Protein AF-0000000085131436 (afdb_homodimer)

pLDDT: mean 86.66, std 15.29, range [22.52, 98.75]

Structure (mmCIF, N/CA/C/O backbone):
data_AF-0000000085131436-model_v1
#
loop_
_entity.id
_entity.type
_entity.pdbx_description
1 polymer '4Fe-4S ferredoxin iron-sulfur binding domain protein'
#
loop_
_atom_site.group_PDB
_atom_site.id
_atom_site.type_symbol
_atom_site.label_atom_id
_atom_site.label_alt_id
_atom_site.label_comp_id
_atom_site.label_asym_id
_atom_site.label_entity_id
_atom_site.label_seq_id
_atom_site.pdbx_PDB_ins_code
_atom_site.Cartn_x
_atom_site.Cartn_y
_atom_site.Cartn_z
_atom_site.occupancy
_atom_site.B_iso_or_equiv
_atom_site.auth_seq_id
_atom_site.auth_comp_id
_atom_site.auth_asym_id
_atom_site.auth_atom_id
_atom_site.pdbx_PDB_model_num
ATOM 1 N N . MET A 1 1 ? -22.047 29.578 -36.719 1 22.52 1 MET A N 1
ATOM 2 C CA . MET A 1 1 ? -22.578 30.125 -35.469 1 22.52 1 MET A CA 1
ATOM 3 C C . MET A 1 1 ? -22.047 29.375 -34.25 1 22.52 1 MET A C 1
ATOM 5 O O . MET A 1 1 ? -22.516 28.281 -33.938 1 22.52 1 MET A O 1
ATOM 9 N N . LEU A 1 2 ? -20.734 29.328 -33.969 1 23.81 2 LEU A N 1
ATOM 10 C CA . LEU A 1 2 ? -19.859 28.5 -33.125 1 23.81 2 LEU A CA 1
ATOM 11 C C . LEU A 1 2 ? -20.188 28.703 -31.656 1 23.81 2 LEU A C 1
ATOM 13 O O . LEU A 1 2 ? -20.031 29.797 -31.125 1 23.81 2 LEU A O 1
ATOM 17 N N . THR A 1 3 ? -21.359 28.156 -31.219 1 27.39 3 THR A N 1
ATOM 18 C CA . THR A 1 3 ? -21.906 28.406 -29.891 1 27.39 3 THR A CA 1
ATOM 19 C C . THR A 1 3 ? -20.812 28.297 -28.828 1 27.39 3 THR A C 1
ATOM 21 O O . THR A 1 3 ? -20.031 27.344 -28.812 1 27.39 3 THR A O 1
ATOM 24 N N . GLU A 1 4 ? -20.234 29.391 -28.438 1 27.55 4 GLU A N 1
ATOM 25 C CA . GLU A 1 4 ? -19.281 29.672 -27.359 1 27.55 4 GLU A CA 1
ATOM 26 C C . GLU A 1 4 ? -19.656 28.922 -26.094 1 27.55 4 GLU A C 1
ATOM 28 O O . GLU A 1 4 ? -20.672 29.219 -25.453 1 27.55 4 GLU A O 1
ATOM 33 N N . GLN A 1 5 ? -19.688 27.609 -26.141 1 30.61 5 GLN A N 1
ATOM 34 C CA . GLN A 1 5 ? -19.984 26.875 -24.922 1 30.61 5 GLN A CA 1
ATOM 35 C C . GLN A 1 5 ? -19.281 27.484 -23.719 1 30.61 5 GLN A C 1
ATOM 37 O O . GLN A 1 5 ? -18.047 27.469 -23.641 1 30.61 5 GLN A O 1
ATOM 42 N N . ARG A 1 6 ? -19.781 28.688 -23.297 1 32.56 6 ARG A N 1
ATOM 43 C CA . ARG A 1 6 ? -19.469 29.359 -22.031 1 32.56 6 ARG A CA 1
ATOM 44 C C . ARG A 1 6 ? -19.125 28.328 -20.953 1 32.56 6 ARG A C 1
ATOM 46 O O . ARG A 1 6 ? -19.984 27.531 -20.562 1 32.56 6 ARG A O 1
ATOM 53 N N . THR A 1 7 ? -17.969 27.844 -20.812 1 35.59 7 THR A N 1
ATOM 54 C CA . THR A 1 7 ? -17.391 27.109 -19.703 1 35.59 7 THR A CA 1
ATOM 55 C C . THR A 1 7 ? -17.859 27.672 -18.375 1 35.59 7 THR A C 1
ATOM 57 O O . THR A 1 7 ? -17.422 28.766 -17.969 1 35.59 7 THR A O 1
ATOM 60 N N . THR A 1 8 ? -19.172 27.812 -18.062 1 40.19 8 THR A N 1
ATOM 61 C CA . THR A 1 8 ? -19.781 28.281 -16.828 1 40.19 8 THR A CA 1
ATOM 62 C C . THR A 1 8 ? -18.891 27.984 -15.625 1 40.19 8 THR A C 1
ATOM 64 O O . THR A 1 8 ? -18.469 26.859 -15.43 1 40.19 8 THR A O 1
ATOM 67 N N . SER A 1 9 ? -18.188 28.859 -15.188 1 47.72 9 SER A N 1
ATOM 68 C CA . SER A 1 9 ? -17.266 28.953 -14.062 1 47.72 9 SER A CA 1
ATOM 69 C C . SER A 1 9 ? -17.766 28.172 -12.859 1 47.72 9 SER A C 1
ATOM 71 O O . SER A 1 9 ? -18.844 28.453 -12.336 1 47.72 9 SER A O 1
ATOM 73 N N . LYS A 1 10 ? -17.766 26.922 -12.719 1 59.16 10 LYS A N 1
ATOM 74 C CA . LYS A 1 10 ? -18.25 25.953 -11.742 1 59.16 10 LYS A CA 1
ATOM 75 C C . LYS A 1 10 ? -17.953 26.406 -10.32 1 59.16 10 LYS A C 1
ATOM 77 O O . LYS A 1 10 ? -16.797 26.609 -9.961 1 59.16 10 LYS A O 1
ATOM 82 N N . GLU A 1 11 ? -18.906 27.156 -9.578 1 78.69 11 GLU A N 1
ATOM 83 C CA . GLU A 1 11 ? -18.875 27.547 -8.164 1 78.69 11 GLU A CA 1
ATOM 84 C C . GLU A 1 11 ? -18.828 26.312 -7.258 1 78.69 11 GLU A C 1
ATOM 86 O O . GLU A 1 11 ? -19.547 25.344 -7.488 1 78.69 11 GLU A O 1
ATOM 91 N N . THR A 1 12 ? -17.797 26.391 -6.355 1 90.06 12 THR A N 1
ATOM 92 C CA . THR A 1 12 ? -17.594 25.266 -5.457 1 90.06 12 THR A CA 1
ATOM 93 C C . THR A 1 12 ? -17.734 25.688 -4.004 1 90.06 12 THR A C 1
ATOM 95 O O . THR A 1 12 ? -17.062 26.609 -3.549 1 90.06 12 THR A O 1
ATOM 98 N N . TRP A 1 13 ? -18.688 25.078 -3.312 1 93.88 13 TRP A N 1
ATOM 99 C CA . TRP A 1 13 ? -18.891 25.359 -1.897 1 93.88 13 TRP A CA 1
ATOM 100 C C . TRP A 1 13 ? -17.766 24.781 -1.048 1 93.88 13 TRP A C 1
ATOM 102 O O . TRP A 1 13 ? -17.297 23.672 -1.3 1 93.88 13 TRP A O 1
ATOM 112 N N . ILE A 1 14 ? -17.328 25.578 -0.087 1 93.75 14 ILE A N 1
ATOM 113 C CA . ILE A 1 14 ? -16.344 25.109 0.881 1 93.75 14 ILE A CA 1
ATOM 114 C C . ILE A 1 14 ? -16.781 25.516 2.291 1 93.75 14 ILE A C 1
ATOM 116 O O . ILE A 1 14 ? -17.594 26.422 2.465 1 93.75 14 ILE A O 1
ATOM 120 N N . LYS A 1 15 ? -16.328 24.797 3.268 1 95.62 15 LYS A N 1
ATOM 121 C CA . LYS A 1 15 ? -16.5 25.156 4.672 1 95.62 15 LYS A CA 1
ATOM 122 C C . LYS A 1 15 ? -15.156 25.266 5.379 1 95.62 15 LYS A C 1
ATOM 124 O O . LYS A 1 15 ? -14.188 24.594 4.992 1 95.62 15 LYS A O 1
ATOM 129 N N . VAL A 1 16 ? -15.102 26.141 6.297 1 94.69 16 VAL A N 1
ATOM 130 C CA . VAL A 1 16 ? -13.93 26.281 7.16 1 94.69 16 VAL A CA 1
ATOM 131 C C . VAL A 1 16 ? -14.344 26.109 8.617 1 94.69 16 VAL A C 1
ATOM 133 O O . VAL A 1 16 ? -15.32 26.703 9.07 1 94.69 16 VAL A O 1
ATOM 136 N N . LEU A 1 17 ? -13.727 25.266 9.281 1 95.19 17 LEU A N 1
ATOM 137 C CA . LEU A 1 17 ? -13.891 25.078 10.719 1 95.19 17 LEU A CA 1
ATOM 138 C C . LEU A 1 17 ? -12.727 25.703 11.477 1 95.19 17 LEU A C 1
ATOM 140 O O . LEU A 1 17 ? -11.602 25.219 11.406 1 95.19 17 LEU A O 1
ATOM 144 N N . ASP A 1 18 ? -13.023 26.75 12.164 1 93.19 18 ASP A N 1
ATOM 145 C CA . ASP A 1 18 ? -12.008 27.453 12.953 1 93.19 18 ASP A CA 1
ATOM 146 C C . ASP A 1 18 ? -11.922 26.875 14.359 1 93.19 18 ASP A C 1
ATOM 148 O O . ASP A 1 18 ? -12.648 27.297 15.258 1 93.19 18 ASP A O 1
ATOM 152 N N . GLN A 1 19 ? -10.961 26.109 14.547 1 89.19 19 GLN A N 1
ATOM 153 C CA . GLN A 1 19 ? -10.82 25.406 15.812 1 89.19 19 GLN A CA 1
ATOM 154 C C . GLN A 1 19 ? -10.367 26.344 16.922 1 89.19 19 GLN A C 1
ATOM 156 O O . GLN A 1 19 ? -10.508 26.031 18.109 1 89.19 19 GLN A O 1
ATOM 161 N N . THR A 1 20 ? -9.828 27.469 16.562 1 86.88 20 THR A N 1
ATOM 162 C CA . THR A 1 20 ? -9.391 28.438 17.562 1 86.88 20 THR A CA 1
ATOM 163 C C . THR A 1 20 ? -10.586 29.125 18.219 1 86.88 20 THR A C 1
ATOM 165 O O . THR A 1 20 ? -10.461 29.688 19.312 1 86.88 20 THR A O 1
ATOM 168 N N . LYS A 1 21 ? -11.688 29.016 17.594 1 91.19 21 LYS A N 1
ATOM 169 C CA . LYS A 1 21 ? -12.883 29.703 18.094 1 91.19 21 LYS A CA 1
ATOM 170 C C . LYS A 1 21 ? -13.883 28.703 18.672 1 91.19 21 LYS A C 1
ATOM 172 O O . LYS A 1 21 ? -14.797 29.078 19.406 1 91.19 21 LYS A O 1
ATOM 177 N N . CYS A 1 22 ? -13.719 27.484 18.344 1 90.44 22 CYS A N 1
ATOM 178 C CA . CYS A 1 22 ? -14.664 26.453 18.781 1 90.44 22 CYS A CA 1
ATOM 179 C C . CYS A 1 22 ? -14.562 26.219 20.281 1 90.44 22 CYS A C 1
ATOM 181 O O . CYS A 1 22 ? -13.469 26.047 20.812 1 90.44 22 CYS A O 1
ATOM 183 N N . ILE A 1 23 ? -15.672 26.188 20.938 1 87.25 23 ILE A N 1
ATOM 184 C CA . ILE A 1 23 ? -15.641 26 22.391 1 87.25 23 ILE A CA 1
ATOM 185 C C . ILE A 1 23 ? -16.234 24.641 22.75 1 87.25 23 ILE A C 1
ATOM 187 O O . ILE A 1 23 ? -16.516 24.359 23.906 1 87.25 23 ILE A O 1
ATOM 191 N N . GLY A 1 24 ? -16.516 23.812 21.812 1 87.62 24 GLY A N 1
ATOM 192 C CA . GLY A 1 24 ? -16.938 22.438 22.031 1 87.62 24 GLY A CA 1
ATOM 193 C C . GLY A 1 24 ? -18.344 22.344 22.594 1 87.62 24 GLY A C 1
ATOM 194 O O . GLY A 1 24 ? -18.656 21.422 23.344 1 87.62 24 GLY A O 1
ATOM 195 N N . CYS A 1 25 ? -19.234 23.219 22.281 1 83.81 25 CYS A N 1
ATOM 196 C CA . CYS A 1 25 ? -20.547 23.312 22.922 1 83.81 25 CYS A CA 1
ATOM 197 C C . CYS A 1 25 ? -21.531 22.344 22.281 1 83.81 25 CYS A C 1
ATOM 199 O O . CYS A 1 25 ? -22.625 22.125 22.828 1 83.81 25 CYS A O 1
ATOM 201 N N . HIS A 1 26 ? -21.281 21.844 21.078 1 89.56 26 HIS A N 1
ATOM 202 C CA . HIS A 1 26 ? -22.078 20.828 20.375 1 89.56 26 HIS A CA 1
ATOM 203 C C . HIS A 1 26 ? -23.375 21.422 19.844 1 89.56 26 HIS A C 1
ATOM 205 O O . HIS A 1 26 ? -24.281 20.688 19.453 1 89.56 26 HIS A O 1
ATOM 211 N N . ALA A 1 27 ? -23.516 22.703 19.859 1 89.12 27 ALA A N 1
ATOM 212 C CA . ALA A 1 27 ? -24.688 23.344 19.281 1 89.12 27 ALA A CA 1
ATOM 213 C C . ALA A 1 27 ? -24.844 22.969 17.812 1 89.12 27 ALA A C 1
ATOM 215 O O . ALA A 1 27 ? -25.969 22.781 17.328 1 89.12 27 ALA A O 1
ATOM 216 N N . CYS A 1 28 ? -23.781 22.906 17.156 1 93.44 28 CYS A N 1
ATOM 217 C CA . CYS A 1 28 ? -23.812 22.562 15.734 1 93.44 28 CYS A CA 1
ATOM 218 C C . CYS A 1 28 ? -24.391 21.156 15.539 1 93.44 28 CYS A C 1
ATOM 220 O O . CYS A 1 28 ? -25.141 20.922 14.594 1 93.44 28 CYS A O 1
ATOM 222 N N . THR A 1 29 ? -24.078 20.234 16.453 1 92.75 29 THR A N 1
ATOM 223 C CA . THR A 1 29 ? -24.578 18.859 16.375 1 92.75 29 THR A CA 1
ATOM 224 C C . THR A 1 29 ? -26.094 18.828 16.531 1 92.75 29 THR A C 1
ATOM 226 O O . THR A 1 29 ? -26.797 18.172 15.766 1 92.75 29 THR A O 1
ATOM 229 N N . THR A 1 30 ? -26.516 19.594 17.484 1 92 30 THR A N 1
ATOM 230 C CA . THR A 1 30 ? -27.953 19.609 17.781 1 92 30 THR A CA 1
ATOM 231 C C . THR A 1 30 ? -28.719 20.281 16.656 1 92 30 THR A C 1
ATOM 233 O O . THR A 1 30 ? -29.781 19.781 16.25 1 92 30 THR A O 1
ATOM 236 N N . ALA A 1 31 ? -28.172 21.359 16.188 1 94.44 31 ALA A N 1
ATOM 237 C CA . ALA A 1 31 ? -28.828 22.078 15.094 1 94.44 31 ALA A CA 1
ATOM 238 C C . ALA A 1 31 ? -28.938 21.203 13.844 1 94.44 31 ALA A C 1
ATOM 240 O O . ALA A 1 31 ? -29.953 21.219 13.148 1 94.44 31 ALA A O 1
ATOM 241 N N . CYS A 1 32 ? -27.891 20.5 13.531 1 94.88 32 CYS A N 1
ATOM 242 C CA . CYS A 1 32 ? -27.875 19.625 12.367 1 94.88 32 CYS A CA 1
ATOM 243 C C . CYS A 1 32 ? -28.922 18.531 12.492 1 94.88 32 CYS A C 1
ATOM 245 O O . CYS A 1 32 ? -29.641 18.234 11.531 1 94.88 32 CYS A O 1
ATOM 247 N N . LYS A 1 33 ? -29 17.938 13.672 1 93.56 33 LYS A N 1
ATOM 248 C CA . LYS A 1 33 ? -29.969 16.859 13.898 1 93.56 33 LYS A CA 1
ATOM 249 C C . LYS A 1 33 ? -31.406 17.375 13.75 1 93.56 33 LYS A C 1
ATOM 251 O O . LYS A 1 33 ? -32.25 16.688 13.156 1 93.56 33 LYS A O 1
ATOM 256 N N . SER A 1 34 ? -31.609 18.547 14.297 1 93.94 34 SER A N 1
ATOM 257 C CA . SER A 1 34 ? -32.938 19.125 14.242 1 93.94 34 SER A CA 1
ATOM 258 C C . SER A 1 34 ? -33.312 19.516 12.812 1 93.94 34 SER A C 1
ATOM 260 O O . SER A 1 34 ? -34.406 19.203 12.344 1 93.94 34 SER A O 1
ATOM 262 N N . GLU A 1 35 ? -32.438 20.172 12.125 1 95.94 35 GLU A N 1
ATOM 263 C CA . GLU A 1 35 ? -32.688 20.688 10.781 1 95.94 35 GLU A CA 1
ATOM 264 C C . GLU A 1 35 ? -32.906 19.547 9.789 1 95.94 35 GLU A C 1
ATOM 266 O O . GLU A 1 35 ? -33.781 19.625 8.914 1 95.94 35 GLU A O 1
ATOM 271 N N . ASN A 1 36 ? -32.125 18.516 9.922 1 95.75 36 ASN A N 1
ATOM 272 C CA . ASN A 1 36 ? -32.125 17.438 8.93 1 95.75 36 ASN A CA 1
ATOM 273 C C . ASN A 1 36 ? -32.844 16.188 9.445 1 95.75 36 ASN A C 1
ATOM 275 O O . ASN A 1 36 ? -32.812 15.148 8.789 1 95.75 36 ASN A O 1
ATOM 279 N N . GLN A 1 37 ? -33.375 16.234 10.625 1 94.69 37 GLN A N 1
ATOM 280 C CA . GLN A 1 37 ? -34.125 15.133 11.227 1 94.69 37 GLN A CA 1
ATOM 281 C C . GLN A 1 37 ? -33.25 13.875 11.305 1 94.69 37 GLN A C 1
ATOM 283 O O . GLN A 1 37 ? -33.688 12.805 10.859 1 94.69 37 GLN A O 1
ATOM 288 N N . VAL A 1 38 ? -32.094 14.094 11.789 1 93.06 38 VAL A N 1
ATOM 289 C CA . VAL A 1 38 ? -31.172 12.977 11.961 1 93.06 38 VAL A CA 1
ATOM 290 C C . VAL A 1 38 ? -31.609 12.133 13.156 1 93.06 38 VAL A C 1
ATOM 292 O O . VAL A 1 38 ? -31.812 12.656 14.25 1 93.06 38 VAL A O 1
ATOM 295 N N . PRO A 1 39 ? -31.766 10.875 12.953 1 90.88 39 PRO A N 1
ATOM 296 C CA . PRO A 1 39 ? -32.25 10.023 14.039 1 90.88 39 PRO A CA 1
ATOM 297 C C . PRO A 1 39 ? -31.281 9.953 15.211 1 90.88 39 PRO A C 1
ATOM 299 O O . PRO A 1 39 ? -30.109 10.32 15.07 1 90.88 39 PRO A O 1
ATOM 302 N N . LEU A 1 40 ? -31.797 9.414 16.297 1 83.31 40 LEU A N 1
ATOM 303 C CA . LEU A 1 40 ? -30.969 9.227 17.484 1 83.31 40 LEU A CA 1
ATOM 304 C C . LEU A 1 40 ? -29.922 8.133 17.25 1 83.31 40 LEU A C 1
ATOM 306 O O . LEU A 1 40 ? -30.156 7.191 16.5 1 83.31 40 LEU A O 1
ATOM 310 N N . GLY A 1 41 ? -28.781 8.273 17.828 1 80.75 41 GLY A N 1
ATOM 311 C CA . GLY A 1 41 ? -27.75 7.25 17.75 1 80.75 41 GLY A CA 1
ATOM 312 C C . GLY A 1 41 ? -26.75 7.488 16.641 1 80.75 41 GLY A C 1
ATOM 313 O O . GLY A 1 41 ? -25.688 6.883 16.609 1 80.75 41 GLY A O 1
ATOM 314 N N . VAL A 1 42 ? -27.172 8.273 15.695 1 87.5 42 VAL A N 1
ATOM 315 C CA . VAL A 1 42 ? -26.266 8.609 14.602 1 87.5 42 VAL A CA 1
ATOM 316 C C . VAL A 1 42 ? -26.125 10.125 14.492 1 87.5 42 VAL A C 1
ATOM 318 O O . VAL A 1 42 ? -26.922 10.875 15.07 1 87.5 42 VAL A O 1
ATOM 321 N N . THR A 1 43 ? -25 10.555 13.812 1 89.38 43 THR A N 1
ATOM 322 C CA . THR A 1 43 ? -24.766 11.984 13.688 1 89.38 43 THR A CA 1
ATOM 323 C C . THR A 1 43 ? -24.047 12.312 12.383 1 89.38 43 THR A C 1
ATOM 325 O O . THR A 1 43 ? -23.25 11.516 11.898 1 89.38 43 THR A O 1
ATOM 328 N N . ARG A 1 44 ? -24.406 13.461 11.828 1 93.69 44 ARG A N 1
ATOM 329 C CA . ARG A 1 44 ? -23.734 13.961 10.641 1 93.69 44 ARG A CA 1
ATOM 330 C C . ARG A 1 44 ? -22.5 14.773 11.023 1 93.69 44 ARG A C 1
ATOM 332 O O . ARG A 1 44 ? -21.578 14.93 10.211 1 93.69 44 ARG A O 1
ATOM 339 N N . THR A 1 45 ? -22.562 15.328 12.172 1 92.69 45 THR A N 1
ATOM 340 C CA . THR A 1 45 ? -21.469 16.156 12.688 1 92.69 45 THR A CA 1
ATOM 341 C C . THR A 1 45 ? -21.391 16.047 14.203 1 92.69 45 THR A C 1
ATOM 343 O O . THR A 1 45 ? -22.391 15.828 14.883 1 92.69 45 THR A O 1
ATOM 346 N N . TYR A 1 46 ? -20.203 16.062 14.719 1 88 46 TYR A N 1
ATOM 347 C CA . TYR A 1 46 ? -19.969 16.062 16.156 1 88 46 TYR A CA 1
ATOM 348 C C . TYR A 1 46 ? -18.641 16.75 16.484 1 88 46 TYR A C 1
ATOM 350 O O . TYR A 1 46 ? -17.844 17.031 15.586 1 88 46 TYR A O 1
ATOM 358 N N . VAL A 1 47 ? -18.484 17.125 17.75 1 87.75 47 VAL A N 1
ATOM 359 C CA . VAL A 1 47 ? -17.281 17.797 18.188 1 87.75 47 VAL A CA 1
ATOM 360 C C . VAL A 1 47 ? -16.375 16.828 18.953 1 87.75 47 VAL A C 1
ATOM 362 O O . VAL A 1 47 ? -16.703 16.453 20.078 1 87.75 47 VAL A O 1
ATOM 365 N N . LYS A 1 48 ? -15.305 16.516 18.266 1 84.69 48 LYS A N 1
ATOM 366 C CA . LYS A 1 48 ? -14.273 15.695 18.891 1 84.69 48 LYS A CA 1
ATOM 367 C C . LYS A 1 48 ? -13.43 16.531 19.859 1 84.69 48 LYS A C 1
ATOM 369 O O . LYS A 1 48 ? -13.172 17.703 19.609 1 84.69 48 LYS A O 1
ATOM 374 N N . ALA A 1 49 ? -13.055 15.898 20.984 1 80.44 49 ALA A N 1
ATOM 375 C CA . ALA A 1 49 ? -12.219 16.594 21.969 1 80.44 49 ALA A CA 1
ATOM 376 C C . ALA A 1 49 ? -10.969 15.781 22.297 1 80.44 49 ALA A C 1
ATOM 378 O O . ALA A 1 49 ? -11.047 14.57 22.547 1 80.44 49 ALA A O 1
ATOM 379 N N . VAL A 1 50 ? -9.82 16.469 22.156 1 77.25 50 VAL A N 1
ATOM 380 C CA . VAL A 1 50 ? -8.539 15.852 22.469 1 77.25 50 VAL A CA 1
ATOM 381 C C . VAL A 1 50 ? -7.785 16.719 23.484 1 77.25 50 VAL A C 1
ATOM 383 O O . VAL A 1 50 ? -7.809 17.953 23.391 1 77.25 50 VAL A O 1
ATOM 386 N N . GLU A 1 51 ? -7.242 16.062 24.5 1 75.56 51 GLU A N 1
ATOM 387 C CA . GLU A 1 51 ? -6.379 16.766 25.438 1 75.56 51 GLU A CA 1
ATOM 388 C C . GLU A 1 51 ? -4.906 16.594 25.078 1 75.56 51 GLU A C 1
ATOM 390 O O . GLU A 1 51 ? -4.438 15.469 24.859 1 75.56 51 GLU A O 1
ATOM 395 N N . VAL A 1 52 ? -4.324 17.703 24.906 1 69.62 52 VAL A N 1
ATOM 396 C CA . VAL A 1 52 ? -2.914 17.688 24.516 1 69.62 52 VAL A CA 1
ATOM 397 C C . VAL A 1 52 ? -2.064 18.234 25.656 1 69.62 52 VAL A C 1
ATOM 399 O O . VAL A 1 52 ? -2.441 19.219 26.297 1 69.62 52 VAL A O 1
ATOM 402 N N . GLY A 1 53 ? -0.892 17.531 26 1 64.38 53 GLY A N 1
ATOM 403 C CA . GLY A 1 53 ? 0.045 18.016 27 1 64.38 53 GLY A CA 1
ATOM 404 C C . GLY A 1 53 ? 0.056 17.156 28.25 1 64.38 53 GLY A C 1
ATOM 405 O O . GLY A 1 53 ? -0.493 16.062 28.266 1 64.38 53 GLY A O 1
ATOM 406 N N . THR A 1 54 ? 1.03 17.438 29.141 1 58.5 54 THR A N 1
ATOM 407 C CA . THR A 1 54 ? 1.157 16.797 30.438 1 58.5 54 THR A CA 1
ATOM 408 C C . THR A 1 54 ? 0.75 17.75 31.562 1 58.5 54 THR A C 1
ATOM 410 O O . THR A 1 54 ? 1.016 18.953 31.484 1 58.5 54 THR A O 1
ATOM 413 N N . PHE A 1 55 ? -0.024 17.109 32.5 1 56.31 55 PHE A N 1
ATOM 414 C CA . PHE A 1 55 ? -0.39 17.938 33.656 1 56.31 55 PHE A CA 1
ATOM 415 C C . PHE A 1 55 ? 0.832 18.656 34.219 1 56.31 55 PHE A C 1
ATOM 417 O O . PHE A 1 55 ? 1.896 18.062 34.375 1 56.31 55 PHE A O 1
ATOM 424 N N . PRO A 1 56 ? 0.622 19.859 34.438 1 52.91 56 PRO A N 1
ATOM 425 C CA . PRO A 1 56 ? -0.533 20.766 34.5 1 52.91 56 PRO A CA 1
ATOM 426 C C . PRO A 1 56 ? -0.745 21.531 33.188 1 52.91 56 PRO A C 1
ATOM 428 O O . PRO A 1 56 ? -1.728 22.266 33.062 1 52.91 56 PRO A O 1
ATOM 431 N N . GLN A 1 57 ? 0.14 21.297 32.25 1 57.72 57 GLN A N 1
ATOM 432 C CA . GLN A 1 57 ? 0.019 22.047 31 1 57.72 57 GLN A CA 1
ATOM 433 C C . GLN A 1 57 ? -0.788 21.266 29.969 1 57.72 57 GLN A C 1
ATOM 435 O O . GLN A 1 57 ? -0.222 20.672 29.047 1 57.72 57 GLN A O 1
ATOM 440 N N . VAL A 1 58 ? -2.207 21.172 30.344 1 64.25 58 VAL A N 1
ATOM 441 C CA . VAL A 1 58 ? -3.086 20.406 29.469 1 64.25 58 VAL A CA 1
ATOM 442 C C . VAL A 1 58 ? -4.074 21.344 28.781 1 64.25 58 VAL A C 1
ATOM 444 O O . VAL A 1 58 ? -4.543 22.312 29.391 1 64.25 58 VAL A O 1
ATOM 447 N N . ARG A 1 59 ? -4.109 21.25 27.484 1 71.06 59 ARG A N 1
ATOM 448 C CA . ARG A 1 59 ? -5.09 22 26.719 1 71.06 59 ARG A CA 1
ATOM 449 C C . ARG A 1 59 ? -6.039 21.062 25.969 1 71.06 59 ARG A C 1
ATOM 451 O O . ARG A 1 59 ? -5.617 20.016 25.469 1 71.06 59 ARG A O 1
ATOM 458 N N . ARG A 1 60 ? -7.348 21.438 26.109 1 78.94 60 ARG A N 1
ATOM 459 C CA . ARG A 1 60 ? -8.344 20.688 25.359 1 78.94 60 ARG A CA 1
ATOM 460 C C . ARG A 1 60 ? -8.523 21.266 23.969 1 78.94 60 ARG A C 1
ATOM 462 O O . ARG A 1 60 ? -8.656 22.484 23.812 1 78.94 60 ARG A O 1
ATOM 469 N N . SER A 1 61 ? -8.328 20.469 22.938 1 81.25 61 SER A N 1
ATOM 470 C CA . SER A 1 61 ? -8.547 20.859 21.547 1 81.25 61 SER A CA 1
ATOM 471 C C . SER A 1 61 ? -9.82 20.234 21 1 81.25 61 SER A C 1
ATOM 473 O O . SER A 1 61 ? -10.055 19.031 21.172 1 81.25 61 SER A O 1
ATOM 475 N N . PHE A 1 62 ? -10.672 21.109 20.406 1 83.81 62 PHE A N 1
ATOM 476 C CA . PHE A 1 62 ? -11.93 20.656 19.828 1 83.81 62 PHE A CA 1
ATOM 477 C C . PHE A 1 62 ? -11.852 20.594 18.312 1 83.81 62 PHE A C 1
ATOM 479 O O . PHE A 1 62 ? -11.211 21.438 17.688 1 83.81 62 PHE A O 1
ATOM 486 N N . GLN A 1 63 ? -12.461 19.578 17.781 1 86.88 63 GLN A N 1
ATOM 487 C CA . GLN A 1 63 ? -12.57 19.453 16.328 1 86.88 63 GLN A CA 1
ATOM 488 C C . GLN A 1 63 ? -14 19.094 15.922 1 86.88 63 GLN A C 1
ATOM 490 O O . GLN A 1 63 ? -14.516 18.047 16.297 1 86.88 63 GLN A O 1
ATOM 495 N N . VAL A 1 64 ? -14.547 19.969 15.219 1 89.62 64 VAL A N 1
ATOM 496 C CA . VAL A 1 64 ? -15.836 19.641 14.609 1 89.62 64 VAL A CA 1
ATOM 497 C C . VAL A 1 64 ? -15.633 18.641 13.477 1 89.62 64 VAL A C 1
ATOM 499 O O . VAL A 1 64 ? -14.922 18.938 12.508 1 89.62 64 VAL A O 1
ATOM 502 N N . THR A 1 65 ? -16.172 17.469 13.617 1 90.38 65 THR A N 1
ATOM 503 C CA . THR A 1 65 ? -15.953 16.391 12.672 1 90.38 65 THR A CA 1
ATOM 504 C C . THR A 1 65 ? -17.203 16.125 11.836 1 90.38 65 THR A C 1
ATOM 506 O O . THR A 1 65 ? -18.312 16.078 12.367 1 90.38 65 THR A O 1
ATOM 509 N N . ARG A 1 66 ? -16.984 16.047 10.562 1 93.75 66 ARG A N 1
ATOM 510 C CA . ARG A 1 66 ? -18.062 15.812 9.617 1 93.75 66 ARG A CA 1
ATOM 511 C C . ARG A 1 66 ? -17.531 15.367 8.258 1 93.75 66 ARG A C 1
ATOM 513 O O . ARG A 1 66 ? -16.328 15.141 8.109 1 93.75 66 ARG A O 1
ATOM 520 N N . CYS A 1 67 ? -18.422 15.148 7.336 1 96.06 67 CYS A N 1
ATOM 521 C CA . CYS A 1 67 ? -18.047 14.891 5.953 1 96.06 67 CYS A CA 1
ATOM 522 C C . CYS A 1 67 ? -17.156 16 5.406 1 96.06 67 CYS A C 1
ATOM 524 O O . CYS A 1 67 ? -17.375 17.172 5.699 1 96.06 67 CYS A O 1
ATOM 526 N N . ASN A 1 68 ? -16.219 15.625 4.562 1 95.25 68 ASN A N 1
ATOM 527 C CA . ASN A 1 68 ? -15.242 16.578 4.059 1 95.25 68 ASN A CA 1
ATOM 528 C C . ASN A 1 68 ? -15.602 17.078 2.662 1 95.25 68 ASN A C 1
ATOM 530 O O . ASN A 1 68 ? -14.867 17.859 2.061 1 95.25 68 ASN A O 1
ATOM 534 N N . GLN A 1 69 ? -16.688 16.609 2.15 1 96.25 69 GLN A N 1
ATOM 535 C CA . GLN A 1 69 ? -17.188 17.078 0.868 1 96.25 69 GLN A CA 1
ATOM 536 C C . GLN A 1 69 ? -16.078 17.141 -0.173 1 96.25 69 GLN A C 1
ATOM 538 O O . GLN A 1 69 ? -15.875 18.172 -0.821 1 96.25 69 GLN A O 1
ATOM 543 N N . CYS A 1 70 ? -15.484 16.062 -0.382 1 93.94 70 CYS A N 1
ATOM 544 C CA . CYS A 1 70 ? -14.258 15.93 -1.163 1 93.94 70 CYS A CA 1
ATOM 545 C C . CYS A 1 70 ? -14.5 16.281 -2.625 1 93.94 70 CYS A C 1
ATOM 547 O O . CYS A 1 70 ? -15.609 16.094 -3.135 1 93.94 70 CYS A O 1
ATOM 549 N N . THR A 1 71 ? -13.477 16.781 -3.316 1 92.06 71 THR A N 1
ATOM 550 C CA . THR A 1 71 ? -13.5 16.969 -4.762 1 92.06 71 THR A CA 1
ATOM 551 C C . THR A 1 71 ? -13.484 15.625 -5.488 1 92.06 71 THR A C 1
ATOM 553 O O . THR A 1 71 ? -14.172 15.453 -6.496 1 92.06 71 THR A O 1
ATOM 556 N N . ASN A 1 72 ? -12.688 14.727 -5.023 1 91.69 72 ASN A N 1
ATOM 557 C CA . ASN A 1 72 ? -12.664 13.336 -5.473 1 91.69 72 ASN A CA 1
ATOM 558 C C . ASN A 1 72 ? -13.258 12.406 -4.422 1 91.69 72 ASN A C 1
ATOM 560 O O . ASN A 1 72 ? -12.523 11.688 -3.732 1 91.69 72 ASN A O 1
ATOM 564 N N . PRO A 1 73 ? -14.586 12.352 -4.406 1 95.38 73 PRO A N 1
ATOM 565 C CA . PRO A 1 73 ? -15.234 11.625 -3.314 1 95.38 73 PRO A CA 1
ATOM 566 C C . PRO A 1 73 ? -15.25 10.109 -3.535 1 95.38 73 PRO A C 1
ATOM 568 O O . PRO A 1 73 ? -15.914 9.625 -4.457 1 95.38 73 PRO A O 1
ATOM 571 N N . PRO A 1 74 ? -14.594 9.406 -2.68 1 95.06 74 PRO A N 1
ATOM 572 C CA . PRO A 1 74 ? -14.602 7.949 -2.811 1 95.06 74 PRO A CA 1
ATOM 573 C C . PRO A 1 74 ? -15.992 7.344 -2.645 1 95.06 74 PRO A C 1
ATOM 575 O O . PRO A 1 74 ? -16.297 6.309 -3.242 1 95.06 74 PRO A O 1
ATOM 578 N N . CYS A 1 75 ? -16.797 7.969 -1.874 1 96.56 75 CYS A N 1
ATOM 579 C CA . CYS A 1 75 ? -18.141 7.449 -1.646 1 96.56 75 CYS A CA 1
ATOM 580 C C . CYS A 1 75 ? -18.969 7.457 -2.936 1 96.56 75 CYS A C 1
ATOM 582 O O . CYS A 1 75 ? -19.781 6.566 -3.166 1 96.56 75 CYS A O 1
ATOM 584 N N . VAL A 1 76 ? -18.734 8.461 -3.797 1 96.88 76 VAL A N 1
ATOM 585 C CA . VAL A 1 76 ? -19.438 8.539 -5.074 1 96.88 76 VAL A CA 1
ATOM 586 C C . VAL A 1 76 ? -18.906 7.461 -6.02 1 96.88 76 VAL A C 1
ATOM 588 O O . VAL A 1 76 ? -19.688 6.781 -6.688 1 96.88 76 VAL A O 1
ATOM 591 N N . ALA A 1 77 ? -17.656 7.277 -6.047 1 94.5 77 ALA A N 1
ATOM 592 C CA . ALA A 1 77 ? -17.031 6.285 -6.926 1 94.5 77 ALA A CA 1
ATOM 593 C C . ALA A 1 77 ? -17.453 4.871 -6.535 1 94.5 77 ALA A C 1
ATOM 595 O O . ALA A 1 77 ? -17.641 4.012 -7.398 1 94.5 77 ALA A O 1
ATOM 596 N N . ALA A 1 78 ? -17.688 4.656 -5.273 1 95.75 78 ALA A N 1
ATOM 597 C CA . ALA A 1 78 ? -17.984 3.318 -4.773 1 95.75 78 ALA A CA 1
ATOM 598 C C . ALA A 1 78 ? -19.484 3.008 -4.898 1 95.75 78 ALA A C 1
ATOM 600 O O . ALA A 1 78 ? -19.891 1.847 -4.82 1 95.75 78 ALA A O 1
ATOM 601 N N . CYS A 1 79 ? -20.297 3.988 -5.066 1 96.44 79 CYS A N 1
ATOM 602 C CA . CYS A 1 79 ? -21.75 3.805 -5.07 1 96.44 79 CYS A CA 1
ATOM 603 C C . CYS A 1 79 ? -22.219 3.174 -6.375 1 96.44 79 CYS A C 1
ATOM 605 O O . CYS A 1 79 ? -22.016 3.742 -7.449 1 96.44 79 CYS A O 1
ATOM 607 N N . PRO A 1 80 ? -22.891 2.111 -6.309 1 96.5 80 PRO A N 1
ATOM 608 C CA . PRO A 1 80 ? -23.25 1.391 -7.527 1 96.5 80 PRO A CA 1
ATOM 609 C C . PRO A 1 80 ? -24.469 1.988 -8.227 1 96.5 80 PRO A C 1
ATOM 611 O O . PRO A 1 80 ? -24.594 1.898 -9.453 1 96.5 80 PRO A O 1
ATOM 614 N N . THR A 1 81 ? -25.344 2.627 -7.484 1 96.44 81 THR A N 1
ATOM 615 C CA . THR A 1 81 ? -26.625 3.037 -8.062 1 96.44 81 THR A CA 1
ATOM 616 C C . THR A 1 81 ? -26.641 4.539 -8.328 1 96.44 81 THR A C 1
ATOM 618 O O . THR A 1 81 ? -27.594 5.062 -8.914 1 96.44 81 THR A O 1
ATOM 621 N N . GLY A 1 82 ? -25.609 5.168 -7.812 1 95.88 82 GLY A N 1
ATOM 622 C CA . GLY A 1 82 ? -25.594 6.613 -7.945 1 95.88 82 GLY A CA 1
ATOM 623 C C . GLY A 1 82 ? -26.359 7.32 -6.84 1 95.88 82 GLY A C 1
ATOM 624 O O . GLY A 1 82 ? -26.688 8.5 -6.965 1 95.88 82 GLY A O 1
ATOM 625 N N . ALA A 1 83 ? -26.625 6.578 -5.809 1 97.31 83 ALA A N 1
ATOM 626 C CA . ALA A 1 83 ? -27.25 7.203 -4.648 1 97.31 83 ALA A CA 1
ATOM 627 C C . ALA A 1 83 ? -26.375 8.305 -4.07 1 97.31 83 ALA A C 1
ATOM 629 O O . ALA A 1 83 ? -26.875 9.32 -3.586 1 97.31 83 ALA A O 1
ATOM 630 N N . MET A 1 84 ? -25.109 8.078 -3.992 1 97.56 84 MET A N 1
ATOM 631 C CA . MET A 1 84 ? -24.141 9.141 -3.721 1 97.56 84 MET A CA 1
ATOM 632 C C . MET A 1 84 ? -23.734 9.844 -5.012 1 97.56 84 MET A C 1
ATOM 634 O O . MET A 1 84 ? -23.359 9.195 -5.992 1 97.56 84 MET A O 1
ATOM 638 N N . TYR A 1 85 ? -23.844 11.102 -5.012 1 96.94 85 TYR A N 1
ATOM 639 C CA . TYR A 1 85 ? -23.5 11.836 -6.23 1 96.94 85 TYR A CA 1
ATOM 640 C C . TYR A 1 85 ? -22.938 13.211 -5.902 1 96.94 85 TYR A C 1
ATOM 642 O O . TYR A 1 85 ? -23.031 13.672 -4.766 1 96.94 85 TYR A O 1
ATOM 650 N N . GLN A 1 86 ? -22.312 13.828 -6.844 1 96.44 86 GLN A N 1
ATOM 651 C CA . GLN A 1 86 ? -21.75 15.164 -6.699 1 96.44 86 GLN A CA 1
ATOM 652 C C . GLN A 1 86 ? -22.5 16.172 -7.582 1 96.44 86 GLN A C 1
ATOM 654 O O . GLN A 1 86 ? -22.641 15.953 -8.789 1 96.44 86 GLN A O 1
ATOM 659 N N . ARG A 1 87 ? -22.891 17.219 -7.012 1 96.25 87 ARG A N 1
ATOM 660 C CA . ARG A 1 87 ? -23.562 18.297 -7.719 1 96.25 87 ARG A CA 1
ATOM 661 C C . ARG A 1 87 ? -22.562 19.172 -8.477 1 96.25 87 ARG A C 1
ATOM 663 O O . ARG A 1 87 ? -21.375 19.125 -8.203 1 96.25 87 ARG A O 1
ATOM 670 N N . PRO A 1 88 ? -23.094 19.953 -9.438 1 92.81 88 PRO A N 1
ATOM 671 C CA . PRO A 1 88 ? -22.219 20.859 -10.172 1 92.81 88 PRO A CA 1
ATOM 672 C C . PRO A 1 88 ? -21.547 21.891 -9.273 1 92.81 88 PRO A C 1
ATOM 674 O O . PRO A 1 88 ? -20.453 22.359 -9.578 1 92.81 88 PRO A O 1
ATOM 677 N N . ASP A 1 89 ? -22.188 22.203 -8.164 1 93.31 89 ASP A N 1
ATOM 678 C CA . ASP A 1 89 ? -21.641 23.203 -7.258 1 93.31 89 ASP A CA 1
ATOM 679 C C . ASP A 1 89 ? -20.641 22.562 -6.285 1 93.31 89 ASP A C 1
ATOM 681 O O . ASP A 1 89 ? -20.219 23.219 -5.324 1 93.31 89 ASP A O 1
ATOM 685 N N . GLY A 1 90 ? -20.359 21.266 -6.465 1 93.12 90 GLY A N 1
ATOM 686 C CA . GLY A 1 90 ? -19.312 20.594 -5.699 1 93.12 90 GLY A CA 1
ATOM 687 C C . GLY A 1 90 ? -19.844 19.844 -4.496 1 93.12 90 GLY A C 1
ATOM 688 O O . GLY A 1 90 ? -19.125 19.062 -3.871 1 93.12 90 GLY A O 1
ATOM 689 N N . ILE A 1 91 ? -21.109 20.062 -4.145 1 96.75 91 ILE A N 1
ATOM 690 C CA . ILE A 1 91 ? -21.688 19.391 -2.982 1 96.75 91 ILE A CA 1
ATOM 691 C C . ILE A 1 91 ? -21.859 17.906 -3.273 1 96.75 91 ILE A C 1
ATOM 693 O O . ILE A 1 91 ? -22.375 17.531 -4.328 1 96.75 91 ILE A O 1
ATOM 697 N N . VAL A 1 92 ? -21.312 17.094 -2.428 1 97.56 92 VAL A N 1
ATOM 698 C CA . VAL A 1 92 ? -21.562 15.664 -2.48 1 97.56 92 VAL A CA 1
ATOM 699 C C . VAL A 1 92 ? -22.828 15.328 -1.703 1 97.56 92 VAL A C 1
ATOM 701 O O . VAL A 1 92 ? -22.891 15.508 -0.483 1 97.56 92 VAL A O 1
ATOM 704 N N . ASP A 1 93 ? -23.781 14.891 -2.396 1 97.94 93 ASP A N 1
ATOM 705 C CA . ASP A 1 93 ? -25.094 14.656 -1.825 1 97.94 93 ASP A CA 1
ATOM 706 C C . ASP A 1 93 ? -25.516 13.195 -1.986 1 97.94 93 ASP A C 1
ATOM 708 O O . ASP A 1 93 ? -24.703 12.352 -2.383 1 97.94 93 ASP A O 1
ATOM 712 N N . PHE A 1 94 ? -26.719 12.852 -1.483 1 98 94 PHE A N 1
ATOM 713 C CA . PHE A 1 94 ? -27.203 11.469 -1.544 1 98 94 PHE A CA 1
ATOM 714 C C . PHE A 1 94 ? -28.703 11.43 -1.831 1 98 94 PHE A C 1
ATOM 716 O O . PHE A 1 94 ? -29.422 12.383 -1.527 1 98 94 PHE A O 1
ATOM 723 N N . ASN A 1 95 ? -29.125 10.422 -2.492 1 97.31 95 ASN A N 1
ATOM 724 C CA . ASN A 1 95 ? -30.516 10.117 -2.801 1 97.31 95 ASN A CA 1
ATOM 725 C C . ASN A 1 95 ? -30.969 8.812 -2.148 1 97.31 95 ASN A C 1
ATOM 727 O O . ASN A 1 95 ? -30.641 7.727 -2.635 1 97.31 95 ASN A O 1
ATOM 731 N N . LYS A 1 96 ? -31.844 8.945 -1.155 1 96.44 96 LYS A N 1
ATOM 732 C CA . LYS A 1 96 ? -32.25 7.797 -0.356 1 96.44 96 LYS A CA 1
ATOM 733 C C . LYS A 1 96 ? -33.125 6.836 -1.182 1 96.44 96 LYS A C 1
ATOM 735 O O . LYS A 1 96 ? -33.125 5.629 -0.925 1 96.44 96 LYS A O 1
ATOM 740 N N . ALA A 1 97 ? -33.75 7.262 -2.137 1 95.88 97 ALA A N 1
ATOM 741 C CA . ALA A 1 97 ? -34.75 6.484 -2.883 1 95.88 97 ALA A CA 1
ATOM 742 C C . ALA A 1 97 ? -34.062 5.379 -3.693 1 95.88 97 ALA A C 1
ATOM 744 O O . ALA A 1 97 ? -34.656 4.332 -3.945 1 95.88 97 ALA A O 1
ATOM 745 N N . ILE A 1 98 ? -32.844 5.605 -4.066 1 97 98 ILE A N 1
ATOM 746 C CA . ILE A 1 98 ? -32.188 4.617 -4.922 1 97 98 ILE A CA 1
ATOM 747 C C . ILE A 1 98 ? -31.047 3.965 -4.172 1 97 98 ILE A C 1
ATOM 749 O O . ILE A 1 98 ? -30.219 3.264 -4.773 1 97 98 ILE A O 1
ATOM 753 N N . CYS A 1 99 ? -30.938 4.277 -2.904 1 97.06 99 CYS A N 1
ATOM 754 C CA . CYS A 1 99 ? -29.953 3.607 -2.066 1 97.06 99 CYS A CA 1
ATOM 755 C C . CYS A 1 99 ? -30.344 2.156 -1.815 1 97.06 99 CYS A C 1
ATOM 757 O O . CYS A 1 99 ? -31.484 1.871 -1.459 1 97.06 99 CYS A O 1
ATOM 759 N N . ILE A 1 100 ? -29.406 1.262 -1.993 1 96.69 100 ILE A N 1
ATOM 760 C CA . ILE A 1 100 ? -29.734 -0.143 -1.777 1 96.69 100 ILE A CA 1
ATOM 761 C C . ILE A 1 100 ? -29.156 -0.608 -0.442 1 96.69 100 ILE A C 1
ATOM 763 O O . ILE A 1 100 ? -29.297 -1.775 -0.07 1 96.69 100 ILE A O 1
ATOM 767 N N . GLY A 1 101 ? -28.438 0.228 0.228 1 96.19 101 GLY A N 1
ATOM 768 C CA . GLY A 1 101 ? -27.938 -0.081 1.555 1 96.19 101 GLY A CA 1
ATOM 769 C C . GLY A 1 101 ? -26.766 -1.047 1.535 1 96.19 101 GLY A C 1
ATOM 770 O O . GLY A 1 101 ? -26.641 -1.887 2.428 1 96.19 101 GLY A O 1
ATOM 771 N N . CYS A 1 102 ? -25.938 -1.008 0.509 1 94.56 102 CYS A N 1
ATOM 772 C CA . CYS A 1 102 ? -24.828 -1.951 0.376 1 94.56 102 CYS A CA 1
ATOM 773 C C . CYS A 1 102 ? -23.656 -1.543 1.256 1 94.56 102 CYS A C 1
ATOM 775 O O . CYS A 1 102 ? -22.734 -2.334 1.479 1 94.56 102 CYS A O 1
ATOM 777 N N . LYS A 1 103 ? -23.578 -0.314 1.707 1 95.69 103 LYS A N 1
ATOM 778 C CA . LYS A 1 103 ? -22.609 0.208 2.664 1 95.69 103 LYS A CA 1
ATOM 779 C C . LYS A 1 103 ? -21.234 0.363 2.02 1 95.69 103 LYS A C 1
ATOM 781 O O . LYS A 1 103 ? -20.219 0.505 2.717 1 95.69 103 LYS A O 1
ATOM 786 N N . ALA A 1 104 ? -21.125 0.321 0.687 1 95.69 104 ALA A N 1
ATOM 787 C CA . ALA A 1 104 ? -19.859 0.535 -0.015 1 95.69 104 ALA A CA 1
ATOM 788 C C . ALA A 1 104 ? -19.344 1.953 0.207 1 95.69 104 ALA A C 1
ATOM 790 O O . ALA A 1 104 ? -18.141 2.168 0.328 1 95.69 104 ALA A O 1
ATOM 791 N N . CYS A 1 105 ? -20.266 2.887 0.259 1 95.94 105 CYS A N 1
ATOM 792 C CA . CYS A 1 105 ? -19.875 4.273 0.5 1 95.94 105 CYS A CA 1
ATOM 793 C C . CYS A 1 105 ? -19.25 4.434 1.881 1 95.94 105 CYS A C 1
ATOM 795 O O . CYS A 1 105 ? -18.281 5.176 2.047 1 95.94 105 CYS A O 1
ATOM 797 N N . MET A 1 106 ? -19.797 3.736 2.873 1 94.56 106 MET A N 1
ATOM 798 C CA . MET A 1 106 ? -19.25 3.771 4.227 1 94.56 106 MET A CA 1
ATOM 799 C C . MET A 1 106 ? -17.844 3.168 4.266 1 94.56 106 MET A C 1
ATOM 801 O O . MET A 1 106 ? -16.953 3.709 4.918 1 94.56 106 MET A O 1
ATOM 805 N N . ALA A 1 107 ? -17.719 2.115 3.547 1 93.94 107 ALA A N 1
ATOM 806 C CA . ALA A 1 107 ? -16.422 1.439 3.51 1 93.94 107 ALA A CA 1
ATOM 807 C C . ALA A 1 107 ? -15.375 2.287 2.783 1 93.94 107 ALA A C 1
ATOM 809 O O . ALA A 1 107 ? -14.188 2.23 3.104 1 93.94 107 ALA A O 1
ATOM 810 N N . ALA A 1 108 ? -15.797 3.105 1.933 1 95.12 108 ALA A N 1
ATOM 811 C CA . ALA A 1 108 ? -14.898 3.861 1.07 1 95.12 108 ALA A CA 1
ATOM 812 C C . ALA A 1 108 ? -14.469 5.168 1.73 1 95.12 108 ALA A C 1
ATOM 814 O O . ALA A 1 108 ? -13.398 5.703 1.436 1 95.12 108 ALA A O 1
ATOM 815 N N . CYS A 1 109 ? -15.195 5.738 2.605 1 94.94 109 CYS A N 1
ATOM 816 C CA . CYS A 1 109 ? -14.969 7.074 3.146 1 94.94 109 CYS A CA 1
ATOM 817 C C . CYS A 1 109 ? -13.859 7.059 4.191 1 94.94 109 CYS A C 1
ATOM 819 O O . CYS A 1 109 ? -14.016 6.465 5.262 1 94.94 109 CYS A O 1
ATOM 821 N N . PRO A 1 110 ? -12.852 7.75 3.941 1 93 110 PRO A N 1
ATOM 822 C CA . PRO A 1 110 ? -11.742 7.715 4.895 1 93 110 PRO A CA 1
ATOM 823 C C . PRO A 1 110 ? -11.977 8.594 6.113 1 93 110 PRO A C 1
ATOM 825 O O . PRO A 1 110 ? -11.117 8.688 6.996 1 93 110 PRO A O 1
ATOM 828 N N . TYR A 1 111 ? -13.172 9.195 6.266 1 92.94 111 TYR A N 1
ATOM 829 C CA . TYR A 1 111 ? -13.422 10.164 7.328 1 92.94 111 TYR A CA 1
ATOM 830 C C . TYR A 1 111 ? -14.523 9.672 8.266 1 92.94 111 TYR A C 1
ATOM 832 O O . TYR A 1 111 ? -14.93 10.391 9.188 1 92.94 111 TYR A O 1
ATOM 840 N N . ASP A 1 112 ? -15.016 8.461 8.016 1 90 112 ASP A N 1
ATOM 841 C CA . ASP A 1 112 ? -16.094 7.906 8.836 1 90 112 ASP A CA 1
ATOM 842 C C . ASP A 1 112 ? -17.281 8.867 8.898 1 90 112 ASP A C 1
ATOM 844 O O . ASP A 1 112 ? -17.812 9.133 9.984 1 90 112 ASP A O 1
ATOM 848 N N . ALA A 1 113 ? -17.672 9.375 7.746 1 94.25 113 ALA A N 1
ATOM 849 C CA . ALA A 1 113 ? -18.641 10.469 7.723 1 94.25 113 ALA A CA 1
ATOM 850 C C . ALA A 1 113 ? -20.016 9.969 7.293 1 94.25 113 ALA A C 1
ATOM 852 O O . ALA A 1 113 ? -20.969 10.75 7.219 1 94.25 113 ALA A O 1
ATOM 853 N N . ILE A 1 114 ? -20.141 8.711 6.992 1 95.5 114 ILE A N 1
ATOM 854 C CA . ILE A 1 114 ? -21.375 8.172 6.453 1 95.5 114 ILE A CA 1
ATOM 855 C C . ILE A 1 114 ? -21.938 7.117 7.402 1 95.5 114 ILE A C 1
ATOM 857 O O . ILE A 1 114 ? -21.188 6.305 7.949 1 95.5 114 ILE A O 1
ATOM 861 N N . PHE A 1 115 ? -23.219 7.137 7.605 1 92.81 115 PHE A N 1
ATOM 862 C CA . PHE A 1 115 ? -23.875 6.133 8.43 1 92.81 115 PHE A CA 1
ATOM 863 C C . PHE A 1 115 ? -25.156 5.633 7.754 1 92.81 115 PHE A C 1
ATOM 865 O O . PHE A 1 115 ? -25.641 6.25 6.805 1 92.81 115 PHE A O 1
ATOM 872 N N . ILE A 1 116 ? -25.625 4.531 8.227 1 94.25 116 ILE A N 1
ATOM 873 C CA . ILE A 1 116 ? -26.922 4.02 7.809 1 94.25 116 ILE A CA 1
ATOM 874 C C . ILE A 1 116 ? -28 4.52 8.758 1 94.25 116 ILE A C 1
ATOM 876 O O . ILE A 1 116 ? -27.922 4.309 9.977 1 94.25 116 ILE A O 1
ATOM 880 N N . ASN A 1 117 ? -28.922 5.199 8.156 1 94.69 117 ASN A N 1
ATOM 881 C CA . ASN A 1 117 ? -30.062 5.645 8.945 1 94.69 117 ASN A CA 1
ATOM 882 C C . ASN A 1 117 ? -30.812 4.461 9.547 1 94.69 117 ASN A C 1
ATOM 884 O O . ASN A 1 117 ? -31.312 3.598 8.82 1 94.69 117 ASN A O 1
ATOM 888 N N . PRO A 1 118 ? -30.906 4.441 10.867 1 91.5 118 PRO A N 1
ATOM 889 C CA . PRO A 1 118 ? -31.547 3.287 11.5 1 91.5 118 PRO A CA 1
ATOM 890 C C . PRO A 1 118 ? -33.062 3.219 11.227 1 91.5 118 PRO A C 1
ATOM 892 O O . PRO A 1 118 ? -33.656 2.164 11.398 1 91.5 118 PRO A O 1
ATOM 895 N N . GLU A 1 119 ? -33.656 4.258 10.797 1 94.12 119 GLU A N 1
ATOM 896 C CA . GLU A 1 119 ? -35.094 4.301 10.562 1 94.12 119 GLU A CA 1
ATOM 897 C C . GLU A 1 119 ? -35.438 3.861 9.141 1 94.12 119 GLU A C 1
ATOM 899 O O . GLU A 1 119 ? -36.312 3.016 8.938 1 94.12 119 GLU A O 1
ATOM 904 N N . ASP A 1 120 ? -34.719 4.383 8.172 1 94.5 120 ASP A N 1
ATOM 905 C CA . ASP A 1 120 ? -35.094 4.059 6.801 1 94.5 120 ASP A CA 1
ATOM 906 C C . ASP A 1 120 ? -34.031 3.182 6.137 1 94.5 120 ASP A C 1
ATOM 908 O O . ASP A 1 120 ? -34.219 2.746 4.996 1 94.5 120 ASP A O 1
ATOM 912 N N . HIS A 1 121 ? -32.906 2.967 6.738 1 95.69 121 HIS A N 1
ATOM 913 C CA . HIS A 1 121 ? -31.875 1.999 6.363 1 95.69 121 HIS A CA 1
ATOM 914 C C . HIS A 1 121 ? -31.125 2.453 5.121 1 95.69 121 HIS A C 1
ATOM 916 O O . HIS A 1 121 ? -30.562 1.63 4.398 1 95.69 121 HIS A O 1
ATOM 922 N N . SER A 1 122 ? -31.141 3.738 4.867 1 96.69 122 SER A N 1
ATOM 923 C CA . SER A 1 122 ? -30.391 4.32 3.764 1 96.69 122 SER A CA 1
ATOM 924 C C . SER A 1 122 ? -29.156 5.059 4.273 1 96.69 122 SER A C 1
ATOM 926 O O . SER A 1 122 ? -29.109 5.473 5.434 1 96.69 122 SER A O 1
ATOM 928 N N . ALA A 1 123 ? -28.203 5.164 3.406 1 96.69 123 ALA A N 1
ATOM 929 C CA . ALA A 1 123 ? -26.984 5.871 3.771 1 96.69 123 ALA A CA 1
ATOM 930 C C . ALA A 1 123 ? -27.203 7.383 3.787 1 96.69 123 ALA A C 1
ATOM 932 O O . ALA A 1 123 ? -27.891 7.926 2.922 1 96.69 123 ALA A O 1
ATOM 933 N N . GLU A 1 124 ? -26.641 7.996 4.816 1 96.44 124 GLU A N 1
ATOM 934 C CA . GLU A 1 124 ? -26.766 9.445 4.973 1 96.44 124 GLU A CA 1
ATOM 935 C C . GLU A 1 124 ? -25.438 10.062 5.43 1 96.44 124 GLU A C 1
ATOM 937 O O . GLU A 1 124 ? -24.578 9.367 5.977 1 96.44 124 GLU A O 1
ATOM 942 N N . LYS A 1 125 ? -25.328 11.305 5.152 1 96.31 125 LYS A N 1
ATOM 943 C CA . LYS A 1 125 ? -24.172 12.102 5.559 1 96.31 125 LYS A CA 1
ATOM 944 C C . LYS A 1 125 ? -24.469 13.594 5.496 1 96.31 125 LYS A C 1
ATOM 946 O O . LYS A 1 125 ? -25.578 13.992 5.129 1 96.31 125 LYS A O 1
ATOM 951 N N . CYS A 1 126 ? -23.484 14.375 5.914 1 96.88 126 CYS A N 1
ATOM 952 C CA . CYS A 1 126 ? -23.594 15.82 5.715 1 96.88 126 CYS A CA 1
ATOM 953 C C . CYS A 1 126 ? -23.688 16.156 4.234 1 96.88 126 CYS A C 1
ATOM 955 O O . CYS A 1 126 ? -22.969 15.586 3.41 1 96.88 126 CYS A O 1
ATOM 957 N N . ASN A 1 127 ? -24.641 16.969 3.91 1 97.06 127 ASN A N 1
ATOM 958 C CA . ASN A 1 127 ? -24.766 17.438 2.533 1 97.06 127 ASN A CA 1
ATOM 959 C C . ASN A 1 127 ? -24.703 18.969 2.453 1 97.06 127 ASN A C 1
ATOM 961 O O . ASN A 1 127 ? -25.344 19.578 1.59 1 97.06 127 ASN A O 1
ATOM 965 N N . PHE A 1 128 ? -24.062 19.609 3.426 1 96.94 128 PHE A N 1
ATOM 966 C CA . PHE A 1 128 ? -23.891 21.047 3.502 1 96.94 128 PHE A CA 1
ATOM 967 C C . PHE A 1 128 ? -25.219 21.766 3.572 1 96.94 128 PHE A C 1
ATOM 969 O O . PHE A 1 128 ? -25.344 22.922 3.164 1 96.94 128 PHE A O 1
ATOM 976 N N . CYS A 1 129 ? -26.281 21.062 4.02 1 96.94 129 CYS A N 1
ATOM 977 C CA . CYS A 1 129 ? -27.609 21.641 4 1 96.94 129 CYS A CA 1
ATOM 978 C C . CYS A 1 129 ? -27.938 22.234 2.635 1 96.94 129 CYS A C 1
ATOM 980 O O . CYS A 1 129 ? -28.344 23.406 2.535 1 96.94 129 CYS A O 1
ATOM 982 N N . ALA A 1 130 ? -27.781 21.406 1.708 1 97 130 ALA A N 1
ATOM 983 C CA . ALA A 1 130 ? -28 21.828 0.329 1 97 130 ALA A CA 1
ATOM 984 C C . ALA A 1 130 ? -29.375 22.453 0.159 1 97 130 ALA A C 1
ATOM 986 O O . ALA A 1 130 ? -29.547 23.406 -0.603 1 97 130 ALA A O 1
ATOM 987 N N . HIS A 1 131 ? -30.391 21.953 0.798 1 96.31 131 HIS A N 1
ATOM 988 C CA . HIS A 1 131 ? -31.766 22.453 0.687 1 96.31 131 HIS A CA 1
ATOM 989 C C . HIS A 1 131 ? -31.859 23.906 1.181 1 96.31 131 HIS A C 1
ATOM 991 O O . HIS A 1 131 ? -32.656 24.672 0.685 1 96.31 131 HIS A O 1
ATOM 997 N N . ARG A 1 132 ? -31.031 24.25 2.166 1 97.06 132 ARG A N 1
ATOM 998 C CA . ARG A 1 132 ? -30.984 25.625 2.643 1 97.06 132 ARG A CA 1
ATOM 999 C C . ARG A 1 132 ? -30.188 26.516 1.69 1 97.06 132 ARG A C 1
ATOM 1001 O O . ARG A 1 132 ? -30.625 27.609 1.334 1 97.06 132 ARG A O 1
ATOM 1008 N N . LEU A 1 133 ? -29.031 26.016 1.265 1 96.25 133 LEU A N 1
ATOM 1009 C CA . LEU A 1 133 ? -28.188 26.781 0.354 1 96.25 133 LEU A CA 1
ATOM 1010 C C . LEU A 1 133 ? -28.922 27.094 -0.94 1 96.25 133 LEU A C 1
ATOM 1012 O O . LEU A 1 133 ? -28.734 28.172 -1.516 1 96.25 133 LEU A O 1
ATOM 1016 N N . ASP A 1 134 ? -29.781 26.203 -1.375 1 96.06 134 ASP A N 1
ATOM 1017 C CA . ASP A 1 134 ? -30.5 26.359 -2.639 1 96.06 134 ASP A CA 1
ATOM 1018 C C . ASP A 1 134 ? -31.453 27.531 -2.59 1 96.06 134 ASP A C 1
ATOM 1020 O O . ASP A 1 134 ? -31.797 28.109 -3.627 1 96.06 134 ASP A O 1
ATOM 1024 N N . ILE A 1 135 ? -31.875 27.922 -1.454 1 96.69 135 ILE A N 1
ATOM 1025 C CA . ILE A 1 135 ? -32.812 29.016 -1.355 1 96.69 135 ILE A CA 1
ATOM 1026 C C . ILE A 1 135 ? -32.125 30.234 -0.72 1 96.69 135 ILE A C 1
ATOM 1028 O O . ILE A 1 135 ? -32.781 31.109 -0.156 1 96.69 135 ILE A O 1
ATOM 1032 N N . GLY A 1 136 ? -30.812 30.188 -0.596 1 94.12 136 GLY A N 1
ATOM 1033 C CA . GLY A 1 136 ? -30.031 31.344 -0.209 1 94.12 136 GLY A CA 1
ATOM 1034 C C . GLY A 1 136 ? -29.797 31.438 1.287 1 94.12 136 GLY A C 1
ATOM 1035 O O . GLY A 1 136 ? -29.359 32.469 1.791 1 94.12 136 GLY A O 1
ATOM 1036 N N . LEU A 1 137 ? -30.078 30.391 2.059 1 96.12 137 LEU A N 1
ATOM 1037 C CA . LEU A 1 137 ? -29.844 30.359 3.5 1 96.12 137 LEU A CA 1
ATOM 1038 C C . LEU A 1 137 ? -28.531 29.641 3.828 1 96.12 137 LEU A C 1
ATOM 1040 O O . LEU A 1 137 ? -28.062 28.812 3.043 1 96.12 137 LEU A O 1
ATOM 1044 N N . GLU A 1 138 ? -27.984 29.984 4.949 1 96.75 138 GLU A N 1
ATOM 1045 C CA . GLU A 1 138 ? -26.797 29.297 5.422 1 96.75 138 GLU A CA 1
ATOM 1046 C C . GLU A 1 138 ? -27.141 27.984 6.129 1 96.75 138 GLU A C 1
ATOM 1048 O O . GLU A 1 138 ? -28.25 27.844 6.645 1 96.75 138 GLU A O 1
ATOM 1053 N N . PRO A 1 139 ? -26.266 27.078 6.16 1 97.44 139 PRO A N 1
ATOM 1054 C CA . PRO A 1 139 ? -26.5 25.828 6.879 1 97.44 139 PRO A CA 1
ATOM 1055 C C . PRO A 1 139 ? -26.797 26.031 8.359 1 97.44 139 PRO A C 1
ATOM 1057 O O . PRO A 1 139 ? -26.312 27 8.961 1 97.44 139 PRO A O 1
ATOM 1060 N N . ALA A 1 140 ? -27.531 25.125 8.945 1 96.88 140 ALA A N 1
ATOM 1061 C CA . ALA A 1 140 ? -27.969 25.234 10.336 1 96.88 140 ALA A CA 1
ATOM 1062 C C . ALA A 1 140 ? -26.766 25.312 11.281 1 96.88 140 ALA A C 1
ATOM 1064 O O . ALA A 1 140 ? -26.812 26.031 12.289 1 96.88 140 ALA A O 1
ATOM 1065 N N . CYS A 1 141 ? -25.734 24.562 10.984 1 96.19 141 CYS A N 1
ATOM 1066 C CA . CYS A 1 141 ? -24.562 24.516 11.859 1 96.19 141 CYS A CA 1
ATOM 1067 C C . CYS A 1 141 ? -23.812 25.844 11.844 1 96.19 141 CYS A C 1
ATOM 1069 O O . CYS A 1 141 ? -23.141 26.188 12.812 1 96.19 141 CYS A O 1
ATOM 1071 N N . VAL A 1 142 ? -23.906 26.547 10.734 1 96.94 142 VAL A N 1
ATOM 1072 C CA . VAL A 1 142 ? -23.25 27.844 10.609 1 96.94 142 VAL A CA 1
ATOM 1073 C C . VAL A 1 142 ? -24.047 28.891 11.391 1 96.94 142 VAL A C 1
ATOM 1075 O O . VAL A 1 142 ? -23.453 29.672 12.141 1 96.94 142 VAL A O 1
ATOM 1078 N N . VAL A 1 143 ? -25.359 28.859 11.266 1 95.88 143 VAL A N 1
ATOM 1079 C CA . VAL A 1 143 ? -26.234 29.875 11.852 1 95.88 143 VAL A CA 1
ATOM 1080 C C . VAL A 1 143 ? -26.203 29.75 13.375 1 95.88 143 VAL A C 1
ATOM 1082 O O . VAL A 1 143 ? -26.203 30.766 14.086 1 95.88 143 VAL A O 1
ATOM 1085 N N . VAL A 1 144 ? -26.078 28.578 13.844 1 95.06 144 VAL A N 1
ATOM 1086 C CA . VAL A 1 144 ? -26.266 28.344 15.273 1 95.06 144 VAL A CA 1
ATOM 1087 C C . VAL A 1 144 ? -24.953 28.625 16 1 95.06 144 VAL A C 1
ATOM 1089 O O . VAL A 1 144 ? -24.953 28.844 17.219 1 95.06 144 VAL A O 1
ATOM 1092 N N . CYS A 1 145 ? -23.859 28.641 15.352 1 94.94 145 CYS A N 1
ATOM 1093 C CA . CYS A 1 145 ? -22.547 28.734 16 1 94.94 145 CYS A CA 1
ATOM 1094 C C . CYS A 1 145 ? -22.375 30.094 16.656 1 94.94 145 CYS A C 1
ATOM 1096 O O . CYS A 1 145 ? -22.234 31.109 15.969 1 94.94 145 CYS A O 1
ATOM 1098 N N . PRO A 1 146 ? -22.266 30.141 17.953 1 91.62 146 PRO A N 1
ATOM 1099 C CA . PRO A 1 146 ? -22.203 31.438 18.625 1 91.62 146 PRO A CA 1
ATOM 1100 C C . PRO A 1 146 ? -20.875 32.156 18.406 1 91.62 146 PRO A C 1
ATOM 1102 O O . PRO A 1 146 ? -20.812 33.375 18.484 1 91.62 146 PRO A O 1
ATOM 1105 N N . THR A 1 147 ? -19.844 31.422 18.188 1 93.5 147 THR A N 1
ATOM 1106 C CA . THR A 1 147 ? -18.516 32 18.062 1 93.5 147 THR A CA 1
ATOM 1107 C C . THR A 1 147 ? -18.125 32.156 16.594 1 93.5 147 THR A C 1
ATOM 1109 O O . THR A 1 147 ? -17.016 32.562 16.281 1 93.5 147 THR A O 1
ATOM 1112 N N . GLU A 1 148 ? -19.031 31.766 15.695 1 94.94 148 GLU A N 1
ATOM 1113 C CA . GLU A 1 148 ? -18.781 31.828 14.258 1 94.94 148 GLU A CA 1
ATOM 1114 C C . GLU A 1 148 ? -17.547 31.016 13.867 1 94.94 148 GLU A C 1
ATOM 1116 O O . GLU A 1 148 ? -16.688 31.5 13.125 1 94.94 148 GLU A O 1
ATOM 1121 N N . ALA A 1 149 ? -17.469 29.828 14.477 1 94.94 149 ALA A N 1
ATOM 1122 C CA . ALA A 1 149 ? -16.359 28.922 14.211 1 94.94 149 ALA A CA 1
ATOM 1123 C C . ALA A 1 149 ? -16.594 28.141 12.922 1 94.94 149 ALA A C 1
ATOM 1125 O O . ALA A 1 149 ? -15.656 27.531 12.383 1 94.94 149 ALA A O 1
ATOM 1126 N N . ILE A 1 150 ? -17.797 28.109 12.469 1 96.94 150 ILE A N 1
ATOM 1127 C CA . ILE A 1 150 ? -18.125 27.406 11.227 1 96.94 150 ILE A CA 1
ATOM 1128 C C . ILE A 1 150 ? -18.484 28.438 10.148 1 96.94 150 ILE A C 1
ATOM 1130 O O . ILE A 1 150 ? -19.422 29.219 10.312 1 96.94 150 ILE A O 1
ATOM 1134 N N . LEU A 1 151 ? -17.703 28.375 9.094 1 96.62 151 LEU A N 1
ATOM 1135 C CA . LEU A 1 151 ? -17.906 29.312 7.996 1 96.62 151 LEU A CA 1
ATOM 1136 C C . LEU A 1 151 ? -18.234 28.578 6.703 1 96.62 151 LEU A C 1
ATOM 1138 O O . LEU A 1 151 ? -17.812 27.422 6.52 1 96.62 151 LEU A O 1
ATOM 1142 N N . ILE A 1 152 ? -18.969 29.188 5.871 1 96.31 152 ILE A N 1
ATOM 1143 C CA . ILE A 1 152 ? -19.312 28.625 4.566 1 96.31 152 ILE A CA 1
ATOM 1144 C C . ILE A 1 152 ? -19.109 29.688 3.484 1 96.31 152 ILE A C 1
ATOM 1146 O O . ILE A 1 152 ? -19.172 30.891 3.76 1 96.31 152 ILE A O 1
ATOM 1150 N N . GLY A 1 153 ? -18.688 29.266 2.289 1 93.88 153 GLY A N 1
ATOM 1151 C CA . GLY A 1 153 ? -18.531 30.156 1.157 1 93.88 153 GLY A CA 1
ATOM 1152 C C . GLY A 1 153 ? -18.188 29.438 -0.131 1 93.88 153 GLY A C 1
ATOM 1153 O O . GLY A 1 153 ? -17.953 28.234 -0.127 1 93.88 153 GLY A O 1
ATOM 1154 N N . LYS A 1 154 ? -18.281 30.219 -1.166 1 91.5 154 LYS A N 1
ATOM 1155 C CA . LYS A 1 154 ? -17.844 29.703 -2.461 1 91.5 154 LYS A CA 1
ATOM 1156 C C . LYS A 1 154 ? -16.375 30.016 -2.703 1 91.5 154 LYS A C 1
ATOM 1158 O O . LYS A 1 154 ? -15.898 31.094 -2.363 1 91.5 154 LYS A O 1
ATOM 1163 N N . LEU A 1 155 ? -15.68 29.016 -3.195 1 85 155 LEU A N 1
ATOM 1164 C CA . LEU A 1 155 ? -14.234 29.125 -3.387 1 85 155 LEU A CA 1
ATOM 1165 C C . LEU A 1 155 ? -13.898 30.266 -4.34 1 85 155 LEU A C 1
ATOM 1167 O O . LEU A 1 155 ? -12.844 30.891 -4.215 1 85 155 LEU A O 1
ATOM 1171 N N . GLU A 1 156 ? -14.828 30.578 -5.266 1 82 156 GLU A N 1
ATOM 1172 C CA . GLU A 1 156 ? -14.586 31.594 -6.293 1 82 156 GLU A CA 1
ATOM 1173 C C . GLU A 1 156 ? -15.016 32.969 -5.824 1 82 156 GLU A C 1
ATOM 1175 O O . GLU A 1 156 ? -14.758 33.969 -6.504 1 82 156 GLU A O 1
ATOM 1180 N N . ASP A 1 157 ? -15.602 33.031 -4.691 1 85.62 157 ASP A N 1
ATOM 1181 C CA . ASP A 1 157 ? -16.047 34.312 -4.133 1 85.62 157 ASP A CA 1
ATOM 1182 C C . ASP A 1 157 ? -15.047 34.844 -3.109 1 85.62 157 ASP A C 1
ATOM 1184 O O . ASP A 1 157 ? -15.102 34.5 -1.934 1 85.62 157 ASP A O 1
ATOM 1188 N N . ASP A 1 158 ? -14.312 35.781 -3.426 1 81.75 158 ASP A N 1
ATOM 1189 C CA . ASP A 1 158 ? -13.258 36.344 -2.58 1 81.75 158 ASP A CA 1
ATOM 1190 C C . ASP A 1 158 ? -13.836 37.156 -1.44 1 81.75 158 ASP A C 1
ATOM 1192 O O . ASP A 1 158 ? -13.133 37.5 -0.479 1 81.75 158 ASP A O 1
ATOM 1196 N N . THR A 1 159 ? -15.016 37.469 -1.555 1 86.12 159 THR A N 1
ATOM 1197 C CA . THR A 1 159 ? -15.625 38.281 -0.514 1 86.12 159 THR A CA 1
ATOM 1198 C C . THR A 1 159 ? -16.141 37.406 0.634 1 86.12 159 THR A C 1
ATOM 1200 O O . THR A 1 159 ? -16.391 37.906 1.729 1 86.12 159 THR A O 1
ATOM 1203 N N . ALA A 1 160 ? -16.266 36.188 0.404 1 89.75 160 ALA A N 1
ATOM 1204 C CA . ALA A 1 160 ? -16.734 35.281 1.443 1 89.75 160 ALA A CA 1
ATOM 1205 C C . ALA A 1 160 ? -15.688 35.094 2.529 1 89.75 160 ALA A C 1
ATOM 1207 O O . ALA A 1 160 ? -14.5 34.938 2.23 1 89.75 160 ALA A O 1
ATOM 1208 N N . ARG A 1 161 ? -16.109 35.094 3.713 1 90.75 161 ARG A N 1
ATOM 1209 C CA . ARG A 1 161 ? -15.195 34.938 4.844 1 90.75 161 ARG A CA 1
ATOM 1210 C C . ARG A 1 161 ? -14.461 33.625 4.785 1 90.75 161 ARG A C 1
ATOM 1212 O O . ARG A 1 161 ? -13.258 33.562 5.059 1 90.75 161 ARG A O 1
ATOM 1219 N N . ALA A 1 162 ? -15.164 32.594 4.488 1 92.38 162 ALA A N 1
ATOM 1220 C CA . ALA A 1 162 ? -14.555 31.266 4.406 1 92.38 162 ALA A CA 1
ATOM 1221 C C . ALA A 1 162 ? -13.398 31.25 3.406 1 92.38 162 ALA A C 1
ATOM 1223 O O . ALA A 1 162 ? -12.32 30.719 3.695 1 92.38 162 ALA A O 1
ATOM 1224 N N . THR A 1 163 ? -13.594 31.828 2.295 1 87.31 163 THR A N 1
ATOM 1225 C CA . THR A 1 163 ? -12.594 31.844 1.229 1 87.31 163 THR A CA 1
ATOM 1226 C C . THR A 1 163 ? -11.391 32.688 1.627 1 87.31 163 THR A C 1
ATOM 1228 O O . THR A 1 163 ? -10.25 32.344 1.324 1 87.31 163 THR A O 1
ATOM 1231 N N . ARG A 1 164 ? -11.609 33.75 2.318 1 84.94 164 ARG A N 1
ATOM 1232 C CA . ARG A 1 164 ? -10.516 34.594 2.787 1 84.94 164 ARG A CA 1
ATOM 1233 C C . ARG A 1 164 ? -9.625 33.844 3.766 1 84.94 164 ARG A C 1
ATOM 1235 O O . ARG A 1 164 ? -8.398 33.969 3.717 1 84.94 164 ARG A O 1
ATOM 1242 N N . VAL A 1 165 ? -10.273 33.094 4.59 1 86.75 165 VAL A N 1
ATOM 1243 C CA . VAL A 1 165 ? -9.5 32.344 5.562 1 86.75 165 VAL A CA 1
ATOM 1244 C C . VAL A 1 165 ? -8.625 31.328 4.84 1 86.75 165 VAL A C 1
ATOM 1246 O O . VAL A 1 165 ? -7.438 31.188 5.152 1 86.75 165 VAL A O 1
ATOM 1249 N N . VAL A 1 166 ? -9.117 30.703 3.885 1 84 166 VAL A N 1
ATOM 1250 C CA . VAL A 1 166 ? -8.398 29.641 3.174 1 84 166 VAL A CA 1
ATOM 1251 C C . VAL A 1 166 ? -7.23 30.234 2.396 1 84 166 VAL A C 1
ATOM 1253 O O . VAL A 1 166 ? -6.172 29.609 2.279 1 84 166 VAL A O 1
ATOM 1256 N N . HIS A 1 167 ? -7.43 31.438 1.956 1 75.88 167 HIS A N 1
ATOM 1257 C CA . HIS A 1 167 ? -6.41 32.031 1.104 1 75.88 167 HIS A CA 1
ATOM 1258 C C . HIS A 1 167 ? -5.367 32.781 1.933 1 75.88 167 HIS A C 1
ATOM 1260 O O . HIS A 1 167 ? -4.227 32.938 1.496 1 75.88 167 HIS A O 1
ATOM 1266 N N . ARG A 1 168 ? -5.738 33.156 3.156 1 75.75 168 ARG A N 1
ATOM 1267 C CA . ARG A 1 168 ? -4.855 34.094 3.859 1 75.75 168 ARG A CA 1
ATOM 1268 C C . ARG A 1 168 ? -4.219 33.438 5.074 1 75.75 168 ARG A C 1
ATOM 1270 O O . ARG A 1 168 ? -3.246 33.938 5.633 1 75.75 168 ARG A O 1
ATOM 1277 N N . THR A 1 169 ? -4.781 32.312 5.48 1 78.38 169 THR A N 1
ATOM 1278 C CA . THR A 1 169 ? -4.262 31.688 6.684 1 78.38 169 THR A CA 1
ATOM 1279 C C . THR A 1 169 ? -3.969 30.203 6.426 1 78.38 169 THR A C 1
ATOM 1281 O O . THR A 1 169 ? -4.547 29.609 5.52 1 78.38 169 THR A O 1
ATOM 1284 N N . PRO A 1 170 ? -3 29.719 7.23 1 79 170 PRO A N 1
ATOM 1285 C CA . PRO A 1 170 ? -2.756 28.281 7.105 1 79 170 PRO A CA 1
ATOM 1286 C C . PRO A 1 170 ? -3.951 27.438 7.547 1 79 170 PRO A C 1
ATOM 1288 O O . PRO A 1 170 ? -4.496 27.656 8.633 1 79 170 PRO A O 1
ATOM 1291 N N . VAL A 1 171 ? -4.348 26.594 6.582 1 84.25 171 VAL A N 1
ATOM 1292 C CA . VAL A 1 171 ? -5.434 25.656 6.887 1 84.25 171 VAL A CA 1
ATOM 1293 C C . VAL A 1 171 ? -4.977 24.234 6.621 1 84.25 171 VAL A C 1
ATOM 1295 O O . VAL A 1 171 ? -4.035 24 5.855 1 84.25 171 VAL A O 1
ATOM 1298 N N . ALA A 1 172 ? -5.582 23.312 7.359 1 84.19 172 ALA A N 1
ATOM 1299 C CA . ALA A 1 172 ? -5.262 21.891 7.207 1 84.19 172 ALA A CA 1
ATOM 1300 C C . ALA A 1 172 ? -6.484 21.094 6.754 1 84.19 172 ALA A C 1
ATOM 1302 O O . ALA A 1 172 ? -7.609 21.609 6.793 1 84.19 172 ALA A O 1
ATOM 1303 N N . VAL A 1 173 ? -6.191 20 6.137 1 87.81 173 VAL A N 1
ATOM 1304 C CA . VAL A 1 173 ? -7.238 19.047 5.773 1 87.81 173 VAL A CA 1
ATOM 1305 C C . VAL A 1 173 ? -6.934 17.672 6.383 1 87.81 173 VAL A C 1
ATOM 1307 O O . VAL A 1 173 ? -5.801 17.406 6.789 1 87.81 173 VAL A O 1
ATOM 1310 N N . ARG A 1 174 ? -7.949 16.844 6.488 1 88.44 174 ARG A N 1
ATOM 1311 C CA . ARG A 1 174 ? -7.773 15.5 7.02 1 88.44 174 ARG A CA 1
ATOM 1312 C C . ARG A 1 174 ? -7.348 14.523 5.922 1 88.44 174 ARG A C 1
ATOM 1314 O O . ARG A 1 174 ? -7.887 14.562 4.812 1 88.44 174 ARG A O 1
ATOM 1321 N N . ASN A 1 175 ? -6.363 13.727 6.195 1 87.31 175 ASN A N 1
ATOM 1322 C CA . ASN A 1 175 ? -5.891 12.633 5.355 1 87.31 175 ASN A CA 1
ATOM 1323 C C . ASN A 1 175 ? -5.547 13.117 3.949 1 87.31 175 ASN A C 1
ATOM 1325 O O . ASN A 1 175 ? -6.031 12.562 2.963 1 87.31 175 ASN A O 1
ATOM 1329 N N . PRO A 1 176 ? -4.656 14.047 3.84 1 85.12 176 PRO A N 1
ATOM 1330 C CA . PRO A 1 176 ? -4.293 14.516 2.502 1 85.12 176 PRO A CA 1
ATOM 1331 C C . PRO A 1 176 ? -3.643 13.43 1.647 1 85.12 176 PRO A C 1
ATOM 1333 O O . PRO A 1 176 ? -3.74 13.461 0.418 1 85.12 176 PRO A O 1
ATOM 1336 N N . GLU A 1 177 ? -3.115 12.414 2.248 1 83.25 177 GLU A N 1
ATOM 1337 C CA . GLU A 1 177 ? -2.402 11.359 1.539 1 83.25 177 GLU A CA 1
ATOM 1338 C C . GLU A 1 177 ? -3.357 10.508 0.709 1 83.25 177 GLU A C 1
ATOM 1340 O O . GLU A 1 177 ? -2.928 9.766 -0.179 1 83.25 177 GLU A O 1
ATOM 1345 N N . LYS A 1 178 ? -4.66 10.641 0.984 1 88.56 178 LYS A N 1
ATOM 1346 C CA . LYS A 1 178 ? -5.633 9.812 0.278 1 88.56 178 LYS A CA 1
ATOM 1347 C C . LYS A 1 178 ? -6.012 10.43 -1.064 1 88.56 178 LYS A C 1
ATOM 1349 O O . LYS A 1 178 ? -6.684 9.797 -1.881 1 88.56 178 LYS A O 1
ATOM 1354 N N . GLY A 1 179 ? -5.676 11.672 -1.281 1 83.69 179 GLY A N 1
ATOM 1355 C CA . GLY A 1 179 ? -5.91 12.312 -2.564 1 83.69 179 GLY A CA 1
ATOM 1356 C C . GLY A 1 179 ? -7.375 12.625 -2.816 1 83.69 179 GLY A C 1
ATOM 1357 O O . GLY A 1 179 ? -7.812 12.688 -3.967 1 83.69 179 GLY A O 1
ATOM 1358 N N . THR A 1 180 ? -8.18 12.766 -1.751 1 89.12 180 THR A N 1
ATOM 1359 C CA . THR A 1 180 ? -9.602 13.047 -1.914 1 89.12 180 THR A CA 1
ATOM 1360 C C . THR A 1 180 ? -9.836 14.539 -2.139 1 89.12 180 THR A C 1
ATOM 1362 O O . THR A 1 180 ? -10.93 14.953 -2.529 1 89.12 180 THR A O 1
ATOM 1365 N N . ARG A 1 181 ? -8.891 15.414 -1.824 1 87.88 181 ARG A N 1
ATOM 1366 C CA . ARG A 1 181 ? -8.977 16.859 -1.984 1 87.88 181 ARG A CA 1
ATOM 1367 C C . ARG A 1 181 ? -10.211 17.422 -1.282 1 87.88 181 ARG A C 1
ATOM 1369 O O . ARG A 1 181 ? -11.094 17.984 -1.927 1 87.88 181 ARG A O 1
ATOM 1376 N N . PRO A 1 182 ? -10.211 17.359 0.027 1 91.12 182 PRO A N 1
ATOM 1377 C CA . PRO A 1 182 ? -11.359 17.828 0.809 1 91.12 182 PRO A CA 1
ATOM 1378 C C . PRO A 1 182 ? -11.633 19.312 0.631 1 91.12 182 PRO A C 1
ATOM 1380 O O . PRO A 1 182 ? -10.695 20.094 0.426 1 91.12 182 PRO A O 1
ATOM 1383 N N . LYS A 1 183 ? -12.875 19.656 0.68 1 92.19 183 LYS A N 1
ATOM 1384 C CA . LYS A 1 183 ? -13.289 21.062 0.628 1 92.19 183 LYS A CA 1
ATOM 1385 C C . LYS A 1 183 ? -13.711 21.562 2.004 1 92.19 183 LYS A C 1
ATOM 1387 O O . LYS A 1 183 ? -14.438 22.547 2.113 1 92.19 183 LYS A O 1
ATOM 1392 N N . LEU A 1 184 ? -13.422 20.781 2.996 1 93.5 184 LEU A N 1
ATOM 1393 C CA . LEU A 1 184 ? -13.523 21.172 4.398 1 93.5 184 LEU A CA 1
ATOM 1394 C C . LEU A 1 184 ? -12.148 21.453 4.988 1 93.5 184 LEU A C 1
ATOM 1396 O O . LEU A 1 184 ? -11.289 20.562 5.027 1 93.5 184 LEU A O 1
ATOM 1400 N N . PHE A 1 185 ? -12 22.688 5.438 1 91 185 PHE A N 1
ATOM 1401 C CA . PHE A 1 185 ? -10.688 23.109 5.914 1 91 185 PHE A CA 1
ATOM 1402 C C . PHE A 1 185 ? -10.719 23.375 7.414 1 91 185 PHE A C 1
ATOM 1404 O O . PHE A 1 185 ? -11.734 23.844 7.945 1 91 185 PHE A O 1
ATOM 1411 N N . TYR A 1 186 ? -9.656 23.094 8.047 1 90.56 186 TYR A N 1
ATOM 1412 C CA . TYR A 1 186 ? -9.508 23.328 9.484 1 90.56 186 TYR A CA 1
ATOM 1413 C C . TYR A 1 186 ? -8.461 24.391 9.758 1 90.56 186 TYR A C 1
ATOM 1415 O O . TYR A 1 186 ? -7.309 24.266 9.336 1 90.56 186 TYR A O 1
ATOM 1423 N N . ARG A 1 187 ? -8.867 25.406 10.391 1 88.88 187 ARG A N 1
ATOM 1424 C CA . ARG A 1 187 ? -7.926 26.422 10.852 1 88.88 187 ARG A CA 1
ATOM 1425 C C . ARG A 1 187 ? -7.535 26.188 12.312 1 88.88 187 ARG A C 1
ATOM 1427 O O . ARG A 1 187 ? -8.406 26 13.164 1 88.88 187 ARG A O 1
ATOM 1434 N N . GLY A 1 188 ? -6.281 26.141 12.586 1 82.94 188 GLY A N 1
ATOM 1435 C CA . GLY A 1 188 ? -5.801 26 13.953 1 82.94 188 GLY A CA 1
ATOM 1436 C C . GLY A 1 188 ? -5.949 24.594 14.492 1 82.94 188 GLY A C 1
ATOM 1437 O O . GLY A 1 188 ? -6.113 24.406 15.703 1 82.94 188 GLY A O 1
ATOM 1438 N N . ALA A 1 189 ? -5.895 23.641 13.625 1 82.81 189 ALA A N 1
ATOM 1439 C CA . ALA A 1 189 ? -6.109 22.266 14.039 1 82.81 189 ALA A CA 1
ATOM 1440 C C . ALA A 1 189 ? -4.82 21.641 14.578 1 82.81 189 ALA A C 1
ATOM 1442 O O . ALA A 1 189 ? -3.727 21.969 14.102 1 82.81 189 ALA A O 1
ATOM 1443 N N . HIS A 1 190 ? -5.062 20.797 15.586 1 77 190 HIS A N 1
ATOM 1444 C CA . HIS A 1 190 ? -3.961 20 16.109 1 77 190 HIS A CA 1
ATOM 1445 C C . HIS A 1 190 ? -3.852 18.656 15.367 1 77 190 HIS A C 1
ATOM 1447 O O . HIS A 1 190 ? -4.867 18.062 15.008 1 77 190 HIS A O 1
ATOM 1453 N N . GLN A 1 191 ? -2.615 18.25 15.258 1 74.62 191 GLN A N 1
ATOM 1454 C CA . GLN A 1 191 ? -2.375 16.984 14.578 1 74.62 191 GLN A CA 1
ATOM 1455 C C . GLN A 1 191 ? -3.102 15.844 15.281 1 74.62 191 GLN A C 1
ATOM 1457 O O . GLN A 1 191 ? -3.576 14.906 14.633 1 74.62 191 GLN A O 1
ATOM 1462 N N . ALA A 1 192 ? -3.203 15.938 16.5 1 74.06 192 ALA A N 1
ATOM 1463 C CA . ALA A 1 192 ? -3.832 14.883 17.297 1 74.06 192 ALA A CA 1
ATOM 1464 C C . ALA A 1 192 ? -5.324 14.789 16.984 1 74.06 192 ALA A C 1
ATOM 1466 O O . ALA A 1 192 ? -5.938 13.734 17.188 1 74.06 192 ALA A O 1
ATOM 1467 N N . THR A 1 193 ? -5.812 15.859 16.516 1 78.19 193 THR A N 1
ATOM 1468 C CA . THR A 1 193 ? -7.234 15.82 16.188 1 78.19 193 THR A CA 1
ATOM 1469 C C . THR A 1 193 ? -7.445 15.406 14.742 1 78.19 193 THR A C 1
ATOM 1471 O O . THR A 1 193 ? -8.445 14.766 14.414 1 78.19 193 THR A O 1
ATOM 1474 N N . LEU A 1 194 ? -6.469 15.758 13.898 1 81.19 194 LEU A N 1
ATOM 1475 C CA . LEU A 1 194 ? -6.605 15.484 12.469 1 81.19 194 LEU A CA 1
ATOM 1476 C C . LEU A 1 194 ? -6.344 14.016 12.172 1 81.19 194 LEU A C 1
ATOM 1478 O O . LEU A 1 194 ? -6.961 13.438 11.273 1 81.19 194 LEU A O 1
ATOM 1482 N N . ASP A 1 195 ? -5.461 13.445 12.953 1 76.44 195 ASP A N 1
ATOM 1483 C CA . ASP A 1 195 ? -5.055 12.055 12.75 1 76.44 195 ASP A CA 1
ATOM 1484 C C . ASP A 1 195 ? -5.656 11.148 13.828 1 76.44 195 ASP A C 1
ATOM 1486 O O . ASP A 1 195 ? -5.305 11.258 15 1 76.44 195 ASP A O 1
ATOM 1490 N N . PRO A 1 196 ? -6.391 10.242 13.398 1 75.38 196 PRO A N 1
ATOM 1491 C CA . PRO A 1 196 ? -7.105 9.414 14.367 1 75.38 196 PRO A CA 1
ATOM 1492 C C . PRO A 1 196 ? -6.172 8.516 15.172 1 75.38 196 PRO A C 1
ATOM 1494 O O . PRO A 1 196 ? -6.547 8.031 16.25 1 75.38 196 PRO A O 1
ATOM 1497 N N . ILE A 1 197 ? -5.004 8.289 14.664 1 74.62 197 ILE A N 1
ATOM 1498 C CA . ILE A 1 197 ? -4.16 7.352 15.391 1 74.62 197 ILE A CA 1
ATOM 1499 C C . ILE A 1 197 ? -3.033 8.102 16.094 1 74.62 197 ILE A C 1
ATOM 1501 O O . ILE A 1 197 ? -2.104 7.492 16.625 1 74.62 197 ILE A O 1
ATOM 1505 N N . ALA A 1 198 ? -3.094 9.367 16.109 1 71.19 198 ALA A N 1
ATOM 1506 C CA . ALA A 1 198 ? -2.061 10.18 16.75 1 71.19 198 ALA A CA 1
ATOM 1507 C C . ALA A 1 198 ? -2.273 10.25 18.25 1 71.19 198 ALA A C 1
ATOM 1509 O O . ALA A 1 198 ? -1.312 10.336 19.016 1 71.19 198 ALA A O 1
ATOM 1510 N N . ALA A 1 199 ? -3.506 10.219 18.641 1 67.94 199 ALA A N 1
ATOM 1511 C CA . ALA A 1 199 ? -3.814 10.359 20.062 1 67.94 199 ALA A CA 1
ATOM 1512 C C . ALA A 1 199 ? -4 9 20.719 1 67.94 199 ALA A C 1
ATOM 1514 O O . ALA A 1 199 ? -4.488 8.055 20.078 1 67.94 199 ALA A O 1
ATOM 1515 N N . GLU A 1 200 ? -3.512 8.961 21.938 1 68.5 200 GLU A N 1
ATOM 1516 C CA . GLU A 1 200 ? -3.734 7.746 22.719 1 68.5 200 GLU A CA 1
ATOM 1517 C C . GLU A 1 200 ? -5.215 7.559 23.031 1 68.5 200 GLU A C 1
ATOM 1519 O O . GLU A 1 200 ? -5.902 8.523 23.391 1 68.5 200 GLU A O 1
ATOM 1524 N N . ARG A 1 201 ? -5.613 6.402 22.719 1 63.66 201 ARG A N 1
ATOM 1525 C CA . ARG A 1 201 ? -7.004 6.082 23.047 1 63.66 201 ARG A CA 1
ATOM 1526 C C . ARG A 1 201 ? -7.102 5.297 24.344 1 63.66 201 ARG A C 1
ATOM 1528 O O . ARG A 1 201 ? -6.266 4.434 24.625 1 63.66 201 ARG A O 1
ATOM 1535 N N . PRO A 1 202 ? -7.887 5.883 25.359 1 56.06 202 PRO A N 1
ATOM 1536 C CA . PRO A 1 202 ? -8 5.184 26.641 1 56.06 202 PRO A CA 1
ATOM 1537 C C . PRO A 1 202 ? -8.445 3.732 26.484 1 56.06 202 PRO A C 1
ATOM 1539 O O . PRO A 1 202 ? -9.133 3.395 25.531 1 56.06 202 PRO A O 1
ATOM 1542 N N . ARG A 1 203 ? -7.586 2.969 27.328 1 47.72 203 ARG A N 1
ATOM 1543 C CA . ARG A 1 203 ? -7.941 1.564 27.5 1 47.72 203 ARG A CA 1
ATOM 1544 C C . ARG A 1 203 ? -9.328 1.421 28.109 1 47.72 203 ARG A C 1
ATOM 1546 O O . ARG A 1 203 ? -9.688 2.16 29.031 1 47.72 203 ARG A O 1
ATOM 1553 N N . GLY A 1 204 ? -10.414 1.011 27.344 1 45.56 204 GLY A N 1
ATOM 1554 C CA . GLY A 1 204 ? -11.719 0.71 27.922 1 45.56 204 GLY A CA 1
ATOM 1555 C C . GLY A 1 204 ? -12.867 1.346 27.156 1 45.56 204 GLY A C 1
ATOM 1556 O O . GLY A 1 204 ? -12.656 2.012 26.141 1 45.56 204 GLY A O 1
ATOM 1557 N N . ASP A 1 205 ? -14.086 0.883 27.438 1 43.78 205 ASP A N 1
ATOM 1558 C CA . ASP A 1 205 ? -15.398 1.239 26.906 1 43.78 205 ASP A CA 1
ATOM 1559 C C . ASP A 1 205 ? -15.695 2.725 27.109 1 43.78 205 ASP A C 1
ATOM 1561 O O . ASP A 1 205 ? -16.812 3.178 26.891 1 43.78 205 ASP A O 1
ATOM 1565 N N . THR A 1 206 ? -15.094 3.412 27.969 1 40.94 206 THR A N 1
ATOM 1566 C CA . THR A 1 206 ? -15.656 4.691 28.391 1 40.94 206 THR A CA 1
ATOM 1567 C C . THR A 1 206 ? -14.828 5.852 27.828 1 40.94 206 THR A C 1
ATOM 1569 O O . THR A 1 206 ? -13.602 5.828 27.891 1 40.94 206 THR A O 1
ATOM 1572 N N . TYR A 1 207 ? -15.227 6.422 26.797 1 46.97 207 TYR A N 1
ATOM 1573 C CA . TYR A 1 207 ? -14.648 7.746 26.641 1 46.97 207 TYR A CA 1
ATOM 1574 C C . TYR A 1 207 ? -14.75 8.555 27.922 1 46.97 207 TYR A C 1
ATOM 1576 O O . TYR A 1 207 ? -15.531 8.211 28.812 1 46.97 207 TYR A O 1
ATOM 1584 N N . MET A 1 208 ? -13.867 9.297 28.344 1 43.31 208 MET A N 1
ATOM 1585 C CA . MET A 1 208 ? -14 10 29.609 1 43.31 208 MET A CA 1
ATOM 1586 C C . MET A 1 208 ? -15.461 10.312 29.906 1 43.31 208 MET A C 1
ATOM 1588 O O . MET A 1 208 ? -15.898 10.195 31.062 1 43.31 208 MET A O 1
ATOM 1592 N N . TRP A 1 209 ? -16.25 10.891 28.953 1 42.03 209 TRP A N 1
ATOM 1593 C CA . TRP A 1 209 ? -17.562 11.406 29.297 1 42.03 209 TRP A CA 1
ATOM 1594 C C . TRP A 1 209 ? -18.656 10.703 28.484 1 42.03 209 TRP A C 1
ATOM 1596 O O . TRP A 1 209 ? -19.797 11.164 28.438 1 42.03 209 TRP A O 1
ATOM 1606 N N . SER A 1 210 ? -18.328 9.875 27.562 1 45.75 210 SER A N 1
ATOM 1607 C CA . SER A 1 210 ? -19.438 9.25 26.859 1 45.75 210 SER A CA 1
ATOM 1608 C C . SER A 1 210 ? -19.203 7.762 26.641 1 45.75 210 SER A C 1
ATOM 1610 O O . SER A 1 210 ? -18.047 7.324 26.531 1 45.75 210 SER A O 1
ATOM 1612 N N . GLN A 1 211 ? -20.172 7.039 27.125 1 43.62 211 GLN A N 1
ATOM 1613 C CA . GLN A 1 211 ? -20.156 5.602 26.875 1 43.62 211 GLN A CA 1
ATOM 1614 C C . GLN A 1 211 ? -20.172 5.297 25.375 1 43.62 211 GLN A C 1
ATOM 1616 O O . GLN A 1 211 ? -20.938 5.902 24.625 1 43.62 211 GLN A O 1
ATOM 1621 N N . ILE A 1 212 ? -19.156 4.805 24.844 1 50.5 212 ILE A N 1
ATOM 1622 C CA . ILE A 1 212 ? -19.156 4.348 23.453 1 50.5 212 ILE A CA 1
ATOM 1623 C C . ILE A 1 212 ? -20.234 3.279 23.281 1 50.5 212 ILE A C 1
ATOM 1625 O O . ILE A 1 212 ? -20.25 2.273 23.984 1 50.5 212 ILE A O 1
ATOM 1629 N N . PRO A 1 213 ? -21.312 3.658 22.531 1 46.56 213 PRO A N 1
ATOM 1630 C CA . PRO A 1 213 ? -22.312 2.621 22.328 1 46.56 213 PRO A CA 1
ATOM 1631 C C . PRO A 1 213 ? -21.719 1.289 21.891 1 46.56 213 PRO A C 1
ATOM 1633 O O . PRO A 1 213 ? -20.734 1.267 21.156 1 46.56 213 PRO A O 1
ATOM 1636 N N . SER A 1 214 ? -21.922 0.293 22.719 1 48.06 214 SER A N 1
ATOM 1637 C CA . SER A 1 214 ? -21.562 -1.097 22.438 1 48.06 214 SER A CA 1
ATOM 1638 C C . SER A 1 214 ? -22.516 -1.711 21.422 1 48.06 214 SER A C 1
ATOM 1640 O O . SER A 1 214 ? -23.719 -1.419 21.422 1 48.06 214 SER A O 1
ATOM 1642 N N . GLY A 1 215 ? -22.125 -1.947 20.047 1 46.19 215 GLY A N 1
ATOM 1643 C CA . GLY A 1 215 ? -22.859 -2.719 19.062 1 46.19 215 GLY A CA 1
ATOM 1644 C C . GLY A 1 215 ? -21.969 -3.619 18.219 1 46.19 215 GLY A C 1
ATOM 1645 O O . GLY A 1 215 ? -20.734 -3.504 18.266 1 46.19 215 GLY A O 1
ATOM 1646 N N . PRO A 1 216 ? -22.625 -4.637 17.781 1 43.69 216 PRO A N 1
ATOM 1647 C CA . PRO A 1 216 ? -21.875 -5.648 17.031 1 43.69 216 PRO A CA 1
ATOM 1648 C C . PRO A 1 216 ? -20.938 -5.039 15.984 1 43.69 216 PRO A C 1
ATOM 1650 O O . PRO A 1 216 ? -19.953 -5.668 15.594 1 43.69 216 PRO A O 1
ATOM 1653 N N . HIS A 1 217 ? -21.297 -3.764 15.672 1 50.19 217 HIS A N 1
ATOM 1654 C CA . HIS A 1 217 ? -20.5 -3.207 14.594 1 50.19 217 HIS A CA 1
ATOM 1655 C C . HIS A 1 217 ? -19.719 -1.981 15.055 1 50.19 217 HIS A C 1
ATOM 1657 O O . HIS A 1 217 ? -19.219 -1.211 14.234 1 50.19 217 HIS A O 1
ATOM 1663 N N . VAL A 1 218 ? -19.703 -1.933 16.391 1 49.94 218 VAL A N 1
ATOM 1664 C CA . VAL A 1 218 ? -19 -0.772 16.922 1 49.94 218 VAL A CA 1
ATOM 1665 C C . VAL A 1 218 ? -17.594 -1.181 17.359 1 49.94 218 VAL A C 1
ATOM 1667 O O . VAL A 1 218 ? -17.422 -2.16 18.094 1 49.94 218 VAL A O 1
ATOM 1670 N N . ILE A 1 219 ? -16.578 -0.811 16.688 1 51.94 219 ILE A N 1
ATOM 1671 C CA . ILE A 1 219 ? -15.188 -1.063 17.062 1 51.94 219 ILE A CA 1
ATOM 1672 C C . ILE A 1 219 ? -14.688 0.068 17.953 1 51.94 219 ILE A C 1
ATOM 1674 O O . ILE A 1 219 ? -14.82 1.245 17.609 1 51.94 219 ILE A O 1
ATOM 1678 N N . ALA A 1 220 ? -14.57 -0.322 19.25 1 46.41 220 ALA A N 1
ATOM 1679 C CA . ALA A 1 220 ? -13.977 0.665 20.156 1 46.41 220 ALA A CA 1
ATOM 1680 C C . ALA A 1 220 ? -12.641 1.167 19.609 1 46.41 220 ALA A C 1
ATOM 1682 O O . ALA A 1 220 ? -11.859 0.394 19.062 1 46.41 220 ALA A O 1
ATOM 1683 N N . SER A 1 221 ? -12.523 2.318 19.344 1 46.16 221 SER A N 1
ATOM 1684 C CA . SER A 1 221 ? -11.383 3.035 18.781 1 46.16 221 SER A CA 1
ATOM 1685 C C . SER A 1 221 ? -10.125 2.799 19.609 1 46.16 221 SER A C 1
ATOM 1687 O O . SER A 1 221 ? -9.102 3.451 19.406 1 46.16 221 SER A O 1
ATOM 1689 N N . GLY A 1 222 ? -10.031 1.813 20.641 1 43.62 222 GLY A N 1
ATOM 1690 C CA . GLY A 1 222 ? -8.859 1.841 21.5 1 43.62 222 GLY A CA 1
ATOM 1691 C C . GLY A 1 222 ? -7.66 1.123 20.906 1 43.62 222 GLY A C 1
ATOM 1692 O O . GLY A 1 222 ? -7.816 0.227 20.078 1 43.62 222 GLY A O 1
ATOM 1693 N N . HIS A 1 223 ? -6.578 1.767 20.531 1 47.47 223 HIS A N 1
ATOM 1694 C CA . HIS A 1 223 ? -5.359 1.021 20.234 1 47.47 223 HIS A CA 1
ATOM 1695 C C . HIS A 1 223 ? -4.648 0.593 21.516 1 47.47 223 HIS A C 1
ATOM 1697 O O . HIS A 1 223 ? -4.566 1.365 22.484 1 47.47 223 HIS A O 1
ATOM 1703 N N . PRO A 1 224 ? -4.574 -0.609 21.812 1 41.16 224 PRO A N 1
ATOM 1704 C CA . PRO A 1 224 ? -3.838 -0.941 23.031 1 41.16 224 PRO A CA 1
ATOM 1705 C C . PRO A 1 224 ? -2.51 -0.194 23.141 1 41.16 224 PRO A C 1
ATOM 1707 O O . PRO A 1 224 ? -1.918 0.171 22.109 1 41.16 224 PRO A O 1
ATOM 1710 N N . ALA A 1 225 ? -2.189 0.226 24.297 1 42.06 225 ALA A N 1
ATOM 1711 C CA . ALA A 1 225 ? -0.969 0.905 24.719 1 42.06 225 ALA A CA 1
ATOM 1712 C C . ALA A 1 225 ? 0.256 0.316 24.031 1 42.06 225 ALA A C 1
ATOM 1714 O O . ALA A 1 225 ? 1.178 1.046 23.656 1 42.06 225 ALA A O 1
ATOM 1715 N N . ASP A 1 226 ? 0.334 -0.95 24.078 1 43 226 ASP A N 1
ATOM 1716 C CA . ASP A 1 226 ? 1.554 -1.624 23.641 1 43 226 ASP A CA 1
ATOM 1717 C C . ASP A 1 226 ? 1.676 -1.605 22.125 1 43 226 ASP A C 1
ATOM 1719 O O . ASP A 1 226 ? 2.744 -1.892 21.578 1 43 226 ASP A O 1
ATOM 1723 N N . ALA A 1 227 ? 0.659 -1.673 21.469 1 42.59 227 ALA A N 1
ATOM 1724 C CA . ALA A 1 227 ? 0.677 -1.808 20.016 1 42.59 227 ALA A CA 1
ATOM 1725 C C . ALA A 1 227 ? 1.054 -0.488 19.344 1 42.59 227 ALA A C 1
ATOM 1727 O O . ALA A 1 227 ? 1.638 -0.479 18.266 1 42.59 227 ALA A O 1
ATOM 1728 N N . HIS A 1 228 ? 0.366 0.787 19.734 1 45.22 228 HIS A N 1
ATOM 1729 C CA . HIS A 1 228 ? 0.631 2.053 19.062 1 45.22 228 HIS A CA 1
ATOM 1730 C C . HIS A 1 228 ? 1.195 3.086 20.031 1 45.22 228 HIS A C 1
ATOM 1732 O O . HIS A 1 228 ? 0.557 3.418 21.031 1 45.22 228 HIS A O 1
ATOM 1738 N N . VAL A 1 229 ? 2.441 2.979 20.203 1 46.47 229 VAL A N 1
ATOM 1739 C CA . VAL A 1 229 ? 2.973 4.238 20.719 1 46.47 229 VAL A CA 1
ATOM 1740 C C . VAL A 1 229 ? 2.416 5.402 19.891 1 46.47 229 VAL A C 1
ATOM 1742 O O . VAL A 1 229 ? 2.402 5.348 18.656 1 46.47 229 VAL A O 1
ATOM 1745 N N . PRO A 1 230 ? 1.575 6.188 20.531 1 49 230 PRO A N 1
ATOM 1746 C CA . PRO A 1 230 ? 0.988 7.328 19.812 1 49 230 PRO A CA 1
ATOM 1747 C C . PRO A 1 230 ? 1.951 7.961 18.812 1 49 230 PRO A C 1
ATOM 1749 O O . PRO A 1 230 ? 3.148 8.078 19.094 1 49 230 PRO A O 1
ATOM 1752 N N . ASN A 1 231 ? 1.483 8 17.641 1 47.06 231 ASN A N 1
ATOM 1753 C CA . ASN A 1 231 ? 2.252 8.547 16.516 1 47.06 231 ASN A CA 1
ATOM 1754 C C . ASN A 1 231 ? 2.498 10.047 16.688 1 47.06 231 ASN A C 1
ATOM 1756 O O . ASN A 1 231 ? 2.652 10.766 15.711 1 47.06 231 ASN A O 1
ATOM 1760 N N . SER A 1 232 ? 2.121 10.617 17.953 1 51.34 232 SER A N 1
ATOM 1761 C CA . SER A 1 232 ? 2.477 12.008 18.203 1 51.34 232 SER A CA 1
ATOM 1762 C C . SER A 1 232 ? 3.572 12.125 19.25 1 51.34 232 SER A C 1
ATOM 1764 O O . SER A 1 232 ? 3.635 11.32 20.188 1 51.34 232 SER A O 1
ATOM 1766 N N . SER A 1 233 ? 4.496 12.844 18.891 1 51.56 233 SER A N 1
ATOM 1767 C CA . SER A 1 233 ? 5.516 13.117 19.906 1 51.56 233 SER A CA 1
ATOM 1768 C C . SER A 1 233 ? 4.934 13.914 21.062 1 51.56 233 SER A C 1
ATOM 1770 O O . SER A 1 233 ? 5.484 13.898 22.172 1 51.56 233 SER A O 1
ATOM 1772 N N . ALA A 1 234 ? 3.686 14.586 20.719 1 56.5 234 ALA A N 1
ATOM 1773 C CA . ALA A 1 234 ? 3.051 15.273 21.844 1 56.5 234 ALA A CA 1
ATOM 1774 C C . ALA A 1 234 ? 2.09 14.344 22.578 1 56.5 234 ALA A C 1
ATOM 1776 O O . ALA A 1 234 ? 1.414 13.523 21.953 1 56.5 234 ALA A O 1
ATOM 1777 N N . LYS A 1 235 ? 2.301 14.18 23.75 1 62.62 235 LYS A N 1
ATOM 1778 C CA . LYS A 1 235 ? 1.374 13.375 24.547 1 62.62 235 LYS A CA 1
ATOM 1779 C C . LYS A 1 235 ? -0.061 13.867 24.375 1 62.62 235 LYS A C 1
ATOM 1781 O O . LYS A 1 235 ? -0.358 15.031 24.672 1 62.62 235 LYS A O 1
ATOM 1786 N N . ALA A 1 236 ? -0.872 13.164 23.594 1 68.75 236 ALA A N 1
ATOM 1787 C CA . ALA A 1 236 ? -2.275 13.516 23.391 1 68.75 236 ALA A CA 1
ATOM 1788 C C . ALA A 1 236 ? -3.191 12.352 23.766 1 68.75 236 ALA A C 1
ATOM 1790 O O . ALA A 1 236 ? -2.867 11.188 23.5 1 68.75 236 ALA A O 1
ATOM 1791 N N . LYS A 1 237 ? -4.277 12.75 24.5 1 68 237 LYS A N 1
ATOM 1792 C CA . LYS A 1 237 ? -5.27 11.75 24.891 1 68 237 LYS A CA 1
ATOM 1793 C C . LYS A 1 237 ? -6.656 12.117 24.375 1 68 237 LYS A C 1
ATOM 1795 O O . LYS A 1 237 ? -7.074 13.273 24.453 1 68 237 LYS A O 1
ATOM 1800 N N . LEU A 1 238 ? -7.266 11.156 23.766 1 71.38 238 LEU A N 1
ATOM 1801 C CA . LEU A 1 238 ? -8.625 11.359 23.266 1 71.38 238 LEU A CA 1
ATOM 1802 C C . LEU A 1 238 ? -9.625 11.414 24.422 1 71.38 238 LEU A C 1
ATOM 1804 O O . LEU A 1 238 ? -9.648 10.523 25.266 1 71.38 238 LEU A O 1
ATOM 1808 N N . VAL A 1 239 ? -10.414 12.469 24.391 1 67.62 239 VAL A N 1
ATOM 1809 C CA . VAL A 1 239 ? -11.375 12.688 25.469 1 67.62 239 VAL A CA 1
ATOM 1810 C C . VAL A 1 239 ? -12.773 12.281 25 1 67.62 239 VAL A C 1
ATOM 1812 O O . VAL A 1 239 ? -13.508 11.617 25.734 1 67.62 239 VAL A O 1
ATOM 1815 N N . TYR A 1 240 ? -13.125 12.695 23.844 1 70.56 240 TYR A N 1
ATOM 1816 C CA . TYR A 1 240 ? -14.445 12.391 23.312 1 70.56 240 TYR A CA 1
ATOM 1817 C C . TYR A 1 240 ? -14.375 12.094 21.812 1 70.56 240 TYR A C 1
ATOM 1819 O O . TYR A 1 240 ? -13.672 12.781 21.062 1 70.56 240 TYR A O 1
ATOM 1827 N N . ASP A 1 241 ? -15.062 10.945 21.5 1 72.81 241 ASP A N 1
ATOM 1828 C CA . ASP A 1 241 ? -15.211 10.555 20.094 1 72.81 241 ASP A CA 1
ATOM 1829 C C . ASP A 1 241 ? -16.453 9.688 19.906 1 72.81 241 ASP A C 1
ATOM 1831 O O . ASP A 1 241 ? -17.141 9.359 20.875 1 72.81 241 ASP A O 1
ATOM 1835 N N . VAL A 1 242 ? -16.875 9.594 18.656 1 67.81 242 VAL A N 1
ATOM 1836 C CA . VAL A 1 242 ? -18.016 8.734 18.344 1 67.81 242 VAL A CA 1
ATOM 1837 C C . VAL A 1 242 ? -17.5 7.355 17.906 1 67.81 242 VAL A C 1
ATOM 1839 O O . VAL A 1 242 ? -16.359 7.211 17.5 1 67.81 242 VAL A O 1
ATOM 1842 N N . ALA A 1 243 ? -18.422 6.434 18.016 1 67.69 243 ALA A N 1
ATOM 1843 C CA . ALA A 1 243 ? -18.062 5.051 17.734 1 67.69 243 ALA A CA 1
ATOM 1844 C C . ALA A 1 243 ? -17.859 4.836 16.234 1 67.69 243 ALA A C 1
ATOM 1846 O O . ALA A 1 243 ? -18.578 5.41 15.422 1 67.69 243 ALA A O 1
ATOM 1847 N N . HIS A 1 244 ? -16.766 4.086 16.016 1 72.06 244 HIS A N 1
ATOM 1848 C CA . HIS A 1 244 ? -16.453 3.652 14.656 1 72.06 244 HIS A CA 1
ATOM 1849 C C . HIS A 1 244 ? -17.234 2.398 14.281 1 72.06 244 HIS A C 1
ATOM 1851 O O . HIS A 1 244 ? -17.359 1.475 15.094 1 72.06 244 HIS A O 1
ATOM 1857 N N . ASN A 1 245 ? -17.875 2.4 13.07 1 76.12 245 ASN A N 1
ATOM 1858 C CA . ASN A 1 245 ? -18.672 1.263 12.617 1 76.12 245 ASN A CA 1
ATOM 1859 C C . ASN A 1 245 ? -17.938 0.456 11.555 1 76.12 245 ASN A C 1
ATOM 1861 O O . ASN A 1 245 ? -17.219 1.022 10.727 1 76.12 245 ASN A O 1
ATOM 1865 N N . ALA A 1 246 ? -18.141 -0.823 11.695 1 83.25 246 ALA A N 1
ATOM 1866 C CA . ALA A 1 246 ? -17.734 -1.738 10.641 1 83.25 246 ALA A CA 1
ATOM 1867 C C . ALA A 1 246 ? -18.906 -2.115 9.742 1 83.25 246 ALA A C 1
ATOM 1869 O O . ALA A 1 246 ? -19.734 -2.941 10.117 1 83.25 246 ALA A O 1
ATOM 1870 N N . PRO A 1 247 ? -18.938 -1.658 8.57 1 87.06 247 PRO A N 1
ATOM 1871 C CA . PRO A 1 247 ? -20.109 -1.853 7.727 1 87.06 247 PRO A CA 1
ATOM 1872 C C . PRO A 1 247 ? -20.281 -3.299 7.27 1 87.06 247 PRO A C 1
ATOM 1874 O O . PRO A 1 247 ? -21.406 -3.762 7.066 1 87.06 247 PRO A O 1
ATOM 1877 N N . TRP A 1 248 ? -19.203 -3.965 7.066 1 89.56 248 TRP A N 1
ATOM 1878 C CA . TRP A 1 248 ? -19.297 -5.32 6.527 1 89.56 248 TRP A CA 1
ATOM 1879 C C . TRP A 1 248 ? -18.922 -6.348 7.594 1 89.56 248 TRP A C 1
ATOM 1881 O O . TRP A 1 248 ? -17.828 -6.293 8.164 1 89.56 248 TRP A O 1
ATOM 1891 N N . GLY A 1 249 ? -19.859 -7.266 7.773 1 89.81 249 GLY A N 1
ATOM 1892 C CA . GLY A 1 249 ? -19.703 -8.266 8.812 1 89.81 249 GLY A CA 1
ATOM 1893 C C . GLY A 1 249 ? -19.438 -9.656 8.266 1 89.81 249 GLY A C 1
ATOM 1894 O O . GLY A 1 249 ? -18.688 -9.828 7.309 1 89.81 249 GLY A O 1
ATOM 1895 N N . GLY A 1 250 ? -20.031 -10.609 8.914 1 90.31 250 GLY A N 1
ATOM 1896 C CA . GLY A 1 250 ? -19.781 -12.008 8.602 1 90.31 250 GLY A CA 1
ATOM 1897 C C . GLY A 1 250 ? -20.375 -12.43 7.266 1 90.31 250 GLY A C 1
ATOM 1898 O O . GLY A 1 250 ? -19.828 -13.312 6.602 1 90.31 250 GLY A O 1
ATOM 1899 N N . LEU A 1 251 ? -21.391 -11.82 6.824 1 91.56 251 LEU A N 1
ATOM 1900 C CA . LEU A 1 251 ? -22.016 -12.188 5.555 1 91.56 251 LEU A CA 1
ATOM 1901 C C . LEU A 1 251 ? -21.062 -11.906 4.387 1 91.56 251 LEU A C 1
ATOM 1903 O O . LEU A 1 251 ? -21 -12.688 3.436 1 91.56 251 LEU A O 1
ATOM 1907 N N . VAL A 1 252 ? -20.359 -10.867 4.535 1 89.62 252 VAL A N 1
ATOM 1908 C CA . VAL A 1 252 ? -19.438 -10.5 3.463 1 89.62 252 VAL A CA 1
ATOM 1909 C C . VAL A 1 252 ? -18.266 -11.477 3.424 1 89.62 252 VAL A C 1
ATOM 1911 O O . VAL A 1 252 ? -17.859 -11.922 2.348 1 89.62 252 VAL A O 1
ATOM 1914 N N . SER A 1 253 ? -17.75 -11.859 4.559 1 92.38 253 SER A N 1
ATOM 1915 C CA . SER A 1 253 ? -16.688 -12.852 4.598 1 92.38 253 SER A CA 1
ATOM 1916 C C . SER A 1 253 ? -17.156 -14.195 4.047 1 92.38 253 SER A C 1
ATOM 1918 O O . SER A 1 253 ? -16.422 -14.875 3.336 1 92.38 253 SER A O 1
ATOM 1920 N N . LEU A 1 254 ? -18.359 -14.484 4.363 1 93.94 254 LEU A N 1
ATOM 1921 C CA . LEU A 1 254 ? -18.906 -15.758 3.92 1 93.94 254 LEU A CA 1
ATOM 1922 C C . LEU A 1 254 ? -19.094 -15.773 2.406 1 93.94 254 LEU A C 1
ATOM 1924 O O . LEU A 1 254 ? -18.844 -16.797 1.754 1 93.94 254 LEU A O 1
ATOM 1928 N N . TYR A 1 255 ? -19.484 -14.711 1.863 1 93.81 255 TYR A N 1
ATOM 1929 C CA . TYR A 1 255 ? -19.734 -14.766 0.427 1 93.81 255 TYR A CA 1
ATOM 1930 C C . TYR A 1 255 ? -18.422 -14.828 -0.348 1 93.81 255 TYR A C 1
ATOM 1932 O O . TYR A 1 255 ? -18.391 -15.328 -1.474 1 93.81 255 TYR A O 1
ATOM 1940 N N . THR A 1 256 ? -17.328 -14.273 0.223 1 93.44 256 THR A N 1
ATOM 1941 C CA . THR A 1 256 ? -16.047 -14.438 -0.442 1 93.44 256 THR A CA 1
ATOM 1942 C C . THR A 1 256 ? -15.641 -15.906 -0.479 1 93.44 256 THR A C 1
ATOM 1944 O O . THR A 1 256 ? -15.07 -16.375 -1.467 1 93.44 256 THR A O 1
ATOM 1947 N N . TRP A 1 257 ? -15.969 -16.625 0.521 1 96.06 257 TRP A N 1
ATOM 1948 C CA . TRP A 1 257 ? -15.68 -18.047 0.589 1 96.06 257 TRP A CA 1
ATOM 1949 C C . TRP A 1 257 ? -16.547 -18.828 -0.397 1 96.06 257 TRP A C 1
ATOM 1951 O O . TRP A 1 257 ? -16.047 -19.672 -1.144 1 96.06 257 TRP A O 1
ATOM 1961 N N . THR A 1 258 ? -17.812 -18.5 -0.457 1 97.5 258 THR A N 1
ATOM 1962 C CA . THR A 1 258 ? -18.719 -19.234 -1.333 1 97.5 258 THR A CA 1
ATOM 1963 C C . THR A 1 258 ? -18.438 -18.922 -2.797 1 97.5 258 THR A C 1
ATOM 1965 O O . THR A 1 258 ? -18.531 -19.797 -3.66 1 97.5 258 THR A O 1
ATOM 1968 N N . LYS A 1 259 ? -18.125 -17.75 -3.055 1 96.62 259 LYS A N 1
ATOM 1969 C CA . LYS A 1 259 ? -17.797 -17.375 -4.43 1 96.62 259 LYS A CA 1
ATOM 1970 C C . LYS A 1 259 ? -16.5 -18.031 -4.887 1 96.62 259 LYS A C 1
ATOM 1972 O O . LYS A 1 259 ? -16.375 -18.438 -6.043 1 96.62 259 LYS A O 1
ATOM 1977 N N . GLY A 1 260 ? -15.555 -18.062 -3.953 1 97.25 260 GLY A N 1
ATOM 1978 C CA . GLY A 1 260 ? -14.336 -18.797 -4.266 1 97.25 260 GLY A CA 1
ATOM 1979 C C . GLY A 1 260 ? -14.578 -20.266 -4.57 1 97.25 260 GLY A C 1
ATOM 1980 O O . GLY A 1 260 ? -13.984 -20.812 -5.5 1 97.25 260 GLY A O 1
ATOM 1981 N N . LEU A 1 261 ? -15.43 -20.812 -3.801 1 97.81 261 LEU A N 1
ATOM 1982 C CA . LEU A 1 261 ? -15.781 -22.203 -4.016 1 97.81 261 LEU A CA 1
ATOM 1983 C C . LEU A 1 261 ? -16.484 -22.391 -5.359 1 97.81 261 LEU A C 1
ATOM 1985 O O . LEU A 1 261 ? -16.219 -23.359 -6.074 1 97.81 261 LEU A O 1
ATOM 1989 N N . SER A 1 262 ? -17.312 -21.469 -5.691 1 98.56 262 SER A N 1
ATOM 1990 C CA . SER A 1 262 ? -18 -21.516 -6.977 1 98.56 262 SER A CA 1
ATOM 1991 C C . SER A 1 262 ? -17.016 -21.422 -8.133 1 98.56 262 SER A C 1
ATOM 1993 O O . SER A 1 262 ? -17 -22.266 -9.023 1 98.56 262 SER A O 1
ATOM 1995 N N . ALA A 1 263 ? -16.203 -20.422 -8.086 1 98.62 263 ALA A N 1
ATOM 1996 C CA . ALA A 1 263 ? -15.219 -20.219 -9.148 1 98.62 263 ALA A CA 1
ATOM 1997 C C . ALA A 1 263 ? -14.25 -21.391 -9.234 1 98.62 263 ALA A C 1
ATOM 1999 O O . ALA A 1 263 ? -13.953 -21.875 -10.328 1 98.62 263 ALA A O 1
ATOM 2000 N N . GLY A 1 264 ? -13.812 -21.891 -8.102 1 98.38 264 GLY A N 1
ATOM 2001 C CA . GLY A 1 264 ? -12.867 -22.984 -8.078 1 98.38 264 GLY A CA 1
ATOM 2002 C C . GLY A 1 264 ? -13.453 -24.297 -8.562 1 98.38 264 GLY A C 1
ATOM 2003 O O . GLY A 1 264 ? -12.789 -25.062 -9.266 1 98.38 264 GLY A O 1
ATOM 2004 N N . ALA A 1 265 ? -14.68 -24.562 -8.211 1 98.25 265 ALA A N 1
ATOM 2005 C CA . ALA A 1 265 ? -15.352 -25.797 -8.609 1 98.25 265 ALA A CA 1
ATOM 2006 C C . ALA A 1 265 ? -15.508 -25.859 -10.133 1 98.25 265 ALA A C 1
ATOM 2008 O O . ALA A 1 265 ? -15.57 -26.953 -10.703 1 98.25 265 ALA A O 1
ATOM 2009 N N . TYR A 1 266 ? -15.602 -24.688 -10.734 1 98.44 266 TYR A N 1
ATOM 2010 C CA . TYR A 1 266 ? -15.656 -24.609 -12.188 1 98.44 266 TYR A CA 1
ATOM 2011 C C . TYR A 1 266 ? -14.266 -24.688 -12.797 1 98.44 266 TYR A C 1
ATOM 2013 O O . TYR A 1 266 ? -14.016 -25.469 -13.719 1 98.44 266 TYR A O 1
ATOM 2021 N N . LEU A 1 267 ? -13.297 -23.984 -12.273 1 97.81 267 LEU A N 1
ATOM 2022 C CA . LEU A 1 267 ? -11.977 -23.781 -12.867 1 97.81 267 LEU A CA 1
ATOM 2023 C C . LEU A 1 267 ? -11.148 -25.047 -12.797 1 97.81 267 LEU A C 1
ATOM 2025 O O . LEU A 1 267 ? -10.531 -25.453 -13.789 1 97.81 267 LEU A O 1
ATOM 2029 N N . VAL A 1 268 ? -11.195 -25.75 -11.711 1 96.69 268 VAL A N 1
ATOM 2030 C CA . VAL A 1 268 ? -10.234 -26.828 -11.469 1 96.69 268 VAL A CA 1
ATOM 2031 C C . VAL A 1 268 ? -10.555 -28.016 -12.375 1 96.69 268 VAL A C 1
ATOM 2033 O O . VAL A 1 268 ? -9.719 -28.422 -13.18 1 96.69 268 VAL A O 1
ATOM 2036 N N . PRO A 1 269 ? -11.797 -28.562 -12.383 1 95.69 269 PRO A N 1
ATOM 2037 C CA . PRO A 1 269 ? -12.055 -29.719 -13.25 1 95.69 269 PRO A CA 1
ATOM 2038 C C . PRO A 1 269 ? -11.953 -29.375 -14.734 1 95.69 269 PRO A C 1
ATOM 2040 O O . PRO A 1 269 ? -11.422 -30.156 -15.516 1 95.69 269 PRO A O 1
ATOM 2043 N N . ILE A 1 270 ? -12.383 -28.219 -15.109 1 95.81 270 ILE A N 1
ATOM 2044 C CA . ILE A 1 270 ? -12.398 -27.844 -16.516 1 95.81 270 ILE A CA 1
ATOM 2045 C C . ILE A 1 270 ? -10.969 -27.625 -17.016 1 95.81 270 ILE A C 1
ATOM 2047 O O . ILE A 1 270 ? -10.602 -28.062 -18.094 1 95.81 270 ILE A O 1
ATOM 2051 N N . THR A 1 271 ? -10.172 -26.953 -16.234 1 93.06 271 THR A N 1
ATOM 2052 C CA . THR A 1 271 ? -8.781 -26.719 -16.625 1 93.06 271 THR A CA 1
ATOM 2053 C C . THR A 1 271 ? -8 -28.031 -16.672 1 93.06 271 THR A C 1
ATOM 2055 O O . THR A 1 271 ? -7.18 -28.234 -17.562 1 93.06 271 THR A O 1
ATOM 2058 N N . LEU A 1 272 ? -8.273 -28.922 -15.789 1 91.5 272 LEU A N 1
ATOM 2059 C CA . LEU A 1 272 ? -7.598 -30.219 -15.781 1 91.5 272 LEU A CA 1
ATOM 2060 C C . LEU A 1 272 ? -8.016 -31.047 -16.984 1 91.5 272 LEU A C 1
ATOM 2062 O O . LEU A 1 272 ? -7.203 -31.812 -17.531 1 91.5 272 LEU A O 1
ATOM 2066 N N . TRP A 1 273 ? -9.234 -30.922 -17.328 1 93 273 TRP A N 1
ATOM 2067 C CA . TRP A 1 273 ? -9.703 -31.594 -18.531 1 93 273 TRP A CA 1
ATOM 2068 C C . TRP A 1 273 ? -9.008 -31.031 -19.781 1 93 273 TRP A C 1
ATOM 2070 O O . TRP A 1 273 ? -8.508 -31.797 -20.609 1 93 273 TRP A O 1
ATOM 2080 N N . LEU A 1 274 ? -8.969 -29.766 -19.859 1 90.38 274 LEU A N 1
ATOM 2081 C CA . LEU A 1 274 ? -8.359 -29.109 -21.016 1 90.38 274 LEU A CA 1
ATOM 2082 C C . LEU A 1 274 ? -6.867 -29.438 -21.094 1 90.38 274 LEU A C 1
ATOM 2084 O O . LEU A 1 274 ? -6.301 -29.5 -22.188 1 90.38 274 LEU A O 1
ATOM 2088 N N . LEU A 1 275 ? -6.254 -29.672 -19.938 1 84.19 275 LEU A N 1
ATOM 2089 C CA . LEU A 1 275 ? -4.832 -30 -19.891 1 84.19 275 LEU A CA 1
ATOM 2090 C C . LEU A 1 275 ? -4.609 -31.5 -20.078 1 84.19 275 LEU A C 1
ATOM 2092 O O . LEU A 1 275 ? -3.467 -31.969 -20.078 1 84.19 275 LEU A O 1
ATOM 2096 N N . GLY A 1 276 ? -5.707 -32.312 -20.188 1 86.06 276 GLY A N 1
ATOM 2097 C CA . GLY A 1 276 ? -5.617 -33.719 -20.453 1 86.06 276 GLY A CA 1
ATOM 2098 C C . GLY A 1 276 ? -5.359 -34.562 -19.219 1 86.06 276 GLY A C 1
ATOM 2099 O O . GLY A 1 276 ? -4.988 -35.719 -19.312 1 86.06 276 GLY A O 1
ATOM 2100 N N . LYS A 1 277 ? -5.586 -34.031 -18.125 1 85.62 277 LYS A N 1
ATOM 2101 C CA . LYS A 1 277 ? -5.316 -34.75 -16.875 1 85.62 277 LYS A CA 1
ATOM 2102 C C . LYS A 1 277 ? -6.562 -35.469 -16.375 1 85.62 277 LYS A C 1
ATOM 2104 O O . LYS A 1 277 ? -6.465 -36.406 -15.586 1 85.62 277 LYS A O 1
ATOM 2109 N N . LEU A 1 278 ? -7.727 -34.969 -16.797 1 88.94 278 LEU A N 1
ATOM 2110 C CA . LEU A 1 278 ? -9 -35.625 -16.516 1 88.94 278 LEU A CA 1
ATOM 2111 C C . LEU A 1 278 ? -9.758 -35.906 -17.812 1 88.94 278 LEU A C 1
ATOM 2113 O O . LEU A 1 278 ? -9.758 -35.094 -18.734 1 88.94 278 LEU A O 1
ATOM 2117 N N . PRO A 1 279 ? -10.234 -37.062 -17.859 1 90.25 279 PRO A N 1
ATOM 2118 C CA . PRO A 1 279 ? -11.023 -37.344 -19.062 1 90.25 279 PRO A CA 1
ATOM 2119 C C . PRO A 1 279 ? -12.375 -36.625 -19.062 1 90.25 279 PRO A C 1
ATOM 2121 O O . PRO A 1 279 ? -12.93 -36.344 -18 1 90.25 279 PRO A O 1
ATOM 2124 N N . PHE A 1 280 ? -12.891 -36.375 -20.219 1 92 280 PHE A N 1
ATOM 2125 C CA . PHE A 1 280 ? -14.188 -35.719 -20.359 1 92 280 PHE A CA 1
ATOM 2126 C C . PHE A 1 280 ? -15.305 -36.594 -19.797 1 92 280 PHE A C 1
ATOM 2128 O O . PHE A 1 280 ? -16.344 -36.094 -19.359 1 92 280 PHE A O 1
ATOM 2135 N N . SER A 1 281 ? -15.047 -37.844 -19.797 1 89.75 281 SER A N 1
ATOM 2136 C CA . SER A 1 281 ? -16.062 -38.812 -19.344 1 89.75 281 SER A CA 1
ATOM 2137 C C . SER A 1 281 ? -16.219 -38.75 -17.828 1 89.75 281 SER A C 1
ATOM 2139 O O . SER A 1 281 ? -17.188 -39.281 -17.281 1 89.75 281 SER A O 1
ATOM 2141 N N . SER A 1 282 ? -15.391 -38.062 -17.219 1 90.25 282 SER A N 1
ATOM 2142 C CA . SER A 1 282 ? -15.477 -37.969 -15.758 1 90.25 282 SER A CA 1
ATOM 2143 C C . SER A 1 282 ? -16.703 -37.156 -15.328 1 90.25 282 SER A C 1
ATOM 2145 O O . SER A 1 282 ? -16.953 -36.062 -15.852 1 90.25 282 SER A O 1
ATOM 2147 N N . ASP A 1 283 ? -17.391 -37.625 -14.367 1 92.12 283 ASP A N 1
ATOM 2148 C CA . ASP A 1 283 ? -18.578 -36.938 -13.844 1 92.12 283 ASP A CA 1
ATOM 2149 C C . ASP A 1 283 ? -18.188 -35.625 -13.156 1 92.12 283 ASP A C 1
ATOM 2151 O O . ASP A 1 283 ? -18.984 -34.688 -13.078 1 92.12 283 ASP A O 1
ATOM 2155 N N . LEU A 1 284 ? -16.969 -35.625 -12.648 1 93.5 284 LEU A N 1
ATOM 2156 C CA . LEU A 1 284 ? -16.469 -34.406 -12.008 1 93.5 284 LEU A CA 1
ATOM 2157 C C . LEU A 1 284 ? -16.438 -33.25 -12.992 1 93.5 284 LEU A C 1
ATOM 2159 O O . LEU A 1 284 ? -16.828 -32.125 -12.648 1 93.5 284 LEU A O 1
ATOM 2163 N N . VAL A 1 285 ? -16.062 -33.469 -14.164 1 94.69 285 VAL A N 1
ATOM 2164 C CA . VAL A 1 285 ? -15.914 -32.438 -15.18 1 94.69 285 VAL A CA 1
ATOM 2165 C C . VAL A 1 285 ? -17.281 -32.094 -15.758 1 94.69 285 VAL A C 1
ATOM 2167 O O . VAL A 1 285 ? -17.625 -30.906 -15.867 1 94.69 285 VAL A O 1
ATOM 2170 N N . ARG A 1 286 ? -18.094 -33.062 -15.984 1 95.19 286 ARG A N 1
ATOM 2171 C CA . ARG A 1 286 ? -19.312 -32.875 -16.766 1 95.19 286 ARG A CA 1
ATOM 2172 C C . ARG A 1 286 ? -20.453 -32.375 -15.867 1 95.19 286 ARG A C 1
ATOM 2174 O O . ARG A 1 286 ? -21.25 -31.531 -16.266 1 95.19 286 ARG A O 1
ATOM 2181 N N . ILE A 1 287 ? -20.516 -32.938 -14.664 1 96.12 287 ILE A N 1
ATOM 2182 C CA . ILE A 1 287 ? -21.75 -32.75 -13.906 1 96.12 287 ILE A CA 1
ATOM 2183 C C . ILE A 1 287 ? -21.438 -32.094 -12.57 1 96.12 287 ILE A C 1
ATOM 2185 O O . ILE A 1 287 ? -21.953 -31 -12.273 1 96.12 287 ILE A O 1
ATOM 2189 N N . TRP A 1 288 ? -20.578 -32.625 -11.812 1 96.5 288 TRP A N 1
ATOM 2190 C CA . TRP A 1 288 ? -20.438 -32.188 -10.422 1 96.5 288 TRP A CA 1
ATOM 2191 C C . TRP A 1 288 ? -19.734 -30.844 -10.336 1 96.5 288 TRP A C 1
ATOM 2193 O O . TRP A 1 288 ? -20.109 -30 -9.531 1 96.5 288 TRP A O 1
ATOM 2203 N N . GLY A 1 289 ? -18.656 -30.656 -11.102 1 96.94 289 GLY A N 1
ATOM 2204 C CA . GLY A 1 289 ? -17.984 -29.359 -11.102 1 96.94 289 GLY A CA 1
ATOM 2205 C C . GLY A 1 289 ? -18.938 -28.203 -11.359 1 96.94 289 GLY A C 1
ATOM 2206 O O . GLY A 1 289 ? -19.125 -27.359 -10.484 1 96.94 289 GLY A O 1
ATOM 2207 N N . PRO A 1 290 ? -19.594 -28.25 -12.484 1 98.12 290 PRO A N 1
ATOM 2208 C CA . PRO A 1 290 ? -20.516 -27.156 -12.812 1 98.12 290 PRO A CA 1
ATOM 2209 C C . PRO A 1 290 ? -21.703 -27.109 -11.859 1 98.12 290 PRO A C 1
ATOM 2211 O O . PRO A 1 290 ? -22.203 -26.016 -11.539 1 98.12 290 PRO A O 1
ATOM 2214 N N . SER A 1 291 ? -22.203 -28.203 -11.359 1 98.38 291 SER A N 1
ATOM 2215 C CA . SER A 1 291 ? -23.344 -28.203 -10.445 1 98.38 291 SER A CA 1
ATOM 2216 C C . SER A 1 291 ? -22.984 -27.562 -9.109 1 98.38 291 SER A C 1
ATOM 2218 O O . SER A 1 291 ? -23.75 -26.75 -8.594 1 98.38 291 SER A O 1
ATOM 2220 N N . ILE A 1 292 ? -21.844 -27.938 -8.586 1 98.31 292 ILE A N 1
ATOM 2221 C CA . ILE A 1 292 ? -21.406 -27.359 -7.324 1 98.31 292 ILE A CA 1
ATOM 2222 C C . ILE A 1 292 ? -21.141 -25.859 -7.516 1 98.31 292 ILE A C 1
ATOM 2224 O O . ILE A 1 292 ? -21.484 -25.047 -6.656 1 98.31 292 ILE A O 1
ATOM 2228 N N . SER A 1 293 ? -20.531 -25.531 -8.625 1 98.75 293 SER A N 1
ATOM 2229 C CA . SER A 1 293 ? -20.297 -24.125 -8.953 1 98.75 293 SER A CA 1
ATOM 2230 C C . SER A 1 293 ? -21.594 -23.328 -8.961 1 98.75 293 SER A C 1
ATOM 2232 O O . SER A 1 293 ? -21.688 -22.266 -8.336 1 98.75 293 SER A O 1
ATOM 2234 N N . LEU A 1 294 ? -22.609 -23.875 -9.594 1 98.62 294 LEU A N 1
ATOM 2235 C CA . LEU A 1 294 ? -23.891 -23.188 -9.703 1 98.62 294 LEU A CA 1
ATOM 2236 C C . LEU A 1 294 ? -24.562 -23.094 -8.344 1 98.62 294 LEU A C 1
ATOM 2238 O O . LEU A 1 294 ? -25.188 -22.062 -8.023 1 98.62 294 LEU A O 1
ATOM 2242 N N . ALA A 1 295 ? -24.484 -24.125 -7.59 1 98.62 295 ALA A N 1
ATOM 2243 C CA . ALA A 1 295 ? -25.094 -24.125 -6.266 1 98.62 295 ALA A CA 1
ATOM 2244 C C . ALA A 1 295 ? -24.484 -23.047 -5.375 1 98.62 295 ALA A C 1
ATOM 2246 O O . ALA A 1 295 ? -25.188 -22.281 -4.723 1 98.62 295 ALA A O 1
ATOM 2247 N N . PHE A 1 296 ? -23.188 -22.969 -5.375 1 98.5 296 PHE A N 1
ATOM 2248 C CA . PHE A 1 296 ? -22.516 -22.016 -4.5 1 98.5 296 PHE A CA 1
ATOM 2249 C C . PHE A 1 296 ? -22.609 -20.609 -5.07 1 98.5 296 PHE A C 1
ATOM 2251 O O . PHE A 1 296 ? -22.547 -19.625 -4.324 1 98.5 296 PHE A O 1
ATOM 2258 N N . LEU A 1 297 ? -22.75 -20.484 -6.336 1 98.38 297 LEU A N 1
ATOM 2259 C CA . LEU A 1 297 ? -23.016 -19.172 -6.91 1 98.38 297 LEU A CA 1
ATOM 2260 C C . LEU A 1 297 ? -24.375 -18.641 -6.441 1 98.38 297 LEU A C 1
ATOM 2262 O O . LEU A 1 297 ? -24.516 -17.469 -6.129 1 98.38 297 LEU A O 1
ATOM 2266 N N . ALA A 1 298 ? -25.312 -19.562 -6.422 1 98.12 298 ALA A N 1
ATOM 2267 C CA . ALA A 1 298 ? -26.641 -19.203 -5.941 1 98.12 298 ALA A CA 1
ATOM 2268 C C . ALA A 1 298 ? -26.594 -18.781 -4.473 1 98.12 298 ALA A C 1
ATOM 2270 O O . ALA A 1 298 ? -27.25 -17.812 -4.074 1 98.12 298 ALA A O 1
ATOM 2271 N N . ILE A 1 299 ? -25.859 -19.516 -3.697 1 97.94 299 ILE A N 1
ATOM 2272 C CA . ILE A 1 299 ? -25.703 -19.188 -2.287 1 97.94 299 ILE A CA 1
ATOM 2273 C C . ILE A 1 299 ? -25.047 -17.812 -2.156 1 97.94 299 ILE A C 1
ATOM 2275 O O . ILE A 1 299 ? -25.469 -16.984 -1.334 1 97.94 299 ILE A O 1
ATOM 2279 N N . THR A 1 300 ? -24.031 -17.562 -2.955 1 97.44 300 THR A N 1
ATOM 2280 C CA . THR A 1 300 ? -23.359 -16.266 -2.965 1 97.44 300 THR A CA 1
ATOM 2281 C C . THR A 1 300 ? -24.359 -15.156 -3.273 1 97.44 300 THR A C 1
ATOM 2283 O O . THR A 1 300 ? -24.391 -14.133 -2.592 1 97.44 300 THR A O 1
ATOM 2286 N N . GLY A 1 301 ? -25.172 -15.391 -4.273 1 95.56 301 GLY A N 1
ATOM 2287 C CA . GLY A 1 301 ? -26.203 -14.414 -4.602 1 95.56 301 GLY A CA 1
ATOM 2288 C C . GLY A 1 301 ? -27.172 -14.156 -3.459 1 95.56 301 GLY A C 1
ATOM 2289 O O . GLY A 1 301 ? -27.5 -13 -3.168 1 95.56 301 GLY A O 1
ATOM 2290 N N . GLY A 1 302 ? -27.578 -15.188 -2.832 1 96.44 302 GLY A N 1
ATOM 2291 C CA . GLY A 1 302 ? -28.453 -15.039 -1.68 1 96.44 302 GLY A CA 1
ATOM 2292 C C . GLY A 1 302 ? -27.828 -14.258 -0.547 1 96.44 302 GLY A C 1
ATOM 2293 O O . GLY A 1 302 ? -28.469 -13.406 0.065 1 96.44 302 GLY A O 1
ATOM 2294 N N . LEU A 1 303 ? -26.578 -14.492 -0.278 1 95.88 303 LEU A N 1
ATOM 2295 C CA . LEU A 1 303 ? -25.875 -13.797 0.79 1 95.88 303 LEU A CA 1
ATOM 2296 C C . LEU A 1 303 ? -25.672 -12.328 0.447 1 95.88 303 LEU A C 1
ATOM 2298 O O . LEU A 1 303 ? -25.812 -11.461 1.314 1 95.88 303 LEU A O 1
ATOM 2302 N N . LEU A 1 304 ? -25.391 -12.055 -0.796 1 94.44 304 LEU A N 1
ATOM 2303 C CA . LEU A 1 304 ? -25.172 -10.68 -1.236 1 94.44 304 LEU A CA 1
ATOM 2304 C C . LEU A 1 304 ? -26.469 -9.867 -1.109 1 94.44 304 LEU A C 1
ATOM 2306 O O . LEU A 1 304 ? -26.438 -8.742 -0.606 1 94.44 304 LEU A O 1
ATOM 2310 N N . ILE A 1 305 ? -27.531 -10.461 -1.5 1 95 305 ILE A N 1
ATOM 2311 C CA . ILE A 1 305 ? -28.812 -9.773 -1.442 1 95 305 ILE A CA 1
ATOM 2312 C C . ILE A 1 305 ? -29.25 -9.633 0.011 1 95 305 ILE A C 1
ATOM 2314 O O . ILE A 1 305 ? -29.781 -8.586 0.404 1 95 305 ILE A O 1
ATOM 2318 N N . GLY A 1 306 ? -28.953 -10.625 0.785 1 94.06 306 GLY A N 1
ATOM 2319 C CA . GLY A 1 306 ? -29.328 -10.609 2.191 1 94.06 306 GLY A CA 1
ATOM 2320 C C . GLY A 1 306 ? -28.547 -9.578 2.996 1 94.06 306 GLY A C 1
ATOM 2321 O O . GLY A 1 306 ? -29.031 -9.109 4.035 1 94.06 306 GLY A O 1
ATOM 2322 N N . ASP A 1 307 ? -27.422 -9.156 2.537 1 93.5 307 ASP A N 1
ATOM 2323 C CA . ASP A 1 307 ? -26.578 -8.195 3.254 1 93.5 307 ASP A CA 1
ATOM 2324 C C . ASP A 1 307 ? -27.047 -6.766 2.988 1 93.5 307 ASP A C 1
ATOM 2326 O O . ASP A 1 307 ? -26.688 -5.844 3.723 1 93.5 307 ASP A O 1
ATOM 2330 N N . LEU A 1 308 ? -27.828 -6.586 1.972 1 94.19 308 LEU A N 1
ATOM 2331 C CA . LEU A 1 308 ? -28.344 -5.254 1.661 1 94.19 308 LEU A CA 1
ATOM 2332 C C . LEU A 1 308 ? -29.375 -4.805 2.695 1 94.19 308 LEU A C 1
ATOM 2334 O O . LEU A 1 308 ? -30.109 -5.633 3.236 1 94.19 308 LEU A O 1
ATOM 2338 N N . LYS A 1 309 ? -29.375 -3.555 2.936 1 94.81 309 LYS A N 1
ATOM 2339 C CA . LYS A 1 309 ? -30.391 -3.031 3.846 1 94.81 309 LYS A CA 1
ATOM 2340 C C . LYS A 1 309 ? -31.719 -2.822 3.127 1 94.81 309 LYS A C 1
ATOM 2342 O O . LYS A 1 309 ? -32.75 -2.73 3.768 1 94.81 309 LYS A O 1
ATOM 2347 N N . HIS A 1 310 ? -31.609 -2.732 1.787 1 96.25 310 HIS A N 1
ATOM 2348 C CA . HIS A 1 310 ? -32.781 -2.732 0.915 1 96.25 310 HIS A CA 1
ATOM 2349 C C . HIS A 1 310 ? -32.688 -3.83 -0.138 1 96.25 310 HIS A C 1
ATOM 2351 O O . HIS A 1 310 ? -32.5 -3.545 -1.327 1 96.25 310 HIS A O 1
ATOM 2357 N N . PRO A 1 311 ? -32.938 -5.047 0.298 1 95.75 311 PRO A N 1
ATOM 2358 C CA . PRO A 1 311 ? -32.812 -6.152 -0.649 1 95.75 311 PRO A CA 1
ATOM 2359 C C . PRO A 1 311 ? -33.812 -6.082 -1.798 1 95.75 311 PRO A C 1
ATOM 2361 O O . PRO A 1 311 ? -33.531 -6.57 -2.895 1 95.75 311 PRO A O 1
ATOM 2364 N N . GLU A 1 312 ? -34.938 -5.422 -1.534 1 95.12 312 GLU A N 1
ATOM 2365 C CA . GLU A 1 312 ? -35.969 -5.305 -2.557 1 95.12 312 GLU A CA 1
ATOM 2366 C C . GLU A 1 312 ? -35.5 -4.398 -3.697 1 95.12 312 GLU A C 1
ATOM 2368 O O . GLU A 1 312 ? -36.094 -4.422 -4.781 1 95.12 312 GLU A O 1
ATOM 2373 N N . ARG A 1 313 ? -34.469 -3.676 -3.451 1 95.94 313 ARG A N 1
ATOM 2374 C CA . ARG A 1 313 ? -34 -2.744 -4.469 1 95.94 313 ARG A CA 1
ATOM 2375 C C . ARG A 1 313 ? -32.781 -3.297 -5.191 1 95.94 313 ARG A C 1
ATOM 2377 O O . ARG A 1 313 ? -32.062 -2.564 -5.891 1 95.94 313 ARG A O 1
ATOM 2384 N N . PHE A 1 314 ? -32.594 -4.52 -5.012 1 94.5 314 PHE A N 1
ATOM 2385 C CA . PHE A 1 314 ? -31.406 -5.141 -5.617 1 94.5 314 PHE A CA 1
ATOM 2386 C C . PHE A 1 314 ? -31.422 -4.949 -7.129 1 94.5 314 PHE A C 1
ATOM 2388 O O . PHE A 1 314 ? -30.359 -4.816 -7.75 1 94.5 314 PHE A O 1
ATOM 2395 N N . TYR A 1 315 ? -32.531 -4.859 -7.73 1 94.38 315 TYR A N 1
ATOM 2396 C CA . TYR A 1 315 ? -32.656 -4.742 -9.18 1 94.38 315 TYR A CA 1
ATOM 2397 C C . TYR A 1 315 ? -32.031 -3.438 -9.672 1 94.38 315 TYR A C 1
ATOM 2399 O O . TYR A 1 315 ? -31.656 -3.328 -10.844 1 94.38 315 TYR A O 1
ATOM 2407 N N . LEU A 1 316 ? -31.859 -2.453 -8.883 1 95.19 316 LEU A N 1
ATOM 2408 C CA . LEU A 1 316 ? -31.297 -1.157 -9.266 1 95.19 316 LEU A CA 1
ATOM 2409 C C . LEU A 1 316 ? -29.828 -1.274 -9.609 1 95.19 316 LEU A C 1
ATOM 2411 O O . LEU A 1 316 ? -29.281 -0.431 -10.32 1 95.19 316 LEU A O 1
ATOM 2415 N N . LEU A 1 317 ? -29.234 -2.273 -9.07 1 93.25 317 LEU A N 1
ATOM 2416 C CA . LEU A 1 317 ? -27.828 -2.52 -9.383 1 93.25 317 LEU A CA 1
ATOM 2417 C C . LEU A 1 317 ? -27.641 -2.75 -10.875 1 93.25 317 LEU A C 1
ATOM 2419 O O . LEU A 1 317 ? -26.625 -2.348 -11.438 1 93.25 317 LEU A O 1
ATOM 2423 N N . PHE A 1 318 ? -28.594 -3.299 -11.508 1 92.69 318 PHE A N 1
ATOM 2424 C CA . PHE A 1 318 ? -28.469 -3.646 -12.914 1 92.69 318 PHE A CA 1
ATOM 2425 C C . PHE A 1 318 ? -29.125 -2.592 -13.797 1 92.69 318 PHE A C 1
ATOM 2427 O O . PHE A 1 318 ? -28.703 -2.361 -14.93 1 92.69 318 PHE A O 1
ATOM 2434 N N . LEU A 1 319 ? -30.078 -1.87 -13.32 1 92.12 319 LEU A N 1
ATOM 2435 C CA . LEU A 1 319 ? -30.812 -0.908 -14.133 1 92.12 319 LEU A CA 1
ATOM 2436 C C . LEU A 1 319 ? -30.172 0.468 -14.07 1 92.12 319 LEU A C 1
ATOM 2438 O O . LEU A 1 319 ? -30.141 1.19 -15.07 1 92.12 319 LEU A O 1
ATOM 2442 N N . LYS A 1 320 ? -29.656 0.84 -12.945 1 90.19 320 LYS A N 1
ATOM 2443 C CA . LYS A 1 320 ? -29.062 2.16 -12.758 1 90.19 320 LYS A CA 1
ATOM 2444 C C . LYS A 1 320 ? -27.594 2.051 -12.344 1 90.19 320 LYS A C 1
ATOM 2446 O O . LYS A 1 320 ? -27.062 2.932 -11.656 1 90.19 320 LYS A O 1
ATOM 2451 N N . GLY A 1 321 ? -27.078 1.017 -12.734 1 91.88 321 GLY A N 1
ATOM 2452 C CA . GLY A 1 321 ? -25.719 0.76 -12.273 1 91.88 321 GLY A CA 1
ATOM 2453 C C . GLY A 1 321 ? -24.688 1.67 -12.906 1 91.88 321 GLY A C 1
ATOM 2454 O O . GLY A 1 321 ? -24.766 1.965 -14.102 1 91.88 321 GLY A O 1
ATOM 2455 N N . ARG A 1 322 ? -23.75 2.125 -12.031 1 92.25 322 ARG A N 1
ATOM 2456 C CA . ARG A 1 322 ? -22.609 2.895 -12.508 1 92.25 322 ARG A CA 1
ATOM 2457 C C . ARG A 1 322 ? -21.406 1.989 -12.75 1 92.25 322 ARG A C 1
ATOM 2459 O O . ARG A 1 322 ? -20.906 1.34 -11.828 1 92.25 322 ARG A O 1
ATOM 2466 N N . PRO A 1 323 ? -20.891 2.002 -13.883 1 91.44 323 PRO A N 1
ATOM 2467 C CA . PRO A 1 323 ? -19.797 1.076 -14.203 1 91.44 323 PRO A CA 1
ATOM 2468 C C . PRO A 1 323 ? -18.516 1.387 -13.445 1 91.44 323 PRO A C 1
ATOM 2470 O O . PRO A 1 323 ? -17.609 0.555 -13.398 1 91.44 323 PRO A O 1
ATOM 2473 N N . GLU A 1 324 ? -18.422 2.52 -12.867 1 89.62 324 GLU A N 1
ATOM 2474 C CA . GLU A 1 324 ? -17.234 2.867 -12.094 1 89.62 324 GLU A CA 1
ATOM 2475 C C . GLU A 1 324 ? -17.172 2.068 -10.797 1 89.62 324 GLU A C 1
ATOM 2477 O O . GLU A 1 324 ? -16.094 1.858 -10.242 1 89.62 324 GLU A O 1
ATOM 2482 N N . SER A 1 325 ? -18.312 1.626 -10.398 1 93.38 325 SER A N 1
ATOM 2483 C CA . SER A 1 325 ? -18.359 0.856 -9.156 1 93.38 325 SER A CA 1
ATOM 2484 C C . SER A 1 325 ? -18.062 -0.616 -9.406 1 93.38 325 SER A C 1
ATOM 2486 O O . SER A 1 325 ? -18.625 -1.229 -10.312 1 93.38 325 SER A O 1
ATOM 2488 N N . TRP A 1 326 ? -17.234 -1.198 -8.656 1 93.75 326 TRP A N 1
ATOM 2489 C CA . TRP A 1 326 ? -16.859 -2.602 -8.805 1 93.75 326 TRP A CA 1
ATOM 2490 C C . TRP A 1 326 ? -17.969 -3.516 -8.297 1 93.75 326 TRP A C 1
ATOM 2492 O O . TRP A 1 326 ? -17.969 -4.719 -8.578 1 93.75 326 TRP A O 1
ATOM 2502 N N . LEU A 1 327 ? -18.875 -2.939 -7.496 1 94.38 327 LEU A N 1
ATOM 2503 C CA . LEU A 1 327 ? -20.062 -3.721 -7.129 1 94.38 327 LEU A CA 1
ATOM 2504 C C . LEU A 1 327 ? -20.906 -4.039 -8.359 1 94.38 327 LEU A C 1
ATOM 2506 O O . LEU A 1 327 ? -21.406 -5.156 -8.492 1 94.38 327 LEU A O 1
ATOM 2510 N N . VAL A 1 328 ? -20.969 -3.086 -9.227 1 95.62 328 VAL A N 1
ATOM 2511 C CA . VAL A 1 328 ? -21.734 -3.275 -10.453 1 95.62 328 VAL A CA 1
ATOM 2512 C C . VAL A 1 328 ? -21 -4.219 -11.391 1 95.62 328 VAL A C 1
ATOM 2514 O O . VAL A 1 328 ? -21.578 -5.164 -11.93 1 95.62 328 VAL A O 1
ATOM 2517 N N . ARG A 1 329 ? -19.719 -3.994 -11.562 1 94.94 329 ARG A N 1
ATOM 2518 C CA . ARG A 1 329 ? -18.922 -4.852 -12.422 1 94.94 329 ARG A CA 1
ATOM 2519 C C . ARG A 1 329 ? -18.922 -6.293 -11.922 1 94.94 329 ARG A C 1
ATOM 2521 O O . ARG A 1 329 ? -19.016 -7.234 -12.711 1 94.94 329 ARG A O 1
ATOM 2528 N N . GLY A 1 330 ? -18.812 -6.406 -10.648 1 94.88 330 GLY A N 1
ATOM 2529 C CA . GLY A 1 330 ? -18.891 -7.734 -10.062 1 94.88 330 GLY A CA 1
ATOM 2530 C C . GLY A 1 330 ? -20.25 -8.391 -10.242 1 94.88 330 GLY A C 1
ATOM 2531 O O . GLY A 1 330 ? -20.328 -9.586 -10.539 1 94.88 330 GLY A O 1
ATOM 2532 N N . GLY A 1 331 ? -21.344 -7.617 -10.039 1 94.75 331 GLY A N 1
ATOM 2533 C CA . GLY A 1 331 ? -22.688 -8.148 -10.266 1 94.75 331 GLY A CA 1
ATOM 2534 C C . GLY A 1 331 ? -22.891 -8.68 -11.672 1 94.75 331 GLY A C 1
ATOM 2535 O O . GLY A 1 331 ? -23.375 -9.797 -11.852 1 94.75 331 GLY A O 1
ATOM 2536 N N . TYR A 1 332 ? -22.438 -7.918 -12.609 1 95.62 332 TYR A N 1
ATOM 2537 C CA . TYR A 1 332 ? -22.547 -8.359 -13.992 1 95.62 332 TYR A CA 1
ATOM 2538 C C . TYR A 1 332 ? -21.641 -9.562 -14.258 1 95.62 332 TYR A C 1
ATOM 2540 O O . TYR A 1 332 ? -22 -10.469 -15.008 1 95.62 332 TYR A O 1
ATOM 2548 N N . GLY A 1 333 ? -20.484 -9.539 -13.719 1 96 333 GLY A N 1
ATOM 2549 C CA . GLY A 1 333 ? -19.578 -10.672 -13.859 1 96 333 GLY A CA 1
ATOM 2550 C C . GLY A 1 333 ? -20.172 -11.969 -13.32 1 96 333 GLY A C 1
ATOM 2551 O O . GLY A 1 333 ? -20.078 -13.008 -13.977 1 96 333 GLY A O 1
ATOM 2552 N N . LEU A 1 334 ? -20.797 -11.875 -12.188 1 96.94 334 LEU A N 1
ATOM 2553 C CA . LEU A 1 334 ? -21.406 -13.055 -11.586 1 96.94 334 LEU A CA 1
ATOM 2554 C C . LEU A 1 334 ? -22.594 -13.539 -12.422 1 96.94 334 LEU A C 1
ATOM 2556 O O . LEU A 1 334 ? -22.781 -14.75 -12.586 1 96.94 334 LEU A O 1
ATOM 2560 N N . LEU A 1 335 ? -23.312 -12.609 -12.969 1 96.12 335 LEU A N 1
ATOM 2561 C CA . LEU A 1 335 ? -24.453 -12.961 -13.812 1 96.12 335 LEU A CA 1
ATOM 2562 C C . LEU A 1 335 ? -24 -13.68 -15.078 1 96.12 335 LEU A C 1
ATOM 2564 O O . LEU A 1 335 ? -24.547 -14.727 -15.43 1 96.12 335 LEU A O 1
ATOM 2568 N N . LEU A 1 336 ? -23.016 -13.117 -15.695 1 97.56 336 LEU A N 1
ATOM 2569 C CA . LEU A 1 336 ? -22.5 -13.719 -16.922 1 97.56 336 LEU A CA 1
ATOM 2570 C C . LEU A 1 336 ? -21.859 -15.078 -16.641 1 97.56 336 LEU A C 1
ATOM 2572 O O . LEU A 1 336 ? -22.031 -16.016 -17.406 1 97.56 336 LEU A O 1
ATOM 2576 N N . PHE A 1 337 ? -21.188 -15.172 -15.578 1 98.44 337 PHE A N 1
ATOM 2577 C CA . PHE A 1 337 ? -20.594 -16.438 -15.188 1 98.44 337 PHE A CA 1
ATOM 2578 C C . PHE A 1 337 ? -21.656 -17.484 -14.914 1 98.44 337 PHE A C 1
ATOM 2580 O O . PHE A 1 337 ? -21.531 -18.641 -15.32 1 98.44 337 PHE A O 1
ATOM 2587 N N . GLY A 1 338 ? -22.688 -17.062 -14.188 1 98.31 338 GLY A N 1
ATOM 2588 C CA . GLY A 1 338 ? -23.797 -17.984 -13.953 1 98.31 338 GLY A CA 1
ATOM 2589 C C . GLY A 1 338 ? -24.422 -18.5 -15.234 1 98.31 338 GLY A C 1
ATOM 2590 O O . GLY A 1 338 ? -24.75 -19.672 -15.344 1 98.31 338 GLY A O 1
ATOM 2591 N N . GLY A 1 339 ? -24.547 -17.625 -16.203 1 98.44 339 GLY A N 1
ATOM 2592 C CA . GLY A 1 339 ? -25.062 -18.031 -17.5 1 98.44 339 GLY A CA 1
ATOM 2593 C C . GLY A 1 339 ? -24.172 -19.047 -18.203 1 98.44 339 GLY A C 1
ATOM 2594 O O . GLY A 1 339 ? -24.656 -20.078 -18.656 1 98.44 339 GLY A O 1
ATOM 2595 N N . ILE A 1 340 ? -22.906 -18.75 -18.188 1 98.44 340 ILE A N 1
ATOM 2596 C CA . ILE A 1 340 ? -21.953 -19.625 -18.859 1 98.44 340 ILE A CA 1
ATOM 2597 C C . ILE A 1 340 ? -21.875 -20.953 -18.125 1 98.44 340 ILE A C 1
ATOM 2599 O O . ILE A 1 340 ? -21.75 -22.016 -18.75 1 98.44 340 ILE A O 1
ATOM 2603 N N . ASP A 1 341 ? -21.875 -20.922 -16.859 1 98.44 341 ASP A N 1
ATOM 2604 C CA . ASP A 1 341 ? -21.812 -22.125 -16.047 1 98.44 341 ASP A CA 1
ATOM 2605 C C . ASP A 1 341 ? -23.047 -23.016 -16.281 1 98.44 341 ASP A C 1
ATOM 2607 O O . ASP A 1 341 ? -22.922 -24.234 -16.359 1 98.44 341 ASP A O 1
ATOM 2611 N N . THR A 1 342 ? -24.188 -22.422 -16.391 1 98.69 342 THR A N 1
ATOM 2612 C CA . THR A 1 342 ? -25.406 -23.156 -16.688 1 98.69 342 THR A CA 1
ATOM 2613 C C . THR A 1 342 ? -25.312 -23.844 -18.031 1 98.69 342 THR A C 1
ATOM 2615 O O . THR A 1 342 ? -25.656 -25.031 -18.172 1 98.69 342 THR A O 1
ATOM 2618 N N . LEU A 1 343 ? -24.844 -23.125 -19 1 98.56 343 LEU A N 1
ATOM 2619 C CA . LEU A 1 343 ? -24.656 -23.703 -20.328 1 98.56 343 LEU A CA 1
ATOM 2620 C C . LEU A 1 343 ? -23.625 -24.828 -20.312 1 98.56 343 LEU A C 1
ATOM 2622 O O . LEU A 1 343 ? -23.75 -25.812 -21.047 1 98.56 343 LEU A O 1
ATOM 2626 N N . THR A 1 344 ? -22.609 -24.609 -19.531 1 98.31 344 THR A N 1
ATOM 2627 C CA . THR A 1 344 ? -21.594 -25.641 -19.391 1 98.31 344 THR A CA 1
ATOM 2628 C C . THR A 1 344 ? -22.172 -26.922 -18.797 1 98.31 344 THR A C 1
ATOM 2630 O O . THR A 1 344 ? -21.859 -28.016 -19.25 1 98.31 344 THR A O 1
ATOM 2633 N N . LEU A 1 345 ? -23.016 -26.766 -17.781 1 98.12 345 LEU A N 1
ATOM 2634 C CA . LEU A 1 345 ? -23.672 -27.922 -17.172 1 98.12 345 LEU A CA 1
ATOM 2635 C C . LEU A 1 345 ? -24.562 -28.641 -18.203 1 98.12 345 LEU A C 1
ATOM 2637 O O . LEU A 1 345 ? -24.578 -29.875 -18.266 1 98.12 345 LEU A O 1
ATOM 2641 N N . ILE A 1 346 ? -25.234 -27.875 -19 1 98.25 346 ILE A N 1
ATOM 2642 C CA . ILE A 1 346 ? -26.094 -28.453 -20.047 1 98.25 346 ILE A CA 1
ATOM 2643 C C . ILE A 1 346 ? -25.234 -29.219 -21.047 1 98.25 346 ILE A C 1
ATOM 2645 O O . ILE A 1 346 ? -25.594 -30.328 -21.453 1 98.25 346 ILE A O 1
ATOM 2649 N N . ALA A 1 347 ? -24.172 -28.609 -21.375 1 98 347 ALA A N 1
ATOM 2650 C CA . ALA A 1 347 ? -23.25 -29.297 -22.297 1 98 347 ALA A CA 1
ATOM 2651 C C . ALA A 1 347 ? -22.734 -30.594 -21.688 1 98 347 ALA A C 1
ATOM 2653 O O . ALA A 1 347 ? -22.547 -31.578 -22.391 1 98 347 ALA A O 1
ATOM 2654 N N . GLY A 1 348 ? -22.453 -30.531 -20.406 1 96.62 348 GLY A N 1
ATOM 2655 C CA . GLY A 1 348 ? -22.016 -31.734 -19.719 1 96.62 348 GLY A CA 1
ATOM 2656 C C . GLY A 1 348 ? -23.078 -32.812 -19.688 1 96.62 348 GLY A C 1
ATOM 2657 O O . GLY A 1 348 ? -22.781 -34 -19.906 1 96.62 348 GLY A O 1
ATOM 2658 N N . ILE A 1 349 ? -24.312 -32.5 -19.484 1 96.94 349 ILE A N 1
ATOM 2659 C CA . ILE A 1 349 ? -25.422 -33.438 -19.438 1 96.94 349 ILE A CA 1
ATOM 2660 C C . ILE A 1 349 ? -25.641 -34.031 -20.812 1 96.94 349 ILE A C 1
ATOM 2662 O O . ILE A 1 349 ? -25.922 -35.25 -20.938 1 96.94 349 ILE A O 1
ATOM 2666 N N . LEU A 1 350 ? -25.375 -33.281 -21.859 1 97 350 LEU A N 1
ATOM 2667 C CA . LEU A 1 350 ? -25.578 -33.719 -23.219 1 97 350 LEU A CA 1
ATOM 2668 C C . LEU A 1 350 ? -24.344 -34.438 -23.75 1 97 350 LEU A C 1
ATOM 2670 O O . LEU A 1 350 ? -24.344 -34.906 -24.891 1 97 350 LEU A O 1
ATOM 2674 N N . HIS A 1 351 ? -23.359 -34.531 -22.969 1 96.19 351 HIS A N 1
ATOM 2675 C CA . HIS A 1 351 ? -22.125 -35.25 -23.297 1 96.19 351 HIS A CA 1
ATOM 2676 C C . HIS A 1 351 ? -21.469 -34.656 -24.547 1 96.19 351 HIS A C 1
ATOM 2678 O O . HIS A 1 351 ? -20.984 -35.375 -25.406 1 96.19 351 HIS A O 1
ATOM 2684 N N . SER A 1 352 ? -21.578 -33.375 -24.688 1 96.62 352 SER A N 1
ATOM 2685 C CA . SER A 1 352 ? -20.938 -32.688 -25.797 1 96.62 352 SER A CA 1
ATOM 2686 C C . SER A 1 352 ? -19.609 -32.062 -25.391 1 96.62 352 SER A C 1
ATOM 2688 O O . SER A 1 352 ? -19.578 -30.953 -24.859 1 96.62 352 SER A O 1
ATOM 2690 N N . SER A 1 353 ? -18.562 -32.656 -25.766 1 95.44 353 SER A N 1
ATOM 2691 C CA . SER A 1 353 ? -17.25 -32.156 -25.406 1 95.44 353 SER A CA 1
ATOM 2692 C C . SER A 1 353 ? -16.906 -30.906 -26.203 1 95.44 353 SER A C 1
ATOM 2694 O O . SER A 1 353 ? -16.219 -30.016 -25.703 1 95.44 353 SER A O 1
ATOM 2696 N N . THR A 1 354 ? -17.406 -30.812 -27.375 1 96.25 354 THR A N 1
ATOM 2697 C CA . THR A 1 354 ? -17.141 -29.656 -28.219 1 96.25 354 THR A CA 1
ATOM 2698 C C . THR A 1 354 ? -17.812 -28.406 -27.641 1 96.25 354 THR A C 1
ATOM 2700 O O . THR A 1 354 ? -17.188 -27.359 -27.547 1 96.25 354 THR A O 1
ATOM 2703 N N . ALA A 1 355 ? -19.031 -28.578 -27.281 1 97.12 355 ALA A N 1
ATOM 2704 C CA . ALA A 1 355 ? -19.766 -27.453 -26.703 1 97.12 355 ALA A CA 1
ATOM 2705 C C . ALA A 1 355 ? -19.109 -26.969 -25.406 1 97.12 355 ALA A C 1
ATOM 2707 O O . ALA A 1 355 ? -18.969 -25.766 -25.188 1 97.12 355 ALA A O 1
ATOM 2708 N N . MET A 1 356 ? -18.719 -27.875 -24.625 1 96.75 356 MET A N 1
ATOM 2709 C CA . MET A 1 356 ? -18.078 -27.516 -23.359 1 96.75 356 MET A CA 1
ATOM 2710 C C . MET A 1 356 ? -16.75 -26.812 -23.594 1 96.75 356 MET A C 1
ATOM 2712 O O . MET A 1 356 ? -16.391 -25.891 -22.859 1 96.75 356 MET A O 1
ATOM 2716 N N . GLY A 1 357 ? -16.062 -27.25 -24.562 1 96.12 357 GLY A N 1
ATOM 2717 C CA . GLY A 1 357 ? -14.805 -26.609 -24.922 1 96.12 357 GLY A CA 1
ATOM 2718 C C . GLY A 1 357 ? -14.977 -25.172 -25.359 1 96.12 357 GLY A C 1
ATOM 2719 O O . GLY A 1 357 ? -14.188 -24.297 -24.969 1 96.12 357 GLY A O 1
ATOM 2720 N N . ILE A 1 358 ? -15.969 -24.922 -26.125 1 97.06 358 ILE A N 1
ATOM 2721 C CA . ILE A 1 358 ? -16.25 -23.578 -26.609 1 97.06 358 ILE A CA 1
ATOM 2722 C C . ILE A 1 358 ? -16.688 -22.688 -25.438 1 97.06 358 ILE A C 1
ATOM 2724 O O . ILE A 1 358 ? -16.25 -21.547 -25.328 1 97.06 358 ILE A O 1
ATOM 2728 N N . LEU A 1 359 ? -17.406 -23.266 -24.562 1 97.69 359 LEU A N 1
ATOM 2729 C CA . LEU A 1 359 ? -17.922 -22.516 -23.422 1 97.69 359 LEU A CA 1
ATOM 2730 C C . LEU A 1 359 ? -16.812 -22.219 -22.422 1 97.69 359 LEU A C 1
ATOM 2732 O O . LEU A 1 359 ? -16.906 -21.266 -21.641 1 97.69 359 LEU A O 1
ATOM 2736 N N . ALA A 1 360 ? -15.781 -23.016 -22.406 1 96.81 360 ALA A N 1
ATOM 2737 C CA . ALA A 1 360 ? -14.664 -22.812 -21.5 1 96.81 360 ALA A CA 1
ATOM 2738 C C . ALA A 1 360 ? -13.883 -21.547 -21.828 1 96.81 360 ALA A C 1
ATOM 2740 O O . ALA A 1 360 ? -13.242 -20.953 -20.969 1 96.81 360 ALA A O 1
ATOM 2741 N N . ILE A 1 361 ? -13.977 -21.094 -23.062 1 94.06 361 ILE A N 1
ATOM 2742 C CA . ILE A 1 361 ? -13.234 -19.922 -23.531 1 94.06 361 ILE A CA 1
ATOM 2743 C C . ILE A 1 361 ? -13.695 -18.688 -22.75 1 94.06 361 ILE A C 1
ATOM 2745 O O . ILE A 1 361 ? -12.898 -18.031 -22.094 1 94.06 361 ILE A O 1
ATOM 2749 N N . PRO A 1 362 ? -14.867 -18.375 -22.703 1 96.62 362 PRO A N 1
ATOM 2750 C CA . PRO A 1 362 ? -15.281 -17.281 -21.828 1 96.62 362 PRO A CA 1
ATOM 2751 C C . PRO A 1 362 ? -15.453 -17.703 -20.375 1 96.62 362 PRO A C 1
ATOM 2753 O O . PRO A 1 362 ? -15.383 -16.875 -19.469 1 96.62 362 PRO A O 1
ATOM 2756 N N . GLY A 1 363 ? -15.711 -19.016 -20.188 1 97.81 363 GLY A N 1
ATOM 2757 C CA . GLY A 1 363 ? -15.992 -19.516 -18.844 1 97.81 363 GLY A CA 1
ATOM 2758 C C . GLY A 1 363 ? -14.828 -19.359 -17.891 1 97.81 363 GLY A C 1
ATOM 2759 O O . GLY A 1 363 ? -15.008 -18.922 -16.75 1 97.81 363 GLY A O 1
ATOM 2760 N N . ILE A 1 364 ? -13.672 -19.672 -18.344 1 96.69 364 ILE A N 1
ATOM 2761 C CA . ILE A 1 364 ? -12.484 -19.625 -17.5 1 96.69 364 ILE A CA 1
ATOM 2762 C C . ILE A 1 364 ? -12.203 -18.188 -17.062 1 96.69 364 ILE A C 1
ATOM 2764 O O . ILE A 1 364 ? -12.086 -17.906 -15.875 1 96.69 364 ILE A O 1
ATOM 2768 N N . PRO A 1 365 ? -12.156 -17.172 -17.969 1 95.31 365 PRO A N 1
ATOM 2769 C CA . PRO A 1 365 ? -11.93 -15.797 -17.547 1 95.31 365 PRO A CA 1
ATOM 2770 C C . PRO A 1 365 ? -13.047 -15.258 -16.656 1 95.31 365 PRO A C 1
ATOM 2772 O O . PRO A 1 365 ? -12.789 -14.5 -15.719 1 95.31 365 PRO A O 1
ATOM 2775 N N . LEU A 1 366 ? -14.234 -15.688 -16.922 1 97.5 366 LEU A N 1
ATOM 2776 C CA . LEU A 1 366 ? -15.359 -15.211 -16.125 1 97.5 366 LEU A CA 1
ATOM 2777 C C . LEU A 1 366 ? -15.32 -15.812 -14.719 1 97.5 366 LEU A C 1
ATOM 2779 O O . LEU A 1 366 ? -15.672 -15.148 -13.742 1 97.5 366 LEU A O 1
ATOM 2783 N N . ALA A 1 367 ? -14.93 -17.062 -14.648 1 98.12 367 ALA A N 1
ATOM 2784 C CA . ALA A 1 367 ? -14.766 -17.688 -13.336 1 98.12 367 ALA A CA 1
ATOM 2785 C C . ALA A 1 367 ? -13.641 -17 -12.547 1 98.12 367 ALA A C 1
ATOM 2787 O O . ALA A 1 367 ? -13.773 -16.766 -11.344 1 98.12 367 ALA A O 1
ATOM 2788 N N . ALA A 1 368 ? -12.594 -16.703 -13.211 1 95.69 368 ALA A N 1
ATOM 2789 C CA . ALA A 1 368 ? -11.5 -15.977 -12.57 1 95.69 368 ALA A CA 1
ATOM 2790 C C . ALA A 1 368 ? -11.945 -14.602 -12.094 1 95.69 368 ALA A C 1
ATOM 2792 O O . ALA A 1 368 ? -11.594 -14.18 -10.992 1 95.69 368 ALA A O 1
ATOM 2793 N N . LEU A 1 369 ? -12.695 -13.977 -12.891 1 95.38 369 LEU A N 1
ATOM 2794 C CA . LEU A 1 369 ? -13.219 -12.664 -12.516 1 95.38 369 LEU A CA 1
ATOM 2795 C C . LEU A 1 369 ? -14.133 -12.766 -11.305 1 95.38 369 LEU A C 1
ATOM 2797 O O . LEU A 1 369 ? -14.094 -11.914 -10.414 1 95.38 369 LEU A O 1
ATOM 2801 N N . ALA A 1 370 ? -14.914 -13.805 -11.32 1 96.69 370 ALA A N 1
ATOM 2802 C CA . ALA A 1 370 ? -15.797 -14.016 -10.172 1 96.69 370 ALA A CA 1
ATOM 2803 C C . ALA A 1 370 ? -14.992 -14.18 -8.891 1 96.69 370 ALA A C 1
ATOM 2805 O O . ALA A 1 370 ? -15.406 -13.719 -7.824 1 96.69 370 ALA A O 1
ATOM 2806 N N . ALA A 1 371 ? -13.859 -14.742 -9.055 1 95.69 371 ALA A N 1
ATOM 2807 C CA . ALA A 1 371 ? -13.016 -14.969 -7.883 1 95.69 371 ALA A CA 1
ATOM 2808 C C . ALA A 1 371 ? -12.297 -13.68 -7.473 1 95.69 371 ALA A C 1
ATOM 2810 O O . ALA A 1 371 ? -12.164 -13.398 -6.281 1 95.69 371 ALA A O 1
ATOM 2811 N N . LEU A 1 372 ? -11.938 -12.898 -8.43 1 94 372 LEU A N 1
ATOM 2812 C CA . LEU A 1 372 ? -10.953 -11.883 -8.039 1 94 372 LEU A CA 1
ATOM 2813 C C . LEU A 1 372 ? -11.594 -10.5 -7.98 1 94 372 LEU A C 1
ATOM 2815 O O . LEU A 1 372 ? -10.992 -9.555 -7.469 1 94 372 LEU A O 1
ATOM 2819 N N . TYR A 1 373 ? -12.82 -10.273 -8.398 1 94.56 373 TYR A N 1
ATOM 2820 C CA . TYR A 1 373 ? -13.344 -8.914 -8.492 1 94.56 373 TYR A CA 1
ATOM 2821 C C . TYR A 1 373 ? -13.445 -8.281 -7.105 1 94.56 373 TYR A C 1
ATOM 2823 O O . TYR A 1 373 ? -13.375 -7.059 -6.973 1 94.56 373 TYR A O 1
ATOM 2831 N N . THR A 1 374 ? -13.648 -9.102 -6.105 1 94.62 374 THR A N 1
ATOM 2832 C CA . THR A 1 374 ? -13.773 -8.562 -4.754 1 94.62 374 THR A CA 1
ATOM 2833 C C . THR A 1 374 ? -12.492 -7.855 -4.332 1 94.62 374 THR A C 1
ATOM 2835 O O . THR A 1 374 ? -12.523 -6.945 -3.5 1 94.62 374 THR A O 1
ATOM 2838 N N . ALA A 1 375 ? -11.391 -8.266 -4.863 1 94.12 375 ALA A N 1
ATOM 2839 C CA . ALA A 1 375 ? -10.141 -7.57 -4.582 1 94.12 375 ALA A CA 1
ATOM 2840 C C . ALA A 1 375 ? -10.211 -6.109 -5.016 1 94.12 375 ALA A C 1
ATOM 2842 O O . ALA A 1 375 ? -9.758 -5.219 -4.297 1 94.12 375 ALA A O 1
ATOM 2843 N N . PHE A 1 376 ? -10.82 -5.891 -6.102 1 93.5 376 PHE A N 1
ATOM 2844 C CA . PHE A 1 376 ? -10.93 -4.531 -6.621 1 93.5 376 PHE A CA 1
ATOM 2845 C C . PHE A 1 376 ? -12.016 -3.756 -5.883 1 93.5 376 PHE A C 1
ATOM 2847 O O . PHE A 1 376 ? -11.906 -2.539 -5.711 1 93.5 376 PHE A O 1
ATOM 2854 N N . LEU A 1 377 ? -13.008 -4.504 -5.488 1 93.94 377 LEU A N 1
ATOM 2855 C CA . LEU A 1 377 ? -14.016 -3.879 -4.645 1 93.94 377 LEU A CA 1
ATOM 2856 C C . LEU A 1 377 ? -13.414 -3.402 -3.33 1 93.94 377 LEU A C 1
ATOM 2858 O O . LEU A 1 377 ? -13.664 -2.275 -2.896 1 93.94 377 LEU A O 1
ATOM 2862 N N . PHE A 1 378 ? -12.609 -4.246 -2.732 1 93.94 378 PHE A N 1
ATOM 2863 C CA . PHE A 1 378 ? -11.906 -3.875 -1.507 1 93.94 378 PHE A CA 1
ATOM 2864 C C . PHE A 1 378 ? -10.953 -2.713 -1.759 1 93.94 378 PHE A C 1
ATOM 2866 O O . PHE A 1 378 ? -10.859 -1.791 -0.945 1 93.94 378 PHE A O 1
ATOM 2873 N N . ALA A 1 379 ? -10.359 -2.719 -2.861 1 92.81 379 ALA A N 1
ATOM 2874 C CA . ALA A 1 379 ? -9.375 -1.692 -3.178 1 92.81 379 ALA A CA 1
ATOM 2875 C C . ALA A 1 379 ? -10.039 -0.339 -3.404 1 92.81 379 ALA A C 1
ATOM 2877 O O . ALA A 1 379 ? -9.398 0.706 -3.275 1 92.81 379 ALA A O 1
ATOM 2878 N N . GLN A 1 380 ? -11.25 -0.361 -3.738 1 92.31 380 GLN A N 1
ATOM 2879 C CA . GLN A 1 380 ? -11.984 0.887 -3.922 1 92.31 380 GLN A CA 1
ATOM 2880 C C . GLN A 1 380 ? -12.328 1.528 -2.582 1 92.31 380 GLN A C 1
ATOM 2882 O O . GLN A 1 380 ? -12.688 2.707 -2.523 1 92.31 380 GLN A O 1
ATOM 2887 N N . ALA A 1 381 ? -12.234 0.774 -1.542 1 92.81 381 ALA A N 1
ATOM 2888 C CA . ALA A 1 381 ? -12.43 1.307 -0.196 1 92.81 381 ALA A CA 1
ATOM 2889 C C . ALA A 1 381 ? -11.195 2.055 0.285 1 92.81 381 ALA A C 1
ATOM 2891 O O . ALA A 1 381 ? -10.383 1.509 1.039 1 92.81 381 ALA A O 1
ATOM 2892 N N . LYS A 1 382 ? -11.156 3.322 0.02 1 89.81 382 LYS A N 1
ATOM 2893 C CA . LYS A 1 382 ? -9.969 4.129 0.282 1 89.81 382 LYS A CA 1
ATOM 2894 C C . LYS A 1 382 ? -9.727 4.289 1.781 1 89.81 382 LYS A C 1
ATOM 2896 O O . LYS A 1 382 ? -8.641 4.672 2.205 1 89.81 382 LYS A O 1
ATOM 2901 N N . ALA A 1 383 ? -10.773 3.98 2.51 1 90.81 383 ALA A N 1
ATOM 2902 C CA . ALA A 1 383 ? -10.68 4.125 3.961 1 90.81 383 ALA A CA 1
ATOM 2903 C C . ALA A 1 383 ? -9.844 3 4.566 1 90.81 383 ALA A C 1
ATOM 2905 O O . ALA A 1 383 ? -9.32 3.137 5.676 1 90.81 383 ALA A O 1
ATOM 2906 N N . ARG A 1 384 ? -9.711 1.958 3.859 1 93 384 ARG A N 1
ATOM 2907 C CA . ARG A 1 384 ? -9.117 0.748 4.418 1 93 384 ARG A CA 1
ATOM 2908 C C . ARG A 1 384 ? -7.812 0.405 3.715 1 93 384 ARG A C 1
ATOM 2910 O O . ARG A 1 384 ? -7.801 -0.365 2.752 1 93 384 ARG A O 1
ATOM 2917 N N . ASP A 1 385 ? -6.719 0.786 4.301 1 91.81 385 ASP A N 1
ATOM 2918 C CA . ASP A 1 385 ? -5.414 0.706 3.65 1 91.81 385 ASP A CA 1
ATOM 2919 C C . ASP A 1 385 ? -4.984 -0.747 3.451 1 91.81 385 ASP A C 1
ATOM 2921 O O . ASP A 1 385 ? -4.367 -1.085 2.438 1 91.81 385 ASP A O 1
ATOM 2925 N N . LEU A 1 386 ? -5.312 -1.595 4.359 1 93.12 386 LEU A N 1
ATOM 2926 C CA . LEU A 1 386 ? -4.938 -3 4.246 1 93.12 386 LEU A CA 1
ATOM 2927 C C . LEU A 1 386 ? -5.574 -3.635 3.016 1 93.12 386 LEU A C 1
ATOM 2929 O O . LEU A 1 386 ? -4.969 -4.496 2.375 1 93.12 386 LEU A O 1
ATOM 2933 N N . TRP A 1 387 ? -6.812 -3.191 2.689 1 94.38 387 TRP A N 1
ATOM 2934 C CA . TRP A 1 387 ? -7.566 -3.781 1.588 1 94.38 387 TRP A CA 1
ATOM 2935 C C . TRP A 1 387 ? -6.977 -3.371 0.242 1 94.38 387 TRP A C 1
ATOM 2937 O O . TRP A 1 387 ? -7.254 -4 -0.781 1 94.38 387 TRP A O 1
ATOM 2947 N N . GLN A 1 388 ? -6.238 -2.32 0.233 1 91.94 388 GLN A N 1
ATOM 2948 C CA . GLN A 1 388 ? -5.621 -1.849 -1.002 1 91.94 388 GLN A CA 1
ATOM 2949 C C . GLN A 1 388 ? -4.262 -2.508 -1.223 1 91.94 388 GLN A C 1
ATOM 2951 O O . GLN A 1 388 ? -3.236 -1.825 -1.289 1 91.94 388 GLN A O 1
ATOM 2956 N N . SER A 1 389 ? -4.312 -3.766 -1.336 1 90.88 389 SER A N 1
ATOM 2957 C CA . SER A 1 389 ? -3.123 -4.586 -1.538 1 90.88 389 SER A CA 1
ATOM 2958 C C . SER A 1 389 ? -3.088 -5.168 -2.947 1 90.88 389 SER A C 1
ATOM 2960 O O . SER A 1 389 ? -4.031 -5.84 -3.373 1 90.88 389 SER A O 1
ATOM 2962 N N . PRO A 1 390 ? -2.02 -4.965 -3.625 1 90.69 390 PRO A N 1
ATOM 2963 C CA . PRO A 1 390 ? -1.913 -5.559 -4.961 1 90.69 390 PRO A CA 1
ATOM 2964 C C . PRO A 1 390 ? -1.84 -7.082 -4.926 1 90.69 390 PRO A C 1
ATOM 2966 O O . PRO A 1 390 ? -1.967 -7.734 -5.969 1 90.69 390 PRO A O 1
ATOM 2969 N N . LEU A 1 391 ? -1.677 -7.637 -3.795 1 91.94 391 LEU A N 1
ATOM 2970 C CA . LEU A 1 391 ? -1.587 -9.086 -3.646 1 91.94 391 LEU A CA 1
ATOM 2971 C C . LEU A 1 391 ? -2.975 -9.719 -3.609 1 91.94 391 LEU A C 1
ATOM 2973 O O . LEU A 1 391 ? -3.121 -10.922 -3.84 1 91.94 391 LEU A O 1
ATOM 2977 N N . MET A 1 392 ? -3.988 -8.945 -3.389 1 92.5 392 MET A N 1
ATOM 2978 C CA . MET A 1 392 ? -5.312 -9.469 -3.068 1 92.5 392 MET A CA 1
ATOM 2979 C C . MET A 1 392 ? -5.914 -10.195 -4.266 1 92.5 392 MET A C 1
ATOM 2981 O O . MET A 1 392 ? -6.523 -11.258 -4.113 1 92.5 392 MET A O 1
ATOM 2985 N N . PRO A 1 393 ? -5.75 -9.703 -5.496 1 92.12 393 PRO A N 1
ATOM 2986 C CA . PRO A 1 393 ? -6.316 -10.453 -6.617 1 92.12 393 PRO A CA 1
ATOM 2987 C C . PRO A 1 393 ? -5.727 -11.859 -6.746 1 92.12 393 PRO A C 1
ATOM 2989 O O . PRO A 1 393 ? -6.465 -12.828 -6.926 1 92.12 393 PRO A O 1
ATOM 2992 N N . ILE A 1 394 ? -4.484 -12 -6.562 1 91.25 394 ILE A N 1
ATOM 2993 C CA . ILE A 1 394 ? -3.83 -13.297 -6.664 1 91.25 394 ILE A CA 1
ATOM 2994 C C . ILE A 1 394 ? -4.23 -14.172 -5.477 1 91.25 394 ILE A C 1
ATOM 2996 O O . ILE A 1 394 ? -4.438 -15.375 -5.629 1 91.25 394 ILE A O 1
ATOM 3000 N N . HIS A 1 395 ? -4.277 -13.492 -4.41 1 92.88 395 HIS A N 1
ATOM 3001 C CA . HIS A 1 395 ? -4.676 -14.211 -3.209 1 92.88 395 HIS A CA 1
ATOM 3002 C C . HIS A 1 395 ? -6.051 -14.852 -3.379 1 92.88 395 HIS A C 1
ATOM 3004 O O . HIS A 1 395 ? -6.238 -16.031 -3.049 1 92.88 395 HIS A O 1
ATOM 3010 N N . LEU A 1 396 ? -6.953 -14.156 -3.953 1 95 396 LEU A N 1
ATOM 3011 C CA . LEU A 1 396 ? -8.32 -14.648 -4.094 1 95 396 LEU A CA 1
ATOM 3012 C C . LEU A 1 396 ? -8.398 -15.727 -5.168 1 95 396 LEU A C 1
ATOM 3014 O O . LEU A 1 396 ? -9.164 -16.688 -5.031 1 95 396 LEU A O 1
ATOM 3018 N N . VAL A 1 397 ? -7.602 -15.641 -6.18 1 94.38 397 VAL A N 1
ATOM 3019 C CA . VAL A 1 397 ? -7.598 -16.656 -7.223 1 94.38 397 VAL A CA 1
ATOM 3020 C C . VAL A 1 397 ? -7.012 -17.953 -6.676 1 94.38 397 VAL A C 1
ATOM 3022 O O . VAL A 1 397 ? -7.562 -19.031 -6.902 1 94.38 397 VAL A O 1
ATOM 3025 N N . ILE A 1 398 ? -5.922 -17.844 -5.922 1 94.69 398 ILE A N 1
ATOM 3026 C CA . ILE A 1 398 ? -5.289 -19.016 -5.348 1 94.69 398 ILE A CA 1
ATOM 3027 C C . ILE A 1 398 ? -6.227 -19.672 -4.336 1 94.69 398 ILE A C 1
ATOM 3029 O O . ILE A 1 398 ? -6.324 -20.906 -4.273 1 94.69 398 ILE A O 1
ATOM 3033 N N . GLN A 1 399 ? -6.934 -18.922 -3.639 1 96.44 399 GLN A N 1
ATOM 3034 C CA . GLN A 1 399 ? -7.895 -19.469 -2.684 1 96.44 399 GLN A CA 1
ATOM 3035 C C . GLN A 1 399 ? -9.055 -20.156 -3.4 1 96.44 399 GLN A C 1
ATOM 3037 O O . GLN A 1 399 ? -9.523 -21.203 -2.957 1 96.44 399 GLN A O 1
ATOM 3042 N N . ALA A 1 400 ? -9.438 -19.547 -4.48 1 97.75 400 ALA A N 1
ATOM 3043 C CA . ALA A 1 400 ? -10.492 -20.188 -5.262 1 97.75 400 ALA A CA 1
ATOM 3044 C C . ALA A 1 400 ? -10.031 -21.531 -5.805 1 97.75 400 ALA A C 1
ATOM 3046 O O . ALA A 1 400 ? -10.773 -22.516 -5.75 1 97.75 400 ALA A O 1
ATOM 3047 N N . LEU A 1 401 ? -8.836 -21.594 -6.281 1 97.19 401 LEU A N 1
ATOM 3048 C CA . LEU A 1 401 ? -8.297 -22.844 -6.801 1 97.19 401 LEU A CA 1
ATOM 3049 C C . LEU A 1 401 ? -8.125 -23.859 -5.684 1 97.19 401 LEU A C 1
ATOM 3051 O O . LEU A 1 401 ? -8.352 -25.062 -5.887 1 97.19 401 LEU A O 1
ATOM 3055 N N . LEU A 1 402 ? -7.727 -23.359 -4.535 1 96.44 402 LEU A N 1
ATOM 3056 C CA . LEU A 1 402 ? -7.582 -24.25 -3.377 1 96.44 402 LEU A CA 1
ATOM 3057 C C . LEU A 1 402 ? -8.93 -24.844 -2.975 1 96.44 402 LEU A C 1
ATOM 3059 O O . LEU A 1 402 ? -9.039 -26.047 -2.762 1 96.44 402 LEU A O 1
ATOM 3063 N N . LEU A 1 403 ? -9.914 -24.062 -2.951 1 97.19 403 LEU A N 1
ATOM 3064 C CA . LEU A 1 403 ? -11.258 -24.516 -2.617 1 97.19 403 LEU A CA 1
ATOM 3065 C C . LEU A 1 403 ? -11.789 -25.469 -3.682 1 97.19 403 LEU A C 1
ATOM 3067 O O . LEU A 1 403 ? -12.367 -26.516 -3.355 1 97.19 403 LEU A O 1
ATOM 3071 N N . GLY A 1 404 ? -11.562 -25.109 -4.906 1 97.12 404 GLY A N 1
ATOM 3072 C CA . GLY A 1 404 ? -12 -25.953 -6 1 97.12 404 GLY A CA 1
ATOM 3073 C C . GLY A 1 404 ? -11.328 -27.312 -6.004 1 97.12 404 GLY A C 1
ATOM 3074 O O . GLY A 1 404 ? -11.977 -28.328 -6.238 1 97.12 404 GLY A O 1
ATOM 3075 N N . SER A 1 405 ? -10.055 -27.312 -5.758 1 95.31 405 SER A N 1
ATOM 3076 C CA . SER A 1 405 ? -9.328 -28.578 -5.711 1 95.31 405 SER A CA 1
ATOM 3077 C C . SER A 1 405 ? -9.781 -29.438 -4.535 1 95.31 405 SER A C 1
ATOM 3079 O O . SER A 1 405 ? -9.906 -30.656 -4.66 1 95.31 405 SER A O 1
ATOM 3081 N N . ALA A 1 406 ? -10.016 -28.797 -3.453 1 94.81 406 ALA A N 1
ATOM 3082 C CA . ALA A 1 406 ? -10.453 -29.516 -2.264 1 94.81 406 ALA A CA 1
ATOM 3083 C C . ALA A 1 406 ? -11.812 -30.172 -2.49 1 94.81 406 ALA A C 1
ATOM 3085 O O . ALA A 1 406 ? -12.008 -31.344 -2.16 1 94.81 406 ALA A O 1
ATOM 3086 N N . VAL A 1 407 ? -12.695 -29.438 -3.059 1 94.81 407 VAL A N 1
ATOM 3087 C CA . VAL A 1 407 ? -14.023 -29.984 -3.305 1 94.81 407 VAL A CA 1
ATOM 3088 C C . VAL A 1 407 ? -13.93 -31.094 -4.352 1 94.81 407 VAL A C 1
ATOM 3090 O O . VAL A 1 407 ? -14.656 -32.094 -4.273 1 94.81 407 VAL A O 1
ATOM 3093 N N . SER A 1 408 ? -13.094 -30.953 -5.324 1 94.44 408 SER A N 1
ATOM 3094 C CA . SER A 1 408 ? -12.898 -31.969 -6.348 1 94.44 408 SER A CA 1
ATOM 3095 C C . SER A 1 408 ? -12.367 -33.281 -5.738 1 94.44 408 SER A C 1
ATOM 3097 O O . SER A 1 408 ? -12.703 -34.375 -6.203 1 94.44 408 SER A O 1
ATOM 3099 N N . VAL A 1 409 ? -11.5 -33.125 -4.758 1 91.62 409 VAL A N 1
ATOM 3100 C CA . VAL A 1 409 ? -11.008 -34.312 -4.059 1 91.62 409 VAL A CA 1
ATOM 3101 C C . VAL A 1 409 ? -12.164 -35.031 -3.389 1 91.62 409 VAL A C 1
ATOM 3103 O O . VAL A 1 409 ? -12.266 -36.25 -3.469 1 91.62 409 VAL A O 1
ATOM 3106 N N . PHE A 1 410 ? -13.062 -34.312 -2.762 1 90.06 410 PHE A N 1
ATOM 3107 C CA . PHE A 1 410 ? -14.219 -34.875 -2.09 1 90.06 410 PHE A CA 1
ATOM 3108 C C . PHE A 1 410 ? -15.102 -35.625 -3.082 1 90.06 410 PHE A C 1
ATOM 3110 O O . PHE A 1 410 ? -15.516 -36.781 -2.824 1 90.06 410 PHE A O 1
ATOM 3117 N N . VAL A 1 411 ? -15.328 -35.031 -4.199 1 90.69 411 VAL A N 1
ATOM 3118 C CA . VAL A 1 411 ? -16.219 -35.625 -5.191 1 90.69 411 VAL A CA 1
ATOM 3119 C C . VAL A 1 411 ? -15.555 -36.844 -5.836 1 90.69 411 VAL A C 1
ATOM 3121 O O . VAL A 1 411 ? -16.188 -37.875 -6.012 1 90.69 411 VAL A O 1
ATOM 3124 N N . ALA A 1 412 ? -14.336 -36.688 -6.176 1 88.88 412 ALA A N 1
ATOM 3125 C CA . ALA A 1 412 ? -13.609 -37.781 -6.816 1 88.88 412 ALA A CA 1
ATOM 3126 C C . ALA A 1 412 ? -13.492 -38.969 -5.883 1 88.88 412 ALA A C 1
ATOM 3128 O O . ALA A 1 412 ? -13.523 -40.125 -6.332 1 88.88 412 ALA A O 1
ATOM 3129 N N . ALA A 1 413 ? -13.305 -38.719 -4.637 1 85.44 413 ALA A N 1
ATOM 3130 C CA . ALA A 1 413 ? -13.18 -39.781 -3.656 1 85.44 413 ALA A CA 1
ATOM 3131 C C . ALA A 1 413 ? -14.461 -40.625 -3.594 1 85.44 413 ALA A C 1
ATOM 3133 O O . ALA A 1 413 ? -14.414 -41.812 -3.293 1 85.44 413 ALA A O 1
ATOM 3134 N N . ILE A 1 414 ? -15.508 -40.031 -3.947 1 84.38 414 ILE A N 1
ATOM 3135 C CA . ILE A 1 414 ? -16.797 -40.688 -3.865 1 84.38 414 ILE A CA 1
ATOM 3136 C C . ILE A 1 414 ? -17.141 -41.312 -5.215 1 84.38 414 ILE A C 1
ATOM 3138 O O . ILE A 1 414 ? -17.625 -42.469 -5.277 1 84.38 414 ILE A O 1
ATOM 3142 N N . THR A 1 415 ? -16.828 -40.688 -6.297 1 83.44 415 THR A N 1
ATOM 3143 C CA . THR A 1 415 ? -17.312 -41.125 -7.609 1 83.44 415 THR A CA 1
ATOM 3144 C C . THR A 1 415 ? -16.25 -41.938 -8.328 1 83.44 415 THR A C 1
ATOM 3146 O O . THR A 1 415 ? -16.594 -42.812 -9.133 1 83.44 415 THR A O 1
ATOM 3149 N N . ASP A 1 416 ? -15.055 -41.594 -8.227 1 76.5 416 ASP A N 1
ATOM 3150 C CA . ASP A 1 416 ? -13.992 -42.25 -8.961 1 76.5 416 ASP A CA 1
ATOM 3151 C C . ASP A 1 416 ? -12.727 -42.375 -8.117 1 76.5 416 ASP A C 1
ATOM 3153 O O . ASP A 1 416 ? -11.75 -41.656 -8.352 1 76.5 416 ASP A O 1
ATOM 3157 N N . PRO A 1 417 ? -12.891 -43.406 -7.211 1 70.31 417 PRO A N 1
ATOM 3158 C CA . PRO A 1 417 ? -11.75 -43.531 -6.297 1 70.31 417 PRO A CA 1
ATOM 3159 C C . PRO A 1 417 ? -10.531 -44.156 -6.973 1 70.31 417 PRO A C 1
ATOM 3161 O O . PRO A 1 417 ? -10.625 -45.219 -7.594 1 70.31 417 PRO A O 1
ATOM 3164 N N . GLY A 1 418 ? -9.68 -43.344 -7.883 1 70.06 418 GLY A N 1
ATOM 3165 C CA . GLY A 1 418 ? -8.469 -43.812 -8.547 1 70.06 418 GLY A CA 1
ATOM 3166 C C . GLY A 1 418 ? -7.383 -42.75 -8.594 1 70.06 418 GLY A C 1
ATOM 3167 O O . GLY A 1 418 ? -7.238 -41.938 -7.664 1 70.06 418 GLY A O 1
ATOM 3168 N N . SER A 1 419 ? -6.656 -42.938 -9.617 1 66.81 419 SER A N 1
ATOM 3169 C CA . SER A 1 419 ? -5.461 -42.125 -9.836 1 66.81 419 SER A CA 1
ATOM 3170 C C . SER A 1 419 ? -5.797 -40.656 -9.906 1 66.81 419 SER A C 1
ATOM 3172 O O . SER A 1 419 ? -4.969 -39.781 -9.57 1 66.81 419 SER A O 1
ATOM 3174 N N . THR A 1 420 ? -7.027 -40.375 -10.086 1 78.38 420 THR A N 1
ATOM 3175 C CA . THR A 1 420 ? -7.445 -38.969 -10.188 1 78.38 420 THR A CA 1
ATOM 3176 C C . THR A 1 420 ? -7.398 -38.281 -8.828 1 78.38 420 THR A C 1
ATOM 3178 O O . THR A 1 420 ? -6.992 -37.125 -8.719 1 78.38 420 THR A O 1
ATOM 3181 N N . VAL A 1 421 ? -7.598 -39.094 -7.875 1 80.88 421 VAL A N 1
ATOM 3182 C CA . VAL A 1 421 ? -7.641 -38.531 -6.52 1 80.88 421 VAL A CA 1
ATOM 3183 C C . VAL A 1 421 ? -6.234 -38.156 -6.07 1 80.88 421 VAL A C 1
ATOM 3185 O O . VAL A 1 421 ? -6.035 -37.094 -5.465 1 80.88 421 VAL A O 1
ATOM 3188 N N . GLY A 1 422 ? -5.316 -38.969 -6.488 1 79.06 422 GLY A N 1
ATOM 3189 C CA . GLY A 1 422 ? -3.943 -38.688 -6.105 1 79.06 422 GLY A CA 1
ATOM 3190 C C . GLY A 1 422 ? -3.42 -37.375 -6.691 1 79.06 422 GLY A C 1
ATOM 3191 O O . GLY A 1 422 ? -2.77 -36.594 -5.996 1 79.06 422 GLY A O 1
ATOM 3192 N N . TYR A 1 423 ? -3.758 -37.156 -7.852 1 82.56 423 TYR A N 1
ATOM 3193 C CA . TYR A 1 423 ? -3.338 -35.906 -8.516 1 82.56 423 TYR A CA 1
ATOM 3194 C C . TYR A 1 423 ? -4 -34.688 -7.883 1 82.56 423 TYR A C 1
ATOM 3196 O O . TYR A 1 423 ? -3.35 -33.688 -7.648 1 82.56 423 TYR A O 1
ATOM 3204 N N . LEU A 1 424 ? -5.207 -34.844 -7.613 1 88.81 424 LEU A N 1
ATOM 3205 C CA . LEU A 1 424 ? -5.961 -33.719 -7.02 1 88.81 424 LEU A CA 1
ATOM 3206 C C . LEU A 1 424 ? -5.461 -33.438 -5.613 1 88.81 424 LEU A C 1
ATOM 3208 O O . LEU A 1 424 ? -5.414 -32.25 -5.203 1 88.81 424 LEU A O 1
ATOM 3212 N N . GLU A 1 425 ? -5.066 -34.438 -4.973 1 87.81 425 GLU A N 1
ATOM 3213 C CA . GLU A 1 425 ? -4.527 -34.25 -3.627 1 87.81 425 GLU A CA 1
ATOM 3214 C C . GLU A 1 425 ? -3.201 -33.5 -3.66 1 87.81 425 GLU A C 1
ATOM 3216 O O . GLU A 1 425 ? -2.961 -32.594 -2.834 1 87.81 425 GLU A O 1
ATOM 3221 N N . ARG A 1 426 ? -2.402 -33.844 -4.57 1 84.69 426 ARG A N 1
ATOM 3222 C CA . ARG A 1 426 ? -1.129 -33.156 -4.711 1 84.69 426 ARG A CA 1
ATOM 3223 C C . ARG A 1 426 ? -1.346 -31.688 -5.109 1 84.69 426 ARG A C 1
ATOM 3225 O O . ARG A 1 426 ? -0.645 -30.797 -4.629 1 84.69 426 ARG A O 1
ATOM 3232 N N . LEU A 1 427 ? -2.283 -31.516 -5.949 1 89.06 427 LEU A N 1
ATOM 3233 C CA . LEU A 1 427 ? -2.615 -30.156 -6.352 1 89.06 427 LEU A CA 1
ATOM 3234 C C . LEU A 1 427 ? -3.113 -29.344 -5.16 1 89.06 427 LEU A C 1
ATOM 3236 O O . LEU A 1 427 ? -2.715 -28.188 -4.98 1 89.06 427 LEU A O 1
ATOM 3240 N N . THR A 1 428 ? -3.971 -29.953 -4.387 1 92.44 428 THR A N 1
ATOM 3241 C CA . THR A 1 428 ? -4.504 -29.281 -3.207 1 92.44 428 THR A CA 1
ATOM 3242 C C . THR A 1 428 ? -3.383 -28.938 -2.229 1 92.44 428 THR A C 1
ATOM 3244 O O . THR A 1 428 ? -3.346 -27.828 -1.679 1 92.44 428 THR A O 1
ATOM 3247 N N . GLY A 1 429 ? -2.48 -29.859 -2.074 1 89.12 429 GLY A N 1
ATOM 3248 C CA . GLY A 1 429 ? -1.339 -29.594 -1.213 1 89.12 429 GLY A CA 1
ATOM 3249 C C . GLY A 1 429 ? -0.466 -28.453 -1.707 1 89.12 429 GLY A C 1
ATOM 3250 O O . GLY A 1 429 ? -0.059 -27.594 -0.925 1 89.12 429 GLY A O 1
ATOM 3251 N N . ALA A 1 430 ? -0.194 -28.422 -2.951 1 87.62 430 ALA A N 1
ATOM 3252 C CA . ALA A 1 430 ? 0.621 -27.375 -3.543 1 87.62 430 ALA A CA 1
ATOM 3253 C C . ALA A 1 430 ? -0.059 -26.016 -3.4 1 87.62 430 ALA A C 1
ATOM 3255 O O . ALA A 1 430 ? 0.597 -25.016 -3.102 1 87.62 430 ALA A O 1
ATOM 3256 N N . LEU A 1 431 ? -1.336 -26 -3.621 1 93.12 431 LEU A N 1
ATOM 3257 C CA . LEU A 1 431 ? -2.088 -24.766 -3.514 1 93.12 431 LEU A CA 1
ATOM 3258 C C . LEU A 1 431 ? -2.162 -24.297 -2.064 1 93.12 431 LEU A C 1
ATOM 3260 O O . LEU A 1 431 ? -2.172 -23.094 -1.796 1 93.12 431 LEU A O 1
ATOM 3264 N N . ALA A 1 432 ? -2.209 -25.219 -1.172 1 93.69 432 ALA A N 1
ATOM 3265 C CA . ALA A 1 432 ? -2.189 -24.875 0.245 1 93.69 432 ALA A CA 1
ATOM 3266 C C . ALA A 1 432 ? -0.867 -24.219 0.63 1 93.69 432 ALA A C 1
ATOM 3268 O O . ALA A 1 432 ? -0.845 -23.25 1.398 1 93.69 432 ALA A O 1
ATOM 3269 N N . ILE A 1 433 ? 0.184 -24.734 0.118 1 89.94 433 ILE A N 1
ATOM 3270 C CA . ILE A 1 433 ? 1.498 -24.141 0.358 1 89.94 433 ILE A CA 1
ATOM 3271 C C . ILE A 1 433 ? 1.545 -22.734 -0.212 1 89.94 433 ILE A C 1
ATOM 3273 O O . ILE A 1 433 ? 2.014 -21.797 0.451 1 89.94 433 ILE A O 1
ATOM 3277 N N . LEU A 1 434 ? 1.032 -22.609 -1.384 1 90.31 434 LEU A N 1
ATOM 3278 C CA . LEU A 1 434 ? 1.021 -21.297 -2.021 1 90.31 434 LEU A CA 1
ATOM 3279 C C . LEU A 1 434 ? 0.176 -20.312 -1.221 1 90.31 434 LEU A C 1
ATOM 3281 O O . LEU A 1 434 ? 0.555 -19.141 -1.061 1 90.31 434 LEU A O 1
ATOM 3285 N N . ASN A 1 435 ? -0.95 -20.766 -0.752 1 94.19 435 ASN A N 1
ATOM 3286 C CA . ASN A 1 435 ? -1.784 -19.906 0.087 1 94.19 435 ASN A CA 1
ATOM 3287 C C . ASN A 1 435 ? -1.046 -19.469 1.349 1 94.19 435 ASN A C 1
ATOM 3289 O O . ASN A 1 435 ? -1.091 -18.297 1.722 1 94.19 435 ASN A O 1
ATOM 3293 N N . ALA A 1 436 ? -0.357 -20.406 1.93 1 93.31 436 ALA A N 1
ATOM 3294 C CA . ALA A 1 436 ? 0.397 -20.094 3.143 1 93.31 436 ALA A CA 1
ATOM 3295 C C . ALA A 1 436 ? 1.492 -19.062 2.863 1 93.31 436 ALA A C 1
ATOM 3297 O O . ALA A 1 436 ? 1.695 -18.141 3.648 1 93.31 436 ALA A O 1
ATOM 3298 N N . LEU A 1 437 ? 2.119 -19.203 1.754 1 88.75 437 LEU A N 1
ATOM 3299 C CA . LEU A 1 437 ? 3.188 -18.281 1.385 1 88.75 437 LEU A CA 1
ATOM 3300 C C . LEU A 1 437 ? 2.639 -16.891 1.138 1 88.75 437 LEU A C 1
ATOM 3302 O O . LEU A 1 437 ? 3.258 -15.891 1.524 1 88.75 437 LEU A O 1
ATOM 3306 N N . LEU A 1 438 ? 1.513 -16.812 0.546 1 92.06 438 LEU A N 1
ATOM 3307 C CA . LEU A 1 438 ? 0.901 -15.523 0.278 1 92.06 438 LEU A CA 1
ATOM 3308 C C . LEU A 1 438 ? 0.466 -14.852 1.574 1 92.06 438 LEU A C 1
ATOM 3310 O O . LEU A 1 438 ? 0.654 -13.641 1.744 1 92.06 438 LEU A O 1
ATOM 3314 N N . VAL A 1 439 ? -0.063 -15.648 2.457 1 93.56 439 VAL A N 1
ATOM 3315 C CA . VAL A 1 439 ? -0.504 -15.117 3.742 1 93.56 439 VAL A CA 1
ATOM 3316 C C . VAL A 1 439 ? 0.701 -14.617 4.531 1 93.56 439 VAL A C 1
ATOM 3318 O O . VAL A 1 439 ? 0.677 -13.508 5.07 1 93.56 439 VAL A O 1
ATOM 3321 N N . VAL A 1 440 ? 1.755 -15.344 4.492 1 90.69 440 VAL A N 1
ATOM 3322 C CA . VAL A 1 440 ? 2.963 -14.961 5.215 1 90.69 440 VAL A CA 1
ATOM 3323 C C . VAL A 1 440 ? 3.576 -13.719 4.57 1 90.69 440 VAL A C 1
ATOM 3325 O O . VAL A 1 440 ? 4.043 -12.82 5.27 1 90.69 440 VAL A O 1
ATOM 3328 N N . GLY A 1 441 ? 3.543 -13.719 3.312 1 87.12 441 GLY A N 1
ATOM 3329 C CA . GLY A 1 441 ? 4.043 -12.547 2.617 1 87.12 441 GLY A CA 1
ATOM 3330 C C . GLY A 1 441 ? 3.285 -11.281 2.967 1 87.12 441 GLY A C 1
ATOM 3331 O O . GLY A 1 441 ? 3.893 -10.227 3.188 1 87.12 441 GLY A O 1
ATOM 3332 N N . GLU A 1 442 ? 2.035 -11.367 3.092 1 89.56 442 GLU A N 1
ATOM 3333 C CA . GLU A 1 442 ? 1.181 -10.227 3.389 1 89.56 442 GLU A CA 1
ATOM 3334 C C . GLU A 1 442 ? 1.432 -9.703 4.801 1 89.56 442 GLU A C 1
ATOM 3336 O O . GLU A 1 442 ? 1.424 -8.492 5.031 1 89.56 442 GLU A O 1
ATOM 3341 N N . ILE A 1 443 ? 1.737 -10.57 5.727 1 91.12 443 ILE A N 1
ATOM 3342 C CA . ILE A 1 443 ? 1.81 -10.117 7.109 1 91.12 443 ILE A CA 1
ATOM 3343 C C . ILE A 1 443 ? 3.248 -9.742 7.457 1 91.12 443 ILE A C 1
ATOM 3345 O O . ILE A 1 443 ? 3.5 -9.094 8.477 1 91.12 443 ILE A O 1
ATOM 3349 N N . THR A 1 444 ? 4.223 -10.055 6.582 1 87.69 444 THR A N 1
ATOM 3350 C CA . THR A 1 444 ? 5.613 -9.805 6.938 1 87.69 444 THR A CA 1
ATOM 3351 C C . THR A 1 444 ? 6.145 -8.578 6.203 1 87.69 444 THR A C 1
ATOM 3353 O O . THR A 1 444 ? 7.062 -7.91 6.684 1 87.69 444 THR A O 1
ATOM 3356 N N . ILE A 1 445 ? 5.586 -8.281 5.137 1 86.44 445 ILE A N 1
ATOM 3357 C CA . ILE A 1 445 ? 6.098 -7.148 4.379 1 86.44 445 ILE A CA 1
ATOM 3358 C C . ILE A 1 445 ? 5.648 -5.844 5.035 1 86.44 445 ILE A C 1
ATOM 3360 O O . ILE A 1 445 ? 4.598 -5.797 5.68 1 86.44 445 ILE A O 1
ATOM 3364 N N . THR A 1 446 ? 6.484 -4.844 4.926 1 84.38 446 THR A N 1
ATOM 3365 C CA . THR A 1 446 ? 6.137 -3.537 5.469 1 84.38 446 THR A CA 1
ATOM 3366 C C . THR A 1 446 ? 5.145 -2.818 4.559 1 84.38 446 THR A C 1
ATOM 3368 O O . THR A 1 446 ? 5.395 -2.654 3.365 1 84.38 446 THR A O 1
ATOM 3371 N N . HIS A 1 447 ? 4.047 -2.42 5.184 1 86.31 447 HIS A N 1
ATOM 3372 C CA . HIS A 1 447 ? 3.031 -1.668 4.457 1 86.31 447 HIS A CA 1
ATOM 3373 C C . HIS A 1 447 ? 3.352 -0.177 4.445 1 86.31 447 HIS A C 1
ATOM 3375 O O . HIS A 1 447 ? 4.105 0.308 5.293 1 86.31 447 HIS A O 1
ATOM 3381 N N . PRO A 1 448 ? 2.783 0.52 3.51 1 86 448 PRO A N 1
ATOM 3382 C CA . PRO A 1 448 ? 3.189 1.912 3.311 1 86 448 PRO A CA 1
ATOM 3383 C C . PRO A 1 448 ? 2.635 2.85 4.379 1 86 448 PRO A C 1
ATOM 3385 O O . PRO A 1 448 ? 3.176 3.938 4.594 1 86 448 PRO A O 1
ATOM 3388 N N . THR A 1 449 ? 1.588 2.449 5.039 1 88.62 449 THR A N 1
ATOM 3389 C CA . THR A 1 449 ? 0.954 3.373 5.977 1 88.62 449 THR A CA 1
ATOM 3390 C C . THR A 1 449 ? 0.893 2.77 7.375 1 88.62 449 THR A C 1
ATOM 3392 O O . THR A 1 449 ? 0.825 1.548 7.527 1 88.62 449 THR A O 1
ATOM 3395 N N . ALA A 1 450 ? 0.882 3.67 8.336 1 86.19 450 ALA A N 1
ATOM 3396 C CA . ALA A 1 450 ? 0.743 3.244 9.727 1 86.19 450 ALA A CA 1
ATOM 3397 C C . ALA A 1 450 ? -0.608 2.576 9.961 1 86.19 450 ALA A C 1
ATOM 3399 O O . ALA A 1 450 ? -0.716 1.646 10.766 1 86.19 450 ALA A O 1
ATOM 3400 N N . LYS A 1 451 ? -1.599 2.988 9.234 1 87.69 451 LYS A N 1
ATOM 3401 C CA . LYS A 1 451 ? -2.932 2.406 9.367 1 87.69 451 LYS A CA 1
ATOM 3402 C C . LYS A 1 451 ? -2.941 0.949 8.922 1 87.69 451 LYS A C 1
ATOM 3404 O O . LYS A 1 451 ? -3.553 0.098 9.57 1 87.69 451 LYS A O 1
ATOM 3409 N N . ALA A 1 452 ? -2.279 0.705 7.859 1 90.56 452 ALA A N 1
ATOM 3410 C CA . ALA A 1 452 ? -2.188 -0.675 7.391 1 90.56 452 ALA A CA 1
ATOM 3411 C C . ALA A 1 452 ? -1.42 -1.543 8.383 1 90.56 452 ALA A C 1
ATOM 3413 O O . ALA A 1 452 ? -1.775 -2.703 8.609 1 90.56 452 ALA A O 1
ATOM 3414 N N . HIS A 1 453 ? -0.378 -0.989 8.938 1 88.44 453 HIS A N 1
ATOM 3415 C CA . HIS A 1 453 ? 0.385 -1.727 9.938 1 88.44 453 HIS A CA 1
ATOM 3416 C C . HIS A 1 453 ? -0.478 -2.068 11.148 1 88.44 453 HIS A C 1
ATOM 3418 O O . HIS A 1 453 ? -0.393 -3.176 11.688 1 88.44 453 HIS A O 1
ATOM 3424 N N . LEU A 1 454 ? -1.247 -1.116 11.555 1 87.62 454 LEU A N 1
ATOM 3425 C CA . LEU A 1 454 ? -2.135 -1.339 12.695 1 87.62 454 LEU A CA 1
ATOM 3426 C C . LEU A 1 454 ? -3.162 -2.42 12.375 1 87.62 454 LEU A C 1
ATOM 3428 O O . LEU A 1 454 ? -3.471 -3.258 13.227 1 87.62 454 LEU A O 1
ATOM 3432 N N . ALA A 1 455 ? -3.68 -2.414 11.211 1 91.5 455 ALA A N 1
ATOM 3433 C CA . ALA A 1 455 ? -4.648 -3.426 10.805 1 91.5 455 ALA A CA 1
ATOM 3434 C C . ALA A 1 455 ? -4.031 -4.824 10.836 1 91.5 455 ALA A C 1
ATOM 3436 O O . ALA A 1 455 ? -4.66 -5.773 11.312 1 91.5 455 ALA A O 1
ATOM 3437 N N . VAL A 1 456 ? -2.809 -4.91 10.352 1 92.69 456 VAL A N 1
ATOM 3438 C CA . VAL A 1 456 ? -2.121 -6.195 10.359 1 92.69 456 VAL A CA 1
ATOM 3439 C C . VAL A 1 456 ? -1.872 -6.645 11.797 1 92.69 456 VAL A C 1
ATOM 3441 O O . VAL A 1 456 ? -2.004 -7.828 12.109 1 92.69 456 VAL A O 1
ATOM 3444 N N . TRP A 1 457 ? -1.514 -5.73 12.617 1 90 457 TRP A N 1
ATOM 3445 C CA . TRP A 1 457 ? -1.301 -6.055 14.023 1 90 457 TRP A CA 1
ATOM 3446 C C . TRP A 1 457 ? -2.582 -6.586 14.656 1 90 457 TRP A C 1
ATOM 3448 O O . TRP A 1 457 ? -2.557 -7.586 15.383 1 90 457 TRP A O 1
ATOM 3458 N N . GLU A 1 458 ? -3.699 -5.957 14.383 1 89.56 458 GLU A N 1
ATOM 3459 C CA . GLU A 1 458 ? -4.988 -6.406 14.906 1 89.56 458 GLU A CA 1
ATOM 3460 C C . GLU A 1 458 ? -5.328 -7.805 14.391 1 89.56 458 GLU A C 1
ATOM 3462 O O . GLU A 1 458 ? -5.938 -8.602 15.109 1 89.56 458 GLU A O 1
ATOM 3467 N N . MET A 1 459 ? -4.941 -8.086 13.211 1 93.56 459 MET A N 1
ATOM 3468 C CA . MET A 1 459 ? -5.234 -9.359 12.562 1 93.56 459 MET A CA 1
ATOM 3469 C C . MET A 1 459 ? -4.391 -10.484 13.164 1 93.56 459 MET A C 1
ATOM 3471 O O . MET A 1 459 ? -4.883 -11.594 13.367 1 93.56 459 MET A O 1
ATOM 3475 N N . THR A 1 460 ? -3.172 -10.203 13.539 1 94.31 460 THR A N 1
ATOM 3476 C CA . THR A 1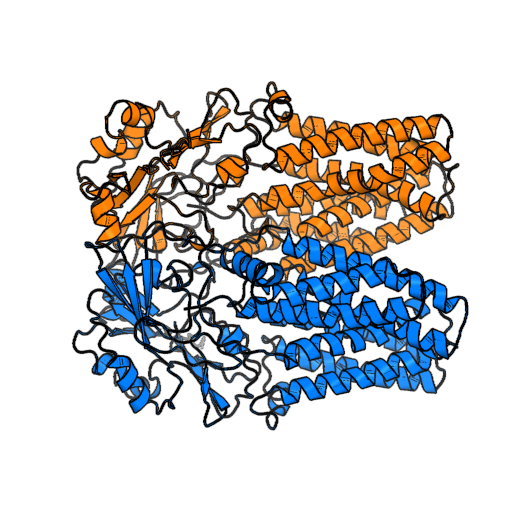 460 ? -2.25 -11.266 13.93 1 94.31 460 THR A CA 1
ATOM 3477 C C . THR A 1 460 ? -2.076 -11.297 15.445 1 94.31 460 THR A C 1
ATOM 3479 O O . THR A 1 460 ? -1.892 -12.367 16.031 1 94.31 460 THR A O 1
ATOM 3482 N N . HIS A 1 461 ? -2.098 -10.102 16.109 1 90.19 461 HIS A N 1
ATOM 3483 C CA . HIS A 1 461 ? -1.783 -10.047 17.531 1 90.19 461 HIS A CA 1
ATOM 3484 C C . HIS A 1 461 ? -2.955 -9.492 18.328 1 90.19 461 HIS A C 1
ATOM 3486 O O . HIS A 1 461 ? -3.025 -9.68 19.547 1 90.19 461 HIS A O 1
ATOM 3492 N N . GLY A 1 462 ? -3.83 -8.844 17.688 1 88.62 462 GLY A N 1
ATO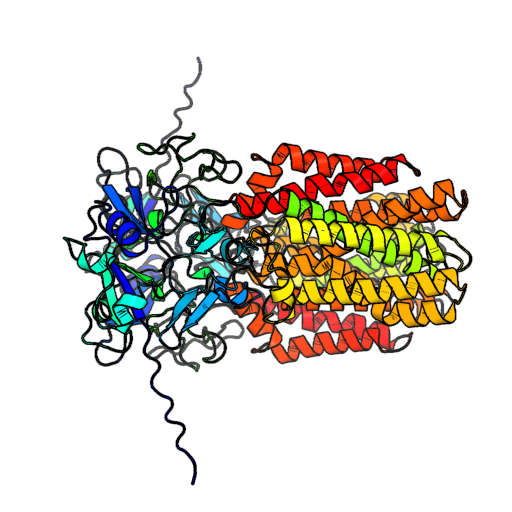M 3493 C CA . GLY A 1 462 ? -4.918 -8.172 18.375 1 88.62 462 GLY A CA 1
ATOM 3494 C C . GLY A 1 462 ? -6.141 -9.047 18.562 1 88.62 462 GLY A C 1
ATOM 3495 O O . GLY A 1 462 ? -6.023 -10.227 18.891 1 88.62 462 GLY A O 1
ATOM 3496 N N . ALA A 1 463 ? -7.316 -8.453 18.406 1 86.25 463 ALA A N 1
ATOM 3497 C CA . ALA A 1 463 ? -8.602 -9.086 18.688 1 86.25 463 ALA A CA 1
ATOM 3498 C C . ALA A 1 463 ? -8.859 -10.25 17.734 1 86.25 463 ALA A C 1
ATOM 3500 O O . ALA A 1 463 ? -9.539 -11.219 18.094 1 86.25 463 ALA A O 1
ATOM 3501 N N . LEU A 1 464 ? -8.211 -10.219 16.562 1 93.38 464 LEU A N 1
ATOM 3502 C CA . LEU A 1 464 ? -8.492 -11.234 15.555 1 93.38 464 LEU A CA 1
ATOM 3503 C C . LEU A 1 464 ? -7.383 -12.281 15.508 1 93.38 464 LEU A C 1
ATOM 3505 O O . LEU A 1 464 ? -7.391 -13.156 14.641 1 93.38 464 LEU A O 1
ATOM 3509 N N . GLY A 1 465 ? -6.445 -12.164 16.406 1 94.69 465 GLY A N 1
ATOM 3510 C CA . GLY A 1 465 ? -5.273 -13.023 16.391 1 94.69 465 GLY A CA 1
ATOM 3511 C C . GLY A 1 465 ? -5.621 -14.5 16.484 1 94.69 465 GLY A C 1
ATOM 3512 O O . GLY A 1 465 ? -5.113 -15.312 15.711 1 94.69 465 GLY A O 1
ATOM 3513 N N . ARG A 1 466 ? -6.473 -14.828 17.359 1 95.69 466 ARG A N 1
ATOM 3514 C CA . ARG A 1 466 ? -6.836 -16.234 17.547 1 95.69 466 ARG A CA 1
ATOM 3515 C C . ARG A 1 466 ? -7.5 -16.781 16.281 1 95.69 466 ARG A C 1
ATOM 3517 O O . ARG A 1 466 ? -7.199 -17.906 15.867 1 95.69 466 ARG A O 1
ATOM 3524 N N . LEU A 1 467 ? -8.367 -16.047 15.766 1 95.81 467 LEU A N 1
ATOM 3525 C CA . LEU A 1 467 ? -9.07 -16.469 14.555 1 95.81 467 LEU A CA 1
ATOM 3526 C C . LEU A 1 467 ? -8.102 -16.625 13.391 1 95.81 467 LEU A C 1
ATOM 3528 O O . LEU A 1 467 ? -8.172 -17.594 12.641 1 95.81 467 LEU A O 1
ATOM 3532 N N . PHE A 1 468 ? -7.238 -15.703 13.25 1 97 468 PHE A N 1
ATOM 3533 C CA . PHE A 1 468 ? -6.258 -15.711 12.164 1 97 468 PHE A CA 1
ATOM 3534 C C . PHE A 1 468 ? -5.348 -16.938 12.273 1 97 468 PHE A C 1
ATOM 3536 O O . PHE A 1 468 ? -5.141 -17.656 11.297 1 97 468 PHE A O 1
ATOM 3543 N N . TRP A 1 469 ? -4.828 -17.125 13.438 1 97.12 469 TRP A N 1
ATOM 3544 C CA . TRP A 1 469 ? -3.877 -18.203 13.617 1 97.12 469 TRP A CA 1
ATOM 3545 C C . TRP A 1 469 ? -4.578 -19.562 13.555 1 97.12 469 TRP A C 1
ATOM 3547 O O . TRP A 1 469 ? -3.971 -20.562 13.18 1 97.12 469 TRP A O 1
ATOM 3557 N N . LEU A 1 470 ? -5.844 -19.594 13.844 1 96.75 470 LEU A N 1
ATOM 3558 C CA . LEU A 1 470 ? -6.621 -20.812 13.625 1 96.75 470 LEU A CA 1
ATOM 3559 C C . LEU A 1 470 ? -6.695 -21.141 12.141 1 96.75 470 LEU A C 1
ATOM 3561 O O . LEU A 1 470 ? -6.492 -22.297 11.75 1 96.75 470 LEU A O 1
ATOM 3565 N N . GLY A 1 471 ? -7.016 -20.188 11.352 1 96.69 471 GLY A N 1
ATOM 3566 C CA . GLY A 1 471 ? -7.039 -20.391 9.914 1 96.69 471 GLY A CA 1
ATOM 3567 C C . GLY A 1 471 ? -5.699 -20.828 9.352 1 96.69 471 GLY A C 1
ATOM 3568 O O . GLY A 1 471 ? -5.633 -21.75 8.539 1 96.69 471 GLY A O 1
ATOM 3569 N N . PHE A 1 472 ? -4.688 -20.188 9.836 1 96.12 472 PHE A N 1
ATOM 3570 C CA . PHE A 1 472 ? -3.354 -20.516 9.352 1 96.12 472 PHE A CA 1
ATOM 3571 C C . PHE A 1 472 ? -2.955 -21.922 9.781 1 96.12 472 PHE A C 1
ATOM 3573 O O . PHE A 1 472 ? -2.32 -22.656 9.023 1 96.12 472 PHE A O 1
ATOM 3580 N N . ALA A 1 473 ? -3.285 -22.297 11 1 95.75 473 ALA A N 1
ATOM 3581 C CA . ALA A 1 473 ? -3.02 -23.656 11.484 1 95.75 473 ALA A CA 1
ATOM 3582 C C . ALA A 1 473 ? -3.738 -24.688 10.633 1 95.75 473 ALA A C 1
ATOM 3584 O O . ALA A 1 473 ? -3.17 -25.734 10.305 1 95.75 473 ALA A O 1
ATOM 3585 N N . LEU A 1 474 ? -4.953 -24.422 10.281 1 94.19 474 LEU A N 1
ATOM 3586 C CA . LEU A 1 474 ? -5.703 -25.328 9.422 1 94.19 474 LEU A CA 1
ATOM 3587 C C . LEU A 1 474 ? -5.051 -25.438 8.047 1 94.19 474 LEU A C 1
ATOM 3589 O O . LEU A 1 474 ? -5.043 -26.516 7.441 1 94.19 474 LEU A O 1
ATOM 3593 N N . ASP A 1 475 ? -4.602 -24.297 7.57 1 94.31 475 ASP A N 1
ATOM 3594 C CA . ASP A 1 475 ? -3.865 -24.312 6.309 1 94.31 475 ASP A CA 1
ATOM 3595 C C . ASP A 1 475 ? -2.641 -25.219 6.398 1 94.31 475 ASP A C 1
ATOM 3597 O O . ASP A 1 475 ? -2.385 -26.016 5.5 1 94.31 475 ASP A O 1
ATOM 3601 N N . LEU A 1 476 ? -1.924 -25.156 7.516 1 91.38 476 LEU A N 1
ATOM 3602 C CA . LEU A 1 476 ? -0.742 -25.984 7.723 1 91.38 476 LEU A CA 1
ATOM 3603 C C . LEU A 1 476 ? -1.123 -27.469 7.836 1 91.38 476 LEU A C 1
ATOM 3605 O O . LEU A 1 476 ? -0.388 -28.328 7.371 1 91.38 476 LEU A O 1
ATOM 3609 N N . VAL A 1 477 ? -2.23 -27.688 8.414 1 88.44 477 VAL A N 1
ATOM 3610 C CA . VAL A 1 477 ? -2.727 -29.062 8.492 1 88.44 477 VAL A CA 1
ATOM 3611 C C . VAL A 1 477 ? -2.977 -29.609 7.09 1 88.44 477 VAL A C 1
ATOM 3613 O O . VAL A 1 477 ? -2.67 -30.766 6.801 1 88.44 477 VAL A O 1
ATOM 3616 N N . GLY A 1 478 ? -3.51 -28.766 6.258 1 83.62 478 GLY A N 1
ATOM 3617 C CA . GLY A 1 478 ? -3.727 -29.156 4.875 1 83.62 478 GLY A CA 1
ATOM 3618 C C . GLY A 1 478 ? -2.439 -29.469 4.137 1 83.62 478 GLY A C 1
ATOM 3619 O O . GLY A 1 478 ? -2.428 -30.312 3.229 1 83.62 478 GLY A O 1
ATOM 3620 N N . ILE A 1 479 ? -1.379 -28.906 4.551 1 81.69 479 ILE A N 1
ATOM 3621 C CA . ILE A 1 479 ? -0.079 -29.125 3.924 1 81.69 479 ILE A CA 1
ATOM 3622 C C . ILE A 1 479 ? 0.547 -30.406 4.473 1 81.69 479 ILE A C 1
ATOM 3624 O O . ILE A 1 479 ? 1.12 -31.188 3.721 1 81.69 479 ILE A O 1
ATOM 3628 N N . LEU A 1 480 ? 0.382 -30.594 5.809 1 80.12 480 LEU A N 1
ATOM 3629 C CA . LEU A 1 480 ? 1.113 -31.641 6.496 1 80.12 480 LEU A CA 1
ATOM 3630 C C . LEU A 1 480 ? 0.354 -32.969 6.422 1 80.12 480 LEU A C 1
ATOM 3632 O O . LEU A 1 480 ? 0.95 -34.031 6.555 1 80.12 480 LEU A O 1
ATOM 3636 N N . THR A 1 481 ? -0.981 -32.844 6.449 1 75.88 481 THR A N 1
ATOM 3637 C CA . THR A 1 481 ? -1.774 -34.062 6.461 1 75.88 481 THR A CA 1
ATOM 3638 C C . THR A 1 481 ? -1.637 -34.812 5.137 1 75.88 481 THR A C 1
ATOM 3640 O O . THR A 1 481 ? -1.675 -34.188 4.066 1 75.88 481 THR A O 1
ATOM 3643 N N . PRO A 1 482 ? -1.226 -36 5.348 1 68.56 482 PRO A N 1
ATOM 3644 C CA . PRO A 1 482 ? -1.146 -36.812 4.125 1 68.56 482 PRO A CA 1
ATOM 3645 C C . PRO A 1 482 ? -2.414 -36.719 3.279 1 68.56 482 PRO A C 1
ATOM 3647 O O . PRO A 1 482 ? -3.449 -36.25 3.758 1 68.56 482 PRO A O 1
ATOM 3650 N N . LEU A 1 483 ? -2.443 -37.281 1.998 1 63.88 483 LEU A N 1
ATOM 3651 C CA . LEU A 1 483 ? -3.408 -37.281 0.903 1 63.88 483 LEU A CA 1
ATOM 3652 C C . LEU A 1 483 ? -4.734 -37.875 1.352 1 63.88 483 LEU A C 1
ATOM 3654 O O . LEU A 1 483 ? -4.766 -38.75 2.238 1 63.88 483 LEU A O 1
ATOM 3658 N N . GLY A 1 484 ? -5.793 -37.156 1.156 1 76.06 484 GLY A N 1
ATOM 3659 C CA . GLY A 1 484 ? -7.141 -37.688 1.321 1 76.06 484 GLY A CA 1
ATOM 3660 C C . GLY A 1 484 ? -8.141 -36.625 1.747 1 76.06 484 GLY A C 1
ATOM 3661 O O . GLY A 1 484 ? -7.984 -35.438 1.426 1 76.06 484 GLY A O 1
ATOM 3662 N N . MET A 1 485 ? -9.227 -37.031 2.508 1 80.81 485 MET A N 1
ATOM 3663 C CA . MET A 1 485 ? -10.398 -36.25 2.844 1 80.81 485 MET A CA 1
ATOM 3664 C C . MET A 1 485 ? -10.07 -35.219 3.934 1 80.81 485 MET A C 1
ATOM 3666 O O . MET A 1 485 ? -10.625 -34.125 3.953 1 80.81 485 MET A O 1
ATOM 3670 N N . ALA A 1 486 ? -9.141 -35.562 4.742 1 83.69 486 ALA A N 1
ATOM 3671 C CA . ALA A 1 486 ? -8.758 -34.656 5.809 1 83.69 486 ALA A CA 1
ATOM 3672 C C . ALA A 1 486 ? -8.062 -33.406 5.246 1 83.69 486 ALA A C 1
ATOM 3674 O O . ALA A 1 486 ? -8.297 -32.281 5.707 1 83.69 486 ALA A O 1
ATOM 3675 N N . LEU A 1 487 ? -7.281 -33.625 4.25 1 85.12 487 LEU A N 1
ATOM 3676 C CA . LEU A 1 487 ? -6.617 -32.531 3.57 1 85.12 487 LEU A CA 1
ATOM 3677 C C . LEU A 1 487 ? -7.641 -31.609 2.918 1 85.12 487 LEU A C 1
ATOM 3679 O O . LEU A 1 487 ? -7.551 -30.375 3.047 1 85.12 487 LEU A O 1
ATOM 3683 N N . ALA A 1 488 ? -8.547 -32.25 2.318 1 89.44 488 ALA A N 1
ATOM 3684 C CA . ALA A 1 488 ? -9.57 -31.484 1.617 1 89.44 488 ALA A CA 1
ATOM 3685 C C . ALA A 1 488 ? -10.43 -30.688 2.6 1 89.44 488 ALA A C 1
ATOM 3687 O O . ALA A 1 488 ? -10.734 -29.516 2.359 1 89.44 488 ALA A O 1
ATOM 3688 N N . ALA A 1 489 ? -10.727 -31.297 3.656 1 92 489 ALA A N 1
ATOM 3689 C CA . ALA A 1 489 ? -11.539 -30.625 4.668 1 92 489 ALA A CA 1
ATOM 3690 C C . ALA A 1 489 ? -10.781 -29.438 5.277 1 92 489 ALA A C 1
ATOM 3692 O O . ALA A 1 489 ? -11.352 -28.359 5.449 1 92 489 ALA A O 1
ATOM 3693 N N . ALA A 1 490 ? -9.539 -29.641 5.578 1 92.81 490 ALA A N 1
ATOM 3694 C CA . ALA A 1 490 ? -8.727 -28.562 6.148 1 92.81 490 ALA A CA 1
ATOM 3695 C C . ALA A 1 490 ? -8.578 -27.406 5.168 1 92.81 490 ALA A C 1
ATOM 3697 O O . ALA A 1 490 ? -8.633 -26.234 5.566 1 92.81 490 ALA A O 1
ATOM 3698 N N . ALA A 1 491 ? -8.438 -27.75 3.93 1 90.81 491 ALA A N 1
ATOM 3699 C CA . ALA A 1 491 ? -8.281 -26.719 2.898 1 90.81 491 ALA A CA 1
ATOM 3700 C C . ALA A 1 491 ? -9.57 -25.922 2.729 1 90.81 491 ALA A C 1
ATOM 3702 O O . ALA A 1 491 ? -9.523 -24.703 2.512 1 90.81 491 ALA A O 1
ATOM 3703 N N . LEU A 1 492 ? -10.68 -26.578 2.881 1 92.31 492 LEU A N 1
ATOM 3704 C CA . LEU A 1 492 ? -11.969 -25.906 2.746 1 92.31 492 LEU A CA 1
ATOM 3705 C C . LEU A 1 492 ? -12.242 -25 3.943 1 92.31 492 LEU A C 1
ATOM 3707 O O . LEU A 1 492 ? -12.789 -23.906 3.791 1 92.31 492 LEU A O 1
ATOM 3711 N N . LEU A 1 493 ? -11.734 -25.406 5.031 1 94.19 493 LEU A N 1
ATOM 3712 C CA . LEU A 1 493 ? -12.117 -24.734 6.262 1 94.19 493 LEU A CA 1
ATOM 3713 C C . LEU A 1 493 ? -11.109 -23.641 6.625 1 94.19 493 LEU A C 1
ATOM 3715 O O . LEU A 1 493 ? -11.422 -22.734 7.387 1 94.19 493 LEU A O 1
ATOM 3719 N N . CYS A 1 494 ? -9.906 -23.703 6.117 1 95.19 494 CYS A N 1
ATOM 3720 C CA . CYS A 1 494 ? -8.875 -22.766 6.535 1 95.19 494 CYS A CA 1
ATOM 3721 C C . CYS A 1 494 ? -9.164 -21.375 5.992 1 95.19 494 CYS A C 1
ATOM 3723 O O . CYS A 1 494 ? -8.812 -20.375 6.617 1 95.19 494 CYS A O 1
ATOM 3725 N N . ILE A 1 495 ? -9.906 -21.297 4.934 1 95.62 495 ILE A N 1
ATOM 3726 C CA . ILE A 1 495 ? -10.102 -20.016 4.254 1 95.62 495 ILE A CA 1
ATOM 3727 C C . ILE A 1 495 ? -11.125 -19.188 5.012 1 95.62 495 ILE A C 1
ATOM 3729 O O . ILE A 1 495 ? -11.023 -17.953 5.062 1 95.62 495 ILE A O 1
ATOM 3733 N N . LEU A 1 496 ? -12.031 -19.781 5.695 1 95.44 496 LEU A N 1
ATOM 3734 C CA . LEU A 1 496 ? -13.117 -19.078 6.359 1 95.44 496 LEU A CA 1
ATOM 3735 C C . LEU A 1 496 ? -12.586 -18.156 7.457 1 95.44 496 LEU A C 1
ATOM 3737 O O . LEU A 1 496 ? -12.81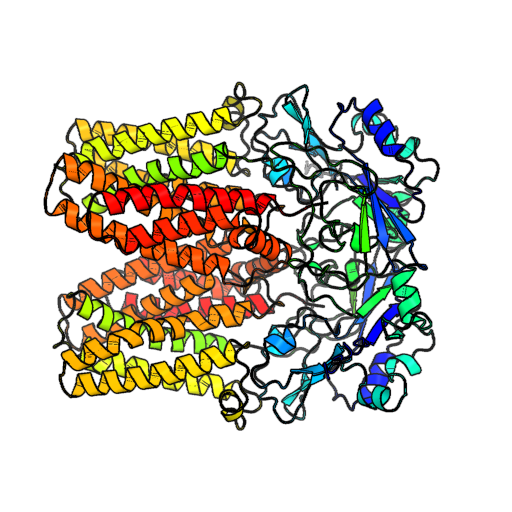2 -16.953 7.426 1 95.44 496 LEU A O 1
ATOM 3741 N N . PRO A 1 497 ? -11.781 -18.719 8.367 1 96.62 497 PRO A N 1
ATOM 3742 C CA . PRO A 1 497 ? -11.266 -17.812 9.398 1 96.62 497 PRO A CA 1
ATOM 3743 C C . PRO A 1 497 ? -10.258 -16.797 8.852 1 96.62 497 PRO A C 1
ATOM 3745 O O . PRO A 1 497 ? -10.203 -15.664 9.312 1 96.62 497 PRO A O 1
ATOM 3748 N N . LEU A 1 498 ? -9.477 -17.172 7.875 1 95.94 498 LEU A N 1
ATOM 3749 C CA . LEU A 1 498 ? -8.484 -16.266 7.312 1 95.94 498 LEU A CA 1
ATOM 3750 C C . LEU A 1 498 ? -9.148 -15.086 6.617 1 95.94 498 LEU A C 1
ATOM 3752 O O . LEU A 1 498 ? -8.758 -13.938 6.824 1 95.94 498 LEU A O 1
ATOM 3756 N N . GLU A 1 499 ? -10.219 -15.398 5.887 1 94.88 499 GLU A N 1
ATOM 3757 C CA . GLU A 1 499 ? -10.914 -14.344 5.168 1 94.88 499 GLU A CA 1
ATOM 3758 C C . GLU A 1 499 ? -11.688 -13.438 6.125 1 94.88 499 GLU A C 1
ATOM 3760 O O . GLU A 1 499 ? -11.727 -12.219 5.941 1 94.88 499 GLU A O 1
ATOM 3765 N N . HIS A 1 500 ? -12.266 -13.992 7.051 1 95.88 500 HIS A N 1
ATOM 3766 C CA . HIS A 1 500 ? -12.992 -13.188 8.023 1 95.88 500 HIS A CA 1
ATOM 3767 C C . HIS A 1 500 ? -12.047 -12.266 8.789 1 95.88 500 HIS A C 1
ATOM 3769 O O . HIS A 1 500 ? -12.359 -11.094 9.008 1 95.88 500 HIS A O 1
ATOM 3775 N N . ALA A 1 501 ? -10.938 -12.773 9.188 1 96 501 ALA A N 1
ATOM 3776 C CA . ALA A 1 501 ? -9.945 -11.953 9.891 1 96 501 ALA A CA 1
ATOM 3777 C C . ALA A 1 501 ? -9.453 -10.812 9.016 1 96 501 ALA A C 1
ATOM 3779 O O . ALA A 1 501 ? -9.289 -9.688 9.484 1 96 501 ALA A O 1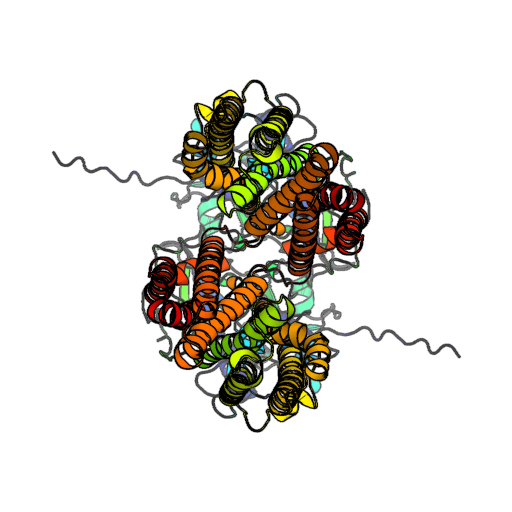
ATOM 3780 N N . TYR A 1 502 ? -9.266 -11.109 7.781 1 95.19 502 TYR A N 1
ATOM 3781 C CA . TYR A 1 502 ? -8.781 -10.094 6.855 1 95.19 502 TYR A CA 1
ATOM 3782 C C . TYR A 1 502 ? -9.812 -8.992 6.66 1 95.19 502 TYR A C 1
ATOM 3784 O O . TYR A 1 502 ? -9.477 -7.805 6.715 1 95.19 502 TYR A O 1
ATOM 3792 N N . VAL A 1 503 ? -11.078 -9.352 6.477 1 94.12 503 VAL A N 1
ATOM 3793 C CA . VAL A 1 503 ? -12.148 -8.398 6.23 1 94.12 503 VAL A CA 1
ATOM 3794 C C . VAL A 1 503 ? -12.383 -7.543 7.473 1 94.12 503 VAL A C 1
ATOM 3796 O O . VAL A 1 503 ? -12.523 -6.32 7.383 1 94.12 503 VAL A O 1
ATOM 3799 N N . GLN A 1 504 ? -12.32 -8.133 8.555 1 93.62 504 GLN A N 1
ATOM 3800 C CA . GLN A 1 504 ? -12.578 -7.402 9.789 1 93.62 504 GLN A CA 1
ATOM 3801 C C . GLN A 1 504 ? -11.383 -6.531 10.172 1 93.62 504 GLN A C 1
ATOM 3803 O O . GLN A 1 504 ? -11.555 -5.434 10.703 1 93.62 504 GLN A O 1
ATOM 3808 N N . ALA A 1 505 ? -10.211 -6.992 9.922 1 93 505 ALA A N 1
ATOM 3809 C CA . ALA A 1 505 ? -9.016 -6.238 10.273 1 93 505 ALA A CA 1
ATOM 3810 C C . ALA A 1 505 ? -9 -4.879 9.586 1 93 505 ALA A C 1
ATOM 3812 O O . ALA A 1 505 ? -8.633 -3.869 10.195 1 93 505 ALA A O 1
ATOM 3813 N N . GLY A 1 506 ? -9.383 -4.891 8.359 1 91.12 506 GLY A N 1
ATOM 3814 C CA . GLY A 1 506 ? -9.406 -3.635 7.625 1 91.12 506 GLY A CA 1
ATOM 3815 C C . GLY A 1 506 ? -10.391 -2.629 8.195 1 91.12 506 GLY A C 1
ATOM 3816 O O . GLY A 1 506 ? -10.242 -1.423 7.996 1 91.12 506 GLY A O 1
ATOM 3817 N N . GLN A 1 507 ? -11.336 -3.092 8.953 1 91 507 GLN A N 1
ATOM 3818 C CA . GLN A 1 507 ? -12.398 -2.223 9.438 1 91 507 GLN A CA 1
ATOM 3819 C C . GLN A 1 507 ? -12.18 -1.848 10.898 1 91 507 GLN A C 1
ATOM 3821 O O . GLN A 1 507 ? -12.953 -1.084 11.477 1 91 507 GLN A O 1
ATOM 3826 N N . ARG A 1 508 ? -11.109 -2.271 11.461 1 86.88 508 ARG A N 1
ATOM 3827 C CA . ARG A 1 508 ? -10.914 -2.057 12.891 1 86.88 508 ARG A CA 1
ATOM 3828 C C . ARG A 1 508 ? -10.016 -0.848 13.148 1 86.88 508 ARG A C 1
ATOM 3830 O O . ARG A 1 508 ? -9.812 -0.447 14.297 1 86.88 508 ARG A O 1
ATOM 3837 N N . VAL A 1 509 ? -9.539 -0.228 12.141 1 84.75 509 VAL A N 1
ATOM 3838 C CA . VAL A 1 509 ? -8.711 0.964 12.266 1 84.75 509 VAL A CA 1
ATOM 3839 C C . VAL A 1 509 ? -9.594 2.207 12.336 1 84.75 509 VAL A C 1
ATOM 3841 O O . VAL A 1 509 ? -10.492 2.387 11.516 1 84.75 509 VAL A O 1
ATOM 3844 N N . PRO A 1 510 ? -9.359 3.016 13.305 1 80.81 510 PRO A N 1
ATOM 3845 C CA . PRO A 1 510 ? -10.172 4.227 13.422 1 80.81 510 PRO A CA 1
ATOM 3846 C C . PRO A 1 510 ? -9.945 5.207 12.266 1 80.81 510 PRO A C 1
ATOM 3848 O O . PRO A 1 510 ? -8.812 5.352 11.797 1 80.81 510 PRO A O 1
ATOM 3851 N N . LEU A 1 511 ? -11.031 5.824 11.883 1 84.5 511 LEU A N 1
ATOM 3852 C CA . LEU A 1 511 ? -10.938 6.742 10.75 1 84.5 511 LEU A CA 1
ATOM 3853 C C . LEU A 1 511 ? -11.164 8.18 11.203 1 84.5 511 LEU A C 1
ATOM 3855 O O . LEU A 1 511 ? -10.914 9.117 10.445 1 84.5 511 LEU A O 1
ATOM 3859 N N . ALA A 1 512 ? -11.672 8.391 12.398 1 79 512 ALA A N 1
ATOM 3860 C CA . ALA A 1 512 ? -11.891 9.734 12.93 1 79 512 ALA A CA 1
ATOM 3861 C C . ALA A 1 512 ? -11.305 9.867 14.336 1 79 512 ALA A C 1
ATOM 3863 O O . ALA A 1 512 ? -11.109 8.867 15.031 1 79 512 ALA A O 1
ATOM 3864 N N . MET B 1 1 ? 21.172 -7.656 47 1 22.94 1 MET B N 1
ATOM 3865 C CA . MET B 1 1 ? 21.594 -6.301 46.688 1 22.94 1 MET B CA 1
ATOM 3866 C C . MET B 1 1 ? 20.969 -5.848 45.344 1 22.94 1 MET B C 1
ATOM 3868 O O . MET B 1 1 ? 21.422 -6.258 44.281 1 22.94 1 MET B O 1
ATOM 3872 N N . LEU B 1 2 ? 19.641 -5.746 45.188 1 24.17 2 LEU B N 1
ATOM 3873 C CA . LEU B 1 2 ? 18.703 -5.684 44.062 1 24.17 2 LEU B CA 1
ATOM 3874 C C . LEU B 1 2 ? 18.859 -4.387 43.281 1 24.17 2 LEU B C 1
ATOM 3876 O O . LEU B 1 2 ? 18.609 -3.301 43.812 1 24.17 2 LEU B O 1
ATOM 3880 N N . THR B 1 3 ? 20.016 -4.246 42.562 1 27.62 3 THR B N 1
ATOM 3881 C CA . THR B 1 3 ? 20.422 -2.992 41.938 1 27.62 3 THR B CA 1
ATOM 3882 C C . THR B 1 3 ? 19.266 -2.326 41.219 1 27.62 3 THR B C 1
ATOM 3884 O O . THR B 1 3 ? 18.531 -2.98 40.469 1 27.62 3 THR B O 1
ATOM 3887 N N . GLU B 1 4 ? 18.609 -1.386 41.812 1 27.56 4 GLU B N 1
ATOM 3888 C CA . GLU B 1 4 ? 17.562 -0.465 41.375 1 27.56 4 GLU B CA 1
ATOM 3889 C C . GLU B 1 4 ? 17.875 0.093 40 1 27.56 4 GLU B C 1
ATOM 3891 O O . GLU B 1 4 ? 18.812 0.859 39.812 1 27.56 4 GLU B O 1
ATOM 3896 N N . GLN B 1 5 ? 17.953 -0.73 39 1 30.69 5 GLN B N 1
ATOM 3897 C CA . GLN B 1 5 ? 18.188 -0.217 37.656 1 30.69 5 GLN B CA 1
ATOM 3898 C C . GLN B 1 5 ? 17.344 1.029 37.406 1 30.69 5 GLN B C 1
ATOM 3900 O O . GLN B 1 5 ? 16.109 0.951 37.312 1 30.69 5 GLN B O 1
ATOM 3905 N N . ARG B 1 6 ? 17.688 2.162 38.094 1 32.75 6 ARG B N 1
ATOM 3906 C CA . ARG B 1 6 ? 17.25 3.525 37.844 1 32.75 6 ARG B CA 1
ATOM 3907 C C . ARG B 1 6 ? 16.938 3.729 36.375 1 32.75 6 ARG B C 1
ATOM 3909 O O . ARG B 1 6 ? 17.844 3.637 35.531 1 32.75 6 ARG B O 1
ATOM 3916 N N . THR B 1 7 ? 15.82 3.432 35.844 1 35.53 7 THR B N 1
ATOM 3917 C CA . THR B 1 7 ? 15.227 3.801 34.562 1 35.53 7 THR B CA 1
ATOM 3918 C C . THR B 1 7 ? 15.539 5.254 34.219 1 35.53 7 THR B C 1
ATOM 3920 O O . THR B 1 7 ? 14.961 6.172 34.812 1 35.53 7 THR B O 1
ATOM 3923 N N . THR B 1 8 ? 16.812 5.73 34.219 1 40.09 8 THR B N 1
ATOM 3924 C CA . THR B 1 8 ? 17.297 7.062 33.875 1 40.09 8 THR B CA 1
ATOM 3925 C C . THR B 1 8 ? 16.375 7.703 32.812 1 40.09 8 THR B C 1
ATOM 3927 O O . THR B 1 8 ? 16.078 7.098 31.797 1 40.09 8 THR B O 1
ATOM 3930 N N . SER B 1 9 ? 15.531 8.5 33.188 1 47.78 9 SER B N 1
ATOM 3931 C CA . SER B 1 9 ? 14.539 9.32 32.469 1 47.78 9 SER B CA 1
ATOM 3932 C C . SER B 1 9 ? 15.086 9.82 31.141 1 47.78 9 SER B C 1
ATOM 3934 O O . SER B 1 9 ? 16.094 10.531 31.109 1 47.78 9 SER B O 1
ATOM 3936 N N . LYS B 1 10 ? 15.234 9.156 30.109 1 59.16 10 LYS B N 1
ATOM 3937 C CA . LYS B 1 10 ? 15.812 9.359 28.781 1 59.16 10 LYS B CA 1
ATOM 3938 C C . LYS B 1 10 ? 15.391 10.703 28.188 1 59.16 10 LYS B C 1
ATOM 3940 O O . LYS B 1 10 ? 14.195 10.969 28.047 1 59.16 10 LYS B O 1
ATOM 3945 N N . GLU B 1 11 ? 16.188 11.859 28.359 1 79.06 11 GLU B N 1
ATOM 3946 C CA . GLU B 1 11 ? 16.031 13.18 27.766 1 79.06 11 GLU B CA 1
ATOM 3947 C C . GLU B 1 11 ? 16.094 13.109 26.25 1 79.06 11 GLU B C 1
ATOM 3949 O O . GLU B 1 11 ? 16.922 12.391 25.688 1 79.06 11 GLU B O 1
ATOM 3954 N N . THR B 1 12 ? 15.016 13.727 25.656 1 89.94 12 THR B N 1
ATOM 3955 C CA . THR B 1 12 ? 14.906 13.688 24.203 1 89.94 12 THR B CA 1
ATOM 3956 C C . THR B 1 12 ? 14.922 15.102 23.625 1 89.94 12 THR B C 1
ATOM 3958 O O . THR B 1 12 ? 14.109 15.945 24.016 1 89.94 12 THR B O 1
ATOM 3961 N N . TRP B 1 13 ? 15.883 15.375 22.766 1 93.88 13 TRP B N 1
ATOM 3962 C CA . TRP B 1 13 ? 15.977 16.672 22.109 1 93.88 13 TRP B CA 1
ATOM 3963 C C . TRP B 1 13 ? 14.883 16.828 21.062 1 93.88 13 TRP B C 1
ATOM 3965 O O . TRP B 1 13 ? 14.578 15.875 20.328 1 93.88 13 TRP B O 1
ATOM 3975 N N . ILE B 1 14 ? 14.281 18 21.031 1 93.62 14 ILE B N 1
ATOM 3976 C CA . ILE B 1 14 ? 13.305 18.328 20 1 93.62 14 ILE B CA 1
ATOM 3977 C C . ILE B 1 14 ? 13.602 19.719 19.438 1 93.62 14 ILE B C 1
ATOM 3979 O O . ILE B 1 14 ? 14.281 20.531 20.078 1 93.62 14 ILE B O 1
ATOM 3983 N N . LYS B 1 15 ? 13.188 19.984 18.25 1 95.56 15 LYS B N 1
ATOM 3984 C CA . LYS B 1 15 ? 13.219 21.312 17.656 1 95.56 15 LYS B CA 1
ATOM 3985 C C . LYS B 1 15 ? 11.836 21.75 17.203 1 95.56 15 LYS B C 1
ATOM 3987 O O . LYS B 1 15 ? 10.984 20.922 16.875 1 95.56 15 LYS B O 1
ATOM 3992 N N . VAL B 1 16 ? 11.617 23 17.297 1 94.62 16 VAL B N 1
ATOM 3993 C CA . VAL B 1 16 ? 10.391 23.609 16.797 1 94.62 16 VAL B CA 1
ATOM 3994 C C . VAL B 1 16 ? 10.734 24.688 15.758 1 94.62 16 VAL B C 1
ATOM 3996 O O . VAL B 1 16 ? 11.602 25.531 15.984 1 94.62 16 VAL B O 1
ATOM 3999 N N . LEU B 1 17 ? 10.188 24.594 14.648 1 95.19 17 LEU B N 1
ATOM 4000 C CA . LEU B 1 17 ? 10.289 25.609 13.602 1 95.19 17 LEU B CA 1
ATOM 4001 C C . LEU B 1 17 ? 9.008 26.438 13.531 1 95.19 17 LEU B C 1
ATOM 4003 O O . LEU B 1 17 ? 7.961 25.938 13.133 1 95.19 17 LEU B O 1
ATOM 4007 N N . ASP B 1 18 ? 9.133 27.656 13.93 1 93.31 18 ASP B N 1
ATOM 4008 C CA . ASP B 1 18 ? 7.992 28.578 13.906 1 93.31 18 ASP B CA 1
ATOM 4009 C C . ASP B 1 18 ? 7.895 29.297 12.562 1 93.31 18 ASP B C 1
ATOM 4011 O O . ASP B 1 18 ? 8.508 30.344 12.367 1 93.31 18 ASP B O 1
ATOM 4015 N N . GLN B 1 19 ? 7.023 28.828 11.797 1 89.25 19 GLN B N 1
ATOM 4016 C CA . GLN B 1 19 ? 6.906 29.359 10.438 1 89.25 19 GLN B CA 1
ATOM 4017 C C . GLN B 1 19 ? 6.27 30.75 10.438 1 89.25 19 GLN B C 1
ATOM 4019 O O . GLN B 1 19 ? 6.387 31.484 9.461 1 89.25 19 GLN B O 1
ATOM 4024 N N . THR B 1 20 ? 5.617 31.109 11.508 1 86.94 20 THR B N 1
ATOM 4025 C CA . THR B 1 20 ? 4.996 32.406 11.594 1 86.94 20 THR B CA 1
ATOM 4026 C C . THR B 1 20 ? 6.055 33.5 11.789 1 86.94 20 THR B C 1
ATOM 4028 O O . THR B 1 20 ? 5.801 34.688 11.523 1 86.94 20 THR B O 1
ATOM 4031 N N . LYS B 1 21 ? 7.195 33.094 12.156 1 91.25 21 LYS B N 1
ATOM 4032 C CA . LYS B 1 21 ? 8.266 34.031 12.438 1 91.25 21 LYS B CA 1
ATOM 4033 C C . LYS B 1 21 ? 9.344 34 11.359 1 91.25 21 LYS B C 1
ATOM 4035 O O . LYS B 1 21 ? 10.156 34.906 11.25 1 91.25 21 LYS B O 1
ATOM 4040 N N . CYS B 1 22 ? 9.352 32.969 10.617 1 90.38 22 CYS B N 1
ATOM 4041 C CA . CYS B 1 22 ? 10.391 32.781 9.617 1 90.38 22 CYS B CA 1
ATOM 4042 C C . CYS B 1 22 ? 10.234 33.781 8.477 1 90.38 22 CYS B C 1
ATOM 4044 O O . CYS B 1 22 ? 9.141 33.938 7.926 1 90.38 22 CYS B O 1
ATOM 4046 N N . ILE B 1 23 ? 11.305 34.406 8.094 1 87.5 23 ILE B N 1
ATOM 4047 C CA . ILE B 1 23 ? 11.219 35.406 7.035 1 87.5 23 ILE B CA 1
ATOM 4048 C C . ILE B 1 23 ? 11.953 34.906 5.793 1 87.5 23 ILE B C 1
ATOM 4050 O O . ILE B 1 23 ? 12.195 35.688 4.859 1 87.5 23 ILE B O 1
ATOM 4054 N N . GLY B 1 24 ? 12.375 33.719 5.762 1 87.62 24 GLY B N 1
ATOM 4055 C CA . GLY B 1 24 ? 12.969 33.094 4.598 1 87.62 24 GLY B CA 1
ATOM 4056 C C . GLY B 1 24 ? 14.344 33.625 4.25 1 87.62 24 GLY B C 1
ATOM 4057 O O . GLY B 1 24 ? 14.727 33.688 3.078 1 87.62 24 GLY B O 1
ATOM 4058 N N . CYS B 1 25 ? 15.133 34.031 5.188 1 83.94 25 CYS B N 1
ATOM 4059 C CA . CYS B 1 25 ? 16.375 34.75 4.922 1 83.94 25 CYS B CA 1
ATOM 4060 C C . CYS B 1 25 ? 17.516 33.781 4.645 1 83.94 25 CYS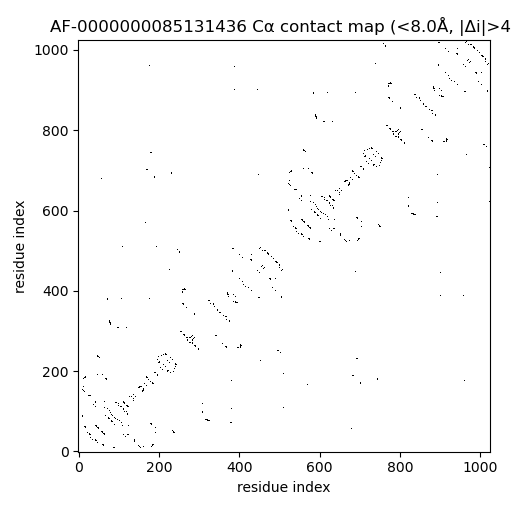 B C 1
ATOM 4062 O O . CYS B 1 25 ? 18.594 34.188 4.199 1 83.94 25 CYS B O 1
ATOM 4064 N N . HIS B 1 26 ? 17.406 32.531 5 1 89.75 26 HIS B N 1
ATOM 4065 C CA . HIS B 1 26 ? 18.359 31.453 4.715 1 89.75 26 HIS B CA 1
ATOM 4066 C C . HIS B 1 26 ? 19.609 31.562 5.586 1 89.75 26 HIS B C 1
ATOM 4068 O O . HIS B 1 26 ? 20.625 30.922 5.316 1 89.75 26 HIS B O 1
ATOM 4074 N N . ALA B 1 27 ? 19.562 32.375 6.57 1 89.38 27 ALA B N 1
ATOM 4075 C CA . ALA B 1 27 ? 20.688 32.5 7.496 1 89.38 27 ALA B CA 1
ATOM 4076 C C . ALA B 1 27 ? 20.984 31.141 8.156 1 89.38 27 ALA B C 1
ATOM 4078 O O . ALA B 1 27 ? 22.141 30.797 8.383 1 89.38 27 ALA B O 1
ATOM 4079 N N . CYS B 1 28 ? 19.969 30.469 8.469 1 93.56 28 CYS B N 1
ATOM 4080 C CA . CYS B 1 28 ? 20.125 29.156 9.094 1 93.56 28 CYS B CA 1
ATOM 4081 C C . CYS B 1 28 ? 20.891 28.203 8.172 1 93.56 28 CYS B C 1
ATOM 4083 O O . CYS B 1 28 ? 21.719 27.422 8.641 1 93.56 28 CYS B O 1
ATOM 4085 N N . THR B 1 29 ? 20.641 28.281 6.848 1 93 29 THR B N 1
ATOM 4086 C CA . THR B 1 29 ? 21.312 27.438 5.871 1 93 29 THR B CA 1
ATOM 4087 C C . THR B 1 29 ? 22.812 27.734 5.836 1 93 29 THR B C 1
ATOM 4089 O O . THR B 1 29 ? 23.625 26.812 5.852 1 93 29 THR B O 1
ATOM 4092 N N . THR B 1 30 ? 23.094 29 5.855 1 92.19 30 THR B N 1
ATOM 4093 C CA . THR B 1 30 ? 24.484 29.438 5.773 1 92.19 30 THR B CA 1
ATOM 4094 C C . THR B 1 30 ? 25.234 29.078 7.051 1 92.19 30 THR B C 1
ATOM 4096 O O . THR B 1 30 ? 26.359 28.578 6.996 1 92.19 30 THR B O 1
ATOM 4099 N N . ALA B 1 31 ? 24.578 29.312 8.141 1 94.69 31 ALA B N 1
ATOM 4100 C CA . ALA B 1 31 ? 25.203 29 9.422 1 94.69 31 ALA B CA 1
ATOM 4101 C C . ALA B 1 31 ? 25.484 27.5 9.555 1 94.69 31 ALA B C 1
ATOM 4103 O O . ALA B 1 31 ? 26.531 27.109 10.078 1 94.69 31 ALA B O 1
ATOM 4104 N N . CYS B 1 32 ? 24.562 26.703 9.148 1 95.06 32 CYS B N 1
ATOM 4105 C CA . CYS B 1 32 ? 24.734 25.25 9.203 1 95.06 32 CYS B CA 1
ATOM 4106 C C . CYS B 1 32 ? 25.906 24.797 8.344 1 95.06 32 CYS B C 1
ATOM 4108 O O . CYS B 1 32 ? 26.703 23.969 8.773 1 95.06 32 CYS B O 1
ATOM 4110 N N . LYS B 1 33 ? 25.984 25.344 7.141 1 93.62 33 LYS B N 1
ATOM 4111 C CA . LYS B 1 33 ? 27.062 24.969 6.227 1 93.62 33 LYS B CA 1
ATOM 4112 C C . LYS B 1 33 ? 28.422 25.344 6.801 1 93.62 33 LYS B C 1
ATOM 4114 O O . LYS B 1 33 ? 29.375 24.578 6.703 1 93.62 33 LYS B O 1
ATOM 4119 N N . SER B 1 34 ? 28.453 26.531 7.383 1 94.06 34 SER B N 1
ATOM 4120 C CA . SER B 1 34 ? 29.703 27.016 7.945 1 94.06 34 SER B CA 1
ATOM 4121 C C . SER B 1 34 ? 30.109 26.203 9.172 1 94.06 34 SER B C 1
ATOM 4123 O O . SER B 1 34 ? 31.266 25.781 9.289 1 94.06 34 SER B O 1
ATOM 4125 N N . GLU B 1 35 ? 29.188 25.969 10.062 1 95.94 35 GLU B N 1
ATOM 4126 C CA . GLU B 1 35 ? 29.469 25.281 11.32 1 95.94 35 GLU B CA 1
ATOM 4127 C C . GLU B 1 35 ? 29.891 23.828 11.078 1 95.94 35 GLU B C 1
ATOM 4129 O O . GLU B 1 35 ? 30.781 23.328 11.75 1 95.94 35 GLU B O 1
ATOM 4134 N N . ASN B 1 36 ? 29.234 23.203 10.148 1 95.81 36 ASN B N 1
ATOM 4135 C CA . ASN B 1 36 ? 29.422 21.766 9.945 1 95.81 36 ASN B CA 1
ATOM 4136 C C . ASN B 1 36 ? 30.25 21.469 8.703 1 95.81 36 ASN B C 1
ATOM 4138 O O . ASN B 1 36 ? 30.406 20.312 8.312 1 95.81 36 ASN B O 1
ATOM 4142 N N . GLN B 1 37 ? 30.719 22.484 8.023 1 94.69 37 GLN B N 1
ATOM 4143 C CA . GLN B 1 37 ? 31.547 22.359 6.84 1 94.69 37 GLN B CA 1
ATOM 4144 C C . GLN B 1 37 ? 30.859 21.516 5.762 1 94.69 37 GLN B C 1
ATOM 4146 O O . GLN B 1 37 ? 31.438 20.562 5.246 1 94.69 37 GLN B O 1
ATOM 4151 N N . VAL B 1 38 ? 29.641 21.875 5.562 1 93.19 38 VAL B N 1
ATOM 4152 C CA . VAL B 1 38 ? 28.859 21.203 4.531 1 93.19 38 VAL B CA 1
ATOM 4153 C C . VAL B 1 38 ? 29.328 21.656 3.15 1 93.19 38 VAL B C 1
ATOM 4155 O O . VAL B 1 38 ? 29.406 22.859 2.877 1 93.19 38 VAL B O 1
ATOM 4158 N N . PRO B 1 39 ? 29.656 20.734 2.314 1 91 39 PRO B N 1
ATOM 4159 C CA . PRO B 1 39 ? 30.188 21.109 1 1 91 39 PRO B CA 1
ATOM 4160 C C . PRO B 1 39 ? 29.156 21.844 0.145 1 91 39 PRO B C 1
ATOM 4162 O O . PRO B 1 39 ? 27.953 21.812 0.443 1 91 39 PRO B O 1
ATOM 4165 N N . LEU B 1 40 ? 29.672 22.406 -0.929 1 83.31 40 LEU B N 1
ATOM 4166 C CA . LEU B 1 40 ? 28.812 23.109 -1.88 1 83.31 40 LEU B CA 1
ATOM 4167 C C . LEU B 1 40 ? 27.922 22.109 -2.631 1 83.31 40 LEU B C 1
ATOM 4169 O O . LEU B 1 40 ? 28.328 20.969 -2.875 1 83.31 40 LEU B O 1
ATOM 4173 N N . GLY B 1 41 ? 26.734 22.484 -2.959 1 81.19 41 GLY B N 1
ATOM 4174 C CA . GLY B 1 41 ? 25.859 21.656 -3.762 1 81.19 41 GLY B CA 1
ATOM 4175 C C . GLY B 1 41 ? 24.891 20.828 -2.93 1 81.19 41 GLY B C 1
ATOM 4176 O O . GLY B 1 41 ? 23.906 20.297 -3.449 1 81.19 41 GLY B O 1
ATOM 4177 N N . VAL B 1 42 ? 25.266 20.656 -1.695 1 87.81 42 VAL B N 1
ATOM 4178 C CA . VAL B 1 42 ? 24.391 19.906 -0.803 1 87.81 42 VAL B CA 1
ATOM 4179 C C . VAL B 1 42 ? 24.062 20.75 0.429 1 87.81 42 VAL B C 1
ATOM 4181 O O . VAL B 1 42 ? 24.734 21.75 0.693 1 87.81 42 VAL B O 1
ATOM 4184 N N . THR B 1 43 ? 22.938 20.344 1.11 1 89.56 43 THR B N 1
ATOM 4185 C CA . THR B 1 43 ? 22.547 21.125 2.281 1 89.56 43 THR B CA 1
ATOM 4186 C C . THR B 1 43 ? 21.875 20.219 3.316 1 89.56 43 THR B C 1
ATOM 4188 O O . THR B 1 43 ? 21.188 19.25 2.961 1 89.56 43 THR B O 1
ATOM 4191 N N . ARG B 1 44 ? 22.109 20.547 4.582 1 93.81 44 ARG B N 1
ATOM 4192 C CA . ARG B 1 44 ? 21.453 19.859 5.684 1 93.81 44 ARG B CA 1
ATOM 4193 C C . ARG B 1 44 ? 20.094 20.5 5.996 1 93.81 44 ARG B C 1
ATOM 4195 O O . ARG B 1 44 ? 19.219 19.859 6.562 1 93.81 44 ARG B O 1
ATOM 4202 N N . THR B 1 45 ? 20.016 21.75 5.695 1 92.81 45 THR B N 1
ATOM 4203 C CA . THR B 1 45 ? 18.812 22.516 5.941 1 92.81 45 THR B CA 1
ATOM 4204 C C . THR B 1 45 ? 18.641 23.609 4.887 1 92.81 45 THR B C 1
ATOM 4206 O O . THR B 1 45 ? 19.625 24.125 4.352 1 92.81 45 THR B O 1
ATOM 4209 N N . TYR B 1 46 ? 17.453 23.875 4.5 1 88.06 46 TYR B N 1
ATOM 4210 C CA . TYR B 1 46 ? 17.125 24.953 3.582 1 88.06 46 TYR B CA 1
ATOM 4211 C C . TYR B 1 46 ? 15.711 25.469 3.822 1 88.06 46 TYR B C 1
ATOM 4213 O O . TYR B 1 46 ? 14.938 24.844 4.551 1 88.06 46 TYR B O 1
ATOM 4221 N N . VAL B 1 47 ? 15.438 26.656 3.295 1 87.69 47 VAL B N 1
ATOM 4222 C CA . VAL B 1 47 ? 14.125 27.266 3.475 1 87.69 47 VAL B CA 1
ATOM 4223 C C . VAL B 1 47 ? 13.32 27.141 2.186 1 87.69 47 VAL B C 1
ATOM 4225 O O . VAL B 1 47 ? 13.609 27.812 1.195 1 87.69 47 VAL B O 1
ATOM 4228 N N . LYS B 1 48 ? 12.336 26.266 2.307 1 84.56 48 LYS B N 1
ATOM 4229 C CA . LYS B 1 48 ? 11.375 26.125 1.215 1 84.56 48 LYS B CA 1
ATOM 4230 C C . LYS B 1 48 ? 10.375 27.266 1.193 1 84.56 48 LYS B C 1
ATOM 4232 O O . LYS B 1 48 ? 9.992 27.781 2.244 1 84.56 48 LYS B O 1
ATOM 4237 N N . ALA B 1 49 ? 10.016 27.703 -0.029 1 80.31 49 ALA B N 1
ATOM 4238 C CA . ALA B 1 49 ? 9.039 28.781 -0.173 1 80.31 49 ALA B CA 1
ATOM 4239 C C . ALA B 1 49 ? 7.887 28.375 -1.077 1 80.31 49 ALA B C 1
ATOM 4241 O O . ALA B 1 49 ? 8.102 27.828 -2.162 1 80.31 49 ALA B O 1
ATOM 4242 N N . VAL B 1 50 ? 6.672 28.547 -0.527 1 77.19 50 VAL B N 1
ATOM 4243 C CA . VAL B 1 50 ? 5.453 28.25 -1.273 1 77.19 50 VAL B CA 1
ATOM 4244 C C . VAL B 1 50 ? 4.543 29.469 -1.285 1 77.19 50 VAL B C 1
ATOM 4246 O O . VAL B 1 50 ? 4.414 30.172 -0.274 1 77.19 50 VAL B O 1
ATOM 4249 N N . GLU B 1 51 ? 4.035 29.781 -2.477 1 75.25 51 GLU B N 1
ATOM 4250 C CA . GLU B 1 51 ? 3.035 30.844 -2.584 1 75.25 51 GLU B CA 1
ATOM 4251 C C . GLU B 1 51 ? 1.621 30.266 -2.568 1 75.25 51 GLU B C 1
ATOM 4253 O O . GLU B 1 51 ? 1.308 29.344 -3.332 1 75.25 51 GLU B O 1
ATOM 4258 N N . VAL B 1 52 ? 0.912 30.734 -1.629 1 69.06 52 VAL B N 1
ATOM 4259 C CA . VAL B 1 52 ? -0.458 30.25 -1.489 1 69.06 52 VAL B CA 1
ATOM 4260 C C . VAL B 1 52 ? -1.438 31.375 -1.834 1 69.06 52 VAL B C 1
ATOM 4262 O O . VAL B 1 52 ? -1.225 32.531 -1.462 1 69.06 52 VAL B O 1
ATOM 4265 N N . GLY B 1 53 ? -2.514 31.047 -2.658 1 64.12 53 GLY B N 1
ATOM 4266 C CA . GLY B 1 53 ? -3.561 32 -2.984 1 64.12 53 GLY B CA 1
ATOM 4267 C C . GLY B 1 53 ? -3.537 32.438 -4.438 1 64.12 53 GLY B C 1
ATOM 4268 O O . GLY B 1 53 ? -2.846 31.844 -5.262 1 64.12 53 GLY B O 1
ATOM 4269 N N . THR B 1 54 ? -4.582 33.156 -4.844 1 58.12 54 THR B N 1
ATOM 4270 C CA . THR B 1 54 ? -4.699 33.75 -6.176 1 58.12 54 THR B CA 1
ATOM 4271 C C . THR B 1 54 ? -4.492 35.25 -6.125 1 58.12 54 THR B C 1
ATOM 4273 O O . THR B 1 54 ? -4.898 35.906 -5.164 1 58.12 54 THR B O 1
ATOM 4276 N N . PHE B 1 55 ? -3.717 35.688 -7.16 1 55.66 55 PHE B N 1
ATOM 4277 C CA . PHE B 1 55 ? -3.537 37.125 -7.219 1 55.66 55 PHE B CA 1
ATOM 4278 C C . PHE B 1 55 ? -4.875 37.844 -7.094 1 55.66 55 PHE B C 1
ATOM 4280 O O . PHE B 1 55 ? -5.859 37.438 -7.719 1 55.66 55 PHE B O 1
ATOM 4287 N N . PRO B 1 56 ? -4.855 38.781 -6.316 1 52.28 56 PRO B N 1
ATOM 4288 C CA . PRO B 1 56 ? -3.838 39.562 -5.582 1 52.28 56 PRO B CA 1
ATOM 4289 C C . PRO B 1 56 ? -3.645 39.062 -4.152 1 52.28 56 PRO B C 1
ATOM 4291 O O . PRO B 1 56 ? -2.762 39.531 -3.439 1 52.28 56 PRO B O 1
ATOM 4294 N N . GLN B 1 57 ? -4.422 38.062 -3.789 1 57.31 57 GLN B N 1
ATOM 4295 C CA . GLN B 1 57 ? -4.32 37.594 -2.416 1 57.31 57 GLN B CA 1
ATOM 4296 C C . GLN B 1 57 ? -3.359 36.406 -2.32 1 57.31 57 GLN B C 1
ATOM 4298 O O . GLN B 1 57 ? -3.789 35.25 -2.223 1 57.31 57 GLN B O 1
ATOM 4303 N N . VAL B 1 58 ? -1.964 36.812 -2.537 1 63.91 58 VAL B N 1
ATOM 4304 C CA . VAL B 1 58 ? -0.941 35.75 -2.514 1 63.91 58 VAL B CA 1
ATOM 4305 C C . VAL B 1 58 ? -0.035 35.969 -1.3 1 63.91 58 VAL B C 1
ATOM 4307 O O . VAL B 1 58 ? 0.268 37.094 -0.917 1 63.91 58 VAL B O 1
ATOM 4310 N N . ARG B 1 59 ? 0.089 34.906 -0.548 1 71.06 59 ARG B N 1
ATOM 4311 C CA . ARG B 1 59 ? 1.018 34.906 0.578 1 71.06 59 ARG B CA 1
ATOM 4312 C C . ARG B 1 59 ? 2.117 33.875 0.388 1 71.06 59 ARG B C 1
ATOM 4314 O O . ARG B 1 59 ? 1.859 32.781 -0.109 1 71.06 59 ARG B O 1
ATOM 4321 N N . ARG B 1 60 ? 3.35 34.406 0.655 1 79 60 ARG B N 1
ATOM 4322 C CA . ARG B 1 60 ? 4.477 33.469 0.615 1 79 60 ARG B CA 1
ATOM 4323 C C . ARG B 1 60 ? 4.668 32.781 1.964 1 79 60 ARG B C 1
ATOM 4325 O O . ARG B 1 60 ? 4.645 33.438 3.008 1 79 60 ARG B O 1
ATOM 4332 N N . SER B 1 61 ? 4.633 31.469 1.984 1 81.12 61 SER B N 1
ATOM 4333 C CA . SER B 1 61 ? 4.891 30.672 3.176 1 81.12 61 SER B CA 1
ATOM 4334 C C . SER B 1 61 ? 6.262 30.016 3.113 1 81.12 61 SER B C 1
ATOM 4336 O O . SER B 1 61 ? 6.633 29.438 2.088 1 81.12 61 SER B O 1
ATOM 4338 N N . PHE B 1 62 ? 7.027 30.203 4.215 1 83.62 62 PHE B N 1
ATOM 4339 C CA . PHE B 1 62 ? 8.367 29.641 4.297 1 83.62 62 PHE B CA 1
ATOM 4340 C C . PHE B 1 62 ? 8.383 28.422 5.215 1 83.62 62 PHE B C 1
ATOM 4342 O O . PHE B 1 62 ? 7.68 28.391 6.227 1 83.62 62 PHE B O 1
ATOM 4349 N N . GLN B 1 63 ? 9.156 27.453 4.797 1 86.94 63 GLN B N 1
ATOM 4350 C CA . GLN B 1 63 ? 9.367 26.266 5.629 1 86.94 63 GLN B CA 1
ATOM 4351 C C . GLN B 1 63 ? 10.844 25.906 5.703 1 86.94 63 GLN B C 1
ATOM 4353 O O . GLN B 1 63 ? 11.469 25.609 4.68 1 86.94 63 GLN B O 1
ATOM 4358 N N . VAL B 1 64 ? 11.328 25.969 6.859 1 89.62 64 VAL B N 1
ATOM 4359 C CA . VAL B 1 64 ? 12.68 25.469 7.07 1 89.62 64 VAL B CA 1
ATOM 4360 C C . VAL B 1 64 ? 12.672 23.938 7.004 1 89.62 64 VAL B C 1
ATOM 4362 O O . VAL B 1 64 ? 11.984 23.281 7.793 1 89.62 64 VAL B O 1
ATOM 4365 N N . THR B 1 65 ? 13.352 23.391 6.051 1 90.44 65 THR B N 1
ATOM 4366 C CA . THR B 1 65 ? 13.32 21.953 5.789 1 90.44 65 THR B CA 1
ATOM 4367 C C . THR B 1 65 ? 14.641 21.297 6.195 1 90.44 65 THR B C 1
ATOM 4369 O O . THR B 1 65 ? 15.719 21.812 5.883 1 90.44 65 THR B O 1
ATOM 4372 N N . ARG B 1 66 ? 14.516 20.234 6.93 1 93.81 66 ARG B N 1
ATOM 4373 C CA . ARG B 1 66 ? 15.68 19.5 7.41 1 93.81 66 ARG B CA 1
ATOM 4374 C C . ARG B 1 66 ? 15.281 18.109 7.895 1 93.81 66 ARG B C 1
ATOM 4376 O O . ARG B 1 66 ? 14.133 17.703 7.75 1 93.81 66 ARG B O 1
ATOM 4383 N N . CYS B 1 67 ? 16.25 17.375 8.359 1 96.12 67 CYS B N 1
ATOM 4384 C CA . CYS B 1 67 ? 15.992 16.094 9.008 1 96.12 67 CYS B CA 1
ATOM 4385 C C . CYS B 1 67 ? 15.008 16.25 10.164 1 96.12 67 CYS B C 1
ATOM 4387 O O . CYS B 1 67 ? 15.062 17.234 10.898 1 96.12 67 CYS B O 1
ATOM 4389 N N . ASN B 1 68 ? 14.172 15.242 10.352 1 95.19 68 ASN B N 1
ATOM 4390 C CA . ASN B 1 68 ? 13.117 15.328 11.352 1 95.19 68 ASN B CA 1
ATOM 4391 C C . ASN B 1 68 ? 13.5 14.602 12.633 1 95.19 68 ASN B C 1
ATOM 4393 O O . ASN B 1 68 ? 12.703 14.531 13.578 1 95.19 68 ASN B O 1
ATOM 4397 N N . GLN B 1 69 ? 14.656 14.055 12.656 1 96.19 69 GLN B N 1
ATOM 4398 C CA . GLN B 1 69 ? 15.172 13.422 13.867 1 96.19 69 GLN B CA 1
ATOM 4399 C C . GLN B 1 69 ? 14.125 12.523 14.508 1 96.19 69 GLN B C 1
ATOM 4401 O O . GLN B 1 69 ? 13.844 12.641 15.703 1 96.19 69 GLN B O 1
ATOM 4406 N N . CYS B 1 70 ? 13.688 11.594 13.773 1 94 70 CYS B N 1
ATOM 4407 C CA . CYS B 1 70 ? 12.539 10.758 14.094 1 94 70 CYS B CA 1
ATOM 4408 C C . CYS B 1 70 ? 12.82 9.883 15.305 1 94 70 CYS B C 1
ATOM 4410 O O . CYS B 1 70 ? 13.977 9.508 15.547 1 94 70 CYS B O 1
ATOM 4412 N N . THR B 1 71 ? 11.781 9.523 16.062 1 92 71 THR B N 1
ATOM 4413 C CA . THR B 1 71 ? 11.867 8.531 17.125 1 92 71 THR B CA 1
ATOM 4414 C C . THR B 1 71 ? 12.07 7.137 16.547 1 92 71 THR B C 1
ATOM 4416 O O . THR B 1 71 ? 12.836 6.336 17.094 1 92 71 THR B O 1
ATOM 4419 N N . ASN B 1 72 ? 11.359 6.828 15.516 1 91.69 72 ASN B N 1
ATOM 4420 C CA . ASN B 1 72 ? 11.539 5.617 14.727 1 91.69 72 ASN B CA 1
ATOM 4421 C C . ASN B 1 72 ? 12.18 5.918 13.375 1 91.69 72 ASN B C 1
ATOM 4423 O O . ASN B 1 72 ? 11.508 5.922 12.344 1 91.69 72 ASN B O 1
ATOM 4427 N N . PRO B 1 73 ? 13.5 6.062 13.406 1 95.44 73 PRO B N 1
ATOM 4428 C CA . PRO B 1 73 ? 14.18 6.539 12.195 1 95.44 73 PRO B CA 1
ATOM 4429 C C . PRO B 1 73 ? 14.391 5.43 11.164 1 95.44 73 PRO B C 1
ATOM 4431 O O . PRO B 1 73 ? 15.164 4.5 11.406 1 95.44 73 PRO B O 1
ATOM 4434 N N . PRO B 1 74 ? 13.781 5.578 10.047 1 95.06 74 PRO B N 1
ATOM 4435 C CA . PRO B 1 74 ? 13.977 4.57 9 1 95.06 74 PRO B CA 1
ATOM 4436 C C . PRO B 1 74 ? 15.414 4.496 8.508 1 95.06 74 PRO B C 1
ATOM 4438 O O . PRO B 1 74 ? 15.883 3.43 8.102 1 95.06 74 PRO B O 1
ATOM 4441 N N . CYS B 1 75 ? 16.094 5.586 8.547 1 96.56 75 CYS B N 1
ATOM 4442 C CA . CYS B 1 75 ? 17.484 5.605 8.078 1 96.56 75 CYS B CA 1
ATOM 4443 C C . CYS B 1 75 ? 18.359 4.719 8.953 1 96.56 75 CYS B C 1
ATOM 4445 O O . CYS B 1 75 ? 19.297 4.09 8.453 1 96.56 75 CYS B O 1
ATOM 4447 N N . VAL B 1 76 ? 18.047 4.645 10.258 1 96.88 76 VAL B N 1
ATOM 4448 C CA . VAL B 1 76 ? 18.812 3.799 11.164 1 96.88 76 VAL B CA 1
ATOM 4449 C C . VAL B 1 76 ? 18.484 2.33 10.906 1 96.88 76 VAL B C 1
ATOM 4451 O O . VAL B 1 76 ? 19.391 1.488 10.852 1 96.88 76 VAL B O 1
ATOM 4454 N N . ALA B 1 77 ? 17.266 2.039 10.703 1 94.5 77 ALA B N 1
ATOM 4455 C CA . ALA B 1 77 ? 16.844 0.664 10.453 1 94.5 77 ALA B CA 1
ATOM 4456 C C . ALA B 1 77 ? 17.406 0.136 9.141 1 94.5 77 ALA B C 1
ATOM 4458 O O . ALA B 1 77 ? 17.75 -1.047 9.039 1 94.5 77 ALA B O 1
ATOM 4459 N N . ALA B 1 78 ? 17.594 1 8.195 1 95.75 78 ALA B N 1
ATOM 4460 C CA . ALA B 1 78 ? 18.031 0.59 6.863 1 95.75 78 ALA B CA 1
ATOM 4461 C C . ALA B 1 78 ? 19.547 0.489 6.793 1 95.75 78 ALA B C 1
ATOM 4463 O O . ALA B 1 78 ? 20.094 -0.118 5.871 1 95.75 78 ALA B O 1
ATOM 4464 N N . CYS B 1 79 ? 20.25 1.072 7.711 1 96.5 79 CYS B N 1
ATOM 4465 C CA . CYS B 1 79 ? 21.703 1.141 7.66 1 96.5 79 CYS B CA 1
ATOM 4466 C C . CYS B 1 79 ? 22.328 -0.201 8.023 1 96.5 79 CYS B C 1
ATOM 4468 O O . CYS B 1 79 ? 22.125 -0.705 9.133 1 96.5 79 CYS B O 1
ATOM 4470 N N . PRO B 1 80 ? 23.125 -0.723 7.199 1 96.5 80 PRO B N 1
ATOM 4471 C CA . PRO B 1 80 ? 23.656 -2.068 7.434 1 96.5 80 PRO B CA 1
ATOM 4472 C C . PRO B 1 80 ? 24.828 -2.08 8.414 1 96.5 80 PRO B C 1
ATOM 4474 O O . PRO B 1 80 ? 25.031 -3.066 9.125 1 96.5 80 PRO B O 1
ATOM 4477 N N . THR B 1 81 ? 25.578 -0.995 8.5 1 96.44 81 THR B N 1
ATOM 4478 C CA . THR B 1 81 ? 26.828 -1.023 9.258 1 96.44 81 THR B CA 1
ATOM 4479 C C . THR B 1 81 ? 26.656 -0.293 10.586 1 96.44 81 THR B C 1
ATOM 4481 O O . THR B 1 81 ? 27.562 -0.302 11.422 1 96.44 81 THR B O 1
ATOM 4484 N N . GLY B 1 82 ? 25.516 0.361 10.688 1 95.88 82 GLY B N 1
ATOM 4485 C CA . GLY B 1 82 ? 25.328 1.16 11.891 1 95.88 82 GLY B CA 1
ATOM 4486 C C . GLY B 1 82 ? 25.938 2.549 11.781 1 95.88 82 GLY B C 1
ATOM 4487 O O . GLY B 1 82 ? 26.125 3.23 12.789 1 95.88 82 GLY B O 1
ATOM 4488 N N . ALA B 1 83 ? 26.234 2.918 10.57 1 97.31 83 ALA B N 1
ATOM 4489 C CA . ALA B 1 83 ? 26.719 4.281 10.359 1 97.31 83 ALA B CA 1
ATOM 4490 C C . ALA B 1 83 ? 25.672 5.305 10.789 1 97.31 83 ALA B C 1
ATOM 4492 O O . ALA B 1 83 ? 26.016 6.375 11.297 1 97.31 83 ALA B O 1
ATOM 4493 N N . MET B 1 84 ? 24.438 5.062 10.484 1 97.5 84 MET B N 1
ATOM 4494 C CA . MET B 1 84 ? 23.328 5.812 11.07 1 97.5 84 MET B CA 1
ATOM 4495 C C . MET B 1 84 ? 22.922 5.207 12.414 1 97.5 84 MET B C 1
ATOM 4497 O O . MET B 1 84 ? 22.703 4 12.508 1 97.5 84 MET B O 1
ATOM 4501 N N . TYR B 1 85 ? 22.875 6.004 13.391 1 96.94 85 TYR B N 1
ATOM 4502 C CA . TYR B 1 85 ? 22.516 5.477 14.703 1 96.94 85 TYR B CA 1
ATOM 4503 C C . TYR B 1 85 ? 21.766 6.516 15.523 1 96.94 85 TYR B C 1
ATOM 4505 O O . TYR B 1 85 ? 21.734 7.695 15.164 1 96.94 85 TYR B O 1
ATOM 4513 N N . GLN B 1 86 ? 21.125 6.098 16.562 1 96.38 86 GLN B N 1
ATOM 4514 C CA . GLN B 1 86 ? 20.391 6.977 17.469 1 96.38 86 GLN B CA 1
ATOM 4515 C C . GLN B 1 86 ? 21.047 7.012 18.844 1 96.38 86 GLN B C 1
ATOM 4517 O O . GLN B 1 86 ? 21.281 5.965 19.453 1 96.38 86 GLN B O 1
ATOM 4522 N N . ARG B 1 87 ? 21.281 8.164 19.312 1 96.25 87 ARG B N 1
ATOM 4523 C CA . ARG B 1 87 ? 21.844 8.375 20.641 1 96.25 87 ARG B CA 1
ATOM 4524 C C . ARG B 1 87 ? 20.797 8.211 21.719 1 96.25 87 ARG B C 1
ATOM 4526 O O . ARG B 1 87 ? 19.594 8.25 21.438 1 96.25 87 ARG B O 1
ATOM 4533 N N . PRO B 1 88 ? 21.281 8.016 22.969 1 92.75 88 PRO B N 1
ATOM 4534 C CA . PRO B 1 88 ? 20.328 7.898 24.078 1 92.75 88 PRO B CA 1
ATOM 4535 C C . PRO B 1 88 ? 19.484 9.156 24.266 1 92.75 88 PRO B C 1
ATOM 4537 O O . PRO B 1 88 ? 18.359 9.078 24.766 1 92.75 88 PRO B O 1
ATOM 4540 N N . ASP B 1 89 ? 20.016 10.289 23.844 1 93.25 89 ASP B N 1
ATOM 4541 C CA . ASP B 1 89 ? 19.281 11.539 24.016 1 93.25 89 ASP B CA 1
ATOM 4542 C C . ASP B 1 89 ? 18.328 11.773 22.844 1 93.25 89 ASP B C 1
ATOM 4544 O O . ASP B 1 89 ? 17.766 12.859 22.703 1 93.25 89 ASP B O 1
ATOM 4548 N N . GLY B 1 90 ? 18.203 10.781 21.922 1 93.12 90 GLY B N 1
ATOM 4549 C CA . GLY B 1 90 ? 17.219 10.828 20.859 1 93.12 90 GLY B CA 1
ATOM 4550 C C . GLY B 1 90 ? 17.766 11.352 19.547 1 93.12 90 GLY B C 1
ATOM 4551 O O . GLY B 1 90 ? 17.109 11.266 18.516 1 93.12 90 GLY B O 1
ATOM 4552 N N . ILE B 1 91 ? 18.969 11.914 19.578 1 96.75 91 ILE B N 1
ATOM 4553 C CA . ILE B 1 91 ? 19.562 12.469 18.375 1 96.75 91 ILE B CA 1
ATOM 4554 C C . ILE B 1 91 ? 19.938 11.344 17.422 1 96.75 91 ILE B C 1
ATOM 4556 O O . ILE B 1 91 ? 20.562 10.352 17.828 1 96.75 91 ILE B O 1
ATOM 4560 N N . VAL B 1 92 ? 19.453 11.43 16.219 1 97.56 92 VAL B N 1
ATOM 4561 C CA . VAL B 1 92 ? 19.891 10.523 15.164 1 97.56 92 VAL B CA 1
ATOM 4562 C C . VAL B 1 92 ? 21.141 11.07 14.492 1 97.56 92 VAL B C 1
ATOM 4564 O O . VAL B 1 92 ? 21.094 12.125 13.859 1 97.56 92 VAL B O 1
ATOM 4567 N N . ASP B 1 93 ? 22.172 10.383 14.648 1 97.94 93 ASP B N 1
ATOM 4568 C CA . ASP B 1 93 ? 23.469 10.836 14.18 1 97.94 93 ASP B CA 1
ATOM 4569 C C . ASP B 1 93 ? 24.078 9.859 13.18 1 97.94 93 ASP B C 1
ATOM 4571 O O . ASP B 1 93 ? 23.406 8.922 12.742 1 97.94 93 ASP B O 1
ATOM 4575 N N . PHE B 1 94 ? 25.281 10.18 12.672 1 98 94 PHE B N 1
ATOM 4576 C CA . PHE B 1 94 ? 25.938 9.336 11.672 1 98 94 PHE B CA 1
ATOM 4577 C C . PHE B 1 94 ? 27.438 9.273 11.914 1 98 94 PHE B C 1
ATOM 4579 O O . PHE B 1 94 ? 28.016 10.195 12.5 1 98 94 PHE B O 1
ATOM 4586 N N . ASN B 1 95 ? 28.031 8.188 11.57 1 97.31 95 ASN B N 1
ATOM 4587 C CA . ASN B 1 95 ? 29.469 7.938 11.617 1 97.31 95 ASN B CA 1
ATOM 4588 C C . ASN B 1 95 ? 30.031 7.688 10.227 1 97.31 95 ASN B C 1
ATOM 4590 O O . ASN B 1 95 ? 29.875 6.598 9.68 1 97.31 95 ASN B O 1
ATOM 4594 N N . LYS B 1 96 ? 30.828 8.648 9.75 1 96.44 96 LYS B N 1
ATOM 4595 C CA . LYS B 1 96 ? 31.344 8.602 8.383 1 96.44 96 LYS B CA 1
ATOM 4596 C C . LYS B 1 96 ? 32.344 7.473 8.219 1 96.44 96 LYS B C 1
ATOM 4598 O O . LYS B 1 96 ? 32.5 6.922 7.121 1 96.44 96 LYS B O 1
ATOM 4603 N N . ALA B 1 97 ? 33 7.086 9.195 1 95.88 97 ALA B N 1
ATOM 4604 C CA . ALA B 1 97 ? 34.125 6.148 9.125 1 95.88 97 ALA B CA 1
ATOM 4605 C C . ALA B 1 97 ? 33.625 4.75 8.75 1 95.88 97 ALA B C 1
ATOM 4607 O O . ALA B 1 97 ? 34.375 3.975 8.141 1 95.88 97 ALA B O 1
ATOM 4608 N N . ILE B 1 98 ? 32.406 4.445 9.086 1 97 98 ILE B N 1
ATOM 4609 C CA . ILE B 1 98 ? 31.953 3.086 8.828 1 97 98 ILE B CA 1
ATOM 4610 C C . ILE B 1 98 ? 30.844 3.109 7.781 1 97 98 ILE B C 1
ATOM 4612 O O . ILE B 1 98 ? 30.141 2.109 7.578 1 97 98 ILE B O 1
ATOM 4616 N N . CYS B 1 99 ? 30.625 4.277 7.219 1 97.06 99 CYS B N 1
ATOM 4617 C CA . CYS B 1 99 ? 29.672 4.379 6.109 1 97.06 99 CYS B CA 1
ATOM 4618 C C . CYS B 1 99 ? 30.234 3.717 4.855 1 97.06 99 CYS B C 1
ATOM 4620 O O . CYS B 1 99 ? 31.391 3.959 4.48 1 97.06 99 CYS B O 1
ATOM 4622 N N . ILE B 1 100 ? 29.438 2.898 4.219 1 96.69 100 ILE B N 1
ATOM 4623 C CA . ILE B 1 100 ? 29.922 2.23 3.018 1 96.69 100 ILE B CA 1
ATOM 4624 C C . ILE B 1 100 ? 29.328 2.898 1.779 1 96.69 100 ILE B C 1
ATOM 4626 O O . ILE B 1 100 ? 29.594 2.479 0.652 1 96.69 100 ILE B O 1
ATOM 4630 N N . GLY B 1 101 ? 28.484 3.848 1.959 1 96.19 101 GLY B N 1
ATOM 4631 C CA . GLY B 1 101 ? 27.938 4.617 0.852 1 96.19 101 GLY B CA 1
ATOM 4632 C C . GLY B 1 101 ? 26.906 3.855 0.046 1 96.19 101 GLY B C 1
ATOM 4633 O O . GLY B 1 101 ? 26.812 4.012 -1.174 1 96.19 101 GLY B O 1
ATOM 4634 N N . CYS B 1 102 ? 26.141 2.979 0.666 1 94.56 102 CYS B N 1
ATOM 4635 C CA . CYS B 1 102 ? 25.172 2.15 -0.047 1 94.56 102 CYS B CA 1
ATOM 4636 C C . CYS B 1 102 ? 23.906 2.938 -0.357 1 94.56 102 CYS B C 1
ATOM 4638 O O . CYS B 1 102 ? 23.078 2.502 -1.164 1 94.56 102 CYS B O 1
ATOM 4640 N N . LYS B 1 103 ? 23.641 4.043 0.302 1 95.75 103 LYS B N 1
ATOM 4641 C CA . LYS B 1 103 ? 22.547 4.98 0.041 1 95.75 103 LYS B CA 1
ATOM 4642 C C . LYS B 1 103 ? 21.203 4.406 0.483 1 95.75 103 LYS B C 1
ATOM 4644 O O . LYS B 1 103 ? 20.156 4.91 0.093 1 95.75 103 LYS B O 1
ATOM 4649 N N . ALA B 1 104 ? 21.203 3.336 1.29 1 95.75 104 ALA B N 1
ATOM 4650 C CA . ALA B 1 104 ? 19.969 2.77 1.823 1 95.75 104 ALA B CA 1
ATOM 4651 C C . ALA B 1 104 ? 19.266 3.758 2.746 1 95.75 104 ALA B C 1
ATOM 4653 O O . ALA B 1 104 ? 18.031 3.83 2.766 1 95.75 104 ALA B O 1
ATOM 4654 N N . CYS B 1 105 ? 20.047 4.492 3.48 1 95.94 105 CYS B N 1
ATOM 4655 C CA . CYS B 1 105 ? 19.469 5.492 4.375 1 95.94 105 CYS B CA 1
ATOM 4656 C C . CYS B 1 105 ? 18.75 6.578 3.588 1 95.94 105 CYS B C 1
ATOM 4658 O O . CYS B 1 105 ? 17.688 7.047 3.998 1 95.94 105 CYS B O 1
ATOM 4660 N N . MET B 1 106 ? 19.312 6.98 2.459 1 94.69 106 MET B N 1
ATOM 4661 C CA . MET B 1 106 ? 18.688 7.98 1.595 1 94.69 106 MET B CA 1
ATOM 4662 C C . MET B 1 106 ? 17.375 7.453 1.02 1 94.69 106 MET B C 1
ATOM 4664 O O . MET B 1 106 ? 16.375 8.18 0.971 1 94.69 106 MET B O 1
ATOM 4668 N N . ALA B 1 107 ? 17.422 6.223 0.654 1 94.06 107 ALA B N 1
ATOM 4669 C CA . ALA B 1 107 ? 16.234 5.609 0.078 1 94.06 107 ALA B CA 1
ATOM 4670 C C . ALA B 1 107 ? 15.133 5.445 1.129 1 94.06 107 ALA B C 1
ATOM 4672 O O . ALA B 1 107 ? 13.945 5.512 0.809 1 94.06 107 ALA B O 1
ATOM 4673 N N . ALA B 1 108 ? 15.5 5.359 2.328 1 95.19 108 ALA B N 1
ATOM 4674 C CA . ALA B 1 108 ? 14.555 5.051 3.4 1 95.19 108 ALA B CA 1
ATOM 4675 C C . ALA B 1 108 ? 13.93 6.324 3.963 1 95.19 108 ALA B C 1
ATOM 4677 O O . ALA B 1 108 ? 12.82 6.293 4.492 1 95.19 108 ALA B O 1
ATOM 4678 N N . CYS B 1 109 ? 14.523 7.441 3.896 1 95 109 CYS B N 1
ATOM 4679 C CA . CYS B 1 109 ? 14.102 8.664 4.57 1 95 109 CYS B CA 1
ATOM 4680 C C . CYS B 1 109 ? 12.938 9.32 3.832 1 95 109 CYS B C 1
ATOM 4682 O O . CYS B 1 109 ? 13.102 9.797 2.707 1 95 109 CYS B O 1
ATOM 4684 N N . PRO B 1 110 ? 11.859 9.43 4.469 1 93.12 110 PRO B N 1
ATOM 4685 C CA . PRO B 1 110 ? 10.703 10.008 3.773 1 93.12 110 PRO B CA 1
ATOM 4686 C C . PRO B 1 110 ? 10.766 11.531 3.699 1 93.12 110 PRO B C 1
ATOM 4688 O O . PRO B 1 110 ? 9.844 12.156 3.162 1 93.12 110 PRO B O 1
ATOM 4691 N N . TYR B 1 111 ? 11.867 12.172 4.129 1 93.06 111 TYR B N 1
ATOM 4692 C CA . TYR B 1 111 ? 11.93 13.625 4.223 1 93.06 111 TYR B CA 1
ATOM 4693 C C . TYR B 1 111 ? 13.023 14.18 3.318 1 93.06 111 TYR B C 1
ATOM 4695 O O . TYR B 1 111 ? 13.281 15.383 3.312 1 93.06 111 TYR B O 1
ATOM 4703 N N . ASP B 1 112 ? 13.688 13.289 2.57 1 90.25 112 ASP B N 1
ATOM 4704 C CA . ASP B 1 112 ? 14.766 13.711 1.688 1 90.25 112 ASP B CA 1
ATOM 4705 C C . ASP B 1 112 ? 15.82 14.5 2.457 1 90.25 112 ASP B C 1
ATOM 4707 O O . ASP B 1 112 ? 16.25 15.57 2.008 1 90.25 112 ASP B O 1
ATOM 4711 N N . ALA B 1 113 ? 16.203 13.984 3.613 1 94.31 113 ALA B N 1
ATOM 4712 C CA . ALA B 1 113 ? 17.031 14.773 4.531 1 94.31 113 ALA B CA 1
ATOM 4713 C C . ALA B 1 113 ? 18.484 14.305 4.5 1 94.31 113 ALA B C 1
ATOM 4715 O O . ALA B 1 113 ? 19.328 14.859 5.203 1 94.31 113 ALA B O 1
ATOM 4716 N N . ILE B 1 114 ? 18.781 13.305 3.715 1 95.56 114 ILE B N 1
ATOM 4717 C CA . ILE B 1 114 ? 20.109 12.719 3.721 1 95.56 114 ILE B CA 1
ATOM 4718 C C . ILE B 1 114 ? 20.75 12.859 2.338 1 95.56 114 ILE B C 1
ATOM 4720 O O . ILE B 1 114 ? 20.078 12.688 1.319 1 95.56 114 ILE B O 1
ATOM 4724 N N . PHE B 1 115 ? 22 13.195 2.303 1 93.19 115 PHE B N 1
ATOM 4725 C CA . PHE B 1 115 ? 22.734 13.281 1.046 1 93.19 115 PHE B CA 1
ATOM 4726 C C . PHE B 1 115 ? 24.109 12.617 1.165 1 93.19 115 PHE B C 1
ATOM 4728 O O . PHE B 1 115 ? 24.562 12.336 2.271 1 93.19 115 PHE B O 1
ATOM 4735 N N . ILE B 1 116 ? 24.656 12.344 0.044 1 94.38 116 ILE B N 1
ATOM 4736 C CA . ILE B 1 116 ? 26.047 11.867 -0.007 1 94.38 116 ILE B CA 1
ATOM 4737 C C . ILE B 1 116 ? 26.984 13.055 -0.159 1 94.38 116 ILE B C 1
ATOM 4739 O O . ILE B 1 116 ? 26.859 13.844 -1.096 1 94.38 116 ILE B O 1
ATOM 4743 N N . ASN B 1 117 ? 27.844 13.133 0.806 1 94.69 117 ASN B N 1
ATOM 4744 C CA . ASN B 1 117 ? 28.875 14.164 0.716 1 94.69 117 ASN B CA 1
ATOM 4745 C C . ASN B 1 117 ? 29.734 13.992 -0.531 1 94.69 117 ASN B C 1
ATOM 4747 O O . ASN B 1 117 ? 30.375 12.953 -0.708 1 94.69 117 ASN B O 1
ATOM 4751 N N . PRO B 1 118 ? 29.75 15.008 -1.38 1 91.69 118 PRO B N 1
ATOM 4752 C CA . PRO B 1 118 ? 30.484 14.859 -2.635 1 91.69 118 PRO B CA 1
ATOM 4753 C C . PRO B 1 118 ? 32 14.797 -2.422 1 91.69 118 PRO B C 1
ATOM 4755 O O . PRO B 1 118 ? 32.75 14.352 -3.307 1 91.69 118 PRO B O 1
ATOM 4758 N N . GLU B 1 119 ? 32.5 15.188 -1.312 1 94.12 119 GLU B N 1
ATOM 4759 C CA . GLU B 1 119 ? 33.938 15.219 -1.044 1 94.12 119 GLU B CA 1
ATOM 4760 C C . GLU B 1 119 ? 34.406 13.891 -0.462 1 94.12 119 GLU B C 1
ATOM 4762 O O . GLU B 1 119 ? 35.406 13.32 -0.935 1 94.12 119 GLU B O 1
ATOM 4767 N N . ASP B 1 120 ? 33.688 13.383 0.508 1 94.5 120 ASP B N 1
ATOM 4768 C CA . ASP B 1 120 ? 34.188 12.172 1.149 1 94.5 120 ASP B CA 1
ATOM 4769 C C . ASP B 1 120 ? 33.312 10.977 0.832 1 94.5 120 ASP B C 1
ATOM 4771 O O . ASP B 1 120 ? 33.594 9.852 1.238 1 94.5 120 ASP B O 1
ATOM 4775 N N . HIS B 1 121 ? 32.156 11.164 0.215 1 95.69 121 HIS B N 1
ATOM 4776 C CA . HIS B 1 121 ? 31.297 10.133 -0.353 1 95.69 121 HIS B CA 1
ATOM 4777 C C . HIS B 1 121 ? 30.578 9.359 0.742 1 95.69 121 HIS B C 1
ATOM 4779 O O . HIS B 1 121 ? 30.172 8.211 0.535 1 95.69 121 HIS B O 1
ATOM 4785 N N . SER B 1 122 ? 30.438 9.969 1.895 1 96.69 122 SER B N 1
ATOM 4786 C CA . SER B 1 122 ? 29.688 9.383 2.996 1 96.69 122 SER B CA 1
ATOM 4787 C C . SER B 1 122 ? 28.328 10.078 3.168 1 96.69 122 SER B C 1
ATOM 4789 O O . SER B 1 122 ? 28.172 11.227 2.76 1 96.69 122 SER B O 1
ATOM 4791 N N . ALA B 1 123 ? 27.438 9.352 3.742 1 96.69 123 ALA B N 1
ATOM 4792 C CA . ALA B 1 123 ? 26.109 9.914 3.982 1 96.69 123 ALA B CA 1
ATOM 4793 C C . ALA B 1 123 ? 26.141 10.891 5.152 1 96.69 123 ALA B C 1
ATOM 4795 O O . ALA B 1 123 ? 26.797 10.648 6.16 1 96.69 123 ALA B O 1
ATOM 4796 N N . GLU B 1 124 ? 25.438 12.008 4.941 1 96.5 124 GLU B N 1
ATOM 4797 C CA . GLU B 1 124 ? 25.359 13.039 5.969 1 96.5 124 GLU B CA 1
ATOM 4798 C C . GLU B 1 124 ? 23.953 13.617 6.074 1 96.5 124 GLU B C 1
ATOM 4800 O O . GLU B 1 124 ? 23.156 13.5 5.141 1 96.5 124 GLU B O 1
ATOM 4805 N N . LYS B 1 125 ? 23.688 14.156 7.199 1 96.38 125 LYS B N 1
ATOM 4806 C CA . LYS B 1 125 ? 22.422 14.82 7.484 1 96.38 125 LYS B CA 1
ATOM 4807 C C . LYS B 1 125 ? 22.547 15.742 8.695 1 96.38 125 LYS B C 1
ATOM 4809 O O . LYS B 1 125 ? 23.609 15.852 9.297 1 96.38 125 LYS B O 1
ATOM 4814 N N . CYS B 1 126 ? 21.438 16.422 8.977 1 96.94 126 CYS B N 1
ATOM 4815 C CA . CYS B 1 126 ? 21.375 17.188 10.219 1 96.94 126 CYS B CA 1
ATOM 4816 C C . CYS B 1 126 ? 21.516 16.266 11.422 1 96.94 126 CYS B C 1
ATOM 4818 O O . CYS B 1 126 ? 20.938 15.172 11.453 1 96.94 126 CYS B O 1
ATOM 4820 N N . ASN B 1 127 ? 22.375 16.641 12.32 1 97.06 127 ASN B N 1
ATOM 4821 C CA . ASN B 1 127 ? 22.516 15.891 13.562 1 97.06 127 ASN B CA 1
ATOM 4822 C C . ASN B 1 127 ? 22.281 16.781 14.781 1 97.06 127 ASN B C 1
ATOM 4824 O O . ASN B 1 127 ? 22.891 16.562 15.836 1 97.06 127 ASN B O 1
ATOM 4828 N N . PHE B 1 128 ? 21.516 17.844 14.609 1 97 128 PHE B N 1
ATOM 4829 C CA . PHE B 1 128 ? 21.141 18.781 15.664 1 97 128 PHE B CA 1
ATOM 4830 C C . PHE B 1 128 ? 22.375 19.453 16.25 1 97 128 PHE B C 1
ATOM 4832 O O . PHE B 1 128 ? 22.359 19.875 17.406 1 97 128 PHE B O 1
ATOM 4839 N N . CYS B 1 129 ? 23.484 19.5 15.5 1 96.94 129 CYS B N 1
ATOM 4840 C CA . CYS B 1 129 ? 24.734 20.016 16.047 1 96.94 129 CYS B CA 1
ATOM 4841 C C . CYS B 1 129 ? 25.047 19.375 17.391 1 96.94 129 CYS B C 1
ATOM 4843 O O . CYS B 1 129 ? 25.312 20.062 18.359 1 96.94 129 CYS B O 1
ATOM 4845 N N . ALA B 1 130 ? 25.062 18.109 17.312 1 97 130 ALA B N 1
ATOM 4846 C CA . ALA B 1 130 ? 25.297 17.344 18.531 1 97 130 ALA B CA 1
ATOM 4847 C C . ALA B 1 130 ? 26.609 17.781 19.203 1 97 130 ALA B C 1
ATOM 4849 O O . ALA B 1 130 ? 26.703 17.797 20.438 1 97 130 ALA B O 1
ATOM 4850 N N . HIS B 1 131 ? 27.641 18.094 18.469 1 96.38 131 HIS B N 1
ATOM 4851 C CA . HIS B 1 131 ? 28.938 18.5 19.016 1 96.38 131 HIS B CA 1
ATOM 4852 C C . HIS B 1 131 ? 28.812 19.781 19.828 1 96.38 131 HIS B C 1
ATOM 4854 O O . HIS B 1 131 ? 29.547 19.984 20.781 1 96.38 131 HIS B O 1
ATOM 4860 N N . ARG B 1 132 ? 27.891 20.656 19.422 1 97.12 132 ARG B N 1
ATOM 4861 C CA . ARG B 1 132 ? 27.641 21.875 20.188 1 97.12 132 ARG B CA 1
ATOM 4862 C C . ARG B 1 132 ? 26.797 21.594 21.422 1 97.12 132 ARG B C 1
ATOM 4864 O O . ARG B 1 132 ? 27.109 22.047 22.516 1 97.12 132 ARG B O 1
ATOM 4871 N N . LEU B 1 133 ? 25.75 20.797 21.234 1 96.25 133 LEU B N 1
ATOM 4872 C CA . LEU B 1 133 ? 24.859 20.469 22.344 1 96.25 133 LEU B CA 1
ATOM 4873 C C . LEU B 1 133 ? 25.641 19.766 23.453 1 96.25 133 LEU B C 1
ATOM 4875 O O . LEU B 1 133 ? 25.344 19.969 24.641 1 96.25 133 LEU B O 1
ATOM 4879 N N . ASP B 1 134 ? 26.609 18.984 23.094 1 96.06 134 ASP B N 1
ATOM 4880 C CA . ASP B 1 134 ? 27.375 18.188 24.062 1 96.06 134 ASP B CA 1
ATOM 4881 C C . ASP B 1 134 ? 28.172 19.094 25 1 96.06 134 ASP B C 1
ATOM 4883 O O . ASP B 1 134 ? 28.516 18.688 26.109 1 96.06 134 ASP B O 1
ATOM 4887 N N . ILE B 1 135 ? 28.484 20.25 24.594 1 96.69 135 ILE B N 1
ATOM 4888 C CA . ILE B 1 135 ? 29.266 21.141 25.438 1 96.69 135 ILE B CA 1
ATOM 4889 C C . ILE B 1 135 ? 28.391 22.297 25.938 1 96.69 135 ILE B C 1
ATOM 4891 O O . ILE B 1 135 ? 28.906 23.359 26.297 1 96.69 135 ILE B O 1
ATOM 4895 N N . GLY B 1 136 ? 27.078 22.203 25.75 1 94.19 136 GLY B N 1
ATOM 4896 C CA . GLY B 1 136 ? 26.125 23.109 26.344 1 94.19 136 GLY B CA 1
ATOM 4897 C C . GLY B 1 136 ? 25.797 24.297 25.453 1 94.19 136 GLY B C 1
ATOM 4898 O O . GLY B 1 136 ? 25.203 25.281 25.906 1 94.19 136 GLY B O 1
ATOM 4899 N N . LEU B 1 137 ? 26.156 24.281 24.172 1 96.12 137 LEU B N 1
ATOM 4900 C CA . LEU B 1 137 ? 25.844 25.344 23.234 1 96.12 137 LEU B CA 1
ATOM 4901 C C . LEU B 1 137 ? 24.625 24.984 22.391 1 96.12 137 LEU B C 1
ATOM 4903 O O . LEU B 1 137 ? 24.312 23.797 22.203 1 96.12 137 LEU B O 1
ATOM 4907 N N . GLU B 1 138 ? 23.969 25.984 21.906 1 96.75 138 GLU B N 1
ATOM 4908 C CA . GLU B 1 138 ? 22.844 25.766 21 1 96.75 138 GLU B CA 1
ATOM 4909 C C . GLU B 1 138 ? 23.312 25.547 19.578 1 96.75 138 GLU B C 1
ATOM 4911 O O . GLU B 1 138 ? 24.406 25.984 19.203 1 96.75 138 GLU B O 1
ATOM 4916 N N . PRO B 1 139 ? 22.562 24.891 18.781 1 97.44 139 PRO B N 1
ATOM 4917 C CA . PRO B 1 139 ? 22.922 24.703 17.375 1 97.44 139 PRO B CA 1
ATOM 4918 C C . PRO B 1 139 ? 23.094 26.016 16.625 1 97.44 139 PRO B C 1
ATOM 4920 O O . PRO B 1 139 ? 22.453 27.016 16.953 1 97.44 139 PRO B O 1
ATOM 4923 N N . ALA B 1 140 ? 23.906 25.984 15.594 1 96.94 140 ALA B N 1
ATOM 4924 C CA . ALA B 1 140 ? 24.234 27.188 14.828 1 96.94 140 ALA B CA 1
ATOM 4925 C C . ALA B 1 140 ? 22.984 27.812 14.219 1 96.94 140 ALA B C 1
ATOM 4927 O O . ALA B 1 140 ? 22.875 29.047 14.133 1 96.94 140 ALA B O 1
ATOM 4928 N N . CYS B 1 141 ? 22.062 26.984 13.766 1 96.25 141 CYS B N 1
ATOM 4929 C CA . CYS B 1 141 ? 20.859 27.469 13.102 1 96.25 141 CYS B CA 1
ATOM 4930 C C . CYS B 1 141 ? 19.938 28.188 14.086 1 96.25 141 CYS B C 1
ATOM 4932 O O . CYS B 1 141 ? 19.172 29.078 13.703 1 96.25 141 CYS B O 1
ATOM 4934 N N . VAL B 1 142 ? 20.016 27.781 15.336 1 96.94 142 VAL B N 1
ATOM 4935 C CA . VAL B 1 142 ? 19.219 28.422 16.375 1 96.94 142 VAL B CA 1
ATOM 4936 C C . VAL B 1 142 ? 19.812 29.781 16.734 1 96.94 142 VAL B C 1
ATOM 4938 O O . VAL B 1 142 ? 19.094 30.781 16.828 1 96.94 142 VAL B O 1
ATOM 4941 N N . VAL B 1 143 ? 21.125 29.828 16.875 1 96 143 VAL B N 1
ATOM 4942 C CA . VAL B 1 143 ? 21.828 31.031 17.344 1 96 143 VAL B CA 1
ATOM 4943 C C . VAL B 1 143 ? 21.719 32.125 16.281 1 96 143 VAL B C 1
ATOM 4945 O O . VAL B 1 143 ? 21.547 33.312 16.625 1 96 143 VAL B O 1
ATOM 4948 N N . VAL B 1 144 ? 21.719 31.734 15.07 1 95.25 144 VAL B N 1
ATOM 4949 C CA . VAL B 1 144 ? 21.844 32.719 14 1 95.25 144 VAL B CA 1
ATOM 4950 C C . VAL B 1 144 ? 20.469 33.281 13.672 1 95.25 144 VAL B C 1
ATOM 4952 O O . VAL B 1 144 ? 20.375 34.375 13.07 1 95.25 144 VAL B O 1
ATOM 4955 N N . CYS B 1 145 ? 19.422 32.656 14.039 1 95 145 CYS B N 1
ATOM 4956 C CA . CYS B 1 145 ? 18.078 33.062 13.617 1 95 145 CYS B CA 1
ATOM 4957 C C . CYS B 1 145 ? 17.688 34.375 14.234 1 95 145 CYS B C 1
ATOM 4959 O O . CYS B 1 145 ? 17.469 34.469 15.445 1 95 145 CYS B O 1
ATOM 4961 N N . PRO B 1 146 ? 17.5 35.406 13.445 1 91.56 146 PRO B N 1
ATOM 4962 C CA . PRO B 1 146 ? 17.234 36.719 14.008 1 91.56 146 PRO B CA 1
ATOM 4963 C C . PRO B 1 146 ? 15.836 36.844 14.617 1 91.56 146 PRO B C 1
ATOM 4965 O O . PRO B 1 146 ? 15.609 37.656 15.508 1 91.56 146 PRO B O 1
ATOM 4968 N N . THR B 1 147 ? 14.93 36.094 14.125 1 93.56 147 THR B N 1
ATOM 4969 C CA . THR B 1 147 ? 13.547 36.188 14.578 1 93.56 147 THR B CA 1
ATOM 4970 C C . THR B 1 147 ? 13.234 35.094 15.609 1 93.56 147 THR B C 1
ATOM 4972 O O . THR B 1 147 ? 12.086 34.969 16.047 1 93.56 147 THR B O 1
ATOM 4975 N N . GLU B 1 148 ? 14.219 34.281 15.93 1 95 148 GLU B N 1
ATOM 4976 C CA . GLU B 1 148 ? 14.055 33.156 16.875 1 95 148 GLU B CA 1
ATOM 4977 C C . GLU B 1 148 ? 12.953 32.219 16.422 1 95 148 GLU B C 1
ATOM 4979 O O . GLU B 1 148 ? 12.086 31.828 17.203 1 95 148 GLU B O 1
ATOM 4984 N N . ALA B 1 149 ? 12.992 31.922 15.117 1 95 149 ALA B N 1
ATOM 4985 C CA . ALA B 1 149 ? 12.023 31.016 14.523 1 95 149 ALA B CA 1
ATOM 4986 C C . ALA B 1 149 ? 12.43 29.562 14.742 1 95 149 ALA B C 1
ATOM 4988 O O . ALA B 1 149 ? 11.617 28.656 14.562 1 95 149 ALA B O 1
ATOM 4989 N N . ILE B 1 150 ? 13.664 29.344 15.07 1 96.94 150 ILE B N 1
ATOM 4990 C CA . ILE B 1 150 ? 14.156 27.984 15.336 1 96.94 150 ILE B CA 1
ATOM 4991 C C . ILE B 1 150 ? 14.438 27.844 16.828 1 96.94 150 ILE B C 1
ATOM 4993 O O . ILE B 1 150 ? 15.258 28.578 17.391 1 96.94 150 ILE B O 1
ATOM 4997 N N . LEU B 1 151 ? 13.75 26.891 17.406 1 96.62 151 LEU B N 1
ATOM 4998 C CA . LEU B 1 151 ? 13.891 26.656 18.844 1 96.62 151 LEU B CA 1
ATOM 4999 C C . LEU B 1 151 ? 14.383 25.234 19.109 1 96.62 151 LEU B C 1
ATOM 5001 O O . LEU B 1 151 ? 14.133 24.328 18.312 1 96.62 151 LEU B O 1
ATOM 5005 N N . ILE B 1 152 ? 15.07 25.062 20.156 1 96.25 152 ILE B N 1
ATOM 5006 C CA . ILE B 1 152 ? 15.562 23.75 20.578 1 96.25 152 ILE B CA 1
ATOM 5007 C C . ILE B 1 152 ? 15.297 23.547 22.062 1 96.25 152 ILE B C 1
ATOM 5009 O O . ILE B 1 152 ? 15.188 24.516 22.812 1 96.25 152 ILE B O 1
ATOM 5013 N N . GLY B 1 153 ? 15.016 22.297 22.453 1 93.81 153 GLY B N 1
ATOM 5014 C CA . GLY B 1 153 ? 14.812 21.969 23.859 1 93.81 153 GLY B CA 1
ATOM 5015 C C . GLY B 1 153 ? 14.633 20.484 24.094 1 93.81 153 GLY B C 1
ATOM 5016 O O . GLY B 1 153 ? 14.547 19.703 23.141 1 93.81 153 GLY B O 1
ATOM 5017 N N . LYS B 1 154 ? 14.711 20.172 25.359 1 91.38 154 LYS B N 1
ATOM 5018 C CA . LYS B 1 154 ? 14.414 18.812 25.766 1 91.38 154 LYS B CA 1
ATOM 5019 C C . LYS B 1 154 ? 12.93 18.625 26.062 1 91.38 154 LYS B C 1
ATOM 5021 O O . LYS B 1 154 ? 12.297 19.5 26.656 1 91.38 154 LYS B O 1
ATOM 5026 N N . LEU B 1 155 ? 12.391 17.531 25.547 1 84.75 155 LEU B N 1
ATOM 5027 C CA . LEU B 1 155 ? 10.961 17.266 25.656 1 84.75 155 LEU B CA 1
ATOM 5028 C C . LEU B 1 155 ? 10.531 17.203 27.125 1 84.75 155 LEU B C 1
ATOM 5030 O O . LEU B 1 155 ? 9.398 17.562 27.469 1 84.75 155 LEU B O 1
ATOM 5034 N N . GLU B 1 156 ? 11.477 16.812 28.016 1 81.75 156 GLU B N 1
ATOM 5035 C CA . GLU B 1 156 ? 11.172 16.609 29.422 1 81.75 156 GLU B CA 1
ATOM 5036 C C . GLU B 1 156 ? 11.391 17.891 30.219 1 81.75 156 GLU B C 1
ATOM 5038 O O . GLU B 1 156 ? 11.055 17.953 31.406 1 81.75 156 GLU B O 1
ATOM 5043 N N . ASP B 1 157 ? 11.898 18.875 29.594 1 85.62 157 ASP B N 1
ATOM 5044 C CA . ASP B 1 157 ? 12.148 20.156 30.25 1 85.62 157 ASP B CA 1
ATOM 5045 C C . ASP B 1 157 ? 11.031 21.156 29.969 1 85.62 157 ASP B C 1
ATOM 5047 O O . ASP B 1 157 ? 11.055 21.844 28.938 1 85.62 157 ASP B O 1
ATOM 5051 N N . ASP B 1 158 ? 10.203 21.406 30.859 1 81.69 158 ASP B N 1
ATOM 5052 C CA . ASP B 1 158 ? 9.039 22.266 30.672 1 81.69 158 ASP B CA 1
ATOM 5053 C C . ASP B 1 158 ? 9.438 23.734 30.641 1 81.69 158 ASP B C 1
ATOM 5055 O O . ASP B 1 158 ? 8.641 24.594 30.234 1 81.69 158 ASP B O 1
ATOM 5059 N N . THR B 1 159 ? 10.586 23.969 31 1 86.25 159 THR B N 1
ATOM 5060 C CA . THR B 1 159 ? 11.023 25.359 31.016 1 86.25 159 THR B CA 1
ATOM 5061 C C . THR B 1 159 ? 11.57 25.781 29.641 1 86.25 159 THR B C 1
ATOM 5063 O O . THR B 1 159 ? 11.695 26.969 29.359 1 86.25 159 THR B O 1
ATOM 5066 N N . ALA B 1 160 ? 11.867 24.859 28.859 1 89.62 160 ALA B N 1
ATOM 5067 C CA . ALA B 1 160 ? 12.391 25.141 27.516 1 89.62 160 ALA B CA 1
ATOM 5068 C C . ALA B 1 160 ? 11.305 25.734 26.625 1 89.62 160 ALA B C 1
ATOM 5070 O O . ALA B 1 160 ? 10.172 25.25 26.625 1 89.62 160 ALA B O 1
ATOM 5071 N N . ARG B 1 161 ? 11.648 26.703 25.906 1 90.81 161 ARG B N 1
ATOM 5072 C CA . ARG B 1 161 ? 10.695 27.375 25.031 1 90.81 161 ARG B CA 1
AT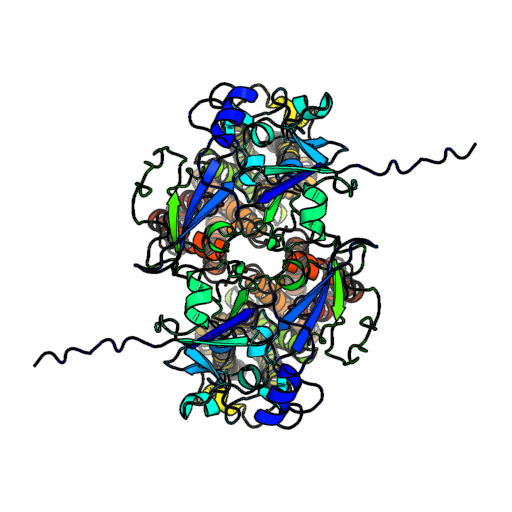OM 5073 C C . ARG B 1 161 ? 10.141 26.406 23.984 1 90.81 161 ARG B C 1
ATOM 5075 O O . ARG B 1 161 ? 8.938 26.438 23.688 1 90.81 161 ARG B O 1
ATOM 5082 N N . ALA B 1 162 ? 10.984 25.625 23.422 1 92.25 162 ALA B N 1
ATOM 5083 C CA . ALA B 1 162 ? 10.547 24.672 22.406 1 92.25 162 ALA B CA 1
ATOM 5084 C C . ALA B 1 162 ? 9.461 23.75 22.969 1 92.25 162 ALA B C 1
ATOM 5086 O O . ALA B 1 162 ? 8.445 23.5 22.312 1 92.25 162 ALA B O 1
ATOM 5087 N N . THR B 1 163 ? 9.648 23.266 24.125 1 87.38 163 THR B N 1
ATOM 5088 C CA . THR B 1 163 ? 8.727 22.328 24.75 1 87.38 163 THR B CA 1
ATOM 5089 C C . THR B 1 163 ? 7.402 23.016 25.078 1 87.38 163 THR B C 1
ATOM 5091 O O . THR B 1 163 ? 6.336 22.422 24.938 1 87.38 163 THR B O 1
ATOM 5094 N N . ARG B 1 164 ? 7.441 24.234 25.469 1 85.06 164 ARG B N 1
ATOM 5095 C CA . ARG B 1 164 ? 6.227 24.984 25.766 1 85.06 164 ARG B CA 1
ATOM 5096 C C . ARG B 1 164 ? 5.375 25.156 24.516 1 85.06 164 ARG B C 1
ATOM 5098 O O . ARG B 1 164 ? 4.148 25.047 24.578 1 85.06 164 ARG B O 1
ATOM 5105 N N . VAL B 1 165 ? 6.066 25.422 23.469 1 86.69 165 VAL B N 1
ATOM 5106 C CA . VAL B 1 165 ? 5.34 25.594 22.219 1 86.69 165 VAL B CA 1
ATOM 5107 C C . VAL B 1 165 ? 4.637 24.297 21.828 1 86.69 165 VAL B C 1
ATOM 5109 O O . VAL B 1 165 ? 3.463 24.312 21.453 1 86.69 165 VAL B O 1
ATOM 5112 N N . VAL B 1 166 ? 5.262 23.219 21.969 1 84 166 VAL B N 1
ATOM 5113 C CA . VAL B 1 166 ? 4.734 21.922 21.562 1 84 166 VAL B CA 1
ATOM 5114 C C . VAL B 1 166 ? 3.547 21.547 22.453 1 84 166 VAL B C 1
ATOM 5116 O O . VAL B 1 166 ? 2.584 20.938 21.984 1 84 166 VAL B O 1
ATOM 5119 N N . HIS B 1 167 ? 3.619 21.969 23.672 1 76.12 167 HIS B N 1
ATOM 5120 C CA . HIS B 1 167 ? 2.584 21.562 24.609 1 76.12 167 HIS B CA 1
ATOM 5121 C C . HIS B 1 167 ? 1.409 22.531 24.594 1 76.12 167 HIS B C 1
ATOM 5123 O O . HIS B 1 167 ? 0.284 22.156 24.938 1 76.12 167 HIS B O 1
ATOM 5129 N N . ARG B 1 168 ? 1.652 23.766 24.156 1 75.94 168 ARG B N 1
ATOM 5130 C CA . ARG B 1 168 ? 0.622 24.781 24.375 1 75.94 168 ARG B CA 1
ATOM 5131 C C . ARG B 1 168 ? -0 25.219 23.047 1 75.94 168 ARG B C 1
ATOM 5133 O O . ARG B 1 168 ? -1.062 25.844 23.031 1 75.94 168 ARG B O 1
ATOM 5140 N N . THR B 1 169 ? 0.671 24.922 21.969 1 78.5 169 THR B N 1
ATOM 5141 C CA . THR B 1 169 ? 0.165 25.391 20.688 1 78.5 169 THR B CA 1
ATOM 5142 C C . THR B 1 169 ? 0.075 24.234 19.688 1 78.5 169 THR B C 1
ATOM 5144 O O . THR B 1 169 ? 0.784 23.234 19.828 1 78.5 169 THR B O 1
ATOM 5147 N N . PRO B 1 170 ? -0.867 24.422 18.75 1 78.88 170 PRO B N 1
ATOM 5148 C CA . PRO B 1 170 ? -0.923 23.391 17.703 1 78.88 170 PRO B CA 1
ATOM 5149 C C . PRO B 1 170 ? 0.338 23.359 16.844 1 78.88 170 PRO B C 1
ATOM 5151 O O . PRO B 1 170 ? 0.781 24.406 16.344 1 78.88 170 PRO B O 1
ATOM 5154 N N . VAL B 1 171 ? 0.899 22.141 16.812 1 84.12 171 VAL B N 1
ATOM 5155 C CA . VAL B 1 171 ? 2.07 21.938 15.969 1 84.12 171 VAL B CA 1
ATOM 5156 C C . VAL B 1 171 ? 1.813 20.781 15.008 1 84.12 171 VAL B C 1
ATOM 5158 O O . VAL B 1 171 ? 0.951 19.922 15.258 1 84.12 171 VAL B O 1
ATOM 5161 N N . ALA B 1 172 ? 2.484 20.844 13.867 1 84.19 172 ALA B N 1
ATOM 5162 C CA . ALA B 1 172 ? 2.354 19.797 12.852 1 84.19 172 ALA B CA 1
ATOM 5163 C C . ALA B 1 172 ? 3.691 19.109 12.602 1 84.19 172 ALA B C 1
ATOM 5165 O O . ALA B 1 172 ? 4.738 19.594 13.031 1 84.19 172 ALA B O 1
ATOM 5166 N N . VAL B 1 173 ? 3.584 17.922 12.117 1 87.88 173 VAL B N 1
ATOM 5167 C CA . VAL B 1 173 ? 4.766 17.172 11.68 1 87.88 173 VAL B CA 1
ATOM 5168 C C . VAL B 1 173 ? 4.602 16.766 10.219 1 87.88 173 VAL B C 1
ATOM 5170 O O . VAL B 1 173 ? 3.488 16.766 9.688 1 87.88 173 VAL B O 1
ATOM 5173 N N . ARG B 1 174 ? 5.699 16.453 9.578 1 88.56 174 ARG B N 1
ATOM 5174 C CA . ARG B 1 174 ? 5.664 15.992 8.188 1 88.56 174 ARG B CA 1
ATOM 5175 C C . ARG B 1 174 ? 5.434 14.492 8.109 1 88.56 174 ARG B C 1
ATOM 5177 O O . ARG B 1 174 ? 6.02 13.727 8.875 1 88.56 174 ARG B O 1
ATOM 5184 N N . ASN B 1 175 ? 4.555 14.078 7.258 1 87.38 175 ASN B N 1
ATOM 5185 C CA . ASN B 1 175 ? 4.277 12.688 6.914 1 87.38 175 ASN B CA 1
ATOM 5186 C C . ASN B 1 175 ? 3.953 11.859 8.148 1 87.38 175 ASN B C 1
ATOM 5188 O O . ASN B 1 175 ? 4.559 10.812 8.375 1 87.38 175 ASN B O 1
ATOM 5192 N N . PRO B 1 176 ? 2.961 12.242 8.875 1 85.12 176 PRO B N 1
ATOM 5193 C CA . PRO B 1 176 ? 2.617 11.461 10.07 1 85.12 176 PRO B CA 1
ATOM 5194 C C . PRO B 1 176 ? 2.164 10.039 9.727 1 85.12 176 PRO B C 1
ATOM 5196 O O . PRO B 1 176 ? 2.328 9.125 10.539 1 85.12 176 PRO B O 1
ATOM 5199 N N . GLU B 1 177 ? 1.731 9.805 8.539 1 83.25 177 GLU B N 1
ATOM 5200 C CA . GLU B 1 177 ? 1.204 8.508 8.133 1 83.25 177 GLU B CA 1
ATOM 5201 C C . GLU B 1 177 ? 2.311 7.461 8.062 1 83.25 177 GLU B C 1
ATOM 5203 O O . GLU B 1 177 ? 2.035 6.258 8.031 1 83.25 177 GLU B O 1
ATOM 5208 N N . LYS B 1 178 ? 3.572 7.914 8.07 1 88.62 178 LYS B N 1
ATOM 5209 C CA . LYS B 1 178 ? 4.684 6.977 7.941 1 88.62 178 LYS B CA 1
ATOM 5210 C C . LYS B 1 178 ? 5.059 6.375 9.289 1 88.62 178 LYS B C 1
ATOM 5212 O O . LYS B 1 178 ? 5.848 5.434 9.359 1 88.62 178 LYS B O 1
ATOM 5217 N N . GLY B 1 179 ? 4.582 6.938 10.359 1 83.69 179 GLY B N 1
ATOM 5218 C CA . GLY B 1 179 ? 4.809 6.379 11.688 1 83.69 179 GLY B CA 1
ATOM 5219 C C . GLY B 1 179 ? 6.234 6.559 12.172 1 83.69 179 GLY B C 1
ATOM 5220 O O . GLY B 1 179 ? 6.723 5.762 12.977 1 83.69 179 GLY B O 1
ATOM 5221 N N . THR B 1 180 ? 6.945 7.562 11.656 1 89.19 180 THR B N 1
ATOM 5222 C CA . THR B 1 180 ? 8.328 7.789 12.062 1 89.19 180 THR B CA 1
ATOM 5223 C C . THR B 1 180 ? 8.391 8.578 13.367 1 89.19 180 THR B C 1
ATOM 5225 O O . THR B 1 180 ? 9.445 8.664 14 1 89.19 180 THR B O 1
ATOM 5228 N N . ARG B 1 181 ? 7.324 9.258 13.781 1 87.88 181 ARG B N 1
ATOM 5229 C CA . ARG B 1 181 ? 7.238 10.047 15.008 1 87.88 181 ARG B CA 1
ATOM 5230 C C . ARG B 1 181 ? 8.344 11.094 15.062 1 87.88 181 ARG B C 1
ATOM 5232 O O . ARG B 1 181 ? 9.188 11.062 15.961 1 87.88 181 ARG B O 1
ATOM 5239 N N . PRO B 1 182 ? 8.266 12.062 14.195 1 91.06 182 PRO B N 1
ATOM 5240 C CA . PRO B 1 182 ? 9.297 13.094 14.125 1 91.06 182 PRO B CA 1
ATOM 5241 C C . PRO B 1 182 ? 9.391 13.922 15.406 1 91.06 182 PRO B C 1
ATOM 5243 O O . PRO B 1 182 ? 8.383 14.125 16.094 1 91.06 182 PRO B O 1
ATOM 5246 N N . LYS B 1 183 ? 10.586 14.336 15.711 1 92.06 183 LYS B N 1
ATOM 5247 C CA . LYS B 1 183 ? 10.82 15.227 16.844 1 92.06 183 LYS B CA 1
ATOM 5248 C C . LYS B 1 183 ? 11.102 16.656 16.391 1 92.06 183 LYS B C 1
ATOM 5250 O O . LYS B 1 183 ? 11.703 17.438 17.125 1 92.06 183 LYS B O 1
ATOM 5255 N N . LEU B 1 184 ? 10.828 16.906 15.156 1 93.44 184 LEU B N 1
ATOM 5256 C CA . LEU B 1 184 ? 10.805 18.25 14.57 1 93.44 184 LEU B CA 1
ATOM 5257 C C . LEU B 1 184 ? 9.367 18.703 14.328 1 93.44 184 LEU B C 1
ATOM 5259 O O . LEU B 1 184 ? 8.633 18.062 13.562 1 93.44 184 LEU B O 1
ATOM 5263 N N . PHE B 1 185 ? 9.039 19.797 14.984 1 90.94 185 PHE B N 1
ATOM 5264 C CA . PHE B 1 185 ? 7.656 20.266 14.938 1 90.94 185 PHE B CA 1
ATOM 5265 C C . PHE B 1 185 ? 7.562 21.594 14.203 1 90.94 185 PHE B C 1
ATOM 5267 O O . PHE B 1 185 ? 8.469 22.422 14.281 1 90.94 185 PHE B O 1
ATOM 5274 N N . TYR B 1 186 ? 6.508 21.766 13.508 1 90.56 186 TYR B N 1
ATOM 5275 C CA . TYR B 1 186 ? 6.246 23 12.773 1 90.56 186 TYR B CA 1
ATOM 5276 C C . TYR B 1 186 ? 5.055 23.75 13.359 1 90.56 186 TYR B C 1
ATOM 5278 O O . TYR B 1 186 ? 3.955 23.188 13.461 1 90.56 186 TYR B O 1
ATOM 5286 N N . ARG B 1 187 ? 5.285 24.922 13.758 1 88.88 187 ARG B N 1
ATOM 5287 C CA . ARG B 1 187 ? 4.195 25.781 14.188 1 88.88 187 ARG B CA 1
ATOM 5288 C C . ARG B 1 187 ? 3.754 26.719 13.062 1 88.88 187 ARG B C 1
ATOM 5290 O O . ARG B 1 187 ? 4.586 27.375 12.43 1 88.88 187 ARG B O 1
ATOM 5297 N N . GLY B 1 188 ? 2.494 26.75 12.781 1 83 188 GLY B N 1
ATOM 5298 C CA . GLY B 1 188 ? 1.955 27.641 11.773 1 83 188 GLY B CA 1
ATOM 5299 C C . GLY B 1 188 ? 2.25 27.203 10.352 1 83 188 GLY B C 1
ATOM 5300 O O . GLY B 1 188 ? 2.357 28.031 9.453 1 83 188 GLY B O 1
ATOM 5301 N N . ALA B 1 189 ? 2.375 25.938 10.172 1 82.75 189 ALA B N 1
ATOM 5302 C CA . ALA B 1 189 ? 2.74 25.422 8.852 1 82.75 189 ALA B CA 1
ATOM 5303 C C . ALA B 1 189 ? 1.511 25.281 7.961 1 82.75 189 ALA B C 1
ATOM 5305 O O . ALA B 1 189 ? 0.417 24.969 8.438 1 82.75 189 ALA B O 1
ATOM 5306 N N . HIS B 1 190 ? 1.804 25.547 6.672 1 77.12 190 HIS B N 1
ATOM 5307 C CA . HIS B 1 190 ? 0.784 25.312 5.656 1 77.12 190 HIS B CA 1
ATOM 5308 C C . HIS B 1 190 ? 0.891 23.906 5.086 1 77.12 190 HIS B C 1
ATOM 5310 O O . HIS B 1 190 ? 1.995 23.375 4.914 1 77.12 190 HIS B O 1
ATOM 5316 N N . GLN B 1 191 ? -0.276 23.406 4.77 1 74.44 191 GLN B N 1
ATOM 5317 C CA . GLN B 1 191 ? -0.307 22.062 4.199 1 74.44 191 GLN B CA 1
ATOM 5318 C C . GLN B 1 191 ? 0.517 21.984 2.918 1 74.44 191 GLN B C 1
ATOM 5320 O O . GLN B 1 191 ? 1.147 20.969 2.637 1 74.44 191 GLN B O 1
ATOM 5325 N N . ALA B 1 192 ? 0.54 23 2.234 1 73.88 192 ALA B N 1
ATOM 5326 C CA . ALA B 1 192 ? 1.253 23.047 0.959 1 73.88 192 ALA B CA 1
ATOM 5327 C C . ALA B 1 192 ? 2.76 22.938 1.171 1 73.88 192 ALA B C 1
ATOM 5329 O O . ALA B 1 192 ? 3.492 22.516 0.272 1 73.88 192 ALA B O 1
ATOM 5330 N N . THR B 1 193 ? 3.133 23.297 2.326 1 78.06 193 THR B N 1
ATOM 5331 C CA . THR B 1 193 ? 4.562 23.203 2.6 1 78.06 193 THR B CA 1
ATOM 5332 C C . THR B 1 193 ? 4.906 21.844 3.207 1 78.06 193 THR B C 1
ATOM 5334 O O . THR B 1 193 ? 5.996 21.328 2.98 1 78.06 193 THR B O 1
ATOM 5337 N N . LEU B 1 194 ? 3.943 21.297 3.953 1 80.88 194 LEU B N 1
ATOM 5338 C CA . LEU B 1 194 ? 4.195 20.047 4.656 1 80.88 194 LEU B CA 1
ATOM 5339 C C . LEU B 1 194 ? 4.141 18.859 3.693 1 80.88 194 LEU B C 1
ATOM 5341 O O . LEU B 1 194 ? 4.879 17.891 3.855 1 80.88 194 LEU B O 1
ATOM 5345 N N . ASP B 1 195 ? 3.291 19 2.705 1 76.44 195 ASP B N 1
ATOM 5346 C CA . ASP B 1 195 ? 3.078 17.938 1.734 1 76.44 195 ASP B CA 1
ATOM 5347 C C . ASP B 1 195 ? 3.729 18.266 0.395 1 76.44 195 ASP B C 1
ATOM 5349 O O . ASP B 1 195 ? 3.299 19.203 -0.293 1 76.44 195 ASP B O 1
ATOM 5353 N N . PRO B 1 196 ? 4.602 17.469 0.008 1 75.5 196 PRO B N 1
ATOM 5354 C CA . PRO B 1 196 ? 5.359 17.781 -1.204 1 75.5 196 PRO B CA 1
ATOM 5355 C C . PRO B 1 196 ? 4.504 17.734 -2.467 1 75.5 196 PRO B C 1
ATOM 5357 O O . PRO B 1 196 ? 4.879 18.297 -3.496 1 75.5 196 PRO B O 1
ATOM 5360 N N . ILE B 1 197 ? 3.398 17.062 -2.389 1 74.62 197 ILE B N 1
ATOM 5361 C CA . ILE B 1 197 ? 2.641 16.922 -3.629 1 74.62 197 ILE B CA 1
ATOM 5362 C C . ILE B 1 197 ? 1.391 17.797 -3.562 1 74.62 197 ILE B C 1
ATOM 5364 O O . ILE B 1 197 ? 0.52 17.719 -4.43 1 74.62 197 ILE B O 1
ATOM 5368 N N . ALA B 1 198 ? 1.294 18.609 -2.586 1 70.69 198 ALA B N 1
ATOM 5369 C CA . ALA B 1 198 ? 0.131 19.484 -2.43 1 70.69 198 ALA B CA 1
ATOM 5370 C C . ALA B 1 198 ? 0.245 20.719 -3.32 1 70.69 198 ALA B C 1
ATOM 5372 O O . ALA B 1 198 ? -0.761 21.219 -3.82 1 70.69 198 ALA B O 1
ATOM 5373 N N . ALA B 1 199 ? 1.44 21.156 -3.48 1 67.38 199 ALA B N 1
ATOM 5374 C CA . ALA B 1 199 ? 1.644 22.375 -4.254 1 67.38 199 ALA B CA 1
ATOM 5375 C C . ALA B 1 199 ? 1.963 22.062 -5.711 1 67.38 199 ALA B C 1
ATOM 5377 O O . ALA B 1 199 ? 2.604 21.047 -6.004 1 67.38 199 ALA B O 1
ATOM 5378 N N . GLU B 1 200 ? 1.41 22.906 -6.555 1 68 200 GLU B N 1
ATOM 5379 C CA . GLU B 1 200 ? 1.737 22.781 -7.973 1 68 200 GLU B CA 1
ATOM 5380 C C . GLU B 1 200 ? 3.207 23.094 -8.234 1 68 200 GLU B C 1
ATOM 5382 O O . GLU B 1 200 ? 3.75 24.047 -7.668 1 68 200 GLU B O 1
ATOM 5387 N N . ARG B 1 201 ? 3.756 22.172 -8.898 1 64.06 201 ARG B N 1
ATOM 5388 C CA . ARG B 1 201 ? 5.152 22.391 -9.258 1 64.06 201 ARG B CA 1
ATOM 5389 C C . ARG B 1 201 ? 5.273 22.906 -10.688 1 64.06 201 ARG B C 1
ATOM 5391 O O . ARG B 1 201 ? 4.52 22.5 -11.57 1 64.06 201 ARG B O 1
ATOM 5398 N N . PRO B 1 202 ? 5.93 24.141 -10.844 1 56 202 PRO B N 1
ATOM 5399 C CA . PRO B 1 202 ? 6.055 24.703 -12.188 1 56 202 PRO B CA 1
ATOM 5400 C C . PRO B 1 202 ? 6.66 23.719 -13.188 1 56 202 PRO B C 1
ATOM 5402 O O . PRO B 1 202 ? 7.426 22.828 -12.797 1 56 202 PRO B O 1
ATOM 5405 N N . ARG B 1 203 ? 5.855 23.797 -14.352 1 48.47 203 ARG B N 1
ATOM 5406 C CA . ARG B 1 203 ? 6.352 23.078 -15.516 1 48.47 203 ARG B CA 1
ATOM 5407 C C . ARG B 1 203 ? 7.723 23.594 -15.938 1 48.47 203 ARG B C 1
ATOM 5409 O O . ARG B 1 203 ? 7.977 24.797 -15.906 1 48.47 203 ARG B O 1
ATOM 5416 N N . GLY B 1 204 ? 8.844 22.812 -15.758 1 46.53 204 GLY B N 1
ATOM 5417 C CA . GLY B 1 204 ? 10.141 23.188 -16.281 1 46.53 204 GLY B CA 1
ATOM 5418 C C . GLY B 1 204 ? 11.234 23.188 -15.219 1 46.53 204 GLY B C 1
ATOM 5419 O O . GLY B 1 204 ? 10.992 22.812 -14.07 1 46.53 204 GLY B O 1
ATOM 5420 N N . ASP B 1 205 ? 12.484 23.328 -15.641 1 44.44 205 ASP B N 1
ATOM 5421 C CA . ASP B 1 205 ? 13.758 23.344 -14.938 1 44.44 205 ASP B CA 1
ATOM 5422 C C . ASP B 1 205 ? 13.82 24.5 -13.93 1 44.44 205 ASP B C 1
ATOM 5424 O O . ASP B 1 205 ? 14.891 24.797 -13.383 1 44.44 205 ASP B O 1
ATOM 5428 N N . THR B 1 206 ? 13.016 25.453 -13.984 1 41.09 206 THR B N 1
ATOM 5429 C CA . THR B 1 206 ? 13.352 26.672 -13.25 1 41.09 206 THR B CA 1
ATOM 5430 C C . THR B 1 206 ? 12.398 26.875 -12.078 1 41.09 206 THR B C 1
ATOM 5432 O O . THR B 1 206 ? 11.18 26.75 -12.227 1 41.09 206 THR B O 1
ATOM 5435 N N . TYR B 1 207 ? 12.781 26.516 -10.938 1 47.81 207 TYR B N 1
ATOM 5436 C CA . TYR B 1 207 ? 12.031 27.141 -9.859 1 47.81 207 TYR B CA 1
ATOM 5437 C C . TYR B 1 207 ? 11.938 28.641 -10.062 1 47.81 207 TYR B C 1
ATOM 5439 O O . TYR B 1 207 ? 12.688 29.219 -10.852 1 47.81 207 TYR B O 1
ATOM 5447 N N . MET B 1 208 ? 10.93 29.297 -9.836 1 43.72 208 MET B N 1
ATOM 5448 C CA . MET B 1 208 ? 10.867 30.734 -10.102 1 43.72 208 MET B CA 1
ATOM 5449 C C . MET B 1 208 ? 12.242 31.375 -9.938 1 43.72 208 MET B C 1
ATOM 5451 O O . MET B 1 208 ? 12.617 32.25 -10.727 1 43.72 208 MET B O 1
ATOM 5455 N N . TRP B 1 209 ? 12.992 31.094 -8.844 1 42.72 209 TRP B N 1
ATOM 5456 C CA . TRP B 1 209 ? 14.195 31.859 -8.578 1 42.72 209 TRP B CA 1
ATOM 5457 C C . TRP B 1 209 ? 15.422 30.953 -8.516 1 42.72 209 TRP B C 1
ATOM 5459 O O . TRP B 1 209 ? 16.484 31.359 -8.031 1 42.72 209 TRP B O 1
ATOM 5469 N N . SER B 1 210 ? 15.281 29.672 -8.617 1 46.59 210 SER B N 1
ATOM 5470 C CA . SER B 1 210 ? 16.516 28.891 -8.562 1 46.59 210 SER B CA 1
ATOM 5471 C C . SER B 1 210 ? 16.5 27.781 -9.602 1 46.59 210 SER B C 1
ATOM 5473 O O . SER B 1 210 ? 15.445 27.25 -9.938 1 46.59 210 SER B O 1
ATOM 5475 N N . GLN B 1 211 ? 17.547 27.859 -10.375 1 43.94 211 GLN B N 1
ATOM 5476 C CA . GLN B 1 211 ? 17.75 26.781 -11.328 1 43.94 211 GLN B CA 1
ATOM 5477 C C . GLN B 1 211 ? 17.953 25.438 -10.617 1 43.94 211 GLN B C 1
ATOM 5479 O O . GLN B 1 211 ? 18.672 25.359 -9.625 1 43.94 211 GLN B O 1
ATOM 5484 N N . ILE B 1 212 ? 17.062 24.547 -10.719 1 50.47 212 ILE B N 1
ATOM 5485 C CA . ILE B 1 212 ? 17.25 23.203 -10.18 1 50.47 212 ILE B CA 1
ATOM 5486 C C . ILE B 1 212 ? 18.484 22.562 -10.812 1 50.47 212 ILE B C 1
ATOM 5488 O O . ILE B 1 212 ? 18.594 22.5 -12.039 1 50.47 212 ILE B O 1
ATOM 5492 N N . PRO B 1 213 ? 19.531 22.375 -9.984 1 46.25 213 PRO B N 1
ATOM 5493 C CA . PRO B 1 213 ? 20.688 21.703 -10.578 1 46.25 213 PRO B CA 1
ATOM 5494 C C . PRO B 1 213 ? 20.312 20.453 -11.359 1 46.25 213 PRO B C 1
ATOM 5496 O O . PRO B 1 213 ? 19.375 19.75 -10.984 1 46.25 213 PRO B O 1
ATOM 5499 N N . SER B 1 214 ? 20.594 20.469 -12.633 1 47.66 214 SER B N 1
ATOM 5500 C CA . SER B 1 214 ? 20.453 19.328 -13.547 1 47.66 214 SER B CA 1
ATOM 5501 C C . SER B 1 214 ? 21.547 18.297 -13.328 1 47.66 214 SER B C 1
ATOM 5503 O O . SER B 1 214 ? 22.688 18.656 -13.039 1 47.66 214 SER B O 1
ATOM 5505 N N . GLY B 1 215 ? 21.281 17.031 -12.664 1 45.34 215 GLY B N 1
ATOM 5506 C CA . GLY B 1 215 ? 22.172 15.898 -12.594 1 45.34 215 GLY B CA 1
ATOM 5507 C C . GLY B 1 215 ? 21.484 14.562 -12.805 1 45.34 215 GLY B C 1
ATOM 5508 O O . GLY B 1 215 ? 20.25 14.5 -12.812 1 45.34 215 GLY B O 1
ATOM 5509 N N . PRO B 1 216 ? 22.281 13.664 -13.258 1 42.41 216 PRO B N 1
ATOM 5510 C CA . PRO B 1 216 ? 21.734 12.352 -13.602 1 42.41 216 PRO B CA 1
ATOM 5511 C C . PRO B 1 216 ? 20.797 11.805 -12.531 1 42.41 216 PRO B C 1
ATOM 5513 O O . PRO B 1 216 ? 19.922 10.977 -12.82 1 42.41 216 PRO B O 1
ATOM 5516 N N . HIS B 1 217 ? 21 12.391 -11.336 1 49.56 217 HIS B N 1
ATOM 5517 C CA . HIS B 1 217 ? 20.203 11.797 -10.266 1 49.56 217 HIS B CA 1
ATOM 5518 C C . HIS B 1 217 ? 19.25 12.812 -9.648 1 49.56 217 HIS B C 1
ATOM 5520 O O . HIS B 1 217 ? 18.734 12.602 -8.555 1 49.56 217 HIS B O 1
ATOM 5526 N N . VAL B 1 218 ? 19.141 13.875 -10.453 1 48.72 218 VAL B N 1
ATOM 5527 C CA . VAL B 1 218 ? 18.266 14.914 -9.93 1 48.72 218 VAL B CA 1
ATOM 5528 C C . VAL B 1 218 ? 16.906 14.828 -10.617 1 48.72 218 VAL B C 1
ATOM 5530 O O . VAL B 1 218 ? 16.812 14.766 -11.844 1 48.72 218 VAL B O 1
ATOM 5533 N N . ILE B 1 219 ? 15.859 14.43 -9.953 1 50.72 219 ILE B N 1
ATOM 5534 C CA . ILE B 1 219 ? 14.5 14.391 -10.484 1 50.72 219 ILE B CA 1
ATOM 5535 C C . ILE B 1 219 ? 13.805 15.719 -10.227 1 50.72 219 ILE B C 1
ATOM 5537 O O . ILE B 1 219 ? 13.797 16.219 -9.094 1 50.72 219 ILE B O 1
ATOM 5541 N N . ALA B 1 220 ? 13.625 16.438 -11.352 1 46.19 220 ALA B N 1
ATOM 5542 C CA . ALA B 1 220 ? 12.859 17.672 -11.227 1 46.19 220 ALA B CA 1
ATOM 5543 C C . ALA B 1 220 ? 11.5 17.406 -10.578 1 46.19 220 ALA B C 1
ATOM 5545 O O . ALA B 1 220 ? 10.859 16.391 -10.844 1 46.19 220 ALA B O 1
ATOM 5546 N N . SER B 1 221 ? 11.258 17.891 -9.516 1 45.53 221 SER B N 1
ATOM 5547 C CA . SER B 1 221 ? 10.07 17.766 -8.672 1 45.53 221 SER B CA 1
ATOM 5548 C C . SER B 1 221 ? 8.812 18.141 -9.445 1 45.53 221 SER B C 1
ATOM 5550 O O . SER B 1 221 ? 7.738 18.281 -8.852 1 45.53 221 SER B O 1
ATOM 5552 N N . GLY B 1 222 ? 8.766 18.297 -10.883 1 43.09 222 GLY B N 1
ATOM 5553 C CA . GLY B 1 222 ? 7.559 18.859 -11.461 1 43.09 222 GLY B CA 1
ATOM 5554 C C . GLY B 1 222 ? 6.48 17.812 -11.703 1 43.09 222 GLY B C 1
ATOM 5555 O O . GLY B 1 222 ? 6.773 16.625 -11.836 1 43.09 222 GLY B O 1
ATOM 5556 N N . HIS B 1 223 ? 5.309 17.844 -11.055 1 46.62 223 HIS B N 1
ATOM 5557 C CA . HIS B 1 223 ? 4.203 17 -11.477 1 46.62 223 HIS B CA 1
ATOM 5558 C C . HIS B 1 223 ? 3.48 17.594 -12.68 1 46.62 223 HIS B C 1
ATOM 5560 O O . HIS B 1 223 ? 3.266 18.797 -12.75 1 46.62 223 HIS B O 1
ATOM 5566 N N . PRO B 1 224 ? 3.545 17 -13.773 1 41.03 224 PRO B N 1
ATOM 5567 C CA . PRO B 1 224 ? 2.775 17.609 -14.867 1 41.03 224 PRO B CA 1
ATOM 5568 C C . PRO B 1 224 ? 1.36 18 -14.445 1 41.03 224 PRO B C 1
ATOM 5570 O O . PRO B 1 224 ? 0.79 17.375 -13.539 1 41.03 224 PRO B O 1
ATOM 5573 N N . ALA B 1 225 ? 0.912 19.094 -14.922 1 41.75 225 ALA B N 1
ATOM 5574 C CA . ALA B 1 225 ? -0.405 19.703 -14.75 1 41.75 225 ALA B CA 1
ATOM 5575 C C . ALA B 1 225 ? -1.506 18.641 -14.797 1 41.75 225 ALA B C 1
ATOM 5577 O O . ALA B 1 225 ? -2.48 18.719 -14.039 1 41.75 225 ALA B O 1
ATOM 5578 N N . ASP B 1 226 ? -1.437 17.844 -15.773 1 42.81 226 ASP B N 1
ATOM 5579 C CA . ASP B 1 226 ? -2.529 16.922 -16.031 1 42.81 226 ASP B CA 1
ATOM 5580 C C . ASP B 1 226 ? -2.508 15.75 -15.055 1 42.81 226 ASP B C 1
ATOM 5582 O O . ASP B 1 226 ? -3.482 15 -14.945 1 42.81 226 ASP B O 1
ATOM 5586 N N . ALA B 1 227 ? -1.429 15.375 -14.68 1 42.66 227 ALA B N 1
ATOM 5587 C CA . ALA B 1 227 ? -1.297 14.172 -13.867 1 42.66 227 ALA B CA 1
ATOM 5588 C C . ALA B 1 227 ? -1.768 14.414 -12.438 1 42.66 227 ALA B C 1
ATOM 5590 O O . ALA B 1 227 ? -2.273 13.5 -11.781 1 42.66 227 ALA B O 1
ATOM 5591 N N . HIS B 1 228 ? -1.253 15.609 -11.672 1 45.09 228 HIS B N 1
ATOM 5592 C CA . HIS B 1 228 ? -1.61 15.828 -10.273 1 45.09 228 HIS B CA 1
ATOM 5593 C C . HIS B 1 228 ? -2.383 17.141 -10.102 1 45.09 228 HIS B C 1
ATOM 5595 O O . HIS B 1 228 ? -1.874 18.203 -10.43 1 45.09 228 HIS B O 1
ATOM 5601 N N . VAL B 1 229 ? -3.596 17.031 -10.422 1 45.66 229 VAL B N 1
ATOM 5602 C CA . VAL B 1 229 ? -4.324 18.125 -9.789 1 45.66 229 VAL B CA 1
ATOM 5603 C C . VAL B 1 229 ? -3.857 18.281 -8.344 1 45.66 229 VAL B C 1
ATOM 5605 O O . VAL B 1 229 ? -3.73 17.297 -7.609 1 45.66 229 VAL B O 1
ATOM 5608 N N . PRO B 1 230 ? -3.219 19.391 -8.094 1 47.5 230 PRO B N 1
ATOM 5609 C CA . PRO B 1 230 ? -2.734 19.641 -6.73 1 47.5 230 PRO B CA 1
ATOM 5610 C C . PRO B 1 230 ? -3.686 19.109 -5.66 1 47.5 230 PRO B C 1
ATOM 5612 O O . PRO B 1 230 ? -4.906 19.219 -5.805 1 47.5 230 PRO B O 1
ATOM 5615 N N . ASN B 1 231 ? -3.131 18.281 -4.871 1 45.62 231 ASN B N 1
ATOM 5616 C CA . ASN B 1 231 ? -3.873 17.656 -3.785 1 45.62 231 ASN B CA 1
ATOM 5617 C C . ASN B 1 231 ? -4.34 18.672 -2.754 1 45.62 231 ASN B C 1
ATOM 5619 O O . ASN B 1 231 ? -4.398 18.375 -1.56 1 45.62 231 ASN B O 1
ATOM 5623 N N . SER B 1 232 ? -4.211 20.047 -3.107 1 50.69 232 SER B N 1
ATOM 5624 C CA . SER B 1 232 ? -4.777 21.047 -2.219 1 50.69 232 SER B CA 1
ATOM 5625 C C . SER B 1 232 ? -5.93 21.797 -2.891 1 50.69 232 SER B C 1
ATOM 5627 O O . SER B 1 232 ? -5.91 22.016 -4.105 1 50.69 232 SER B O 1
ATOM 5629 N N . SER B 1 233 ? -6.891 21.875 -2.176 1 50.22 233 SER B N 1
ATOM 5630 C CA . SER B 1 233 ? -7.98 22.703 -2.684 1 50.22 233 SER B CA 1
ATOM 5631 C C . SER B 1 233 ? -7.574 24.172 -2.74 1 50.22 233 SER B C 1
ATOM 5633 O O . SER B 1 233 ? -8.18 24.969 -3.471 1 50.22 233 SER B O 1
ATOM 5635 N N . ALA B 1 234 ? -6.426 24.469 -1.918 1 56.09 234 ALA B N 1
ATOM 5636 C CA . ALA B 1 234 ? -5.941 25.844 -2.027 1 56.09 234 ALA B CA 1
ATOM 5637 C C . ALA B 1 234 ? -4.914 25.969 -3.15 1 56.09 234 ALA B C 1
ATOM 5639 O O . ALA B 1 234 ? -4.102 25.078 -3.365 1 56.09 234 ALA B O 1
ATOM 5640 N N . LYS B 1 235 ? -5.137 26.797 -4 1 62.19 235 LYS B N 1
ATOM 5641 C CA . LYS B 1 235 ? -4.164 27.031 -5.062 1 62.19 235 LYS B CA 1
ATOM 5642 C C . LYS B 1 235 ? -2.801 27.406 -4.484 1 62.19 235 LYS B C 1
ATOM 5644 O O . LYS B 1 235 ? -2.676 28.375 -3.738 1 62.19 235 LYS B O 1
ATOM 5649 N N . ALA B 1 236 ? -1.846 26.484 -4.523 1 67.38 236 ALA B N 1
ATOM 5650 C CA . ALA B 1 236 ? -0.488 26.703 -4.035 1 67.38 236 ALA B CA 1
ATOM 5651 C C . ALA B 1 236 ? 0.544 26.391 -5.109 1 67.38 236 ALA B C 1
ATOM 5653 O O . ALA B 1 236 ? 0.382 25.422 -5.863 1 67.38 236 ALA B O 1
ATOM 5654 N N . LYS B 1 237 ? 1.537 27.328 -5.195 1 67.06 237 LYS B N 1
ATOM 5655 C CA . LYS B 1 237 ? 2.619 27.141 -6.152 1 67.06 237 LYS B CA 1
ATOM 5656 C C . LYS B 1 237 ? 3.979 27.141 -5.457 1 67.06 237 LYS B C 1
ATOM 5658 O O . LYS B 1 237 ? 4.246 28 -4.609 1 67.06 237 LYS B O 1
ATOM 5663 N N . LEU B 1 238 ? 4.738 26.156 -5.789 1 70.12 238 LEU B N 1
ATOM 5664 C CA . LEU B 1 238 ? 6.086 26.062 -5.238 1 70.12 238 LEU B CA 1
ATOM 5665 C C . LEU B 1 238 ? 6.996 27.109 -5.859 1 70.12 238 LEU B C 1
ATOM 5667 O O . LEU B 1 238 ? 7.066 27.234 -7.086 1 70.12 238 LEU B O 1
ATOM 5671 N N . VAL B 1 239 ? 7.668 27.844 -4.965 1 67.62 239 VAL B N 1
ATOM 5672 C CA . VAL B 1 239 ? 8.523 28.922 -5.426 1 67.62 239 VAL B CA 1
ATOM 5673 C C . VAL B 1 239 ? 9.992 28.484 -5.359 1 67.62 239 VAL B C 1
ATOM 5675 O O . VAL B 1 239 ? 10.758 28.734 -6.289 1 67.62 239 VAL B O 1
ATOM 5678 N N . TYR B 1 240 ? 10.359 27.891 -4.297 1 69.62 240 TYR B N 1
ATOM 5679 C CA . TYR B 1 240 ? 11.734 27.453 -4.109 1 69.62 240 TYR B CA 1
ATOM 5680 C C . TYR B 1 240 ? 11.789 26.109 -3.402 1 69.62 240 TYR B C 1
ATOM 5682 O O . TYR B 1 240 ? 11.062 25.875 -2.438 1 69.62 240 TYR B O 1
ATOM 5690 N N . ASP B 1 241 ? 12.625 25.234 -4.051 1 71.62 241 ASP B N 1
ATOM 5691 C CA . ASP B 1 241 ? 12.906 23.922 -3.457 1 71.62 241 ASP B CA 1
ATOM 5692 C C . ASP B 1 241 ? 14.266 23.391 -3.922 1 71.62 241 ASP B C 1
ATOM 5694 O O . ASP B 1 241 ? 14.93 24.016 -4.75 1 71.62 241 ASP B O 1
ATOM 5698 N N . VAL B 1 242 ? 14.773 22.438 -3.172 1 67.19 242 VAL B N 1
ATOM 5699 C CA . VAL B 1 242 ? 16.016 21.812 -3.568 1 67.19 242 VAL B CA 1
ATOM 5700 C C . VAL B 1 242 ? 15.727 20.547 -4.387 1 67.19 242 VAL B C 1
ATOM 5702 O O . VAL B 1 242 ? 14.625 20 -4.316 1 67.19 242 VAL B O 1
ATOM 5705 N N . ALA B 1 243 ? 16.75 20.172 -5.094 1 67 243 ALA B N 1
ATOM 5706 C CA . ALA B 1 243 ? 16.578 19.047 -6.008 1 67 243 ALA B CA 1
ATOM 5707 C C . ALA B 1 243 ? 16.484 17.719 -5.238 1 67 243 ALA B C 1
ATOM 5709 O O . ALA B 1 243 ? 17.156 17.531 -4.223 1 67 243 ALA B O 1
ATOM 5710 N N . HIS B 1 244 ? 15.516 16.969 -5.754 1 72.62 244 HIS B N 1
ATOM 5711 C CA . HIS B 1 244 ? 15.32 15.609 -5.254 1 72.62 244 HIS B CA 1
ATOM 5712 C C . HIS B 1 244 ? 16.266 14.625 -5.93 1 72.62 244 HIS B C 1
ATOM 5714 O O . HIS B 1 244 ? 16.438 14.664 -7.152 1 72.62 244 HIS B O 1
ATOM 5720 N N . ASN B 1 245 ? 16.984 13.773 -5.125 1 76.44 245 ASN B N 1
ATOM 5721 C CA . ASN B 1 245 ? 17.938 12.812 -5.66 1 76.44 245 ASN B CA 1
ATOM 5722 C C . ASN B 1 245 ? 17.359 11.398 -5.664 1 76.44 245 ASN B C 1
ATOM 5724 O O . ASN B 1 245 ? 16.625 11.016 -4.758 1 76.44 245 ASN B O 1
ATOM 5728 N N . ALA B 1 246 ? 17.734 10.75 -6.734 1 83.12 246 ALA B N 1
ATOM 5729 C CA . ALA B 1 246 ? 17.5 9.305 -6.805 1 83.12 246 ALA B CA 1
ATOM 5730 C C . ALA B 1 246 ? 18.766 8.531 -6.465 1 83.12 246 ALA B C 1
ATOM 5732 O O . ALA B 1 246 ? 19.672 8.406 -7.297 1 83.12 246 ALA B O 1
ATOM 5733 N N . PRO B 1 247 ? 18.812 7.91 -5.371 1 87.19 247 PRO B N 1
ATOM 5734 C CA . PRO B 1 247 ? 20.062 7.293 -4.922 1 87.19 247 PRO B CA 1
ATOM 5735 C C . PRO B 1 247 ? 20.438 6.059 -5.738 1 87.19 247 PRO B C 1
ATOM 5737 O O . PRO B 1 247 ? 21.625 5.766 -5.906 1 87.19 247 PRO B O 1
ATOM 5740 N N . TRP B 1 248 ? 19.469 5.352 -6.18 1 89.5 248 TRP B N 1
ATOM 5741 C CA . TRP B 1 248 ? 19.75 4.105 -6.883 1 89.5 248 TRP B CA 1
ATOM 5742 C C . TRP B 1 248 ? 19.453 4.242 -8.367 1 89.5 248 TRP B C 1
ATOM 5744 O O . TRP B 1 248 ? 18.344 4.586 -8.758 1 89.5 248 TRP B O 1
ATOM 5754 N N . GLY B 1 249 ? 20.5 3.926 -9.125 1 89.81 249 GLY B N 1
ATOM 5755 C CA . GLY B 1 249 ? 20.391 4.082 -10.57 1 89.81 249 GLY B CA 1
ATOM 5756 C C . GLY B 1 249 ? 20.344 2.762 -11.312 1 89.81 249 GLY B C 1
ATOM 5757 O O . GLY B 1 249 ? 19.672 1.824 -10.875 1 89.81 249 GLY B O 1
ATOM 5758 N N . GLY B 1 250 ? 21.016 2.736 -12.422 1 90.31 250 GLY B N 1
ATOM 5759 C CA . GLY B 1 250 ? 20.969 1.59 -13.32 1 90.31 250 GLY B CA 1
ATOM 5760 C C . GLY B 1 250 ? 21.672 0.369 -12.766 1 90.31 250 GLY B C 1
ATOM 5761 O O . GLY B 1 250 ? 21.297 -0.765 -13.062 1 90.31 250 GLY B O 1
ATOM 5762 N N . LEU B 1 251 ? 22.625 0.546 -11.961 1 91.5 251 LEU B N 1
ATOM 5763 C CA . LEU B 1 251 ? 23.359 -0.586 -11.406 1 91.5 251 LEU B CA 1
ATOM 5764 C C . LEU B 1 251 ? 22.469 -1.43 -10.508 1 91.5 251 LEU B C 1
ATOM 5766 O O . LEU B 1 251 ? 22.562 -2.66 -10.508 1 91.5 251 LEU B O 1
ATOM 5770 N N . VAL B 1 252 ? 21.625 -0.762 -9.844 1 89.56 252 VAL B N 1
ATOM 5771 C CA . VAL B 1 252 ? 20.734 -1.472 -8.93 1 89.56 252 VAL B CA 1
ATOM 5772 C C . VAL B 1 252 ? 19.688 -2.26 -9.734 1 89.56 252 VAL B C 1
ATOM 5774 O O . VAL B 1 252 ? 19.406 -3.416 -9.414 1 89.56 252 VAL B O 1
ATOM 5777 N N . SER B 1 253 ? 19.156 -1.684 -10.773 1 92.38 253 SER B N 1
ATOM 5778 C CA . SER B 1 253 ? 18.234 -2.41 -11.633 1 92.38 253 SER B CA 1
ATOM 5779 C C . SER B 1 253 ? 18.906 -3.613 -12.281 1 92.38 253 SER B C 1
ATOM 5781 O O . SER B 1 253 ? 18.297 -4.68 -12.406 1 92.38 253 SER B O 1
ATOM 5783 N N . LEU B 1 254 ? 20.109 -3.406 -12.641 1 93.94 254 LEU B N 1
ATOM 5784 C CA . LEU B 1 254 ? 20.844 -4.477 -13.312 1 93.94 254 LEU B CA 1
ATOM 5785 C C . LEU B 1 254 ? 21.125 -5.625 -12.352 1 93.94 254 LEU B C 1
ATOM 5787 O O . LEU B 1 254 ? 21.047 -6.797 -12.734 1 93.94 254 LEU B O 1
ATOM 5791 N N . TYR B 1 255 ? 21.406 -5.328 -11.156 1 93.69 255 TYR B N 1
ATOM 5792 C CA . TYR B 1 255 ? 21.734 -6.438 -10.266 1 93.69 255 TYR B CA 1
ATOM 5793 C C . TYR B 1 255 ? 20.5 -7.246 -9.914 1 93.69 255 TYR B C 1
ATOM 5795 O O . TYR B 1 255 ? 20.594 -8.43 -9.594 1 93.69 255 TYR B O 1
ATOM 5803 N N . THR B 1 256 ? 19.312 -6.602 -9.906 1 93.38 256 THR B N 1
ATOM 5804 C CA . THR B 1 256 ? 18.094 -7.383 -9.695 1 93.38 256 THR B CA 1
ATOM 5805 C C . THR B 1 256 ? 17.891 -8.383 -10.828 1 93.38 256 THR B C 1
ATOM 5807 O O . THR B 1 256 ? 17.438 -9.508 -10.602 1 93.38 256 THR B O 1
ATOM 5810 N N . TRP B 1 257 ? 18.234 -8.008 -12 1 96 257 TRP B N 1
ATOM 5811 C CA . TRP B 1 257 ? 18.141 -8.883 -13.164 1 96 257 TRP B CA 1
ATOM 5812 C C . TRP B 1 257 ? 19.156 -10.016 -13.078 1 96 257 TRP B C 1
ATOM 5814 O O . TRP B 1 257 ? 18.812 -11.18 -13.289 1 96 257 TRP B O 1
ATOM 5824 N N . THR B 1 258 ? 20.375 -9.695 -12.727 1 97.5 258 THR B N 1
ATOM 5825 C CA . THR B 1 258 ? 21.422 -10.719 -12.68 1 97.5 258 THR B CA 1
ATOM 5826 C C . THR B 1 258 ? 21.188 -11.68 -11.523 1 97.5 258 THR B C 1
ATOM 5828 O O . THR B 1 258 ? 21.438 -12.883 -11.648 1 97.5 258 THR B O 1
ATOM 5831 N N . LYS B 1 259 ? 20.734 -11.188 -10.477 1 96.56 259 LYS B N 1
ATOM 5832 C CA . LYS B 1 259 ? 20.453 -12.062 -9.336 1 96.56 259 LYS B CA 1
ATOM 5833 C C . LYS B 1 259 ? 19.281 -12.984 -9.633 1 96.56 259 LYS B C 1
ATOM 5835 O O . LYS B 1 259 ? 19.266 -14.141 -9.211 1 96.56 259 LYS B O 1
ATOM 5840 N N . GLY B 1 260 ? 18.281 -12.414 -10.305 1 97.25 260 GLY B N 1
ATOM 5841 C CA . GLY B 1 260 ? 17.188 -13.266 -10.734 1 97.25 260 GLY B CA 1
ATOM 5842 C C . GLY B 1 260 ? 17.625 -14.383 -11.664 1 97.25 260 GLY B C 1
ATOM 5843 O O . GLY B 1 260 ? 17.172 -15.523 -11.531 1 97.25 260 GLY B O 1
ATOM 5844 N N . LEU B 1 261 ? 18.5 -14.016 -12.531 1 97.81 261 LEU B N 1
ATOM 5845 C CA . LEU B 1 261 ? 19.047 -15.008 -13.453 1 97.81 261 LEU B CA 1
ATOM 5846 C C . LEU B 1 261 ? 19.828 -16.078 -12.703 1 97.81 261 LEU B C 1
ATOM 5848 O O . LEU B 1 261 ? 19.734 -17.266 -13.016 1 97.81 261 LEU B O 1
ATOM 5852 N N . SER B 1 262 ? 20.562 -15.648 -11.727 1 98.56 262 SER B N 1
ATOM 5853 C CA . SER B 1 262 ? 21.328 -16.594 -10.906 1 98.56 262 SER B CA 1
ATOM 5854 C C . SER B 1 262 ? 20.406 -17.547 -10.164 1 98.56 262 SER B C 1
ATOM 5856 O O . SER B 1 262 ? 20.562 -18.766 -10.258 1 98.56 262 SER B O 1
ATOM 5858 N N . ALA B 1 263 ? 19.469 -16.984 -9.461 1 98.62 263 ALA B N 1
ATOM 5859 C CA . ALA B 1 263 ? 18.531 -17.797 -8.688 1 98.62 263 ALA B CA 1
ATOM 5860 C C . ALA B 1 263 ? 17.734 -18.719 -9.602 1 98.62 263 ALA B C 1
ATOM 5862 O O . ALA B 1 263 ? 17.562 -19.906 -9.297 1 98.62 263 ALA B O 1
ATOM 5863 N N . GLY B 1 264 ? 17.281 -18.219 -10.719 1 98.38 264 GLY B N 1
ATOM 5864 C CA . GLY B 1 264 ? 16.484 -19 -11.648 1 98.38 264 GLY B CA 1
ATOM 5865 C C . GLY B 1 264 ? 17.266 -20.125 -12.312 1 98.38 264 GLY B C 1
ATOM 5866 O O . GLY B 1 264 ? 16.75 -21.219 -12.508 1 98.38 264 GLY B O 1
ATOM 5867 N N . ALA B 1 265 ? 18.5 -19.844 -12.672 1 98.25 265 ALA B N 1
ATOM 5868 C CA . ALA B 1 265 ? 19.344 -20.844 -13.328 1 98.25 265 ALA B CA 1
ATOM 5869 C C . ALA B 1 265 ? 19.594 -22.031 -12.414 1 98.25 265 ALA B C 1
ATOM 5871 O O . ALA B 1 265 ? 19.812 -23.156 -12.891 1 98.25 265 ALA B O 1
ATOM 5872 N N . TYR B 1 266 ? 19.578 -21.766 -11.117 1 98.44 266 TYR B N 1
ATOM 5873 C CA . TYR B 1 266 ? 19.703 -22.844 -10.141 1 98.44 266 TYR B CA 1
ATOM 5874 C C . TYR B 1 266 ? 18.375 -23.531 -9.891 1 98.44 266 TYR B C 1
ATOM 5876 O O . TYR B 1 266 ? 18.281 -24.766 -9.93 1 98.44 266 TYR B O 1
ATOM 5884 N N . LEU B 1 267 ? 17.297 -22.797 -9.742 1 97.81 267 LEU B N 1
ATOM 5885 C CA . LEU B 1 267 ? 16 -23.297 -9.289 1 97.81 267 LEU B CA 1
ATOM 5886 C C . LEU B 1 267 ? 15.336 -24.141 -10.367 1 97.81 267 LEU B C 1
ATOM 5888 O O . LEU B 1 267 ? 14.836 -25.234 -10.086 1 97.81 267 LEU B O 1
ATOM 5892 N N . VAL B 1 268 ? 15.391 -23.734 -11.586 1 96.69 268 VAL B N 1
ATOM 5893 C CA . VAL B 1 268 ? 14.562 -24.328 -12.625 1 96.69 268 VAL B CA 1
ATOM 5894 C C . VAL B 1 268 ? 15.086 -25.734 -12.953 1 96.69 268 VAL B C 1
ATOM 5896 O O . VAL B 1 268 ? 14.359 -26.719 -12.812 1 96.69 268 VAL B O 1
ATOM 5899 N N . PRO B 1 269 ? 16.391 -25.922 -13.305 1 95.75 269 PRO B N 1
ATOM 5900 C CA . PRO B 1 269 ? 16.844 -27.281 -13.633 1 95.75 269 PRO B CA 1
ATOM 5901 C C . PRO B 1 269 ? 16.781 -28.219 -12.438 1 95.75 269 PRO B C 1
ATOM 5903 O O . PRO B 1 269 ? 16.406 -29.391 -12.578 1 95.75 269 PRO B O 1
ATOM 5906 N N . ILE B 1 270 ? 17.094 -27.75 -11.266 1 95.81 270 ILE B N 1
ATOM 5907 C CA . ILE B 1 270 ? 17.141 -28.594 -10.086 1 95.81 270 ILE B CA 1
ATOM 5908 C C . ILE B 1 270 ? 15.727 -29.016 -9.688 1 95.81 270 ILE B C 1
ATOM 5910 O O . ILE B 1 270 ? 15.492 -30.188 -9.359 1 95.81 270 ILE B O 1
ATOM 5914 N N . THR B 1 271 ? 14.805 -28.109 -9.719 1 93.06 271 THR B N 1
ATOM 5915 C CA . THR B 1 271 ? 13.43 -28.438 -9.359 1 93.06 271 THR B CA 1
ATOM 5916 C C . THR B 1 271 ? 12.82 -29.391 -10.391 1 93.06 271 THR B C 1
ATOM 5918 O O . THR B 1 271 ? 12.094 -30.312 -10.039 1 93.06 271 THR B O 1
ATOM 5921 N N . LEU B 1 272 ? 13.148 -29.234 -11.641 1 91.62 272 LEU B N 1
ATOM 5922 C CA . LEU B 1 272 ? 12.641 -30.109 -12.68 1 91.62 272 LEU B CA 1
ATOM 5923 C C . LEU B 1 272 ? 13.234 -31.516 -12.539 1 91.62 272 LEU B C 1
ATOM 5925 O O . LEU B 1 272 ? 12.562 -32.5 -12.82 1 91.62 272 LEU B O 1
ATOM 5929 N N . TRP B 1 273 ? 14.453 -31.547 -12.148 1 93 273 TRP B N 1
ATOM 5930 C CA . TRP B 1 273 ? 15.078 -32.844 -11.875 1 93 273 TRP B CA 1
ATOM 5931 C C . TRP B 1 273 ? 14.398 -33.531 -10.703 1 93 273 TRP B C 1
ATOM 5933 O O . TRP B 1 273 ? 14.039 -34.719 -10.789 1 93 273 TRP B O 1
ATOM 5943 N N . LEU B 1 274 ? 14.188 -32.812 -9.664 1 90.38 274 LEU B N 1
ATOM 5944 C CA . LEU B 1 274 ? 13.57 -33.375 -8.469 1 90.38 274 LEU B CA 1
ATOM 5945 C C . LEU B 1 274 ? 12.141 -33.844 -8.758 1 90.38 274 LEU B C 1
ATOM 5947 O O . LEU B 1 274 ? 11.656 -34.781 -8.148 1 90.38 274 LEU B O 1
ATOM 5951 N N . LEU B 1 275 ? 11.5 -33.156 -9.711 1 84.25 275 LEU B N 1
ATOM 5952 C CA . LEU B 1 275 ? 10.125 -33.5 -10.07 1 84.25 275 LEU B CA 1
ATOM 5953 C C . LEU B 1 275 ? 10.109 -34.594 -11.125 1 84.25 275 LEU B C 1
ATOM 5955 O O . LEU B 1 275 ? 9.031 -35.031 -11.555 1 84.25 275 LEU B O 1
ATOM 5959 N N . GLY B 1 276 ? 11.305 -35.062 -11.617 1 86.12 276 GLY B N 1
ATOM 5960 C CA . GLY B 1 276 ? 11.414 -36.156 -12.555 1 86.12 276 GLY B CA 1
ATOM 5961 C C . GLY B 1 276 ? 11.188 -35.75 -14 1 86.12 276 GLY B C 1
ATOM 5962 O O . GLY B 1 276 ? 10.969 -36.594 -14.867 1 86.12 276 GLY B O 1
ATOM 5963 N N . LYS B 1 277 ? 11.273 -34.531 -14.266 1 85.75 277 LYS B N 1
ATOM 5964 C CA . LYS B 1 277 ? 11.023 -34.062 -15.617 1 85.75 277 LYS B CA 1
ATOM 5965 C C . LYS B 1 277 ? 12.32 -33.969 -16.422 1 85.75 277 LYS B C 1
ATOM 5967 O O . LYS B 1 277 ? 12.297 -33.938 -17.656 1 85.75 277 LYS B O 1
ATOM 5972 N N . LEU B 1 278 ? 13.438 -33.844 -15.695 1 89.06 278 LEU B N 1
ATOM 5973 C CA . LEU B 1 278 ? 14.766 -33.875 -16.312 1 89.06 278 LEU B CA 1
ATOM 5974 C C . LEU B 1 278 ? 15.633 -34.969 -15.664 1 89.06 278 LEU B C 1
ATOM 5976 O O . LEU B 1 278 ? 15.578 -35.156 -14.453 1 89.06 278 LEU B O 1
ATOM 5980 N N . PRO B 1 279 ? 16.234 -35.656 -16.484 1 90.31 279 PRO B N 1
ATOM 5981 C CA . PRO B 1 279 ? 17.141 -36.656 -15.914 1 90.31 279 PRO B CA 1
ATOM 5982 C C . PRO B 1 279 ? 18.375 -36.062 -15.273 1 90.31 279 PRO B C 1
ATOM 5984 O O . PRO B 1 279 ? 18.828 -34.969 -15.688 1 90.31 279 PRO B O 1
ATOM 5987 N N . PHE B 1 280 ? 18.922 -36.719 -14.305 1 92 280 PHE B N 1
ATOM 5988 C CA . PHE B 1 280 ? 20.141 -36.25 -13.625 1 92 280 PHE B CA 1
ATOM 5989 C C . PHE B 1 280 ? 21.312 -36.219 -14.594 1 92 280 PHE B C 1
ATOM 5991 O O . PHE B 1 280 ? 22.25 -35.438 -14.422 1 92 280 PHE B O 1
ATOM 5998 N N . SER B 1 281 ? 21.234 -37.031 -15.586 1 89.81 281 SER B N 1
ATOM 5999 C CA . SER B 1 281 ? 22.328 -37.156 -16.547 1 89.81 281 SER B CA 1
ATOM 6000 C C . SER B 1 281 ? 22.375 -35.938 -17.453 1 89.81 281 SER B C 1
ATOM 6002 O O . SER B 1 281 ? 23.375 -35.719 -18.156 1 89.81 281 SER B O 1
ATOM 6004 N N . SER B 1 282 ? 21.438 -35.125 -17.359 1 90.31 282 SER B N 1
ATOM 6005 C CA . SER B 1 282 ? 21.422 -33.938 -18.203 1 90.31 282 SER B CA 1
ATOM 6006 C C . SER B 1 282 ? 22.5 -32.969 -17.781 1 90.31 282 SER B C 1
ATOM 6008 O O . SER B 1 282 ? 22.656 -32.656 -16.594 1 90.31 282 SER B O 1
ATOM 6010 N N . ASP B 1 283 ? 23.188 -32.406 -18.703 1 92.12 283 ASP B N 1
ATOM 6011 C CA . ASP B 1 283 ? 24.234 -31.422 -18.438 1 92.12 283 ASP B CA 1
ATOM 6012 C C . ASP B 1 283 ? 23.656 -30.125 -17.875 1 92.12 283 ASP B C 1
ATOM 6014 O O . ASP B 1 283 ? 24.328 -29.391 -17.156 1 92.12 283 ASP B O 1
ATOM 6018 N N . LEU B 1 284 ? 22.422 -29.875 -18.266 1 93.5 284 LEU B N 1
ATOM 6019 C CA . LEU B 1 284 ? 21.734 -28.688 -17.766 1 93.5 284 LEU B CA 1
ATOM 6020 C C . LEU B 1 284 ? 21.625 -28.734 -16.25 1 93.5 284 LEU B C 1
ATOM 6022 O O . LEU B 1 284 ? 21.844 -27.719 -15.578 1 93.5 284 LEU B O 1
ATOM 6026 N N . VAL B 1 285 ? 21.328 -29.844 -15.711 1 94.75 285 VAL B N 1
ATOM 6027 C CA . VAL B 1 285 ? 21.125 -30 -14.281 1 94.75 285 VAL B CA 1
ATOM 6028 C C . VAL B 1 285 ? 22.469 -30.047 -13.562 1 94.75 285 VAL B C 1
ATOM 6030 O O . VAL B 1 285 ? 22.656 -29.359 -12.555 1 94.75 285 VAL B O 1
ATOM 6033 N N . ARG B 1 286 ? 23.391 -30.734 -14.117 1 95.12 286 ARG B N 1
ATOM 6034 C CA . ARG B 1 286 ? 24.625 -31.047 -13.398 1 95.12 286 ARG B CA 1
ATOM 6035 C C . ARG B 1 286 ? 25.641 -29.906 -13.523 1 95.12 286 ARG B C 1
ATOM 6037 O O . ARG B 1 286 ? 26.344 -29.594 -12.562 1 95.12 286 ARG B O 1
ATOM 6044 N N . ILE B 1 287 ? 25.703 -29.312 -14.688 1 96.19 287 ILE B N 1
ATOM 6045 C CA . ILE B 1 287 ? 26.859 -28.469 -14.953 1 96.19 287 ILE B CA 1
ATOM 6046 C C . ILE B 1 287 ? 26.391 -27.047 -15.305 1 96.19 287 ILE B C 1
ATOM 6048 O O . ILE B 1 287 ? 26.75 -26.078 -14.633 1 96.19 287 ILE B O 1
ATOM 6052 N N . TRP B 1 288 ? 25.562 -26.906 -16.266 1 96.5 288 TRP B N 1
ATOM 6053 C CA . TRP B 1 288 ? 25.281 -25.594 -16.828 1 96.5 288 TRP B CA 1
ATOM 6054 C C . TRP B 1 288 ? 24.406 -24.766 -15.883 1 96.5 288 TRP B C 1
ATOM 6056 O O . TRP B 1 288 ? 24.625 -23.562 -15.719 1 96.5 288 TRP B O 1
ATOM 6066 N N . GLY B 1 289 ? 23.375 -25.375 -15.305 1 96.94 289 GLY B N 1
ATOM 6067 C CA . GLY B 1 289 ? 22.547 -24.656 -14.352 1 96.94 289 GLY B CA 1
ATOM 6068 C C . GLY B 1 289 ? 23.344 -24.016 -13.234 1 96.94 289 GLY B C 1
ATOM 6069 O O . GLY B 1 289 ? 23.391 -22.797 -13.117 1 96.94 289 GLY B O 1
ATOM 6070 N N . PRO B 1 290 ? 24.062 -24.828 -12.508 1 98.12 290 PRO B N 1
ATOM 6071 C CA . PRO B 1 290 ? 24.875 -24.297 -11.414 1 98.12 290 PRO B CA 1
ATOM 6072 C C . PRO B 1 290 ? 25.984 -23.375 -11.898 1 98.12 290 PRO B C 1
ATOM 6074 O O . PRO B 1 290 ? 26.328 -22.391 -11.227 1 98.12 290 PRO B O 1
ATOM 6077 N N . SER B 1 291 ? 26.594 -23.609 -13.039 1 98.38 291 SER B N 1
ATOM 6078 C CA . SER B 1 291 ? 27.656 -22.766 -13.555 1 98.38 291 SER B CA 1
ATOM 6079 C C . SER B 1 291 ? 27.156 -21.375 -13.914 1 98.38 291 SER B C 1
ATOM 6081 O O . SER B 1 291 ? 27.781 -20.375 -13.57 1 98.38 291 SER B O 1
ATOM 6083 N N . ILE B 1 292 ? 26.031 -21.344 -14.617 1 98.31 292 ILE B N 1
ATOM 6084 C CA . ILE B 1 292 ? 25.438 -20.062 -14.984 1 98.31 292 ILE B CA 1
ATOM 6085 C C . ILE B 1 292 ? 25 -19.312 -13.727 1 98.31 292 ILE B C 1
ATOM 6087 O O . ILE B 1 292 ? 25.188 -18.094 -13.617 1 98.31 292 ILE B O 1
ATOM 6091 N N . SER B 1 293 ? 24.438 -20.031 -12.805 1 98.75 293 SER B N 1
ATOM 6092 C CA . SER B 1 293 ? 24.047 -19.453 -11.523 1 98.75 293 SER B CA 1
ATOM 6093 C C . SER B 1 293 ? 25.234 -18.797 -10.828 1 98.75 293 SER B C 1
ATOM 6095 O O . SER B 1 293 ? 25.141 -17.641 -10.398 1 98.75 293 SER B O 1
ATOM 6097 N N . LEU B 1 294 ? 26.328 -19.5 -10.781 1 98.62 294 LEU B N 1
ATOM 6098 C CA . LEU B 1 294 ? 27.516 -18.984 -10.102 1 98.62 294 LEU B CA 1
ATOM 6099 C C . LEU B 1 294 ? 28.109 -17.797 -10.844 1 98.62 294 LEU B C 1
ATOM 6101 O O . LEU B 1 294 ? 28.562 -16.828 -10.227 1 98.62 294 LEU B O 1
ATOM 6105 N N . ALA B 1 295 ? 28.109 -17.859 -12.141 1 98.62 295 ALA B N 1
ATOM 6106 C CA . ALA B 1 295 ? 28.641 -16.766 -12.938 1 98.62 295 ALA B CA 1
ATOM 6107 C C . ALA B 1 295 ? 27.828 -15.484 -12.711 1 98.62 295 ALA B C 1
ATOM 6109 O O . ALA B 1 295 ? 28.406 -14.414 -12.492 1 98.62 295 ALA B O 1
ATOM 6110 N N . PHE B 1 296 ? 26.547 -15.602 -12.719 1 98.5 296 PHE B N 1
ATOM 6111 C CA . PHE B 1 296 ? 25.703 -14.414 -12.578 1 98.5 296 PHE B CA 1
ATOM 6112 C C . PHE B 1 296 ? 25.641 -13.969 -11.125 1 98.5 296 PHE B C 1
ATOM 6114 O O . PHE B 1 296 ? 25.422 -12.789 -10.844 1 98.5 296 PHE B O 1
ATOM 6121 N N . LEU B 1 297 ? 25.844 -14.859 -10.227 1 98.38 297 LEU B N 1
ATOM 6122 C CA . LEU B 1 297 ? 25.984 -14.445 -8.828 1 98.38 297 LEU B CA 1
ATOM 6123 C C . LEU B 1 297 ? 27.234 -13.586 -8.641 1 98.38 297 LEU B C 1
ATOM 6125 O O . LEU B 1 297 ? 27.203 -12.594 -7.914 1 98.38 297 LEU B O 1
ATOM 6129 N N . ALA B 1 298 ? 28.297 -14.023 -9.297 1 98.12 298 ALA B N 1
ATOM 6130 C CA . ALA B 1 298 ? 29.531 -13.258 -9.242 1 98.12 298 ALA B CA 1
ATOM 6131 C C . ALA B 1 298 ? 29.359 -11.875 -9.852 1 98.12 298 ALA B C 1
ATOM 6133 O O . ALA B 1 298 ? 29.859 -10.883 -9.32 1 98.12 298 ALA B O 1
ATOM 6134 N N . ILE B 1 299 ? 28.656 -11.828 -10.969 1 97.94 299 ILE B N 1
ATOM 6135 C CA . ILE B 1 299 ? 28.391 -10.547 -11.602 1 97.94 299 ILE B CA 1
ATOM 6136 C C . ILE B 1 299 ? 27.562 -9.672 -10.664 1 97.94 299 ILE B C 1
ATOM 6138 O O . ILE B 1 299 ? 27.828 -8.469 -10.531 1 97.94 299 ILE B O 1
ATOM 6142 N N . THR B 1 300 ? 26.562 -10.266 -10.031 1 97.44 300 THR B N 1
ATOM 6143 C CA . THR B 1 300 ? 25.734 -9.547 -9.062 1 97.44 300 THR B CA 1
ATOM 6144 C C . THR B 1 300 ? 26.609 -8.969 -7.949 1 97.44 300 THR B C 1
ATOM 6146 O O . THR B 1 300 ? 26.453 -7.797 -7.59 1 97.44 300 THR B O 1
ATOM 6149 N N . GLY B 1 301 ? 27.5 -9.773 -7.449 1 95.5 301 GLY B N 1
ATOM 6150 C CA . GLY B 1 301 ? 28.406 -9.289 -6.422 1 95.5 301 GLY B CA 1
ATOM 6151 C C . GLY B 1 301 ? 29.266 -8.125 -6.887 1 95.5 301 GLY B C 1
ATOM 6152 O O . GLY B 1 301 ? 29.422 -7.141 -6.16 1 95.5 301 GLY B O 1
ATOM 6153 N N . GLY B 1 302 ? 29.766 -8.242 -8.062 1 96.38 302 GLY B N 1
ATOM 6154 C CA . GLY B 1 302 ? 30.547 -7.152 -8.625 1 96.38 302 GLY B CA 1
ATOM 6155 C C . GLY B 1 302 ? 29.75 -5.867 -8.773 1 96.38 302 GLY B C 1
ATOM 6156 O O . GLY B 1 302 ? 30.266 -4.785 -8.469 1 96.38 302 GLY B O 1
ATOM 6157 N N . LEU B 1 303 ? 28.547 -5.957 -9.195 1 95.81 303 LEU B N 1
ATOM 6158 C CA . LEU B 1 303 ? 27.688 -4.793 -9.383 1 95.81 303 LEU B CA 1
ATOM 6159 C C . LEU B 1 303 ? 27.328 -4.16 -8.047 1 95.81 303 LEU B C 1
ATOM 6161 O O . LEU B 1 303 ? 27.297 -2.934 -7.918 1 95.81 303 LEU B O 1
ATOM 6165 N N . LEU B 1 304 ? 27.078 -4.988 -7.066 1 94.44 304 LEU B N 1
ATOM 6166 C CA . LEU B 1 304 ? 26.719 -4.492 -5.742 1 94.44 304 LEU B CA 1
ATOM 6167 C C . LEU B 1 304 ? 27.891 -3.729 -5.117 1 94.44 304 LEU B C 1
ATOM 6169 O O . LEU B 1 304 ? 27.703 -2.641 -4.566 1 94.44 304 LEU B O 1
ATOM 6173 N N . ILE B 1 305 ? 29.047 -4.266 -5.254 1 95 305 ILE B N 1
ATOM 6174 C CA . ILE B 1 305 ? 30.234 -3.633 -4.684 1 95 305 ILE B CA 1
ATOM 6175 C C . ILE B 1 305 ? 30.562 -2.363 -5.465 1 95 305 ILE B C 1
ATOM 6177 O O . ILE B 1 305 ? 30.922 -1.345 -4.875 1 95 305 ILE B O 1
ATOM 6181 N N . GLY B 1 306 ? 30.328 -2.426 -6.742 1 93.94 306 GLY B N 1
ATOM 6182 C CA . GLY B 1 306 ? 30.609 -1.28 -7.598 1 93.94 306 GLY B CA 1
ATOM 6183 C C . GLY B 1 306 ? 29.672 -0.117 -7.355 1 93.94 306 GLY B C 1
ATOM 6184 O O . GLY B 1 306 ? 30.016 1.035 -7.629 1 93.94 306 GLY B O 1
ATOM 6185 N N . ASP B 1 307 ? 28.531 -0.352 -6.812 1 93.5 307 ASP B N 1
ATOM 6186 C CA . ASP B 1 307 ? 27.531 0.694 -6.574 1 93.5 307 ASP B CA 1
ATOM 6187 C C . ASP B 1 307 ? 27.828 1.44 -5.273 1 93.5 307 ASP B C 1
ATOM 6189 O O . ASP B 1 307 ? 27.312 2.535 -5.051 1 93.5 307 ASP B O 1
ATOM 6193 N N . LEU B 1 308 ? 28.641 0.869 -4.441 1 94.12 308 LEU B N 1
ATOM 6194 C CA . LEU B 1 308 ? 28.984 1.525 -3.188 1 94.12 308 LEU B CA 1
ATOM 6195 C C . LEU B 1 308 ? 29.891 2.732 -3.438 1 94.12 308 LEU B C 1
ATOM 6197 O O . LEU B 1 308 ? 30.688 2.73 -4.375 1 94.12 308 LEU B O 1
ATOM 6201 N N . LYS B 1 309 ? 29.719 3.695 -2.621 1 94.81 309 LYS B N 1
ATOM 6202 C CA . LYS B 1 309 ? 30.609 4.852 -2.734 1 94.81 309 LYS B CA 1
ATOM 6203 C C . LYS B 1 309 ? 31.938 4.594 -2.043 1 94.81 309 LYS B C 1
ATOM 6205 O O . LYS B 1 309 ? 32.938 5.281 -2.312 1 94.81 309 LYS B O 1
ATOM 6210 N N . HIS B 1 310 ? 31.906 3.6 -1.132 1 96.19 310 HIS B N 1
ATOM 6211 C CA . HIS B 1 310 ? 33.125 3.076 -0.512 1 96.19 310 HIS B CA 1
ATOM 6212 C C . HIS B 1 310 ? 33.219 1.566 -0.696 1 96.19 310 HIS B C 1
ATOM 6214 O O . HIS B 1 310 ? 33.094 0.809 0.268 1 96.19 310 HIS B O 1
ATOM 6220 N N . PRO B 1 311 ? 33.594 1.182 -1.889 1 95.69 311 PRO B N 1
ATOM 6221 C CA . PRO B 1 311 ? 33.656 -0.258 -2.15 1 95.69 311 PRO B CA 1
ATOM 6222 C C . PRO B 1 311 ? 34.719 -0.971 -1.307 1 95.69 311 PRO B C 1
ATOM 6224 O O . PRO B 1 311 ? 34.562 -2.158 -1.006 1 95.69 311 PRO B O 1
ATOM 6227 N N . GLU B 1 312 ? 35.719 -0.211 -0.9 1 94.94 312 GLU B N 1
ATOM 6228 C CA . GLU B 1 312 ? 36.781 -0.794 -0.097 1 94.94 312 GLU B CA 1
ATOM 6229 C C . GLU B 1 312 ? 36.312 -1.164 1.298 1 94.94 312 GLU B C 1
ATOM 6231 O O . GLU B 1 312 ? 36.938 -1.946 2.004 1 94.94 312 GLU B O 1
ATOM 6236 N N . ARG B 1 313 ? 35.188 -0.657 1.635 1 95.88 313 ARG B N 1
ATOM 6237 C CA . ARG B 1 313 ? 34.656 -0.919 2.969 1 95.88 313 ARG B CA 1
ATOM 6238 C C . ARG B 1 313 ? 33.531 -1.974 2.922 1 95.88 313 ARG B C 1
ATOM 6240 O O . ARG B 1 313 ? 32.781 -2.141 3.889 1 95.88 313 ARG B O 1
ATOM 6247 N N . PHE B 1 314 ? 33.5 -2.629 1.844 1 94.5 314 PHE B N 1
ATOM 6248 C CA . PHE B 1 314 ? 32.469 -3.631 1.681 1 94.5 314 PHE B CA 1
ATOM 6249 C C . PHE B 1 314 ? 32.531 -4.676 2.789 1 94.5 314 PHE B C 1
ATOM 6251 O O . PHE B 1 314 ? 31.5 -5.199 3.223 1 94.5 314 PHE B O 1
ATOM 6258 N N . TYR B 1 315 ? 33.656 -4.934 3.307 1 94.38 315 TYR B N 1
ATOM 6259 C CA . TYR B 1 315 ? 33.844 -5.961 4.32 1 94.38 315 TYR B CA 1
ATOM 6260 C C . TYR B 1 315 ? 33.094 -5.609 5.605 1 94.38 315 TYR B C 1
ATOM 6262 O O . TYR B 1 315 ? 32.75 -6.492 6.402 1 94.38 315 TYR B O 1
ATOM 6270 N N . LEU B 1 316 ? 32.75 -4.418 5.852 1 95.12 316 LEU B N 1
ATOM 6271 C CA . LEU B 1 316 ? 32.062 -3.973 7.062 1 95.12 316 LEU B CA 1
ATOM 6272 C C . LEU B 1 316 ? 30.625 -4.496 7.098 1 95.12 316 LEU B C 1
ATOM 6274 O O . LEU B 1 316 ? 30.016 -4.594 8.172 1 95.12 316 LEU B O 1
ATOM 6278 N N . LEU B 1 317 ? 30.141 -4.777 5.961 1 93.19 317 LEU B N 1
ATOM 6279 C CA . LEU B 1 317 ? 28.797 -5.348 5.879 1 93.19 317 LEU B CA 1
ATOM 6280 C C . LEU B 1 317 ? 28.719 -6.668 6.637 1 93.19 317 LEU B C 1
ATOM 6282 O O . LEU B 1 317 ? 27.703 -6.98 7.246 1 93.19 317 LEU B O 1
ATOM 6286 N N . PHE B 1 318 ? 29.781 -7.379 6.668 1 92.56 318 PHE B N 1
ATOM 6287 C CA . PHE B 1 318 ? 29.781 -8.695 7.289 1 92.56 318 PHE B CA 1
ATOM 6288 C C . PHE B 1 318 ? 30.359 -8.633 8.703 1 92.56 318 PHE B C 1
ATOM 6290 O O . PHE B 1 318 ? 29.969 -9.414 9.57 1 92.56 318 PHE B O 1
ATOM 6297 N N . LEU B 1 319 ? 31.172 -7.703 9.008 1 92 319 LEU B N 1
ATOM 6298 C CA . LEU B 1 319 ? 31.828 -7.637 10.312 1 92 319 LEU B CA 1
ATOM 6299 C C . LEU B 1 319 ? 31.016 -6.812 11.297 1 92 319 LEU B C 1
ATOM 6301 O O . LEU B 1 319 ? 30.953 -7.133 12.484 1 92 319 LEU B O 1
ATOM 6305 N N . LYS B 1 320 ? 30.391 -5.781 10.844 1 90.06 320 LYS B N 1
ATOM 6306 C CA . LYS B 1 320 ? 29.625 -4.887 11.711 1 90.06 320 LYS B CA 1
ATOM 6307 C C . LYS B 1 320 ? 28.156 -4.82 11.273 1 90.06 320 LYS B C 1
ATOM 6309 O O . LYS B 1 320 ? 27.484 -3.812 11.5 1 90.06 320 LYS B O 1
ATOM 6314 N N . GLY B 1 321 ? 27.797 -5.832 10.688 1 91.75 321 GLY B N 1
ATOM 6315 C CA . GLY B 1 321 ? 26.469 -5.805 10.109 1 91.75 321 GLY B CA 1
ATOM 6316 C C . GLY B 1 321 ? 25.359 -5.867 11.156 1 91.75 321 GLY B C 1
ATOM 6317 O O . GLY B 1 321 ? 25.469 -6.605 12.141 1 91.75 321 GLY B O 1
ATOM 6318 N N . ARG B 1 322 ? 24.344 -5.023 10.891 1 92.12 322 ARG B N 1
ATOM 6319 C CA . ARG B 1 322 ? 23.141 -5.062 11.719 1 92.12 322 ARG B CA 1
ATOM 6320 C C . ARG B 1 322 ? 22.078 -5.965 11.102 1 92.12 322 ARG B C 1
ATOM 6322 O O . ARG B 1 322 ? 21.609 -5.715 9.984 1 92.12 322 ARG B O 1
ATOM 6329 N N . PRO B 1 323 ? 21.625 -6.895 11.789 1 91.44 323 PRO B N 1
ATOM 6330 C CA . PRO B 1 323 ? 20.688 -7.855 11.211 1 91.44 323 PRO B CA 1
ATOM 6331 C C . PRO B 1 323 ? 19.328 -7.238 10.898 1 91.44 323 PRO B C 1
ATOM 6333 O O . PRO B 1 323 ? 18.531 -7.832 10.164 1 91.44 323 PRO B O 1
ATOM 6336 N N . GLU B 1 324 ? 19.062 -6.102 11.406 1 89.62 324 GLU B N 1
ATOM 6337 C CA . GLU B 1 324 ? 17.797 -5.438 11.109 1 89.62 324 GLU B CA 1
ATOM 6338 C C . GLU B 1 324 ? 17.75 -4.941 9.672 1 89.62 324 GLU B C 1
ATOM 6340 O O . GLU B 1 324 ? 16.672 -4.789 9.094 1 89.62 324 GLU B O 1
ATOM 6345 N N . SER B 1 325 ? 18.906 -4.758 9.141 1 93.38 325 SER B N 1
ATOM 6346 C CA . SER B 1 325 ? 19 -4.273 7.77 1 93.38 325 SER B CA 1
ATOM 6347 C C . SER B 1 325 ? 18.891 -5.422 6.77 1 93.38 325 SER B C 1
ATOM 6349 O O . SER B 1 325 ? 19.578 -6.434 6.902 1 93.38 325 SER B O 1
ATOM 6351 N N . TRP B 1 326 ? 18.109 -5.309 5.785 1 93.69 326 TRP B N 1
ATOM 6352 C CA . TRP B 1 326 ? 17.922 -6.348 4.777 1 93.69 326 TRP B CA 1
ATOM 6353 C C . TRP B 1 326 ? 19.109 -6.387 3.818 1 93.69 326 TRP B C 1
ATOM 6355 O O . TRP B 1 326 ? 19.281 -7.355 3.074 1 93.69 326 TRP B O 1
ATOM 6365 N N . LEU B 1 327 ? 19.891 -5.297 3.811 1 94.31 327 LEU B N 1
ATOM 6366 C CA . LEU B 1 327 ? 21.141 -5.355 3.053 1 94.31 327 LEU B CA 1
ATOM 6367 C C . LEU B 1 327 ? 22.078 -6.398 3.635 1 94.31 327 LEU B C 1
ATOM 6369 O O . LEU B 1 327 ? 22.734 -7.133 2.893 1 94.31 327 LEU B O 1
ATOM 6373 N N . VAL B 1 328 ? 22.078 -6.465 4.926 1 95.62 328 VAL B N 1
ATOM 6374 C CA . VAL B 1 328 ? 22.938 -7.434 5.602 1 95.62 328 VAL B CA 1
ATOM 6375 C C . VAL B 1 328 ? 22.375 -8.836 5.426 1 95.62 328 VAL B C 1
ATOM 6377 O O . VAL B 1 328 ? 23.094 -9.766 5.066 1 95.62 328 VAL B O 1
ATOM 6380 N N . ARG B 1 329 ? 21.094 -8.984 5.621 1 94.88 329 ARG B N 1
ATOM 6381 C CA . ARG B 1 329 ? 20.453 -10.289 5.457 1 94.88 329 ARG B CA 1
ATOM 6382 C C . ARG B 1 329 ? 20.609 -10.797 4.027 1 94.88 329 ARG B C 1
ATOM 6384 O O . ARG B 1 329 ? 20.875 -11.984 3.811 1 94.88 329 ARG B O 1
ATOM 6391 N N . GLY B 1 330 ? 20.438 -9.906 3.127 1 94.88 330 GLY B N 1
ATOM 6392 C CA . GLY B 1 330 ? 20.656 -10.273 1.735 1 94.88 330 GLY B CA 1
ATOM 6393 C C . GLY B 1 330 ? 22.094 -10.648 1.431 1 94.88 330 GLY B C 1
ATOM 6394 O O . GLY B 1 330 ? 22.344 -11.609 0.697 1 94.88 330 GLY B O 1
ATOM 6395 N N . GLY B 1 331 ? 23.062 -9.875 1.969 1 94.81 331 GLY B N 1
ATOM 6396 C CA . GLY B 1 331 ? 24.469 -10.211 1.783 1 94.81 331 GLY B CA 1
ATOM 6397 C C . GLY B 1 331 ? 24.828 -11.602 2.279 1 94.81 331 GLY B C 1
ATOM 6398 O O . GLY B 1 331 ? 25.469 -12.375 1.565 1 94.81 331 GLY B O 1
ATOM 6399 N N . TYR B 1 332 ? 24.328 -11.898 3.428 1 95.62 332 TYR B N 1
ATOM 6400 C CA . TYR B 1 332 ? 24.562 -13.227 3.971 1 95.62 332 TYR B CA 1
ATOM 6401 C C . TYR B 1 332 ? 23.844 -14.297 3.154 1 95.62 332 TYR B C 1
ATOM 6403 O O . TYR B 1 332 ? 24.375 -15.391 2.951 1 95.62 332 TYR B O 1
ATOM 6411 N N . GLY B 1 333 ? 22.672 -14.016 2.764 1 96 333 GLY B N 1
ATOM 6412 C CA . GLY B 1 333 ? 21.938 -14.945 1.92 1 96 333 GLY B CA 1
ATOM 6413 C C . GLY B 1 333 ? 22.641 -15.266 0.621 1 96 333 GLY B C 1
ATOM 6414 O O . GLY B 1 333 ? 22.734 -16.422 0.224 1 96 333 GLY B O 1
ATOM 6415 N N . LEU B 1 334 ? 23.188 -14.25 0.008 1 96.94 334 LEU B N 1
ATOM 6416 C CA . LEU B 1 334 ? 23.906 -14.438 -1.243 1 96.94 334 LEU B CA 1
ATOM 6417 C C . LEU B 1 334 ? 25.188 -15.242 -1.016 1 96.94 334 LEU B C 1
ATOM 6419 O O . LEU B 1 334 ? 25.547 -16.094 -1.832 1 96.94 334 LEU B O 1
ATOM 6423 N N . LEU B 1 335 ? 25.828 -14.992 0.094 1 96.12 335 LEU B N 1
ATOM 6424 C CA . LEU B 1 335 ? 27.047 -15.719 0.427 1 96.12 335 LEU B CA 1
ATOM 6425 C C . LEU B 1 335 ? 26.766 -17.203 0.64 1 96.12 335 LEU B C 1
ATOM 6427 O O . LEU B 1 335 ? 27.453 -18.062 0.092 1 96.12 335 LEU B O 1
ATOM 6431 N N . LEU B 1 336 ? 25.75 -17.453 1.398 1 97.56 336 LEU B N 1
ATOM 6432 C CA . LEU B 1 336 ? 25.391 -18.844 1.682 1 97.56 336 LEU B CA 1
ATOM 6433 C C . LEU B 1 336 ? 24.906 -19.547 0.415 1 97.56 336 LEU B C 1
ATOM 6435 O O . LEU B 1 336 ? 25.25 -20.719 0.189 1 97.56 336 LEU B O 1
ATOM 6439 N N . PHE B 1 337 ? 24.188 -18.875 -0.368 1 98.44 337 PHE B N 1
ATOM 6440 C CA . PHE B 1 337 ? 23.734 -19.438 -1.63 1 98.44 337 PHE B CA 1
ATOM 6441 C C . PHE B 1 337 ? 24.906 -19.75 -2.547 1 98.44 337 PHE B C 1
ATOM 6443 O O . PHE B 1 337 ? 24.953 -20.797 -3.188 1 98.44 337 PHE B O 1
ATOM 6450 N N . GLY B 1 338 ? 25.828 -18.797 -2.615 1 98.31 338 GLY B N 1
ATOM 6451 C CA . GLY B 1 338 ? 27.031 -19.047 -3.4 1 98.31 338 GLY B CA 1
ATOM 6452 C C . GLY B 1 338 ? 27.797 -20.266 -2.951 1 98.31 338 GLY B C 1
ATOM 6453 O O . GLY B 1 338 ? 28.281 -21.047 -3.781 1 98.31 338 GLY B O 1
ATOM 6454 N N . GLY B 1 339 ? 27.859 -20.453 -1.657 1 98.44 339 GLY B N 1
ATOM 6455 C CA . GLY B 1 339 ? 28.5 -21.641 -1.129 1 98.44 339 GLY B CA 1
ATOM 6456 C C . GLY B 1 339 ? 27.797 -22.922 -1.514 1 98.44 339 GLY B C 1
ATOM 6457 O O . GLY B 1 339 ? 28.422 -23.875 -1.987 1 98.44 339 GLY B O 1
ATOM 6458 N N . ILE B 1 340 ? 26.516 -22.891 -1.384 1 98.44 340 ILE B N 1
ATOM 6459 C CA . ILE B 1 340 ? 25.719 -24.078 -1.689 1 98.44 340 ILE B CA 1
ATOM 6460 C C . ILE B 1 340 ? 25.75 -24.359 -3.191 1 98.44 340 ILE B C 1
ATOM 6462 O O . ILE B 1 340 ? 25.812 -25.5 -3.619 1 98.44 340 ILE B O 1
ATOM 6466 N N . ASP B 1 341 ? 25.688 -23.359 -3.953 1 98.44 341 ASP B N 1
ATOM 6467 C CA . ASP B 1 341 ? 25.734 -23.5 -5.406 1 98.44 341 ASP B CA 1
ATOM 6468 C C . ASP B 1 341 ? 27.062 -24.078 -5.859 1 98.44 3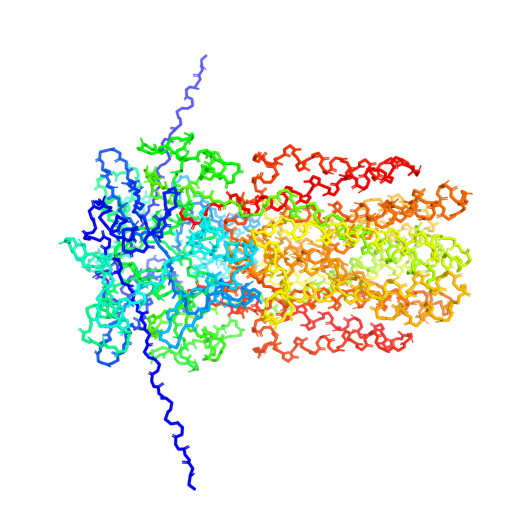41 ASP B C 1
ATOM 6470 O O . ASP B 1 341 ? 27.109 -24.906 -6.766 1 98.44 341 ASP B O 1
ATOM 6474 N N . THR B 1 342 ? 28.141 -23.641 -5.27 1 98.69 342 THR B N 1
ATOM 6475 C CA . THR B 1 342 ? 29.469 -24.172 -5.59 1 98.69 342 THR B CA 1
ATOM 6476 C C . THR B 1 342 ? 29.531 -25.656 -5.27 1 98.69 342 THR B C 1
ATOM 6478 O O . THR B 1 342 ? 30.031 -26.453 -6.074 1 98.69 342 THR B O 1
ATOM 6481 N N . LEU B 1 343 ? 29.016 -26.031 -4.129 1 98.56 343 LEU B N 1
ATOM 6482 C CA . LEU B 1 343 ? 29 -27.438 -3.744 1 98.56 343 LEU B CA 1
ATOM 6483 C C . LEU B 1 343 ? 28.109 -28.234 -4.68 1 98.56 343 LEU B C 1
ATOM 6485 O O . LEU B 1 343 ? 28.406 -29.406 -4.973 1 98.56 343 LEU B O 1
ATOM 6489 N N . THR B 1 344 ? 27.047 -27.625 -5.074 1 98.31 344 THR B N 1
ATOM 6490 C CA . THR B 1 344 ? 26.141 -28.297 -6.02 1 98.31 344 THR B CA 1
ATOM 6491 C C . THR B 1 344 ? 26.859 -28.547 -7.344 1 98.31 344 THR B C 1
ATOM 6493 O O . THR B 1 344 ? 26.703 -29.625 -7.934 1 98.31 344 THR B O 1
ATOM 6496 N N . LEU B 1 345 ? 27.594 -27.562 -7.828 1 98.19 345 LEU B N 1
ATOM 6497 C CA . LEU B 1 345 ? 28.359 -27.734 -9.055 1 98.19 345 LEU B CA 1
ATOM 6498 C C . LEU B 1 345 ? 29.391 -28.859 -8.914 1 98.19 345 LEU B C 1
ATOM 6500 O O . LEU B 1 345 ? 29.562 -29.672 -9.82 1 98.19 345 LEU B O 1
ATOM 6504 N N . ILE B 1 346 ? 30.031 -28.922 -7.762 1 98.25 346 ILE B N 1
ATOM 6505 C CA . ILE B 1 346 ? 31 -29.969 -7.5 1 98.25 346 ILE B CA 1
ATOM 6506 C C . ILE B 1 346 ? 30.312 -31.328 -7.512 1 98.25 346 ILE B C 1
ATOM 6508 O O . ILE B 1 346 ? 30.828 -32.281 -8.094 1 98.25 346 ILE B O 1
ATOM 6512 N N . ALA B 1 347 ? 29.203 -31.344 -6.902 1 98.06 347 ALA B N 1
ATOM 6513 C CA . ALA B 1 347 ? 28.438 -32.594 -6.902 1 98.06 347 ALA B CA 1
ATOM 6514 C C . ALA B 1 347 ? 28.047 -33 -8.32 1 98.06 347 ALA B C 1
ATOM 6516 O O . ALA B 1 347 ? 28.031 -34.188 -8.648 1 98.06 347 ALA B O 1
ATOM 6517 N N . GLY B 1 348 ? 27.672 -32 -9.102 1 96.69 348 GLY B N 1
ATOM 6518 C CA . GLY B 1 348 ? 27.359 -32.281 -10.492 1 96.69 348 GLY B CA 1
ATOM 6519 C C . GLY B 1 348 ? 28.531 -32.781 -11.289 1 96.69 348 GLY B C 1
ATOM 6520 O O . GLY B 1 348 ? 28.406 -33.719 -12.086 1 96.69 348 GLY B O 1
ATOM 6521 N N . ILE B 1 349 ? 29.703 -32.281 -11.102 1 96.94 349 ILE B N 1
ATOM 6522 C CA . ILE B 1 349 ? 30.922 -32.688 -11.789 1 96.94 349 ILE B CA 1
ATOM 6523 C C . ILE B 1 349 ? 31.297 -34.125 -11.367 1 96.94 349 ILE B C 1
ATOM 6525 O O . ILE B 1 349 ? 31.734 -34.906 -12.195 1 96.94 349 ILE B O 1
ATOM 6529 N N . LEU B 1 350 ? 31 -34.469 -10.125 1 97 350 LEU B N 1
ATOM 6530 C CA . LEU B 1 350 ? 31.344 -35.781 -9.586 1 97 350 LEU B CA 1
ATOM 6531 C C . LEU B 1 350 ? 30.25 -36.781 -9.891 1 97 350 LEU B C 1
ATOM 6533 O O . LEU B 1 350 ? 30.359 -37.969 -9.531 1 97 350 LEU B O 1
ATOM 6537 N N . HIS B 1 351 ? 29.234 -36.375 -10.516 1 96.19 351 HIS B N 1
ATOM 6538 C CA . HIS B 1 351 ? 28.125 -37.219 -10.922 1 96.19 351 HIS B CA 1
ATOM 6539 C C . HIS B 1 351 ? 27.469 -37.906 -9.719 1 96.19 351 HIS B C 1
ATOM 6541 O O . HIS B 1 351 ? 27.156 -39.094 -9.766 1 96.19 351 HIS B O 1
ATOM 6547 N N . SER B 1 352 ? 27.422 -37.188 -8.648 1 96.69 352 SER B N 1
ATOM 6548 C CA . SER B 1 352 ? 26.766 -37.719 -7.453 1 96.69 352 SER B CA 1
ATOM 6549 C C . SER B 1 352 ? 25.344 -37.156 -7.309 1 96.69 352 SER B C 1
ATOM 6551 O O . SER B 1 352 ? 25.156 -36.062 -6.789 1 96.69 352 SER B O 1
ATOM 6553 N N . SER B 1 353 ? 24.422 -37.969 -7.594 1 95.5 353 SER B N 1
ATOM 6554 C CA . SER B 1 353 ? 23.016 -37.531 -7.508 1 95.5 353 SER B CA 1
ATOM 6555 C C . SER B 1 353 ? 22.578 -37.406 -6.055 1 95.5 353 SER B C 1
ATOM 6557 O O . SER B 1 353 ? 21.75 -36.562 -5.727 1 95.5 353 SER B O 1
ATOM 6559 N N . THR B 1 354 ? 23.141 -38.188 -5.223 1 96.19 354 THR B N 1
ATOM 6560 C CA . THR B 1 354 ? 22.781 -38.156 -3.811 1 96.19 354 THR B CA 1
ATOM 6561 C C . THR B 1 354 ? 23.25 -36.875 -3.164 1 96.19 354 THR B C 1
ATOM 6563 O O . THR B 1 354 ? 22.5 -36.219 -2.443 1 96.19 354 THR B O 1
ATOM 6566 N N . ALA B 1 355 ? 24.469 -36.531 -3.453 1 97.12 355 ALA B N 1
ATOM 6567 C CA . ALA B 1 355 ? 25.016 -35.281 -2.902 1 97.12 355 ALA B CA 1
ATOM 6568 C C . ALA B 1 355 ? 24.219 -34.094 -3.391 1 97.12 355 ALA B C 1
ATOM 6570 O O . ALA B 1 355 ? 23.922 -33.188 -2.615 1 97.12 355 ALA B O 1
ATOM 6571 N N . MET B 1 356 ? 23.906 -34.094 -4.602 1 96.75 356 MET B N 1
ATOM 6572 C CA . MET B 1 356 ? 23.156 -32.969 -5.168 1 96.75 356 MET B CA 1
ATOM 6573 C C . MET B 1 356 ? 21.766 -32.875 -4.559 1 96.75 356 MET B C 1
ATOM 6575 O O . MET B 1 356 ? 21.25 -31.781 -4.332 1 96.75 356 MET B O 1
ATOM 6579 N N . GLY B 1 357 ? 21.188 -33.969 -4.32 1 96.12 357 GLY B N 1
ATOM 6580 C CA . GLY B 1 357 ? 19.891 -34.031 -3.68 1 96.12 357 GLY B CA 1
ATOM 6581 C C . GLY B 1 357 ? 19.891 -33.438 -2.275 1 96.12 357 GLY B C 1
ATOM 6582 O O . GLY B 1 357 ? 18.984 -32.688 -1.896 1 96.12 357 GLY B O 1
ATOM 6583 N N . ILE B 1 358 ? 20.906 -33.75 -1.547 1 97.06 358 ILE B N 1
ATOM 6584 C CA . ILE B 1 358 ? 21.031 -33.25 -0.186 1 97.06 358 ILE B CA 1
ATOM 6585 C C . ILE B 1 358 ? 21.281 -31.734 -0.219 1 97.06 358 ILE B C 1
ATOM 6587 O O . ILE B 1 358 ? 20.703 -31 0.579 1 97.06 358 ILE B O 1
ATOM 6591 N N . LEU B 1 359 ? 22.016 -31.328 -1.169 1 97.62 359 LEU B N 1
ATOM 6592 C CA . LEU B 1 359 ? 22.359 -29.922 -1.272 1 97.62 359 LEU B CA 1
ATOM 6593 C C . LEU B 1 359 ? 21.172 -29.094 -1.754 1 97.62 359 LEU B C 1
ATOM 6595 O O . LEU B 1 359 ? 21.094 -27.891 -1.509 1 97.62 359 LEU B O 1
ATOM 6599 N N . ALA B 1 360 ? 20.25 -29.719 -2.428 1 96.88 360 ALA B N 1
ATOM 6600 C CA . ALA B 1 360 ? 19.062 -29.031 -2.928 1 96.88 360 ALA B CA 1
ATOM 6601 C C . ALA B 1 360 ? 18.141 -28.594 -1.781 1 96.88 360 ALA B C 1
ATOM 6603 O O . ALA B 1 360 ? 17.391 -27.641 -1.912 1 96.88 360 ALA B O 1
ATOM 6604 N N . ILE B 1 361 ? 18.25 -29.25 -0.646 1 94.06 361 ILE B N 1
ATOM 6605 C CA . ILE B 1 361 ? 17.406 -28.969 0.504 1 94.06 361 ILE B CA 1
ATOM 6606 C C . ILE B 1 361 ? 17.656 -27.547 1 1 94.06 361 ILE B C 1
ATOM 6608 O O . ILE B 1 361 ? 16.734 -26.719 1.044 1 94.06 361 ILE B O 1
ATOM 6612 N N . PRO B 1 362 ? 18.781 -27.156 1.28 1 96.62 362 PRO B N 1
ATOM 6613 C CA . PRO B 1 362 ? 19 -25.75 1.606 1 96.62 362 PRO B CA 1
ATOM 6614 C C . PRO B 1 362 ? 19.125 -24.875 0.365 1 96.62 362 PRO B C 1
ATOM 6616 O O . PRO B 1 362 ? 18.891 -23.656 0.434 1 96.62 362 PRO B O 1
ATOM 6619 N N . GLY B 1 363 ? 19.531 -25.516 -0.762 1 97.81 363 GLY B N 1
ATOM 6620 C CA . GLY B 1 363 ? 19.797 -24.75 -1.974 1 97.81 363 GLY B CA 1
ATOM 6621 C C . GLY B 1 363 ? 18.562 -24.062 -2.525 1 97.81 363 GLY B C 1
ATOM 6622 O O . GLY B 1 363 ? 18.609 -22.891 -2.906 1 97.81 363 GLY B O 1
ATOM 6623 N N . ILE B 1 364 ? 17.484 -24.766 -2.541 1 96.62 364 ILE B N 1
ATOM 6624 C CA . ILE B 1 364 ? 16.25 -24.234 -3.117 1 96.62 364 ILE B CA 1
ATOM 6625 C C . ILE B 1 364 ? 15.766 -23.047 -2.293 1 96.62 364 ILE B C 1
ATOM 6627 O O . ILE B 1 364 ? 15.539 -21.953 -2.832 1 96.62 364 ILE B O 1
ATOM 6631 N N . PRO B 1 365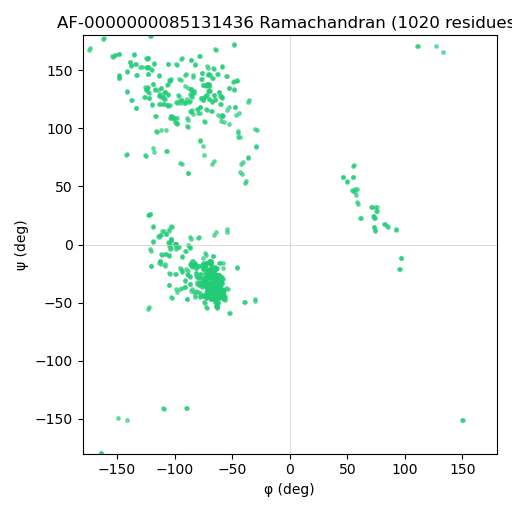 ? 15.656 -23.109 -0.949 1 95.31 365 PRO B N 1
ATOM 6632 C CA . PRO B 1 365 ? 15.219 -21.938 -0.174 1 95.31 365 PRO B CA 1
ATOM 6633 C C . PRO B 1 365 ? 16.219 -20.781 -0.251 1 95.31 365 PRO B C 1
ATOM 6635 O O . PRO B 1 365 ? 15.805 -19.625 -0.268 1 95.31 365 PRO B O 1
ATOM 6638 N N . LEU B 1 366 ? 17.453 -21.109 -0.337 1 97.5 366 LEU B N 1
ATOM 6639 C CA . LEU B 1 366 ? 18.453 -20.047 -0.412 1 97.5 366 LEU B CA 1
ATOM 6640 C C . LEU B 1 366 ? 18.406 -19.344 -1.766 1 97.5 366 LEU B C 1
ATOM 6642 O O . LEU B 1 366 ? 18.609 -18.125 -1.849 1 97.5 366 LEU B O 1
ATOM 6646 N N . ALA B 1 367 ? 18.188 -20.125 -2.795 1 98.12 367 ALA B N 1
ATOM 6647 C CA . ALA B 1 367 ? 18.016 -19.516 -4.113 1 98.12 367 ALA B CA 1
ATOM 6648 C C . ALA B 1 367 ? 16.766 -18.625 -4.156 1 98.12 367 ALA B C 1
ATOM 6650 O O . ALA B 1 367 ? 16.797 -17.547 -4.727 1 98.12 367 ALA B O 1
ATOM 6651 N N . ALA B 1 368 ? 15.727 -19.078 -3.564 1 95.69 368 ALA B N 1
ATOM 6652 C CA . ALA B 1 368 ? 14.508 -18.281 -3.477 1 95.69 368 ALA B CA 1
ATOM 6653 C C . ALA B 1 368 ? 14.758 -17 -2.688 1 95.69 368 ALA B C 1
ATOM 6655 O O . ALA B 1 368 ? 14.289 -15.93 -3.078 1 95.69 368 ALA B O 1
ATOM 6656 N N . LEU B 1 369 ? 15.477 -17.125 -1.652 1 95.31 369 LEU B N 1
ATOM 6657 C CA . LEU B 1 369 ? 15.805 -15.953 -0.843 1 95.31 369 LEU B CA 1
ATOM 6658 C C . LEU B 1 369 ? 16.641 -14.961 -1.638 1 95.31 369 LEU B C 1
ATOM 6660 O O . LEU B 1 369 ? 16.453 -13.75 -1.536 1 95.31 369 LEU B O 1
ATOM 6664 N N . ALA B 1 370 ? 17.547 -15.516 -2.387 1 96.62 370 ALA B N 1
ATOM 6665 C CA . ALA B 1 370 ? 18.375 -14.648 -3.223 1 96.62 370 ALA B CA 1
ATOM 6666 C C . ALA B 1 370 ? 17.531 -13.859 -4.207 1 96.62 370 ALA B C 1
ATOM 6668 O O . ALA B 1 370 ? 17.812 -12.695 -4.496 1 96.62 370 ALA B O 1
ATOM 6669 N N . ALA B 1 371 ? 16.484 -14.484 -4.605 1 95.62 371 ALA B N 1
ATOM 6670 C CA . ALA B 1 371 ? 15.609 -13.82 -5.57 1 95.62 371 ALA B CA 1
ATOM 6671 C C . ALA B 1 371 ? 14.711 -12.797 -4.883 1 95.62 371 ALA B C 1
ATOM 6673 O O . ALA B 1 371 ? 14.461 -11.719 -5.426 1 95.62 371 ALA B O 1
ATOM 6674 N N . LEU B 1 372 ? 14.312 -13.094 -3.686 1 93.94 372 LEU B N 1
ATOM 6675 C CA . LEU B 1 372 ? 13.195 -12.289 -3.211 1 93.94 372 LEU B CA 1
ATOM 6676 C C . LEU B 1 372 ? 13.648 -11.305 -2.141 1 93.94 372 LEU B C 1
ATOM 6678 O O . LEU B 1 372 ? 12.906 -10.391 -1.773 1 93.94 372 LEU B O 1
ATOM 6682 N N . TYR B 1 373 ? 14.859 -11.336 -1.626 1 94.5 373 TYR B N 1
ATOM 6683 C CA . TYR B 1 373 ? 15.203 -10.484 -0.491 1 94.5 373 TYR B CA 1
ATOM 6684 C C . TYR B 1 373 ? 15.148 -9.016 -0.873 1 94.5 373 TYR B C 1
ATOM 6686 O O . TYR B 1 373 ? 14.914 -8.148 -0.02 1 94.5 373 TYR B O 1
ATOM 6694 N N . THR B 1 374 ? 15.391 -8.719 -2.129 1 94.62 374 THR B N 1
ATOM 6695 C CA . THR B 1 374 ? 15.367 -7.328 -2.568 1 94.62 374 THR B CA 1
ATOM 6696 C C . THR B 1 374 ? 13.977 -6.723 -2.365 1 94.62 374 THR B C 1
ATOM 6698 O O . THR B 1 374 ? 13.844 -5.512 -2.188 1 94.62 374 THR B O 1
ATOM 6701 N N . ALA B 1 375 ? 12.977 -7.531 -2.408 1 94.12 375 ALA B N 1
ATOM 6702 C CA . ALA B 1 375 ? 11.633 -7.039 -2.125 1 94.12 375 ALA B CA 1
ATOM 6703 C C . ALA B 1 375 ? 11.547 -6.453 -0.718 1 94.12 375 ALA B C 1
ATOM 6705 O O . ALA B 1 375 ? 10.938 -5.398 -0.512 1 94.12 375 ALA B O 1
ATOM 6706 N N . PHE B 1 376 ? 12.188 -7.082 0.175 1 93.5 376 PHE B N 1
ATOM 6707 C CA . PHE B 1 376 ? 12.156 -6.621 1.558 1 93.5 376 PHE B CA 1
ATOM 6708 C C . PHE B 1 376 ? 13.078 -5.426 1.751 1 93.5 376 PHE B C 1
ATOM 6710 O O . PHE B 1 376 ? 12.812 -4.551 2.574 1 93.5 376 PHE B O 1
ATOM 6717 N N . LEU B 1 377 ? 14.141 -5.461 0.988 1 94 377 LEU B N 1
ATOM 6718 C CA . LEU B 1 377 ? 15.008 -4.293 0.994 1 94 377 LEU B CA 1
ATOM 6719 C C . LEU B 1 377 ? 14.266 -3.057 0.494 1 94 377 LEU B C 1
ATOM 6721 O O . LEU B 1 377 ? 14.352 -1.988 1.103 1 94 377 LEU B O 1
ATOM 6725 N N . PHE B 1 378 ? 13.531 -3.229 -0.582 1 93.88 378 PHE B N 1
ATOM 6726 C CA . PHE B 1 378 ? 12.719 -2.143 -1.113 1 93.88 378 PHE B CA 1
ATOM 6727 C C . PHE B 1 378 ? 11.641 -1.737 -0.116 1 93.88 378 PHE B C 1
ATOM 6729 O O . PHE B 1 378 ? 11.375 -0.547 0.07 1 93.88 378 PHE B O 1
ATOM 6736 N N . ALA B 1 379 ? 11.141 -2.658 0.537 1 92.75 379 ALA B N 1
ATOM 6737 C CA . ALA B 1 379 ? 10.047 -2.387 1.472 1 92.75 379 ALA B CA 1
ATOM 6738 C C . ALA B 1 379 ? 10.555 -1.631 2.697 1 92.75 379 ALA B C 1
ATOM 6740 O O . ALA B 1 379 ? 9.781 -0.96 3.385 1 92.75 379 ALA B O 1
ATOM 6741 N N . GLN B 1 380 ? 11.766 -1.757 2.969 1 92.25 380 GLN B N 1
ATOM 6742 C CA . GLN B 1 380 ? 12.352 -1.029 4.09 1 92.25 380 GLN B CA 1
ATOM 6743 C C . GLN B 1 380 ? 12.531 0.449 3.756 1 92.25 380 GLN B C 1
ATOM 6745 O O . GLN B 1 380 ? 12.727 1.274 4.648 1 92.25 380 GLN B O 1
ATOM 6750 N N . ALA B 1 381 ? 12.484 0.772 2.51 1 92.88 381 ALA B N 1
ATOM 6751 C CA . ALA B 1 381 ? 12.531 2.166 2.078 1 92.88 381 ALA B CA 1
ATOM 6752 C C . ALA B 1 381 ? 11.18 2.852 2.273 1 92.88 381 ALA B C 1
ATOM 6754 O O . ALA B 1 381 ? 10.414 2.998 1.324 1 92.88 381 ALA B O 1
ATOM 6755 N N . LYS B 1 382 ? 10.992 3.416 3.416 1 89.88 382 LYS B N 1
ATOM 6756 C CA . LYS B 1 382 ? 9.695 3.967 3.803 1 89.88 382 LYS B CA 1
ATOM 6757 C C . LYS B 1 382 ? 9.352 5.191 2.965 1 89.88 382 LYS B C 1
ATOM 6759 O O . LYS B 1 382 ? 8.195 5.617 2.928 1 89.88 382 LYS B O 1
ATOM 6764 N N . ALA B 1 383 ? 10.383 5.703 2.332 1 90.81 383 ALA B N 1
ATOM 6765 C CA . ALA B 1 383 ? 10.172 6.902 1.52 1 90.81 383 ALA B CA 1
ATOM 6766 C C . ALA B 1 383 ? 9.453 6.562 0.218 1 90.81 383 ALA B C 1
ATOM 6768 O O . ALA B 1 383 ? 8.852 7.434 -0.41 1 90.81 383 ALA B O 1
ATOM 6769 N N . ARG B 1 384 ? 9.508 5.355 -0.152 1 93.12 384 ARG B N 1
ATOM 6770 C CA . ARG B 1 384 ? 9.047 4.957 -1.477 1 93.12 384 ARG B CA 1
ATOM 6771 C C . ARG B 1 384 ? 7.832 4.035 -1.378 1 93.12 384 ARG B C 1
ATOM 6773 O O . ARG B 1 384 ? 7.977 2.811 -1.372 1 93.12 384 ARG B O 1
ATOM 6780 N N . ASP B 1 385 ? 6.664 4.586 -1.517 1 91.94 385 ASP B N 1
ATOM 6781 C CA . ASP B 1 385 ? 5.422 3.869 -1.246 1 91.94 385 ASP B CA 1
ATOM 6782 C C . ASP B 1 385 ? 5.195 2.762 -2.271 1 91.94 385 ASP B C 1
ATOM 6784 O O . ASP B 1 385 ? 4.684 1.691 -1.934 1 91.94 385 ASP B O 1
ATOM 6788 N N . LEU B 1 386 ? 5.57 2.98 -3.482 1 93.25 386 LEU B N 1
ATOM 6789 C CA . LEU B 1 386 ? 5.387 1.972 -4.52 1 93.25 386 LEU B CA 1
ATOM 6790 C C . LEU B 1 386 ? 6.168 0.704 -4.191 1 93.25 386 LEU B C 1
ATOM 6792 O O . LEU B 1 386 ? 5.715 -0.404 -4.492 1 93.25 386 LEU B O 1
ATOM 6796 N N . TRP B 1 387 ? 7.352 0.885 -3.572 1 94.5 387 TRP B N 1
ATOM 6797 C CA . TRP B 1 387 ? 8.242 -0.238 -3.285 1 94.5 387 TRP B CA 1
ATOM 6798 C C . TRP B 1 387 ? 7.68 -1.099 -2.156 1 94.5 387 TRP B C 1
ATOM 6800 O O . TRP B 1 387 ? 8.094 -2.25 -1.984 1 94.5 387 TRP B O 1
ATOM 6810 N N . GLN B 1 388 ? 6.816 -0.545 -1.383 1 91.94 388 GLN B N 1
ATOM 6811 C CA . GLN B 1 388 ? 6.219 -1.284 -0.276 1 91.94 388 GLN B CA 1
ATOM 6812 C C . GLN B 1 388 ? 4.969 -2.037 -0.728 1 91.94 388 GLN B C 1
ATOM 6814 O O . GLN B 1 388 ? 3.873 -1.791 -0.22 1 91.94 388 GLN B O 1
ATOM 6819 N N . SER B 1 389 ? 5.184 -2.906 -1.617 1 90.75 389 SER B N 1
ATOM 6820 C CA . SER B 1 389 ? 4.121 -3.727 -2.193 1 90.75 389 SER B CA 1
ATOM 6821 C C . SER B 1 389 ? 4.246 -5.18 -1.751 1 90.75 389 SER B C 1
ATOM 6823 O O . SER B 1 389 ? 5.293 -5.805 -1.941 1 90.75 389 SER B O 1
ATOM 6825 N N . PRO B 1 390 ? 3.207 -5.703 -1.227 1 90.69 390 PRO B N 1
ATOM 6826 C CA . PRO B 1 390 ? 3.258 -7.117 -0.841 1 90.69 390 PRO B CA 1
ATOM 6827 C C . PRO B 1 390 ? 3.375 -8.055 -2.043 1 90.69 390 PRO B C 1
ATOM 6829 O O . PRO B 1 390 ? 3.645 -9.242 -1.877 1 90.69 390 PRO B O 1
ATOM 6832 N N . LEU B 1 391 ? 3.215 -7.555 -3.199 1 91.81 391 LEU B N 1
ATOM 6833 C CA . LEU B 1 391 ? 3.299 -8.352 -4.418 1 91.81 391 LEU B CA 1
ATOM 6834 C C . LEU B 1 391 ? 4.75 -8.539 -4.844 1 91.81 391 LEU B C 1
ATOM 6836 O O . LEU B 1 391 ? 5.062 -9.445 -5.617 1 91.81 391 LEU B O 1
ATOM 6840 N N . MET B 1 392 ? 5.641 -7.75 -4.332 1 92.56 392 MET B N 1
ATOM 6841 C CA . MET B 1 392 ? 6.996 -7.664 -4.859 1 92.56 392 MET B CA 1
ATOM 6842 C C . MET B 1 392 ? 7.758 -8.961 -4.625 1 92.56 392 MET B C 1
ATOM 6844 O O . MET B 1 392 ? 8.484 -9.43 -5.5 1 92.56 392 MET B O 1
ATOM 6848 N N . PRO B 1 393 ? 7.605 -9.625 -3.473 1 92.12 393 PRO B N 1
ATOM 6849 C CA . PRO B 1 393 ? 8.328 -10.891 -3.309 1 92.12 393 PRO B CA 1
ATOM 6850 C C . PRO B 1 393 ? 7.926 -11.938 -4.344 1 92.12 393 PRO B C 1
ATOM 6852 O O . PRO B 1 393 ? 8.789 -12.594 -4.93 1 92.12 393 PRO B O 1
ATOM 6855 N N . ILE B 1 394 ? 6.715 -12.039 -4.648 1 91.25 394 ILE B N 1
ATOM 6856 C CA . ILE B 1 394 ? 6.23 -13 -5.629 1 91.25 394 ILE B CA 1
ATOM 6857 C C . ILE B 1 394 ? 6.672 -12.578 -7.027 1 91.25 394 ILE B C 1
ATOM 6859 O O . ILE B 1 394 ? 7.043 -13.422 -7.852 1 91.25 394 ILE B O 1
ATOM 6863 N N . HIS B 1 395 ? 6.57 -11.328 -7.18 1 92.75 395 HIS B N 1
ATOM 6864 C CA . HIS B 1 395 ? 6.988 -10.797 -8.477 1 92.75 395 HIS B CA 1
ATOM 6865 C C . HIS B 1 395 ? 8.445 -11.156 -8.773 1 92.75 395 HIS B C 1
ATOM 6867 O O . HIS B 1 395 ? 8.758 -11.609 -9.875 1 92.75 395 HIS B O 1
ATOM 6873 N N . LEU B 1 396 ? 9.281 -11.055 -7.812 1 95.06 396 LEU B N 1
ATOM 6874 C CA . LEU B 1 396 ? 10.703 -11.305 -8.016 1 95.06 396 LEU B CA 1
ATOM 6875 C C . LEU B 1 396 ? 10.977 -12.797 -8.172 1 95.06 396 LEU B C 1
ATOM 6877 O O . LEU B 1 396 ? 11.844 -13.195 -8.953 1 95.06 396 LEU B O 1
ATOM 6881 N N . VAL B 1 397 ? 10.242 -13.617 -7.504 1 94.31 397 VAL B N 1
ATOM 6882 C CA . VAL B 1 397 ? 10.422 -15.062 -7.629 1 94.31 397 VAL B CA 1
ATOM 6883 C C . VAL B 1 397 ? 9.977 -15.523 -9.016 1 94.31 397 VAL B C 1
ATOM 6885 O O . VAL B 1 397 ? 10.672 -16.312 -9.672 1 94.31 397 VAL B O 1
ATOM 6888 N N . ILE B 1 398 ? 8.836 -15.008 -9.469 1 94.62 398 ILE B N 1
ATOM 6889 C CA . ILE B 1 398 ? 8.328 -15.383 -10.781 1 94.62 398 ILE B CA 1
ATOM 6890 C C . ILE B 1 398 ? 9.281 -14.891 -11.867 1 94.62 398 ILE B C 1
ATOM 6892 O O . ILE B 1 398 ? 9.523 -15.594 -12.852 1 94.62 398 ILE B O 1
ATOM 6896 N N . GLN B 1 399 ? 9.844 -13.797 -11.688 1 96.38 399 GLN B N 1
ATOM 6897 C CA . GLN B 1 399 ? 10.805 -13.273 -12.656 1 96.38 399 GLN B CA 1
ATOM 6898 C C . GLN B 1 399 ? 12.078 -14.117 -12.664 1 96.38 399 GLN B C 1
ATOM 6900 O O . GLN B 1 399 ? 12.656 -14.359 -13.727 1 96.38 399 GLN B O 1
ATOM 6905 N N . ALA B 1 400 ? 12.445 -14.516 -11.484 1 97.75 400 ALA B N 1
ATOM 6906 C CA . ALA B 1 400 ? 13.617 -15.383 -11.422 1 97.75 400 ALA B CA 1
ATOM 6907 C C . ALA B 1 400 ? 13.367 -16.703 -12.148 1 97.75 400 ALA B C 1
ATOM 6909 O O . ALA B 1 400 ? 14.219 -17.172 -12.898 1 97.75 400 ALA B O 1
ATOM 6910 N N . LEU B 1 401 ? 12.227 -17.25 -11.961 1 97.12 401 LEU B N 1
ATOM 6911 C CA . LEU B 1 401 ? 11.875 -18.5 -12.633 1 97.12 401 LEU B CA 1
ATOM 6912 C C . LEU B 1 401 ? 11.766 -18.297 -14.141 1 97.12 401 LEU B C 1
ATOM 6914 O O . LEU B 1 401 ? 12.156 -19.172 -14.914 1 97.12 401 LEU B O 1
ATOM 6918 N N . LEU B 1 402 ? 11.242 -17.141 -14.5 1 96.5 402 LEU B N 1
ATOM 6919 C CA . LEU B 1 402 ? 11.141 -16.812 -15.922 1 96.5 402 LEU B CA 1
ATOM 6920 C C . LEU B 1 402 ? 12.523 -16.703 -16.547 1 96.5 402 LEU B C 1
ATOM 6922 O O . LEU B 1 402 ? 12.766 -17.281 -17.609 1 96.5 402 LEU B O 1
ATOM 6926 N N . LEU B 1 403 ? 13.398 -16.078 -15.906 1 97.19 403 LEU B N 1
ATOM 6927 C CA . LEU B 1 403 ? 14.766 -15.938 -16.391 1 97.19 403 LEU B CA 1
ATOM 6928 C C . LEU B 1 403 ? 15.469 -17.297 -16.422 1 97.19 403 LEU B C 1
ATOM 6930 O O . LEU B 1 403 ? 16.156 -17.609 -17.406 1 97.19 403 LEU B O 1
ATOM 6934 N N . GLY B 1 404 ? 15.281 -18.031 -15.375 1 97.19 404 GLY B N 1
ATOM 6935 C CA . GLY B 1 404 ? 15.883 -19.359 -15.312 1 97.19 404 GLY B CA 1
ATOM 6936 C C . GLY B 1 404 ? 15.391 -20.297 -16.406 1 97.19 404 GLY B C 1
ATOM 6937 O O . GLY B 1 404 ? 16.172 -21.031 -17 1 97.19 404 GLY B O 1
ATOM 6938 N N . SER B 1 405 ? 14.117 -20.266 -16.625 1 95.38 405 SER B N 1
ATOM 6939 C CA . SER B 1 405 ? 13.555 -21.109 -17.688 1 95.38 405 SER B CA 1
ATOM 6940 C C . SER B 1 405 ? 14.039 -20.672 -19.062 1 95.38 405 SER B C 1
ATOM 6942 O O . SER B 1 405 ? 14.32 -21.516 -19.922 1 95.38 405 SER B O 1
ATOM 6944 N N . ALA B 1 406 ? 14.117 -19.406 -19.234 1 94.88 406 ALA B N 1
ATOM 6945 C CA . ALA B 1 406 ? 14.578 -18.891 -20.531 1 94.88 406 ALA B CA 1
ATOM 6946 C C . ALA B 1 406 ? 16.016 -19.297 -20.812 1 94.88 406 ALA B C 1
ATOM 6948 O O . ALA B 1 406 ? 16.344 -19.75 -21.906 1 94.88 406 ALA B O 1
ATOM 6949 N N . VAL B 1 407 ? 16.844 -19.156 -19.828 1 94.88 407 VAL B N 1
ATOM 6950 C CA . VAL B 1 407 ? 18.234 -19.531 -20.016 1 94.88 407 VAL B CA 1
ATOM 6951 C C . VAL B 1 407 ? 18.359 -21.031 -20.219 1 94.88 407 VAL B C 1
ATOM 6953 O O . VAL B 1 407 ? 19.188 -21.5 -21 1 94.88 407 VAL B O 1
ATOM 6956 N N . SER B 1 408 ? 17.547 -21.797 -19.531 1 94.5 408 SER B N 1
ATOM 6957 C CA . SER B 1 408 ? 17.547 -23.25 -19.688 1 94.5 408 SER B CA 1
ATOM 6958 C C . SER B 1 408 ? 17.156 -23.656 -21.109 1 94.5 408 SER B C 1
ATOM 6960 O O . SER B 1 408 ? 17.641 -24.656 -21.641 1 94.5 408 SER B O 1
ATOM 6962 N N . VAL B 1 409 ? 16.219 -22.922 -21.656 1 91.69 409 VAL B N 1
ATOM 6963 C CA . VAL B 1 409 ? 15.836 -23.188 -23.047 1 91.69 409 VAL B CA 1
ATOM 6964 C C . VAL B 1 409 ? 17.031 -22.984 -23.969 1 91.69 409 VAL B C 1
ATOM 6966 O O . VAL B 1 409 ? 17.281 -23.797 -24.859 1 91.69 409 VAL B O 1
ATOM 6969 N N . PHE B 1 410 ? 17.797 -21.922 -23.75 1 90.19 410 PHE B N 1
ATOM 6970 C CA . PHE B 1 410 ? 18.969 -21.625 -24.562 1 90.19 410 PHE B CA 1
ATOM 6971 C C . PHE B 1 410 ? 20 -22.75 -24.453 1 90.19 410 PHE B C 1
ATOM 6973 O O . PHE B 1 410 ? 20.531 -23.203 -25.469 1 90.19 410 PHE B O 1
ATOM 6980 N N . VAL B 1 411 ? 20.203 -23.219 -23.266 1 90.69 411 VAL B N 1
ATOM 6981 C CA . VAL B 1 411 ? 21.219 -24.234 -23.031 1 90.69 411 VAL B CA 1
ATOM 6982 C C . VAL B 1 411 ? 20.75 -25.562 -23.609 1 90.69 411 VAL B C 1
ATOM 6984 O O . VAL B 1 411 ? 21.531 -26.281 -24.266 1 90.69 411 VAL B O 1
ATOM 6987 N N . ALA B 1 412 ? 19.547 -25.875 -23.344 1 88.81 412 ALA B N 1
ATOM 6988 C CA . ALA B 1 412 ? 19 -27.141 -23.828 1 88.81 412 ALA B CA 1
ATOM 6989 C C . ALA B 1 412 ? 18.984 -27.188 -25.344 1 88.81 412 ALA B C 1
ATOM 6991 O O . ALA B 1 412 ? 19.188 -28.25 -25.953 1 88.81 412 ALA B O 1
ATOM 6992 N N . ALA B 1 413 ? 18.688 -26.094 -25.938 1 85.38 413 ALA B N 1
ATOM 6993 C CA . ALA B 1 413 ? 18.641 -26.016 -27.406 1 85.38 413 ALA B CA 1
ATOM 6994 C C . ALA B 1 413 ? 20.016 -26.328 -28 1 85.38 413 ALA B C 1
ATOM 6996 O O . ALA B 1 413 ? 20.094 -26.844 -29.125 1 85.38 413 ALA B O 1
ATOM 6997 N N . ILE B 1 414 ? 21 -26.078 -27.266 1 84.38 414 ILE B N 1
ATOM 6998 C CA . ILE B 1 414 ? 22.359 -26.281 -27.766 1 84.38 414 ILE B CA 1
ATOM 6999 C C . ILE B 1 414 ? 22.859 -27.672 -27.375 1 84.38 414 ILE B C 1
ATOM 7001 O O . ILE B 1 414 ? 23.484 -28.359 -28.188 1 84.38 414 ILE B O 1
ATOM 7005 N N . THR B 1 415 ? 22.531 -28.156 -26.219 1 83.31 415 THR B N 1
ATOM 7006 C CA . THR B 1 415 ? 23.141 -29.375 -25.688 1 83.31 415 THR B CA 1
ATOM 7007 C C . THR B 1 415 ? 22.25 -30.578 -25.938 1 83.31 415 THR B C 1
ATOM 7009 O O . THR B 1 415 ? 22.734 -31.703 -26.094 1 83.31 415 THR B O 1
ATOM 7012 N N . ASP B 1 416 ? 21.031 -30.438 -25.781 1 76.5 416 ASP B N 1
ATOM 7013 C CA . ASP B 1 416 ? 20.109 -31.562 -25.891 1 76.5 416 ASP B CA 1
ATOM 7014 C C . ASP B 1 416 ? 18.812 -31.141 -26.578 1 76.5 416 ASP B C 1
ATOM 7016 O O . ASP B 1 416 ? 17.781 -31 -25.938 1 76.5 416 ASP B O 1
ATOM 7020 N N . PRO B 1 417 ? 19.078 -31.078 -27.953 1 69.94 417 PRO B N 1
ATOM 7021 C CA . PRO B 1 417 ? 17.906 -30.625 -28.703 1 69.94 417 PRO B CA 1
ATOM 7022 C C . PRO B 1 417 ? 16.844 -31.703 -28.828 1 69.94 417 PRO B C 1
ATOM 7024 O O . PRO B 1 417 ? 17.141 -32.844 -29.109 1 69.94 417 PRO B O 1
ATOM 7027 N N . GLY B 1 418 ? 15.844 -31.906 -27.719 1 70.12 418 GLY B N 1
ATOM 7028 C CA . GLY B 1 418 ? 14.742 -32.844 -27.719 1 70.12 418 GLY B CA 1
ATOM 7029 C C . GLY B 1 418 ? 13.539 -32.375 -26.922 1 70.12 418 GLY B C 1
ATOM 7030 O O . GLY B 1 418 ? 13.242 -31.188 -26.906 1 70.12 418 GLY B O 1
ATOM 7031 N N . SER B 1 419 ? 12.945 -33.406 -26.453 1 66.69 419 SER B N 1
ATOM 7032 C CA . SER B 1 419 ? 11.672 -33.219 -25.766 1 66.69 419 SER B CA 1
ATOM 7033 C C . SER B 1 419 ? 11.828 -32.312 -24.547 1 66.69 419 SER B C 1
ATOM 7035 O O . SER B 1 419 ? 10.875 -31.625 -24.156 1 66.69 419 SER B O 1
ATOM 7037 N N . THR B 1 420 ? 13.016 -32.125 -24.141 1 78.5 420 THR B N 1
ATOM 7038 C CA . THR B 1 420 ? 13.258 -31.281 -22.969 1 78.5 420 THR B CA 1
ATOM 7039 C C . THR B 1 420 ? 13.047 -29.797 -23.312 1 78.5 420 THR B C 1
ATOM 7041 O O . THR B 1 420 ? 12.492 -29.047 -22.516 1 78.5 420 THR B O 1
ATOM 7044 N N . VAL B 1 421 ? 13.289 -29.531 -24.516 1 80.94 421 VAL B N 1
ATOM 7045 C CA . VAL B 1 421 ? 13.18 -28.141 -24.953 1 80.94 421 VAL B CA 1
ATOM 7046 C C . VAL B 1 421 ? 11.711 -27.734 -25.031 1 80.94 421 VAL B C 1
ATOM 7048 O O . VAL B 1 421 ? 11.352 -26.641 -24.609 1 80.94 421 VAL B O 1
ATOM 7051 N N . GLY B 1 422 ? 10.938 -28.688 -25.453 1 79.38 422 GLY B N 1
ATOM 7052 C CA . GLY B 1 422 ? 9.516 -28.375 -25.547 1 79.38 422 GLY B CA 1
ATOM 7053 C C . GLY B 1 422 ? 8.875 -28.094 -24.219 1 79.38 422 GLY B C 1
ATOM 7054 O O . GLY B 1 422 ? 8.086 -27.156 -24.094 1 79.38 422 GLY B O 1
ATOM 7055 N N . TYR B 1 423 ? 9.242 -28.797 -23.281 1 82.75 423 TYR B N 1
ATOM 7056 C CA . TYR B 1 423 ? 8.711 -28.594 -21.938 1 82.75 423 TYR B CA 1
ATOM 7057 C C . TYR B 1 423 ? 9.18 -27.266 -21.359 1 82.75 423 TYR B C 1
ATOM 7059 O O . TYR B 1 423 ? 8.391 -26.531 -20.75 1 82.75 423 TYR B O 1
ATOM 7067 N N . LEU B 1 424 ? 10.375 -26.984 -21.547 1 89 424 LEU B N 1
ATOM 7068 C CA . LEU B 1 424 ? 10.953 -25.75 -21.031 1 89 424 LEU B CA 1
ATOM 7069 C C . LEU B 1 424 ? 10.328 -24.531 -21.719 1 89 424 LEU B C 1
ATOM 7071 O O . LEU B 1 424 ? 10.109 -23.5 -21.078 1 89 424 LEU B O 1
ATOM 7075 N N . GLU B 1 425 ? 10.031 -24.703 -22.906 1 87.94 425 GLU B N 1
ATOM 7076 C CA . GLU B 1 425 ? 9.391 -23.625 -23.656 1 87.94 425 GLU B CA 1
ATOM 7077 C C . GLU B 1 425 ? 7.988 -23.359 -23.141 1 87.94 425 GLU B C 1
ATOM 7079 O O . GLU B 1 425 ? 7.59 -22.188 -22.984 1 87.94 425 GLU B O 1
ATOM 7084 N N . ARG B 1 426 ? 7.293 -24.359 -22.891 1 84.75 426 ARG B N 1
ATOM 7085 C CA . ARG B 1 426 ? 5.949 -24.203 -22.344 1 84.75 426 ARG B CA 1
ATOM 7086 C C . ARG B 1 426 ? 6.004 -23.578 -20.953 1 84.75 426 ARG B C 1
ATOM 7088 O O . ARG B 1 426 ? 5.168 -22.734 -20.609 1 84.75 426 ARG B O 1
ATOM 7095 N N . LEU B 1 427 ? 6.961 -24 -20.219 1 89.12 427 LEU B N 1
ATOM 7096 C CA . LEU B 1 427 ? 7.141 -23.422 -18.891 1 89.12 427 LEU B CA 1
ATOM 7097 C C . LEU B 1 427 ? 7.461 -21.938 -18.984 1 89.12 427 LEU B C 1
ATOM 7099 O O . LEU B 1 427 ? 6.906 -21.125 -18.234 1 89.12 427 LEU B O 1
ATOM 7103 N N . THR B 1 428 ? 8.352 -21.609 -19.906 1 92.56 428 THR B N 1
ATOM 7104 C CA . THR B 1 428 ? 8.727 -20.219 -20.094 1 92.56 428 THR B CA 1
ATOM 7105 C C . THR B 1 428 ? 7.512 -19.391 -20.516 1 92.56 428 THR B C 1
ATOM 7107 O O . THR B 1 428 ? 7.309 -18.281 -20.016 1 92.56 428 THR B O 1
ATOM 7110 N N . GLY B 1 429 ? 6.719 -19.953 -21.375 1 89.12 429 GLY B N 1
ATOM 7111 C CA . GLY B 1 429 ? 5.504 -19.266 -21.797 1 89.12 429 GLY B CA 1
ATOM 7112 C C . GLY B 1 429 ? 4.523 -19.047 -20.656 1 89.12 429 GLY B C 1
ATOM 7113 O O . GLY B 1 429 ? 3.967 -17.953 -20.516 1 89.12 429 GLY B O 1
ATOM 7114 N N . ALA B 1 430 ? 4.328 -20.031 -19.875 1 87.88 430 ALA B N 1
ATOM 7115 C CA . ALA B 1 430 ? 3.42 -19.922 -18.734 1 87.88 430 ALA B CA 1
ATOM 7116 C C . ALA B 1 430 ? 3.912 -18.891 -17.734 1 87.88 430 ALA B C 1
ATOM 7118 O O . ALA B 1 430 ? 3.117 -18.109 -17.188 1 87.88 430 ALA B O 1
ATOM 7119 N N . LEU B 1 431 ? 5.188 -18.891 -17.5 1 93.19 431 LEU B N 1
ATOM 7120 C CA . LEU B 1 431 ? 5.766 -17.938 -16.562 1 93.19 431 LEU B CA 1
ATOM 7121 C C . LEU B 1 431 ? 5.691 -16.516 -17.109 1 93.19 431 LEU B C 1
ATOM 7123 O O . LEU B 1 431 ? 5.535 -15.555 -16.359 1 93.19 431 LEU B O 1
ATOM 7127 N N . ALA B 1 432 ? 5.801 -16.391 -18.406 1 93.69 432 ALA B N 1
ATOM 7128 C CA . ALA B 1 432 ? 5.652 -15.078 -19.031 1 93.69 432 ALA B CA 1
ATOM 7129 C C . ALA B 1 432 ? 4.238 -14.539 -18.844 1 93.69 432 ALA B C 1
ATOM 7131 O O . ALA B 1 432 ? 4.047 -13.352 -18.594 1 93.69 432 ALA B O 1
ATOM 7132 N N . ILE B 1 433 ? 3.297 -15.391 -18.984 1 90.12 433 ILE B N 1
ATOM 7133 C CA . ILE B 1 433 ? 1.906 -15.008 -18.75 1 90.12 433 ILE B CA 1
ATOM 7134 C C . ILE B 1 433 ? 1.714 -14.57 -17.312 1 90.12 433 ILE B C 1
ATOM 7136 O O . ILE B 1 433 ? 1.096 -13.539 -17.047 1 90.12 433 ILE B O 1
ATOM 7140 N N . LEU B 1 434 ? 2.271 -15.336 -16.438 1 90.44 434 LEU B N 1
ATOM 7141 C CA . LEU B 1 434 ? 2.152 -15.008 -15.016 1 90.44 434 LEU B CA 1
ATOM 7142 C C . LEU B 1 434 ? 2.816 -13.672 -14.711 1 90.44 434 LEU B C 1
ATOM 7144 O O . LEU B 1 434 ? 2.287 -12.875 -13.938 1 90.44 434 LEU B O 1
ATOM 7148 N N . ASN B 1 435 ? 3.967 -13.453 -15.297 1 94.25 435 ASN B N 1
ATOM 7149 C CA . ASN B 1 435 ? 4.637 -12.172 -15.117 1 94.25 435 ASN B CA 1
ATOM 7150 C C . ASN B 1 435 ? 3.775 -11.016 -15.625 1 94.25 435 ASN B C 1
ATOM 7152 O O . ASN B 1 435 ? 3.65 -9.984 -14.953 1 94.25 435 ASN B O 1
ATOM 7156 N N . ALA B 1 436 ? 3.174 -11.227 -16.75 1 93.44 436 ALA B N 1
ATOM 7157 C CA . ALA B 1 436 ? 2.316 -10.195 -17.328 1 93.44 436 ALA B CA 1
ATOM 7158 C C . ALA B 1 436 ? 1.119 -9.914 -16.422 1 93.44 436 ALA B C 1
ATOM 7160 O O . ALA B 1 436 ? 0.753 -8.75 -16.219 1 93.44 436 ALA B O 1
ATOM 7161 N N . LEU B 1 437 ? 0.585 -10.93 -15.867 1 89.06 437 LEU B N 1
ATOM 7162 C CA . LEU B 1 437 ? -0.568 -10.773 -14.984 1 89.06 437 LEU B CA 1
ATOM 7163 C C . LEU B 1 437 ? -0.187 -10.031 -13.711 1 89.06 437 LEU B C 1
ATOM 7165 O O . LEU B 1 437 ? -0.95 -9.188 -13.227 1 89.06 437 LEU B O 1
ATOM 7169 N N . LEU B 1 438 ? 0.949 -10.305 -13.227 1 92.06 438 LEU B N 1
ATOM 7170 C CA . LEU B 1 438 ? 1.406 -9.625 -12.016 1 92.06 438 LEU B CA 1
ATOM 7171 C C . LEU B 1 438 ? 1.672 -8.148 -12.289 1 92.06 438 LEU B C 1
ATOM 7173 O O . LEU B 1 438 ? 1.32 -7.289 -11.477 1 92.06 438 LEU B O 1
ATOM 7177 N N . VAL B 1 439 ? 2.25 -7.898 -13.438 1 93.62 439 VAL B N 1
ATOM 7178 C CA . VAL B 1 439 ? 2.539 -6.52 -13.812 1 93.62 439 VAL B CA 1
ATOM 7179 C C . VAL B 1 439 ? 1.234 -5.75 -14 1 93.62 439 VAL B C 1
ATOM 7181 O O . VAL B 1 439 ? 1.083 -4.641 -13.484 1 93.62 439 VAL B O 1
ATOM 7184 N N . VAL B 1 440 ? 0.292 -6.371 -14.594 1 90.81 440 VAL B N 1
ATOM 7185 C CA . VAL B 1 440 ? -0.997 -5.727 -14.828 1 90.81 440 VAL B CA 1
ATOM 7186 C C . VAL B 1 440 ? -1.723 -5.527 -13.5 1 90.81 440 VAL B C 1
ATOM 7188 O O . VAL B 1 440 ? -2.342 -4.484 -13.273 1 90.81 440 VAL B O 1
ATOM 7191 N N . GLY B 1 441 ? -1.621 -6.488 -12.703 1 87.25 441 GLY B N 1
ATOM 7192 C CA . GLY B 1 441 ? -2.223 -6.355 -11.391 1 87.25 441 GLY B CA 1
ATOM 7193 C C . GLY B 1 441 ? -1.653 -5.199 -10.586 1 87.25 441 GLY B C 1
ATOM 7194 O O . GLY B 1 441 ? -2.398 -4.449 -9.953 1 87.25 441 GLY B O 1
ATOM 7195 N N . GLU B 1 442 ? -0.407 -5.012 -10.656 1 89.69 442 GLU B N 1
ATOM 7196 C CA . GLU B 1 442 ? 0.277 -3.963 -9.906 1 89.69 442 GLU B CA 1
ATOM 7197 C C . GLU B 1 442 ? -0.119 -2.578 -10.406 1 89.69 442 GLU B C 1
ATOM 7199 O O . GLU B 1 442 ? -0.278 -1.646 -9.617 1 89.69 442 GLU B O 1
ATOM 7204 N N . ILE B 1 443 ? -0.357 -2.445 -11.688 1 91.5 443 ILE B N 1
ATOM 7205 C CA . ILE B 1 443 ? -0.566 -1.104 -12.219 1 91.5 443 ILE B CA 1
ATOM 7206 C C . ILE B 1 443 ? -2.059 -0.781 -12.234 1 91.5 443 ILE B C 1
ATOM 7208 O O . ILE B 1 443 ? -2.447 0.379 -12.398 1 91.5 443 ILE B O 1
ATOM 7212 N N . THR B 1 444 ? -2.936 -1.769 -11.992 1 88 444 THR B N 1
ATOM 7213 C CA . THR B 1 444 ? -4.367 -1.511 -12.109 1 88 444 THR B CA 1
ATOM 7214 C C . THR B 1 444 ? -5.004 -1.38 -10.727 1 88 444 THR B C 1
ATOM 7216 O O . THR B 1 444 ? -6.023 -0.707 -10.57 1 88 444 THR B O 1
ATOM 7219 N N . ILE B 1 445 ? -4.434 -1.957 -9.789 1 86.5 445 ILE B N 1
ATOM 7220 C CA . ILE B 1 445 ? -5.039 -1.903 -8.461 1 86.5 445 ILE B CA 1
ATOM 7221 C C . ILE B 1 445 ? -4.801 -0.529 -7.84 1 86.5 445 ILE B C 1
ATOM 7223 O O . ILE B 1 445 ? -3.803 0.13 -8.141 1 86.5 445 ILE B O 1
ATOM 7227 N N . THR B 1 446 ? -5.746 -0.09 -7.047 1 84.56 446 THR B N 1
ATOM 7228 C CA . THR B 1 446 ? -5.602 1.189 -6.363 1 84.56 446 THR B CA 1
ATOM 7229 C C . THR B 1 446 ? -4.652 1.062 -5.176 1 84.56 446 THR B C 1
ATOM 7231 O O . THR B 1 446 ? -4.84 0.204 -4.312 1 84.56 446 THR B O 1
ATOM 7234 N N . HIS B 1 447 ? -3.66 1.937 -5.203 1 86.5 447 HIS B N 1
ATOM 7235 C CA . HIS B 1 447 ? -2.701 1.973 -4.102 1 86.5 447 HIS B CA 1
ATOM 7236 C C . HIS B 1 447 ? -3.205 2.852 -2.961 1 86.5 447 HIS B C 1
ATOM 7238 O O . HIS B 1 447 ? -4.059 3.717 -3.17 1 86.5 447 HIS B O 1
ATOM 7244 N N . PRO B 1 448 ? -2.676 2.633 -1.802 1 85.81 448 PRO B N 1
ATOM 7245 C CA . PRO B 1 448 ? -3.244 3.295 -0.625 1 85.81 448 PRO B CA 1
ATOM 7246 C C . PRO B 1 448 ? -2.869 4.773 -0.542 1 85.81 448 PRO B C 1
ATOM 7248 O O . PRO B 1 448 ? -3.551 5.551 0.132 1 85.81 448 PRO B O 1
ATOM 7251 N N . THR B 1 449 ? -1.822 5.168 -1.2 1 88.62 449 THR B N 1
ATOM 7252 C CA . THR B 1 449 ? -1.361 6.543 -1.038 1 88.62 449 THR B CA 1
ATOM 7253 C C . THR B 1 449 ? -1.309 7.258 -2.385 1 88.62 449 THR B C 1
ATOM 7255 O O . THR B 1 449 ? -1.098 6.625 -3.422 1 88.62 449 THR B O 1
ATOM 7258 N N . ALA B 1 450 ? -1.463 8.57 -2.305 1 86.19 450 ALA B N 1
ATOM 7259 C CA . ALA B 1 450 ? -1.352 9.398 -3.502 1 86.19 450 ALA B CA 1
ATOM 7260 C C . ALA B 1 450 ? 0.056 9.328 -4.086 1 86.19 450 ALA B C 1
ATOM 7262 O O . ALA B 1 450 ? 0.233 9.383 -5.305 1 86.19 450 ALA B O 1
ATOM 7263 N N . LYS B 1 451 ? 1.031 9.148 -3.25 1 87.69 451 LYS B N 1
ATOM 7264 C CA . LYS B 1 451 ? 2.416 9.055 -3.701 1 87.69 451 LYS B CA 1
ATOM 7265 C C . LYS B 1 451 ? 2.637 7.801 -4.543 1 87.69 451 LYS B C 1
ATOM 7267 O O . LYS B 1 451 ? 3.311 7.848 -5.574 1 87.69 451 LYS B O 1
ATOM 7272 N N . ALA B 1 452 ? 2.062 6.742 -4.094 1 90.62 452 ALA B N 1
ATOM 7273 C CA . ALA B 1 452 ? 2.174 5.508 -4.867 1 90.62 452 ALA B CA 1
ATOM 7274 C C . ALA B 1 452 ? 1.463 5.637 -6.211 1 90.62 452 ALA B C 1
ATOM 7276 O O . ALA B 1 452 ? 1.947 5.129 -7.227 1 90.62 452 ALA B O 1
ATOM 7277 N N . HIS B 1 453 ? 0.339 6.285 -6.203 1 88.69 453 HIS B N 1
ATOM 7278 C CA . HIS B 1 453 ? -0.383 6.504 -7.453 1 88.69 453 HIS B CA 1
ATOM 7279 C C . HIS B 1 453 ? 0.446 7.332 -8.43 1 88.69 453 HIS B C 1
ATOM 7281 O O . HIS B 1 453 ? 0.471 7.043 -9.625 1 88.69 453 HIS B O 1
ATOM 7287 N N . LEU B 1 454 ? 1.061 8.336 -7.906 1 87.75 454 LEU B N 1
ATOM 7288 C CA . LEU B 1 454 ? 1.901 9.188 -8.742 1 87.75 454 LEU B CA 1
ATOM 7289 C C . LEU B 1 454 ? 3.072 8.391 -9.312 1 87.75 454 LEU B C 1
ATOM 7291 O O . LEU B 1 454 ? 3.436 8.57 -10.477 1 87.75 454 LEU B O 1
ATOM 7295 N N . ALA B 1 455 ? 3.645 7.57 -8.547 1 91.75 455 ALA B N 1
ATOM 7296 C CA . ALA B 1 455 ? 4.758 6.738 -9.008 1 91.75 455 ALA B CA 1
ATOM 7297 C C . ALA B 1 455 ? 4.32 5.824 -10.148 1 91.75 455 ALA B C 1
ATOM 7299 O O . ALA B 1 455 ? 5.035 5.676 -11.141 1 91.75 455 ALA B O 1
ATOM 7300 N N . VAL B 1 456 ? 3.156 5.234 -9.977 1 92.94 456 VAL B N 1
ATOM 7301 C CA . VAL B 1 456 ? 2.635 4.352 -11.016 1 92.94 456 VAL B CA 1
ATOM 7302 C C . VAL B 1 456 ? 2.363 5.152 -12.289 1 92.94 456 VAL B C 1
ATOM 7304 O O . VAL B 1 456 ? 2.625 4.676 -13.398 1 92.94 456 VAL B O 1
ATOM 7307 N N . TRP B 1 457 ? 1.847 6.312 -12.125 1 90.38 457 TRP B N 1
ATOM 7308 C CA . TRP B 1 457 ? 1.594 7.168 -13.281 1 90.38 457 TRP B CA 1
ATOM 7309 C C . TRP B 1 457 ? 2.893 7.492 -14.016 1 90.38 457 TRP B C 1
ATOM 7311 O O . TRP B 1 457 ? 2.951 7.426 -15.242 1 90.38 457 TRP B O 1
ATOM 7321 N N . GLU B 1 458 ? 3.938 7.816 -13.289 1 89.81 458 GLU B N 1
ATOM 7322 C CA . GLU B 1 458 ? 5.238 8.094 -13.891 1 89.81 458 GLU B CA 1
ATOM 7323 C C . GLU B 1 458 ? 5.781 6.871 -14.625 1 89.81 458 GLU B C 1
ATOM 7325 O O . GLU B 1 458 ? 6.449 7.004 -15.656 1 89.81 458 GLU B O 1
ATOM 7330 N N . MET B 1 459 ? 5.5 5.723 -14.117 1 93.62 459 MET B N 1
ATOM 7331 C CA . MET B 1 459 ? 5.988 4.469 -14.68 1 93.62 459 MET B CA 1
ATOM 7332 C C . MET B 1 459 ? 5.258 4.125 -15.969 1 93.62 459 MET B C 1
ATOM 7334 O O . MET B 1 459 ? 5.871 3.643 -16.922 1 93.62 459 MET B O 1
ATOM 7338 N N . THR B 1 460 ? 4 4.438 -16.062 1 94.38 460 THR B N 1
ATOM 7339 C CA . THR B 1 460 ? 3.197 3.963 -17.188 1 94.38 460 THR B CA 1
ATOM 7340 C C . THR B 1 460 ? 2.941 5.09 -18.188 1 94.38 460 THR B C 1
ATOM 7342 O O . THR B 1 460 ? 2.852 4.848 -19.391 1 94.38 460 THR B O 1
ATOM 7345 N N . HIS B 1 461 ? 2.775 6.344 -17.688 1 90.44 461 HIS B N 1
ATOM 7346 C CA . HIS B 1 461 ? 2.377 7.438 -18.562 1 90.44 461 HIS B CA 1
ATOM 7347 C C . HIS B 1 461 ? 3.42 8.547 -18.562 1 90.44 461 HIS B C 1
ATOM 7349 O O . HIS B 1 461 ? 3.447 9.375 -19.484 1 90.44 461 HIS B O 1
ATOM 7355 N N . GLY B 1 462 ? 4.238 8.562 -17.609 1 88.88 462 GLY B N 1
ATOM 7356 C CA . GLY B 1 462 ? 5.184 9.656 -17.453 1 88.88 462 GLY B CA 1
ATOM 7357 C C . GLY B 1 462 ? 6.5 9.414 -18.172 1 88.88 462 GLY B C 1
ATOM 7358 O O . GLY B 1 462 ? 6.516 8.914 -19.297 1 88.88 462 GLY B O 1
ATOM 7359 N N . ALA B 1 463 ? 7.602 9.812 -17.531 1 86.69 463 ALA B N 1
ATOM 7360 C CA . ALA B 1 463 ? 8.938 9.797 -18.125 1 86.69 463 ALA B CA 1
ATOM 7361 C C . ALA B 1 463 ? 9.398 8.375 -18.406 1 86.69 463 ALA B C 1
ATOM 7363 O O . ALA B 1 463 ? 10.172 8.133 -19.328 1 86.69 463 ALA B O 1
ATOM 7364 N N . LEU B 1 464 ? 8.812 7.395 -17.672 1 93.56 464 LEU B N 1
ATOM 7365 C CA . LEU B 1 464 ? 9.281 6.02 -17.797 1 93.56 464 LEU B CA 1
ATOM 7366 C C . LEU B 1 464 ? 8.32 5.191 -18.641 1 93.56 464 LEU B C 1
ATOM 7368 O O . LEU B 1 464 ? 8.484 3.979 -18.766 1 93.56 464 LEU B O 1
ATOM 7372 N N . GLY B 1 465 ? 7.32 5.848 -19.172 1 94.81 465 GLY B N 1
ATOM 7373 C CA . GLY B 1 465 ? 6.273 5.152 -19.906 1 94.81 465 GLY B CA 1
ATOM 7374 C C . GLY B 1 465 ? 6.793 4.348 -21.078 1 94.81 465 GLY B C 1
ATOM 7375 O O . GLY B 1 465 ? 6.441 3.178 -21.234 1 94.81 465 GLY B O 1
ATOM 7376 N N . ARG B 1 466 ? 7.629 4.938 -21.844 1 95.75 466 ARG B N 1
ATOM 7377 C CA . ARG B 1 466 ? 8.156 4.246 -23.016 1 95.75 466 ARG B CA 1
ATOM 7378 C C . ARG B 1 466 ? 8.953 3.012 -22.609 1 95.75 466 ARG B C 1
ATOM 7380 O O . ARG B 1 466 ? 8.82 1.952 -23.234 1 95.75 466 ARG B O 1
ATOM 7387 N N . LEU B 1 467 ? 9.75 3.174 -21.656 1 95.81 467 LEU B N 1
ATOM 7388 C CA . LEU B 1 467 ? 10.57 2.066 -21.172 1 95.81 467 LEU B CA 1
ATOM 7389 C C . LEU B 1 467 ? 9.695 0.948 -20.609 1 95.81 467 LEU B C 1
ATOM 7391 O O . LEU B 1 467 ? 9.93 -0.229 -20.891 1 95.81 467 LEU B O 1
ATOM 7395 N N . PHE B 1 468 ? 8.734 1.3 -19.859 1 97.06 468 PHE B N 1
ATOM 7396 C CA . PHE B 1 468 ? 7.832 0.333 -19.25 1 97.06 468 PHE B CA 1
ATOM 7397 C C . PHE B 1 468 ? 7.074 -0.454 -20.312 1 97.06 468 PHE B C 1
ATOM 7399 O O . PHE B 1 468 ? 7.016 -1.684 -20.25 1 97.06 468 PHE B O 1
ATOM 7406 N N . TRP B 1 469 ? 6.52 0.261 -21.219 1 97.12 469 TRP B N 1
ATOM 7407 C CA . TRP B 1 469 ? 5.699 -0.399 -22.219 1 97.12 469 TRP B CA 1
ATOM 7408 C C . TRP B 1 469 ? 6.57 -1.202 -23.188 1 97.12 469 TRP B C 1
ATOM 7410 O O . TRP B 1 469 ? 6.113 -2.191 -23.766 1 97.12 469 TRP B O 1
ATOM 7420 N N . LEU B 1 470 ? 7.805 -0.831 -23.328 1 96.69 470 LEU B N 1
ATOM 7421 C CA . LEU B 1 470 ? 8.742 -1.659 -24.078 1 96.69 470 LEU B CA 1
ATOM 7422 C C . LEU B 1 470 ? 8.945 -3.008 -23.406 1 96.69 470 LEU B C 1
ATOM 7424 O O . LEU B 1 470 ? 8.914 -4.051 -24.062 1 96.69 470 LEU B O 1
ATOM 7428 N N . GLY B 1 471 ? 9.195 -2.977 -22.141 1 96.62 471 GLY B N 1
ATOM 7429 C CA . GLY B 1 471 ? 9.328 -4.219 -21.391 1 96.62 471 GLY B CA 1
ATOM 7430 C C . GLY B 1 471 ? 8.086 -5.09 -21.453 1 96.62 471 GLY B C 1
ATOM 7431 O O . GLY B 1 471 ? 8.188 -6.301 -21.656 1 96.62 471 GLY B O 1
ATOM 7432 N N . PHE B 1 472 ? 6.965 -4.441 -21.312 1 96.06 472 PHE B N 1
ATOM 7433 C CA . PHE B 1 472 ? 5.715 -5.191 -21.344 1 96.06 472 PHE B CA 1
ATOM 7434 C C . PHE B 1 472 ? 5.473 -5.781 -22.719 1 96.06 472 PHE B C 1
ATOM 7436 O O . PHE B 1 472 ? 4.98 -6.902 -22.844 1 96.06 472 PHE B O 1
ATOM 7443 N N . ALA B 1 473 ? 5.785 -5.039 -23.766 1 95.75 473 ALA B N 1
ATOM 7444 C CA . ALA B 1 473 ? 5.66 -5.535 -25.141 1 95.75 473 ALA B CA 1
ATOM 7445 C C . ALA B 1 473 ? 6.551 -6.754 -25.359 1 95.75 473 ALA B C 1
ATOM 7447 O O . ALA B 1 473 ? 6.141 -7.727 -26 1 95.75 473 ALA B O 1
ATOM 7448 N N . LEU B 1 474 ? 7.738 -6.703 -24.859 1 94.12 474 LEU B N 1
ATOM 7449 C CA . LEU B 1 474 ? 8.648 -7.84 -24.969 1 94.12 474 LEU B CA 1
ATOM 7450 C C . LEU B 1 474 ? 8.094 -9.055 -24.234 1 94.12 474 LEU B C 1
ATOM 7452 O O . LEU B 1 474 ? 8.25 -10.188 -24.672 1 94.12 474 LEU B O 1
ATOM 7456 N N . ASP B 1 475 ? 7.535 -8.766 -23.078 1 94.31 475 ASP B N 1
ATOM 7457 C CA . ASP B 1 475 ? 6.883 -9.844 -22.344 1 94.31 475 ASP B CA 1
ATOM 7458 C C . ASP B 1 475 ? 5.777 -10.492 -23.172 1 94.31 475 ASP B C 1
ATOM 7460 O O . ASP B 1 475 ? 5.676 -11.719 -23.234 1 94.31 475 ASP B O 1
ATOM 7464 N N . LEU B 1 476 ? 5.008 -9.68 -23.875 1 91.5 476 LEU B N 1
ATOM 7465 C CA . LEU B 1 476 ? 3.928 -10.18 -24.703 1 91.5 476 LEU B CA 1
ATOM 7466 C C . LEU B 1 476 ? 4.484 -10.961 -25.906 1 91.5 476 LEU B C 1
ATOM 7468 O O . LEU B 1 476 ? 3.893 -11.953 -26.328 1 91.5 476 LEU B O 1
ATOM 7472 N N . VAL B 1 477 ? 5.57 -10.516 -26.375 1 88.5 477 VAL B N 1
ATOM 7473 C CA . VAL B 1 477 ? 6.227 -11.242 -27.453 1 88.5 477 VAL B CA 1
ATOM 7474 C C . VAL B 1 477 ? 6.625 -12.633 -26.984 1 88.5 477 VAL B C 1
ATOM 7476 O O . VAL B 1 477 ? 6.48 -13.617 -27.719 1 88.5 477 VAL B O 1
ATOM 7479 N N . GLY B 1 478 ? 7.098 -12.688 -25.766 1 83.69 478 GLY B N 1
ATOM 7480 C CA . GLY B 1 478 ? 7.438 -13.977 -25.188 1 83.69 478 GLY B CA 1
ATOM 7481 C C . GLY B 1 478 ? 6.246 -14.906 -25.062 1 83.69 478 GLY B C 1
ATOM 7482 O O . GLY B 1 478 ? 6.387 -16.125 -25.156 1 83.69 478 GLY B O 1
ATOM 7483 N N . ILE B 1 479 ? 5.102 -14.359 -24.922 1 81.75 479 ILE B N 1
ATOM 7484 C CA . ILE B 1 479 ? 3.877 -15.141 -24.766 1 81.75 479 ILE B CA 1
ATOM 7485 C C . ILE B 1 479 ? 3.385 -15.594 -26.141 1 81.75 479 ILE B C 1
ATOM 7487 O O . ILE B 1 479 ? 2.951 -16.734 -26.312 1 81.75 479 ILE B O 1
ATOM 7491 N N . LEU B 1 480 ? 3.508 -14.664 -27.109 1 80.38 480 LEU B N 1
ATOM 7492 C CA . LEU B 1 480 ? 2.883 -14.883 -28.406 1 80.38 480 LEU B CA 1
ATOM 7493 C C . LEU B 1 480 ? 3.805 -15.672 -29.328 1 80.38 480 LEU B C 1
ATOM 7495 O O . LEU B 1 480 ? 3.344 -16.312 -30.281 1 80.38 480 LEU B O 1
ATOM 7499 N N . THR B 1 481 ? 5.098 -15.406 -29.156 1 76 481 THR B N 1
ATOM 7500 C CA . THR B 1 481 ? 6.043 -16.062 -30.062 1 76 481 THR B CA 1
ATOM 7501 C C . THR B 1 481 ? 6.07 -17.562 -29.797 1 76 481 THR B C 1
ATOM 7503 O O . THR B 1 481 ? 6.098 -18 -28.641 1 76 481 THR B O 1
ATOM 7506 N N . PRO B 1 482 ? 5.77 -18.203 -30.875 1 69.19 482 PRO B N 1
ATOM 7507 C CA . PRO B 1 482 ? 5.863 -19.656 -30.719 1 69.19 482 PRO B CA 1
ATOM 7508 C C . PRO B 1 482 ? 7.168 -20.109 -30.062 1 69.19 482 PRO B C 1
ATOM 7510 O O . PRO B 1 482 ? 8.109 -19.312 -29.953 1 69.19 482 PRO B O 1
ATOM 7513 N N . LEU B 1 483 ? 7.383 -21.453 -29.688 1 64 483 LEU B N 1
ATOM 7514 C CA . LEU B 1 483 ? 8.414 -22.172 -28.953 1 64 483 LEU B CA 1
ATOM 7515 C C . LEU B 1 483 ? 9.773 -22 -29.609 1 64 483 LEU B C 1
ATOM 7517 O O . LEU B 1 483 ? 9.859 -21.781 -30.828 1 64 483 LEU B O 1
ATOM 7521 N N . GLY B 1 484 ? 10.742 -21.594 -28.875 1 76 484 GLY B N 1
ATOM 7522 C CA . GLY B 1 484 ? 12.133 -21.609 -29.297 1 76 484 GLY B CA 1
ATOM 7523 C C . GLY B 1 484 ? 12.961 -20.5 -28.688 1 76 484 GLY B C 1
ATOM 7524 O O . GLY B 1 484 ? 12.664 -20.031 -27.578 1 76 484 GLY B O 1
ATOM 7525 N N . MET B 1 485 ? 14.031 -20.031 -29.422 1 80.69 485 MET B N 1
ATOM 7526 C CA . MET B 1 485 ? 15.07 -19.125 -28.938 1 80.69 485 MET B CA 1
ATOM 7527 C C . MET B 1 485 ? 14.547 -17.688 -28.859 1 80.69 485 MET B C 1
ATOM 7529 O O . MET B 1 485 ? 14.953 -16.922 -27.984 1 80.69 485 MET B O 1
ATOM 7533 N N . ALA B 1 486 ? 13.609 -17.406 -29.703 1 83.75 486 ALA B N 1
ATOM 7534 C CA . ALA B 1 486 ? 13.047 -16.062 -29.688 1 83.75 486 ALA B CA 1
ATOM 7535 C C . ALA B 1 486 ? 12.234 -15.812 -28.422 1 83.75 486 ALA B C 1
ATOM 7537 O O . ALA B 1 486 ? 12.297 -14.727 -27.828 1 83.75 486 ALA B O 1
ATOM 7538 N N . LEU B 1 487 ? 11.555 -16.828 -28.016 1 85.31 487 LEU B N 1
ATOM 7539 C CA . LEU B 1 487 ? 10.797 -16.734 -26.766 1 85.31 487 LEU B CA 1
ATOM 7540 C C . LEU B 1 487 ? 11.734 -16.531 -25.578 1 85.31 487 LEU B C 1
ATOM 7542 O O . LEU B 1 487 ? 11.484 -15.688 -24.719 1 85.31 487 LEU B O 1
ATOM 7546 N N . ALA B 1 488 ? 12.75 -17.297 -25.641 1 89.56 488 ALA B N 1
ATOM 7547 C CA . ALA B 1 488 ? 13.711 -17.219 -24.547 1 89.56 488 ALA B CA 1
ATOM 7548 C C . ALA B 1 488 ? 14.398 -15.859 -24.5 1 89.56 488 ALA B C 1
ATOM 7550 O O . ALA B 1 488 ? 14.57 -15.281 -23.438 1 89.56 488 ALA B O 1
ATOM 7551 N N . ALA B 1 489 ? 14.711 -15.375 -25.609 1 92 489 ALA B N 1
ATOM 7552 C CA . ALA B 1 489 ? 15.367 -14.07 -25.688 1 92 489 ALA B CA 1
ATOM 7553 C C . ALA B 1 489 ? 14.438 -12.961 -25.203 1 92 489 ALA B C 1
ATOM 7555 O O . ALA B 1 489 ? 14.852 -12.078 -24.453 1 92 489 ALA B O 1
ATOM 7556 N N . ALA B 1 490 ? 13.203 -13.016 -25.625 1 92.88 490 ALA B N 1
ATOM 7557 C CA . ALA B 1 490 ? 12.227 -12.008 -25.203 1 92.88 490 ALA B CA 1
ATOM 7558 C C . ALA B 1 490 ? 11.992 -12.062 -23.703 1 92.88 490 ALA B C 1
ATOM 7560 O O . ALA B 1 490 ? 11.875 -11.016 -23.047 1 92.88 490 ALA B O 1
ATOM 7561 N N . ALA B 1 491 ? 11.977 -13.242 -23.203 1 90.94 491 ALA B N 1
ATOM 7562 C CA . ALA B 1 491 ? 11.758 -13.422 -21.766 1 90.94 491 ALA B CA 1
ATOM 7563 C C . ALA B 1 491 ? 12.938 -12.891 -20.953 1 90.94 491 ALA B C 1
ATOM 7565 O O . ALA B 1 491 ? 12.758 -12.305 -19.891 1 90.94 491 ALA B O 1
ATOM 7566 N N . LEU B 1 492 ? 14.117 -13.055 -21.484 1 92.31 492 LEU B N 1
ATOM 7567 C CA . LEU B 1 492 ? 15.32 -12.578 -20.812 1 92.31 492 LEU B CA 1
ATOM 7568 C C . LEU B 1 492 ? 15.398 -11.055 -20.859 1 92.31 492 LEU B C 1
ATOM 7570 O O . LEU B 1 492 ? 15.812 -10.422 -19.875 1 92.31 492 LEU B O 1
ATOM 7574 N N . LEU B 1 493 ? 14.883 -10.523 -21.891 1 94.19 493 LEU B N 1
ATOM 7575 C CA . LEU B 1 493 ? 15.109 -9.102 -22.125 1 94.19 493 LEU B CA 1
ATOM 7576 C C . LEU B 1 493 ? 13.953 -8.273 -21.578 1 94.19 493 LEU B C 1
ATOM 7578 O O . LEU B 1 493 ? 14.102 -7.074 -21.328 1 94.19 493 LEU B O 1
ATOM 7582 N N . CYS B 1 494 ? 12.797 -8.859 -21.375 1 95.19 494 CYS B N 1
ATOM 7583 C CA . CYS B 1 494 ? 11.641 -8.078 -20.969 1 95.19 494 CYS B CA 1
ATOM 7584 C C . CYS B 1 494 ? 11.781 -7.594 -19.531 1 95.19 494 CYS B C 1
ATOM 7586 O O . CYS B 1 494 ? 11.266 -6.531 -19.188 1 95.19 494 CYS B O 1
ATOM 7588 N N . ILE B 1 495 ? 12.562 -8.266 -18.766 1 95.69 495 ILE B N 1
ATOM 7589 C CA . ILE B 1 495 ? 12.641 -7.973 -17.344 1 95.69 495 ILE B CA 1
ATOM 7590 C C . ILE B 1 495 ? 13.508 -6.738 -17.109 1 95.69 495 ILE B C 1
ATOM 7592 O O . ILE B 1 495 ? 13.242 -5.945 -16.203 1 95.69 495 ILE B O 1
ATOM 7596 N N . LEU B 1 496 ? 14.445 -6.473 -17.953 1 95.44 496 LEU B N 1
ATOM 7597 C CA . LEU B 1 496 ? 15.398 -5.387 -17.766 1 95.44 496 LEU B CA 1
ATOM 7598 C C . LEU B 1 496 ? 14.688 -4.035 -17.781 1 95.44 496 LEU B C 1
ATOM 7600 O O . LEU B 1 496 ? 14.766 -3.275 -16.812 1 95.44 496 LEU B O 1
ATOM 7604 N N . PRO B 1 497 ? 13.898 -3.781 -18.828 1 96.56 497 PRO B N 1
ATOM 7605 C CA . PRO B 1 497 ? 13.219 -2.484 -18.828 1 96.56 497 PRO B CA 1
ATOM 7606 C C . PRO B 1 497 ? 12.117 -2.408 -17.766 1 96.56 497 PRO B C 1
ATOM 7608 O O . PRO B 1 497 ? 11.898 -1.348 -17.172 1 96.56 497 PRO B O 1
ATOM 7611 N N . LEU B 1 498 ? 11.461 -3.482 -17.469 1 96 498 LEU B N 1
ATOM 7612 C CA . LEU B 1 498 ? 10.391 -3.48 -16.484 1 96 498 LEU B CA 1
ATOM 7613 C C . LEU B 1 498 ? 10.945 -3.195 -15.086 1 96 498 LEU B C 1
ATOM 7615 O O . LEU B 1 498 ? 10.406 -2.365 -14.359 1 96 498 LEU B O 1
ATOM 7619 N N . GLU B 1 499 ? 12.078 -3.82 -14.797 1 94.81 499 GLU B N 1
ATOM 7620 C CA . GLU B 1 499 ? 12.688 -3.631 -13.484 1 94.81 499 GLU B CA 1
ATOM 7621 C C . GLU B 1 499 ? 13.273 -2.23 -13.344 1 94.81 499 GLU B C 1
ATOM 7623 O O . GLU B 1 499 ? 13.172 -1.611 -12.281 1 94.81 499 GLU B O 1
ATOM 7628 N N . HIS B 1 500 ? 13.859 -1.791 -14.328 1 95.88 500 HIS B N 1
ATOM 7629 C CA . HIS B 1 500 ? 14.422 -0.446 -14.273 1 95.88 500 HIS B CA 1
ATOM 7630 C C . HIS B 1 500 ? 13.328 0.602 -14.102 1 95.88 500 HIS B C 1
ATOM 7632 O O . HIS B 1 500 ? 13.477 1.543 -13.32 1 95.88 500 HIS B O 1
ATOM 7638 N N . ALA B 1 501 ? 12.266 0.452 -14.82 1 96.12 501 ALA B N 1
ATOM 7639 C CA . ALA B 1 501 ? 11.148 1.381 -14.695 1 96.12 501 ALA B CA 1
ATOM 7640 C C . ALA B 1 501 ? 10.562 1.351 -13.281 1 96.12 501 ALA B C 1
ATOM 7642 O O . ALA B 1 501 ? 10.227 2.396 -12.719 1 96.12 501 ALA B O 1
ATOM 7643 N N . TYR B 1 502 ? 10.484 0.189 -12.742 1 95.19 502 TYR B N 1
ATOM 7644 C CA . TYR B 1 502 ? 9.93 0.048 -11.398 1 95.19 502 TYR B CA 1
ATOM 7645 C C . TYR B 1 502 ? 10.82 0.714 -10.367 1 95.19 502 TYR B C 1
ATOM 7647 O O . TYR B 1 502 ? 10.344 1.457 -9.5 1 95.19 502 TYR B O 1
ATOM 7655 N N . VAL B 1 503 ? 12.133 0.504 -10.445 1 94.19 503 VAL B N 1
ATOM 7656 C CA . VAL B 1 503 ? 13.094 1.042 -9.492 1 94.19 503 VAL B CA 1
ATOM 7657 C C . VAL B 1 503 ? 13.148 2.564 -9.609 1 94.19 503 VAL B C 1
ATOM 7659 O O . VAL B 1 503 ? 13.141 3.27 -8.594 1 94.19 503 VAL B O 1
ATOM 7662 N N . GLN B 1 504 ? 13.094 3.031 -10.75 1 93.81 504 GLN B N 1
ATOM 7663 C CA . GLN B 1 504 ? 13.18 4.473 -10.953 1 93.81 504 GLN B CA 1
ATOM 7664 C C . GLN B 1 504 ? 11.867 5.16 -10.594 1 93.81 504 GLN B C 1
ATOM 7666 O O . GLN B 1 504 ? 11.867 6.277 -10.07 1 93.81 504 GLN B O 1
ATOM 7671 N N . ALA B 1 505 ? 10.781 4.535 -10.867 1 93.19 505 ALA B N 1
ATOM 7672 C CA . ALA B 1 505 ? 9.477 5.125 -10.578 1 93.19 505 ALA B CA 1
ATOM 7673 C C . ALA B 1 505 ? 9.328 5.434 -9.094 1 93.19 505 ALA B C 1
ATOM 7675 O O . ALA B 1 505 ? 8.805 6.484 -8.719 1 93.19 505 ALA B O 1
ATOM 7676 N N . GLY B 1 506 ? 9.789 4.531 -8.305 1 91.25 506 GLY B N 1
ATOM 7677 C CA . GLY B 1 506 ? 9.695 4.746 -6.871 1 91.25 506 GLY B CA 1
ATOM 7678 C C . GLY B 1 506 ? 10.508 5.938 -6.395 1 91.25 506 GLY B C 1
ATOM 7679 O O . GLY B 1 506 ? 10.219 6.508 -5.34 1 91.25 506 GLY B O 1
ATOM 7680 N N . GLN B 1 507 ? 11.453 6.344 -7.168 1 91.12 507 GLN B N 1
ATOM 7681 C CA . GLN B 1 507 ? 12.375 7.395 -6.738 1 91.12 507 GLN B CA 1
ATOM 7682 C C . GLN B 1 507 ? 12.023 8.734 -7.387 1 91.12 507 GLN B C 1
ATOM 7684 O O . GLN B 1 507 ? 12.664 9.75 -7.113 1 91.12 507 GLN B O 1
ATOM 7689 N N . ARG B 1 508 ? 10.984 8.781 -8.125 1 87.19 508 ARG B N 1
ATOM 7690 C CA . ARG B 1 508 ? 10.68 9.992 -8.875 1 87.19 508 ARG B CA 1
ATOM 7691 C C . ARG B 1 508 ? 9.641 10.836 -8.148 1 87.19 508 ARG B C 1
ATOM 7693 O O . ARG B 1 508 ? 9.352 11.969 -8.555 1 87.19 508 ARG B O 1
ATOM 7700 N N . VAL B 1 509 ? 9.125 10.375 -7.078 1 84.94 509 VAL B N 1
ATOM 7701 C CA . VAL B 1 509 ? 8.148 11.109 -6.289 1 84.94 509 VAL B CA 1
ATOM 7702 C C . VAL B 1 509 ? 8.867 12.055 -5.324 1 84.94 509 VAL B C 1
ATOM 7704 O O . VAL B 1 509 ? 9.781 11.648 -4.609 1 84.94 509 VAL B O 1
ATOM 7707 N N . PRO B 1 510 ? 8.469 13.281 -5.328 1 81.25 510 PRO B N 1
ATOM 7708 C CA . PRO B 1 510 ? 9.117 14.227 -4.418 1 81.25 510 PRO B CA 1
ATOM 7709 C C . PRO B 1 510 ? 8.828 13.93 -2.949 1 81.25 510 PRO B C 1
ATOM 7711 O O . PRO B 1 510 ? 7.715 13.516 -2.607 1 81.25 510 PRO B O 1
ATOM 7714 N N . LEU B 1 511 ? 9.836 14.148 -2.164 1 84.56 511 LEU B N 1
ATOM 7715 C CA . LEU B 1 511 ? 9.695 13.836 -0.747 1 84.56 511 LEU B CA 1
ATOM 7716 C C . LEU B 1 511 ? 9.711 15.109 0.096 1 84.56 511 LEU B C 1
ATOM 7718 O O . LEU B 1 511 ? 9.383 15.07 1.284 1 84.56 511 LEU B O 1
ATOM 7722 N N . ALA B 1 512 ? 10.125 16.219 -0.464 1 79.5 512 ALA B N 1
ATOM 7723 C CA . ALA B 1 512 ? 10.148 17.5 0.255 1 79.5 512 ALA B CA 1
ATOM 7724 C C . ALA B 1 512 ? 9.445 18.594 -0.546 1 79.5 512 ALA B C 1
ATOM 7726 O O . ALA B 1 512 ? 9.32 18.484 -1.769 1 79.5 512 ALA B O 1
#

Foldseek 3Di:
DPPPPPPPPQWAKFKEFEQVQDPQPCQLFVLQCVVVVADPPDTQKHKWWKWWADPPPIDITIDIAHDLLFQQQLLQLAAWQRQFDADSNSFTAGHQVLAFLLCLSCLQGLRNNWDQRPPSRGIHHDRQPVVQVVVPHGDRSQVRDPRSSMFMDICPDCVGPRNVCVVPHDWDAAPVVLVRHGSYTYHPDDPCVRDLQQAAEDDDQDQQDDRADDDPFFQRQHDPPVQDPRPHPIHMHTRDDHTFGDLDAQLVLVLLLLLLLLLQLQQQLCVCCVVVNDPLPDCSNQAVSLVSSLVSLVVSVVSSLVSTSNSVSVCSSAVSTDPSHLVSVLVVLSVVLSVLSVQSNVCSVVSPPPSNVVSVVVNNVSSLCSQQSVLVSQLSRSNFQLSVDPLRSVLRNLLSNLSNLLVSLVVCVPRPVDPSNVVSLVVNLVSLVVNLVSVVVSLPDDGPDPQNVQLSCCLCPNPLNVLQVVLSVLSVCLNPPDGHNSNSVSSSPSSSSNSNSSSVSRRNHDSD/DPPPPPPPPQWAKFKEFEQVQDPQPCQLFVLQCVVVVQDPPDTQKHKWWKWFADPPPIDITIDIAHDLLFQQQLLQLAAWQRQFDADSNSFTAGHQVLAFLLCLSCLQGLRNNWDQRPPSRGIHHDRQPVVQVVVPHGDRSQVRDPRSSMFMDICPDCVGPRNVCVVPHDWDAAPVVLVRHGSYTYHPDDPCVRDLQQAAEDDDQDQQDDRADDDPFFFRQHDPPPQDPRPDPIHMHTRDDHTFGDLDAQLVLVLLLLLLLLLQLQQQLCVCCVVVNDPLPDCSNQAVSLVSSLVSLVVSVVSSLVSTSNSVSVCSSAVSTDPSHLVSVLVVLSVVLSVLSVQSNVCSVVSPPPSNVVSVVVNNVSSLCSQQSVLVSQLSRSNFQLSVDPLRSVLRNLLSNLSNLLVSLVVCVPRPNDPSNVVSLVSNLVSLVVNLVSVVVSLPDDGPDPQNVQLSCCLCPNPLNVLQVVLSVLSVCLNPPDGHNSNSVSSSPSSSSNSNSSSVSRRNHDSD

Radius of gyration: 30.02 Å; Cα contacts (8 Å, |Δi|>4): 2162; chains: 2; bounding box: 73×83×82 Å

Solvent-accessible surface area (backbone atoms only — not comparable to full-atom values): 50188 Å² total; per-residue (Å²): 134,81,76,74,77,70,77,69,80,70,51,32,61,33,38,29,39,32,32,79,49,46,80,67,79,49,54,36,34,52,35,41,29,64,76,68,65,51,57,88,97,58,74,46,42,46,58,32,31,31,37,31,36,55,89,84,52,60,40,79,43,42,38,82,43,47,49,40,50,29,74,50,41,40,28,37,48,36,22,27,44,51,20,33,39,69,46,81,45,43,49,39,41,70,42,59,87,58,38,34,27,73,46,44,34,47,48,8,32,55,51,65,27,50,48,66,38,88,85,79,37,22,63,46,56,49,40,75,43,47,78,36,45,74,73,75,40,74,31,52,38,39,72,58,33,88,64,59,22,40,34,62,25,36,67,81,36,74,82,28,66,28,30,42,45,59,38,73,40,55,41,41,64,67,62,60,54,61,50,30,33,46,36,37,34,29,29,67,59,36,47,52,69,57,33,44,65,20,24,37,36,53,90,66,69,53,36,82,83,42,74,48,70,86,45,100,39,38,41,72,67,49,49,57,70,86,79,48,69,43,45,33,74,54,56,29,38,52,36,40,76,77,69,41,68,38,81,66,56,68,58,58,36,48,31,55,51,30,28,14,35,12,23,6,22,39,45,43,40,48,52,35,32,75,72,65,76,35,62,76,85,36,55,53,48,22,44,49,18,29,47,51,14,50,52,27,42,49,51,24,51,52,39,57,43,64,63,24,60,30,48,88,44,53,66,39,45,75,77,45,40,31,79,78,3,44,63,26,49,40,51,51,37,43,52,53,33,51,53,43,39,52,52,36,30,51,22,29,74,66,68,34,68,66,58,33,55,61,46,43,62,61,36,50,58,30,28,49,44,49,26,22,39,60,33,55,40,38,22,51,17,65,42,18,46,56,41,23,41,57,39,39,40,57,50,32,42,48,48,8,45,25,28,8,26,15,52,49,33,56,50,29,56,71,74,45,77,48,75,62,34,57,54,32,34,53,49,28,28,54,35,33,48,50,50,50,50,51,52,50,38,56,72,66,48,49,56,61,35,42,65,25,46,50,21,49,42,31,22,61,71,40,92,30,13,66,47,25,51,49,12,50,49,28,30,48,43,18,51,67,41,66,84,56,67,66,19,25,49,24,42,54,53,14,50,54,36,39,43,37,26,53,57,45,20,37,46,59,55,61,49,91,134,80,76,72,77,70,78,70,78,70,51,33,62,33,36,29,39,31,31,81,48,48,82,67,78,48,53,37,34,53,35,41,29,65,75,66,64,50,56,87,96,57,73,45,41,43,60,32,31,31,36,30,36,54,89,86,52,59,41,80,46,44,40,82,44,48,49,39,48,30,75,50,42,41,29,38,50,37,22,27,44,52,20,32,39,69,45,81,44,40,47,41,41,70,40,60,88,58,39,34,28,72,46,44,32,46,49,7,32,57,51,64,27,50,45,66,37,87,84,78,37,23,65,46,55,49,41,73,42,49,78,36,46,75,75,74,39,73,31,53,37,40,73,58,32,87,65,60,24,41,35,61,27,36,66,78,35,74,82,28,66,28,30,40,46,58,38,73,40,58,40,40,64,66,64,62,54,62,53,30,33,46,34,37,34,29,30,66,58,37,48,53,68,58,32,44,65,20,25,38,33,50,86,65,69,48,36,83,81,40,71,50,72,86,47,101,40,39,40,73,66,48,48,56,73,85,77,48,66,44,44,35,74,54,56,29,37,51,35,40,77,78,70,41,68,37,80,65,56,67,58,56,34,48,30,57,50,31,28,14,35,12,23,5,22,39,44,44,39,50,52,34,33,75,71,66,74,36,61,76,85,36,56,51,48,22,45,50,18,30,48,51,14,51,53,26,41,51,50,23,52,52,40,57,43,65,63,25,61,29,47,88,44,52,64,41,44,74,75,44,41,32,79,77,3,45,62,26,50,42,50,52,37,44,52,52,32,52,52,44,40,51,53,34,30,51,21,28,75,67,69,33,67,65,57,33,54,60,45,43,63,61,36,48,60,30,28,50,45,49,25,22,39,58,34,55,39,37,22,51,18,65,42,18,45,55,41,22,41,58,38,40,38,57,50,31,43,48,48,8,44,25,28,9,26,16,51,46,35,55,50,27,57,72,74,46,77,48,75,62,32,57,53,33,35,53,51,29,29,52,34,33,47,51,50,50,50,51,54,50,38,58,72,66,48,49,56,61,36,42,64,25,46,51,20,49,41,30,23,62,72,40,92,30,13,66,47,26,52,48,11,50,48,29,31,49,44,17,51,67,42,64,84,54,66,65,18,25,50,24,42,54,53,14,49,54,35,39,43,37,26,54,58,44,19,38,46,57,55,62,49,93

Organism: Acidimicrobium ferrooxidans (strain DSM 10331 / JCM 15462 / NBRC 103882 / ICP) (NCBI:txid525909)

Sequence (1024 aa):
MLTEQRTTSKETWIKVLDQTKCIGCHACTTACKSENQVPLGVTRTYVKAVEVGTFPQVRRSFQVTRCNQCTNPPCVAACPTGAMYQRPDGIVDFNKAICIGCKACMAACPYDAIFINPEDHSAEKCNFCAHRLDIGLEPACVVVCPTEAILIGKLEDDTARATRVVHRTPVAVRNPEKGTRPKLFYRGAHQATLDPIAAERPRGDTYMWSQIPSGPHVIASGHPADAHVPNSSAKAKLVYDVAHNAPWGGLVSLYTWTKGLSAGAYLVPITLWLLGKLPFSSDLVRIWGPSISLAFLAITGGLLIGDLKHPERFYLLFLKGRPESWLVRGGYGLLLFGGIDTLTLIAGILHSSTAMGILAIPGIPLAALAALYTAFLFAQAKARDLWQSPLMPIHLVIQALLLGSAVSVFVAAITDPGSTVGYLERLTGALAILNALLVVGEITITHPTAKAHLAVWEMTHGALGRLFWLGFALDLVGILTPLGMALAAAALLCILPLEHAYVQAGQRVPLAMLTEQRTTSKETWIKVLDQTKCIGCHACTTACKSENQVPLGVTRTYVKAVEVGTFPQVRRSFQVTRCNQCTNPPCVAACPTGAMYQRPDGIVDFNKAICIGCKACMAACPYDAIFINPEDHSAEKCNFCAHRLDIGLEPACVVVCPTEAILIGKLEDDTARATRVVHRTPVAVRNPEKGTRPKLFYRGAHQATLDPIAAERPRGDTYMWSQIPSGPHVIASGHPADAHVPNSSAKAKLVYDVAHNAPWGGLVSLYTWTKGLSAGAYLVPITLWLLGKLPFSSDLVRIWGPSISLAFLAITGGLLIGDLKHPERFYLLFLKGRPESWLVRGGYGLLLFGGIDTLTLIAGILHSSTAMGILAIPGIPLAALAALYTAFLFAQAKARDLWQSPLMPIHLVIQALLLGSAVSVFVAAITDPGSTVGYLERLTGALAILNALLVVGEITITHPTAKAHLAVWEMTHGALGRLFWLGFALDLVGILTPLGMALAAAALLCILPLEHAYVQAGQRVPLA

InterPro domains:
  IPR005614 NrfD-like [PF03916] (244-488)
  IPR017896 4Fe-4S ferredoxin-type, iron-sulphur binding domain [PF13247] (62-154)
  IPR017896 4Fe-4S ferredoxin-type, iron-sulphur binding domain [PS51379] (13-43)
  IPR017896 4Fe-4S ferredoxin-type, iron-sulphur binding domain [PS51379] (58-89)
  IPR017896 4Fe-4S ferredoxin-type, iron-sulphur binding domain [PS51379] (90-119)
  IPR017900 4Fe-4S ferredoxin, iron-sulphur binding, conserved site [PS00198] (99-110)
  IPR050954 Electron transfer iron-sulfur cluster-binding protein [PTHR43177] (6-192)

Secondary structure (DSSP, 8-state):
------------EEEEEETTT-----HHHHHHHHHHTPPTT--SEEEEEEEEEETTEEEEEEEEEE----SS-HHHHH-SSS-EEE-TTS-EEE-GGG-----HHHHH-TT---EE-TTT--EE---TTHHHHTTTPPPHHHHH-TT--EEEEETT-TTSHHHHHHHHS-EE-S-GGG----SEEEES--HHHH-TTTSBPPSSSB-SSSB----TTEE-----TTT---S-SS-EEEEE-PPEE----HHHHHHHHHHHHHHHHHHHHHHHHHTTSS-TT-HIIIIIHHHHHHHHHHHHHHHHHHHSS-GGGTTHHHHS--TTSHHHHHHHHHHHHHHHHHHHHHHHHTT-HHHHHHHHHHHHHHHHHHHHHHHHHHHT-TT-GGG--TTHHHHHHHHHHHHHHHHHHHHHHHH--SHHHHHHHHHHHHHHHHHHHHHHHHHHSPPSSHHHHHHHHHHHTSTTHHHHHHHHHHHHHHHHSPSSHHHHHHHHHHHHHHHHHHHHHHHSS---/------------EEEEEETTT-----HHHHHHHHHHTPPTT--SEEEEEEEEEETTEEEEEEEEEE----SS-HHHHH-SSS-EEE-TTS-EEE-GGG-----HHHHH-TT---EE-TTT--EE---TTHHHHTTTPPPHHHHH-TT--EEEEETT-TTSHHHHHHHHS-EE-S-GGG----SEEEES--HHHH-TTTSBPPSSSB-SSSB----TTEE-----TTT---S-SS-EEEEE-PPEE----HHHHHHHHHHHHHHHHHHHHHHHHHTTSS-TT-HIIIIIHHHHHHHHHHHHHHHHHHHSS-GGGTTHHHHS--TTSHHHHHHHHHHHHHHHHHHHHHHHHTT-HHHHHHHHHHHHHHHHHHHHHHHHHHHT-TT-GGG--TTHHHHHHHHHHHHHHHHHHHHHHHH--SHHHHHHHHHHHHHHHHHHHHHHHHHHSPPSSHHHHHHHHHHHTSTTHHHHHHHHHHHHHHHHSPSSHHHHHHHHHHHHHHHHHHHHHHHSS---

Nearest PDB structures (foldseek):
  2vpw-assembly1_B  TM=9.503E-01  e=1.818E-15  Thermus thermophilus HB27
  6cz8-assembly2_B  TM=9.174E-01  e=7.829E-13  Shewanella sp. ANA-3
  1kqf-assembly1_B  TM=8.171E-01  e=1.243E-11  Escherichia coli
  1l7c-assembly4_C  TM=3.050E-01  e=1.121E-01  Mus musculus
  1l7c-assembly1_A  TM=3.240E-01  e=2.990E-01  Mus musculus